Protein AF-0000000084414625 (afdb_homodimer)

InterPro domains:
  IPR001917 Aminotransferase, class-II, pyridoxal-phosphate binding site [PS00599] (319-328)
  IPR004839 Aminotransferase, class I/classII, large domain [PF00155] (113-470)
  IPR015421 Pyridoxal phosphate-dependent transferase, major domain [G3DSA:3.40.640.10] (128-378)
  IPR015422 Pyridoxal phosphate-dependent transferase, small domain [G3DSA:3.90.1150.10] (110-471)
  IPR015424 Pyridoxal phosphate-dependent transferase [SSF53383] (109-476)
  IPR050087 8-amino-7-oxononanoate synthase class-II [PTHR13693] (30-474)

Sequence (1246 aa):
MSSEDYIAPPFFTIISALFILSVATLFGRIRDVFYFLLNPGKLKKQNEGYAPIRDPTEDFYMRRMYGRIVDCWNRPICSAPDAWVDVMERTRAEDTTGVEVASIVPTGGSRRCLNLSSYNYLGFAASDPYCTPRVQDTIQQLGVSSCSSRVHGGTTSAHTELEELVARFLGVEAALTYGMGFATNSSTIPALVGKGCLILSDALNHSSIVAGTRQSGAKVKVFRHNDAPHLDALLRQSIAEGQPRSHRPWKKIMVIVEGVYSMEGEACCLKEIVEVAKKYKAYIYLDEAHSIGALGRTGRGCCEHWGVDPNDIDIMMGTFTKSFGSCGGYVAGKRETVEYLRRHSPAHLYACSMAPGCVKQVTSALEVMMGLDGSDRGAKKVAQLHDNANYVRSRLLEMGMDVLGSWDSPVMPIMTYNAAKMVALSRICLERSLAMVIVGFPATPVLLTRARICISAAHTREDLDWALSVLDEVADLCLLRYRTQALYTNVEADLKDHVARHFGPALAAEATIAGLAAGSFDMTRARAALRAPAGAKKQGSTGGAKDNGEQVQHEQQPAAKRTRTVAVGEVAAKTPASVSVKLNGVTASVTPVANGYHKASANGTVGAHAKAFVKARAVVAAKMSSEDYIAPPFFTIISALFILSVATLFGRIRDVFYFLLNPGKLKKQNEGYAPIRDPTEDFYMRRMYGRIVDCWNRPICSAPDAWVDVMERTRAEDTTGVEVASIVPTGGSRRCLNLSSYNYLGFAASDPYCTPRVQDTIQQLGVSSCSSRVHGGTTSAHTELEELVARFLGVEAALTYGMGFATNSSTIPALVGKGCLILSDALNHSSIVAGTRQSGAKVKVFRHNDAPHLDALLRQSIAEGQPRSHRPWKKIMVIVEGVYSMEGEACCLKEIVEVAKKYKAYIYLDEAHSIGALGRTGRGCCEHWGVDPNDIDIMMGTFTKSFGSCGGYVAGKRETVEYLRRHSPAHLYACSMAPGCVKQVTSALEVMMGLDGSDRGAKKVAQLHDNANYVRSRLLEMGMDVLGSWDSPVMPIMTYNAAKMVALSRICLERSLAMVIVGFPATPVLLTRARICISAAHTREDLDWALSVLDEVADLCLLRYRTQALYTNVEADLKDHVARHFGPALAAEATIAGLAAGSFDMTRARAALRAPAGAKKQGSTGGAKDNGEQVQHEQQPAAKRTRTVAVGEVAAKTPASVSVKLNGVTASVTPVANGYHKASANGTVGAHAKAFVKARAVVAAK

pLDDT: mean 79.98, std 27.45, range [13.84, 98.81]

Foldseek 3Di:
DFLVVQDDPDPVLLVVQVVVVVVLLVVLVVLVVVCCVVPVPPPDPPPPPDDDPDDVVVVSCVARPCLVLVVLDDFDWDAFQFQKTKTFDWDFDPPPPSRHSGDIDTPPHTFIFGHQAALQALRLQHDDPQQQVQLVVQCVVCNQFQPFFQVPRGDDPLQVLLQVLLCVLLVADTKHWFQAQLLQQLQLLLLVAADLAEEEEEPLDDVSNVNNVVVNHHHYDYFYHLDLVRVLVVLVVDQCQGDPPVSDHGPAYEYEDEQARQQFQAGHPVVSNLVSCVVNVHAYHYEFAQFQQQAAQLRSGNCRNNVHRSQSHAWYKYFCVRNLNARIIMIGHHPVSNVSCCVGGCSRVPNTHHTSSRSSSNVSSSCQSVCVVVDCSNSLSNVLSLLLQLQLQLLCVVLQWQWGHARSRQKIKTWQQHPVLQSLLSVQSVVVRHHWHWDAPPSDDNRGTTIITGTHSSDDPVSSVVSSVSVSVSCVVSVRRNNSPSSQVVNQVSQLVSCCVPQNNVLSVVGHSVCSNVVVDDVVVSVVVVVDDPDDPPPPPPDPDDDDDDDDDDDDDDDDPDDDDDDDDDDDDDDDDDDDDDDDDDDCVPDDPPPDPPDPPPPVPPPPRVPVVPPPPDPDDPD/DFLVVQDDPDPVLLVVQVVVVVVLLVVLVVLVVVCCVVPVPPPPPPPPPDDDPDDVVVVSCVARPCLVLVVLDDFDWDAFQFQKTKTFDWDFDPPPVSRHSGDIGTPGHTFIFGHQAALQALRLQHDDPQQQVQLVVQCVVCNQFQPFFQVPRGDDPLQVLLQVLLCVLLVADTKHWFQAQLLQQLQQLLLVAADLAEEEEEPLDDVSNVNNVVVNHHHYDYFYHLDLVRVLVVLVVDQCQGDPPVSDHGPAYEYEDEQARQQFQAGHPVVSNLVSCVVNVHAYHYEFAQFQLQAAQLRSGNCRNNVHRSQSHAWYKYFCVRNLSARTIMIGHHPVSNVSCCVGGCSRVPNTHHTSSRSSSNVSSSCQSVCVVVDCSNSLSNVLSQLLQLQLQLLCVVLQWQWGHARSRQKIKTWLQHPVLQSLLSVQSVVVRHHWHWDAPPSDDNRGTTIITGTHSSDDPVSSVVSSVSVSVSCVVSVRRNNSPSSQVVNQVSQLVSCCVPQNNVLSVVGGSVCSNVVVDDVVVSVVVVVDDPDDPPPPPPDDDDDDDDDDDDDDDDDDDDDDDDDDDYDDDDDDDDDDDDPDDDDDCPDDPPPDDPPPPPPVPPPPRVPVVPPVPDPDDPD

Structure (mmCIF, N/CA/C/O backbone):
data_AF-0000000084414625-model_v1
#
loop_
_entity.id
_entity.type
_entity.pdbx_description
1 polymer 'serine C-palmitoyltransferase'
#
loop_
_atom_site.group_PDB
_atom_site.id
_atom_site.type_symbol
_atom_site.label_atom_id
_atom_site.label_alt_id
_atom_site.label_comp_id
_atom_site.label_asym_id
_atom_site.label_entity_id
_atom_site.label_seq_id
_atom_site.pdbx_PDB_ins_code
_atom_site.Cartn_x
_atom_site.Cartn_y
_atom_site.Cartn_z
_atom_site.occupancy
_atom_site.B_iso_or_equiv
_atom_site.auth_seq_id
_atom_site.auth_comp_id
_atom_site.auth_asym_id
_atom_site.auth_atom_id
_atom_site.pdbx_PDB_model_num
ATOM 1 N N . MET A 1 1 ? 5.297 -21.406 -25.109 1 51.03 1 MET A N 1
ATOM 2 C CA . MET A 1 1 ? 3.859 -21.594 -25.266 1 51.03 1 MET A CA 1
ATOM 3 C C . MET A 1 1 ? 3.18 -21.828 -23.922 1 51.03 1 MET A C 1
ATOM 5 O O . MET A 1 1 ? 3.742 -22.484 -23.047 1 51.03 1 MET A O 1
ATOM 9 N N . SER A 1 2 ? 2.127 -21.031 -23.719 1 71 2 SER A N 1
ATOM 10 C CA . SER A 1 2 ? 1.344 -21.109 -22.48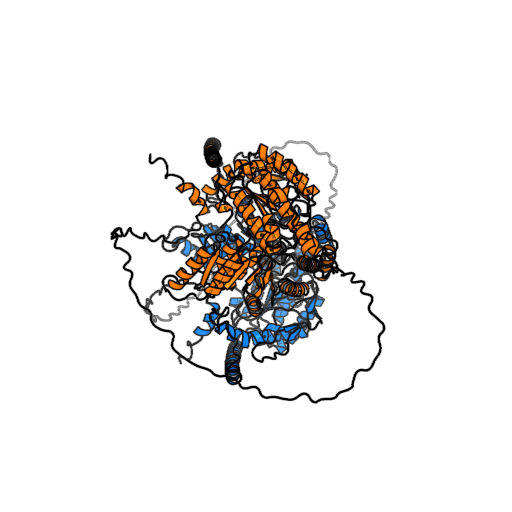4 1 71 2 SER A CA 1
ATOM 11 C C . SER A 1 2 ? 0.509 -22.391 -22.453 1 71 2 SER A C 1
ATOM 13 O O . SER A 1 2 ? 0.111 -22.906 -23.5 1 71 2 SER A O 1
ATOM 15 N N . SER A 1 3 ? 0.451 -23.016 -21.375 1 70.81 3 SER A N 1
ATOM 16 C CA . SER A 1 3 ? -0.418 -24.172 -21.188 1 70.81 3 SER A CA 1
ATOM 17 C C . SER A 1 3 ? -1.838 -23.875 -21.656 1 70.81 3 SER A C 1
ATOM 19 O O . SER A 1 3 ? -2.566 -24.781 -22.062 1 70.81 3 SER A O 1
ATOM 21 N N . GLU A 1 4 ? -2.109 -22.688 -21.641 1 71.19 4 GLU A N 1
ATOM 22 C CA . GLU A 1 4 ? -3.465 -22.312 -22.047 1 71.19 4 GLU A CA 1
ATOM 23 C C . GLU A 1 4 ? -3.676 -22.516 -23.531 1 71.19 4 GLU A C 1
ATOM 25 O O . GLU A 1 4 ? -4.812 -22.609 -24 1 71.19 4 GLU A O 1
ATOM 30 N N . ASP A 1 5 ? -2.547 -22.562 -24.188 1 69.31 5 ASP A N 1
ATOM 31 C CA . ASP A 1 5 ? -2.643 -22.781 -25.625 1 69.31 5 ASP A CA 1
ATOM 32 C C . ASP A 1 5 ? -3.129 -24.188 -25.938 1 69.31 5 ASP A C 1
ATOM 34 O O . ASP A 1 5 ? -3.58 -24.469 -27.062 1 69.31 5 ASP A O 1
ATOM 38 N N . TYR A 1 6 ? -3.098 -24.969 -24.953 1 71.88 6 TYR A N 1
ATOM 39 C CA . TYR A 1 6 ? -3.412 -26.375 -25.188 1 71.88 6 TYR A CA 1
ATOM 40 C C . TYR A 1 6 ? -4.785 -26.734 -24.625 1 71.88 6 TYR A C 1
ATOM 42 O O . TYR A 1 6 ? -5.164 -27.906 -24.594 1 71.88 6 TYR A O 1
ATOM 50 N N . ILE A 1 7 ? -5.371 -25.656 -24.172 1 75 7 ILE A N 1
ATOM 51 C CA . ILE A 1 7 ? -6.699 -25.953 -23.641 1 75 7 ILE A CA 1
ATOM 52 C C . ILE A 1 7 ? -7.766 -25.359 -24.562 1 75 7 ILE A C 1
ATOM 54 O O . ILE A 1 7 ? -7.582 -24.281 -25.125 1 75 7 ILE A O 1
ATOM 58 N N . ALA A 1 8 ? -8.703 -26.141 -24.953 1 71.94 8 ALA A N 1
ATOM 59 C CA . ALA A 1 8 ? -9.938 -25.719 -25.609 1 71.94 8 ALA A CA 1
ATOM 60 C C . ALA A 1 8 ? -11.164 -26.281 -24.891 1 71.94 8 ALA A C 1
ATOM 62 O O . ALA A 1 8 ? -11.266 -27.5 -24.688 1 71.94 8 ALA A O 1
ATOM 63 N N . PRO A 1 9 ? -11.883 -25.375 -24.391 1 74.12 9 PRO A N 1
ATOM 64 C CA . PRO A 1 9 ? -13.078 -25.922 -23.766 1 74.12 9 PRO A CA 1
ATOM 65 C C . PRO A 1 9 ? -13.836 -26.891 -24.688 1 74.12 9 PRO A C 1
ATOM 67 O O . PRO A 1 9 ? -13.961 -26.625 -25.891 1 74.12 9 PRO A O 1
ATOM 70 N N . PRO A 1 10 ? -14.148 -27.984 -24.109 1 71.62 10 PRO A N 1
ATOM 71 C CA . PRO A 1 10 ? -14.961 -28.875 -24.938 1 71.62 10 PRO A CA 1
ATOM 72 C C . PRO A 1 10 ? -16.219 -28.203 -25.469 1 71.62 10 PRO A C 1
ATOM 74 O O . PRO A 1 10 ? -16.797 -27.344 -24.797 1 71.62 10 PRO A O 1
ATOM 77 N N . PHE A 1 11 ? -16.547 -28.594 -26.656 1 72.88 11 PHE A N 1
ATOM 78 C CA . PHE A 1 11 ? -17.656 -27.984 -27.375 1 72.88 11 PHE A CA 1
ATOM 79 C C . PHE A 1 11 ? -18.906 -27.969 -26.516 1 72.88 11 PHE A C 1
ATOM 81 O O . PHE A 1 11 ? -19.594 -26.938 -26.438 1 72.88 11 PHE A O 1
ATOM 88 N N . PHE A 1 12 ? -19.188 -29.047 -25.891 1 75.12 12 PHE A N 1
ATOM 89 C CA . PHE A 1 12 ? -20.391 -29.141 -25.078 1 75.12 12 PHE A CA 1
ATOM 90 C C . PHE A 1 12 ? -20.328 -28.188 -23.891 1 75.12 12 PHE A C 1
ATOM 92 O O . PHE A 1 12 ? -21.344 -27.641 -23.469 1 75.12 12 PHE A O 1
ATOM 99 N N . THR A 1 13 ? -19.203 -28.016 -23.422 1 75.75 13 THR A N 1
ATOM 100 C CA . THR A 1 13 ? -19.016 -27.109 -22.297 1 75.75 13 THR A CA 1
ATOM 101 C C . THR A 1 13 ? -19.219 -25.656 -22.719 1 75.75 13 THR A C 1
ATOM 103 O O . THR A 1 13 ? -19.781 -24.859 -21.969 1 75.75 13 THR A O 1
ATOM 106 N N . ILE A 1 14 ? -18.812 -25.391 -23.891 1 78.12 14 ILE A N 1
ATOM 107 C CA . ILE A 1 14 ? -19 -24.047 -24.422 1 78.12 14 ILE A CA 1
ATOM 108 C C . ILE A 1 14 ? -20.484 -23.75 -24.578 1 78.12 14 ILE A C 1
ATOM 110 O O . ILE A 1 14 ? -20.969 -22.703 -24.156 1 78.12 14 ILE A O 1
ATOM 114 N N . ILE A 1 15 ? -21.156 -24.719 -25.141 1 78.19 15 ILE A N 1
ATOM 115 C CA . ILE A 1 15 ? -22.578 -24.547 -25.375 1 78.19 15 ILE A CA 1
ATOM 116 C C . ILE A 1 15 ? -23.312 -24.422 -24.047 1 78.19 15 ILE A C 1
ATOM 118 O O . ILE A 1 15 ? -24.203 -23.578 -23.906 1 78.19 15 ILE A O 1
ATOM 122 N N . SER A 1 16 ? -22.953 -25.219 -23.234 1 81.75 16 SER A N 1
ATOM 123 C CA . SER A 1 16 ? -23.578 -25.172 -21.922 1 81.75 16 SER A CA 1
ATOM 124 C C . SER A 1 16 ? -23.312 -23.844 -21.219 1 81.75 16 SER A C 1
ATOM 126 O O . SER A 1 16 ? -24.188 -23.281 -20.562 1 81.75 16 SER A O 1
ATOM 128 N N . ALA A 1 17 ? -22.125 -23.422 -21.328 1 80.75 17 ALA A N 1
ATOM 129 C CA . ALA A 1 17 ? -21.75 -22.156 -20.703 1 80.75 17 ALA A CA 1
ATOM 130 C C . ALA A 1 17 ? -22.562 -21 -21.281 1 80.75 17 ALA A C 1
ATOM 132 O O . ALA A 1 17 ? -23.062 -20.141 -20.547 1 80.75 17 ALA A O 1
ATOM 133 N N . LEU A 1 18 ? -22.641 -20.984 -22.531 1 77.69 18 LEU A N 1
ATOM 134 C CA . LEU A 1 18 ? -23.391 -19.922 -23.219 1 77.69 18 LEU A CA 1
ATOM 135 C C . LEU A 1 18 ? -24.875 -20.031 -22.906 1 77.69 18 LEU A C 1
ATOM 137 O O . LEU A 1 18 ? -25.547 -19 -22.766 1 77.69 18 LEU A O 1
ATOM 141 N N . PHE A 1 19 ? -25.25 -21.203 -22.859 1 80.12 19 PHE A N 1
ATOM 142 C CA . PHE A 1 19 ? -26.656 -21.438 -22.531 1 80.12 19 PHE A CA 1
ATOM 143 C C . PHE A 1 19 ? -26.969 -20.891 -21.141 1 80.12 19 PHE A C 1
ATOM 145 O O . PHE A 1 19 ? -27.953 -20.172 -20.953 1 80.12 19 PHE A O 1
ATOM 152 N N . ILE A 1 20 ? -26.25 -21.219 -20.25 1 78.38 20 ILE A N 1
ATOM 153 C CA . ILE A 1 20 ? -26.469 -20.812 -18.859 1 78.38 20 ILE A CA 1
ATOM 154 C C . ILE A 1 20 ? -26.422 -19.281 -18.75 1 78.38 20 ILE A C 1
ATOM 156 O O . ILE A 1 20 ? -27.219 -18.672 -18.047 1 78.38 20 ILE A O 1
ATOM 160 N N . LEU A 1 21 ? -25.453 -18.766 -19.406 1 78.44 21 LEU A N 1
ATOM 161 C CA . LEU A 1 21 ? -25.344 -17.312 -19.391 1 78.44 21 LEU A CA 1
ATOM 162 C C . LEU A 1 21 ? -26.562 -16.656 -20.016 1 78.44 21 LEU A C 1
ATOM 164 O O . LEU A 1 21 ? -27.047 -15.633 -19.531 1 78.44 21 LEU A O 1
ATOM 168 N N . SER A 1 22 ? -27 -17.25 -21.047 1 79.69 22 SER A N 1
ATOM 169 C CA . SER A 1 22 ? -28.188 -16.734 -21.734 1 79.69 22 SER A CA 1
ATOM 170 C C . SER A 1 22 ? -29.422 -16.875 -20.844 1 79.69 22 SER A C 1
ATOM 172 O O . SER A 1 22 ? -30.25 -15.953 -20.781 1 79.69 22 SER A O 1
ATOM 174 N N . VAL A 1 23 ? -29.5 -17.938 -20.266 1 80.25 23 VAL A N 1
ATOM 175 C CA . VAL A 1 23 ? -30.641 -18.188 -19.391 1 80.25 23 VAL A CA 1
ATOM 176 C C . VAL A 1 23 ? -30.594 -17.25 -18.188 1 80.25 23 VAL A C 1
ATOM 178 O O . VAL A 1 23 ? -31.625 -16.688 -17.797 1 80.25 23 VAL A O 1
ATOM 181 N N . ALA A 1 24 ? -29.469 -17.141 -17.656 1 79.31 24 ALA A N 1
ATOM 182 C CA . ALA A 1 24 ? -29.312 -16.234 -16.516 1 79.31 24 ALA A CA 1
ATOM 183 C C . ALA A 1 24 ? -29.672 -14.805 -16.891 1 79.31 24 ALA A C 1
ATOM 185 O O . ALA A 1 24 ? -30.312 -14.094 -16.125 1 79.31 24 ALA A O 1
ATOM 186 N N . THR A 1 25 ? -29.25 -14.422 -18.047 1 76.81 25 THR A N 1
ATOM 187 C CA . THR A 1 25 ? -29.547 -13.07 -18.516 1 76.81 25 THR A CA 1
ATOM 188 C C . THR A 1 25 ? -31.047 -12.898 -18.781 1 76.81 25 THR A C 1
ATOM 190 O O . THR A 1 25 ? -31.625 -11.883 -18.406 1 76.81 25 THR A O 1
ATOM 193 N N . LEU A 1 26 ? -31.531 -13.875 -19.375 1 77.56 26 LEU A N 1
ATOM 194 C CA . LEU A 1 26 ? -32.969 -13.828 -19.703 1 77.56 26 LEU A CA 1
ATOM 195 C C . LEU A 1 26 ? -33.812 -13.797 -18.438 1 77.56 26 LEU A C 1
ATOM 197 O O . LEU A 1 26 ? -34.719 -12.977 -18.328 1 77.56 26 LEU A O 1
ATOM 201 N N . PHE A 1 27 ? -33.531 -14.633 -17.594 1 76.62 27 PHE A N 1
ATOM 202 C CA . PHE A 1 27 ? -34.281 -14.68 -16.359 1 76.62 27 PHE A CA 1
ATOM 203 C C . PHE A 1 27 ? -34.062 -13.422 -15.531 1 76.62 27 PHE A C 1
ATOM 205 O O . PHE A 1 27 ? -34.969 -12.961 -14.836 1 76.62 27 PHE A O 1
ATOM 212 N N . GLY A 1 28 ? -32.906 -12.93 -15.578 1 75.56 28 GLY A N 1
ATOM 213 C CA . GLY A 1 28 ? -32.625 -11.656 -14.922 1 75.56 28 GLY A CA 1
ATOM 214 C C . GLY A 1 28 ? -33.5 -10.523 -15.469 1 75.56 28 GLY A C 1
ATOM 215 O O . GLY A 1 28 ? -34.031 -9.719 -14.703 1 75.56 28 GLY A O 1
ATOM 216 N N . ARG A 1 29 ? -33.594 -10.523 -16.688 1 74.69 29 ARG A N 1
ATOM 217 C CA . ARG A 1 29 ? -34.406 -9.492 -17.344 1 74.69 29 ARG A CA 1
ATOM 218 C C . ARG A 1 29 ? -35.875 -9.672 -17.016 1 74.69 29 ARG A C 1
ATOM 220 O O . ARG A 1 29 ? -36.594 -8.695 -16.812 1 74.69 29 ARG A O 1
ATOM 227 N N . ILE A 1 30 ? -36.281 -10.82 -17 1 74.69 30 ILE A N 1
ATOM 228 C CA . ILE A 1 30 ? -37.656 -11.125 -16.656 1 74.69 30 ILE A CA 1
ATOM 229 C C . ILE A 1 30 ? -37.969 -10.68 -15.234 1 74.69 30 ILE A C 1
ATOM 231 O O . ILE A 1 30 ? -39 -10.078 -14.969 1 74.69 30 ILE A O 1
ATOM 235 N N . ARG A 1 31 ? -37.094 -10.938 -14.391 1 76.25 31 ARG A N 1
ATOM 236 C CA . ARG A 1 31 ? -37.25 -10.539 -13 1 76.25 31 ARG A CA 1
ATOM 237 C C . ARG A 1 31 ? -37.312 -9.016 -12.867 1 76.25 31 ARG A C 1
ATOM 239 O O . ARG A 1 31 ? -38.062 -8.484 -12.055 1 76.25 31 ARG A O 1
ATOM 246 N N . ASP A 1 32 ? -36.5 -8.422 -13.609 1 76 32 ASP A N 1
ATOM 247 C CA . ASP A 1 32 ? -36.531 -6.961 -13.586 1 76 32 ASP A CA 1
ATOM 248 C C . ASP A 1 32 ? -37.875 -6.41 -14.062 1 76 32 ASP A C 1
ATOM 250 O O . ASP A 1 32 ? -38.375 -5.438 -13.5 1 76 32 ASP A O 1
ATOM 254 N N . VAL A 1 33 ? -38.344 -6.965 -15.047 1 70 33 VAL A N 1
ATOM 255 C CA . VAL A 1 33 ? -39.625 -6.547 -15.578 1 70 33 VAL A CA 1
ATOM 256 C C . VAL A 1 33 ? -40.719 -6.773 -14.531 1 70 33 VAL A C 1
ATOM 258 O O . VAL A 1 33 ? -41.531 -5.891 -14.289 1 70 33 VAL A O 1
ATOM 261 N N . PHE A 1 34 ? -40.656 -7.891 -13.984 1 68.88 34 PHE A N 1
ATOM 262 C CA . PHE A 1 34 ? -41.625 -8.203 -12.961 1 68.88 34 PHE A CA 1
ATOM 263 C C . PHE A 1 34 ? -41.5 -7.262 -11.766 1 68.88 34 PHE A C 1
ATOM 265 O O . PHE A 1 34 ? -42.5 -6.844 -11.18 1 68.88 34 PHE A O 1
ATOM 272 N N . TYR A 1 35 ? -40.281 -7.055 -11.422 1 67.69 35 TYR A N 1
ATOM 273 C CA . TYR A 1 35 ? -40.062 -6.133 -10.32 1 67.69 35 TYR A CA 1
ATOM 274 C C . TYR A 1 35 ? -40.594 -4.742 -10.648 1 67.69 35 TYR A C 1
ATOM 276 O O . TYR A 1 35 ? -41.188 -4.086 -9.805 1 67.69 35 TYR A O 1
ATOM 284 N N . PHE A 1 36 ? -40.281 -4.324 -11.773 1 66.56 36 PHE A N 1
ATOM 285 C CA . PHE A 1 36 ? -40.75 -3.018 -12.211 1 66.56 36 PHE A CA 1
ATOM 286 C C . PHE A 1 36 ? -42.281 -2.975 -12.219 1 66.56 36 PHE A C 1
ATOM 288 O O . PHE A 1 36 ? -42.875 -1.967 -11.844 1 66.56 36 PHE A O 1
ATOM 295 N N . LEU A 1 37 ? -42.781 -3.984 -12.617 1 65.25 37 LEU A N 1
ATOM 296 C CA . LEU A 1 37 ? -44.219 -4.055 -12.711 1 65.25 37 LEU A CA 1
ATOM 297 C C . LEU A 1 37 ? -44.875 -4.102 -11.32 1 65.25 37 LEU A C 1
ATOM 299 O O . LEU A 1 37 ? -45.938 -3.529 -11.102 1 65.25 37 LEU A O 1
ATOM 303 N N . LEU A 1 38 ? -44.188 -4.734 -10.469 1 66.44 38 LEU A N 1
ATOM 304 C CA . LEU A 1 38 ? -44.75 -4.922 -9.133 1 66.44 38 LEU A CA 1
ATOM 305 C C . LEU A 1 38 ? -44.406 -3.744 -8.227 1 66.44 38 LEU A C 1
ATOM 307 O O . LEU A 1 38 ? -45.094 -3.498 -7.234 1 66.44 38 LEU A O 1
ATOM 311 N N . ASN A 1 39 ? -43.188 -3.229 -8.508 1 61.91 39 ASN A N 1
ATOM 312 C CA . ASN A 1 39 ? -42.781 -2.096 -7.688 1 61.91 39 ASN A CA 1
ATOM 313 C C . ASN A 1 39 ? -42.5 -0.861 -8.539 1 61.91 39 ASN A C 1
ATOM 315 O O . ASN A 1 39 ? -41.375 -0.387 -8.586 1 61.91 39 ASN A O 1
ATOM 319 N N . PRO A 1 40 ? -43.375 -0.423 -9.188 1 54.25 40 PRO A N 1
ATOM 320 C CA . PRO A 1 40 ? -43.094 0.692 -10.102 1 54.25 40 PRO A CA 1
ATOM 321 C C . PRO A 1 40 ? -42.406 1.862 -9.414 1 54.25 40 PRO A C 1
ATOM 323 O O . PRO A 1 40 ? -41.594 2.566 -10.047 1 54.25 40 PRO A O 1
ATOM 326 N N . GLY A 1 41 ? -42.625 2.156 -8.219 1 51.31 41 GLY A N 1
ATOM 327 C CA . GLY A 1 41 ? -42.125 3.352 -7.562 1 51.31 41 GLY A CA 1
ATOM 328 C C . GLY A 1 41 ? -40.812 3.125 -6.828 1 51.31 41 GLY A C 1
ATOM 329 O O . GLY A 1 41 ? -40.156 4.082 -6.395 1 51.31 41 GLY A O 1
ATOM 330 N N . LYS A 1 42 ? -40.531 2.021 -6.555 1 50.34 42 LYS A N 1
ATOM 331 C CA . LYS A 1 42 ? -39.438 1.777 -5.645 1 50.34 42 LYS A CA 1
ATOM 332 C C . LYS A 1 42 ? -38.094 1.797 -6.387 1 50.34 42 LYS A C 1
ATOM 334 O O . LYS A 1 42 ? -37.062 1.416 -5.832 1 50.34 42 LYS A O 1
ATOM 339 N N . LEU A 1 43 ? -38.031 1.963 -7.457 1 46.94 43 LEU A N 1
ATOM 340 C CA . LEU A 1 43 ? -36.688 2.02 -8.062 1 46.94 43 LEU A CA 1
ATOM 341 C C . LEU A 1 43 ? -35.844 3.086 -7.391 1 46.94 43 LEU A C 1
ATOM 343 O O . LEU A 1 43 ? -36.281 4.215 -7.18 1 46.94 43 LEU A O 1
ATOM 347 N N . LYS A 1 44 ? -34.906 2.67 -6.633 1 51.5 44 LYS A N 1
ATOM 348 C CA . LYS A 1 44 ? -33.969 3.42 -5.812 1 51.5 44 LYS A CA 1
ATOM 349 C C . LYS A 1 44 ? -33.719 4.812 -6.387 1 51.5 44 LYS A C 1
ATOM 351 O O . LYS A 1 44 ? -33.406 4.953 -7.57 1 51.5 44 LYS A O 1
ATOM 356 N N . LYS A 1 45 ? -34.219 5.691 -5.629 1 45.47 45 LYS A N 1
ATOM 357 C CA . LYS A 1 45 ? -34.062 7.133 -5.812 1 45.47 45 LYS A CA 1
ATOM 358 C C . LYS A 1 45 ? -32.625 7.52 -6.043 1 45.47 45 LYS A C 1
ATOM 360 O O . LYS A 1 45 ? -31.781 7.371 -5.148 1 45.47 45 LYS A O 1
ATOM 365 N N . GLN A 1 46 ? -32.062 7.273 -7.203 1 47.38 46 GLN A N 1
ATOM 366 C CA . GLN A 1 46 ? -30.859 8.023 -7.508 1 47.38 46 GLN A CA 1
ATOM 367 C C . GLN A 1 46 ? -30.953 9.453 -6.969 1 47.38 46 GLN A C 1
ATOM 369 O O . GLN A 1 46 ? -32.031 10.047 -6.938 1 47.38 46 GLN A O 1
ATOM 374 N N . ASN A 1 47 ? -30.141 9.758 -6.004 1 47.88 47 ASN A N 1
ATOM 375 C CA . ASN A 1 47 ? -30.125 11.172 -5.637 1 47.88 47 ASN A CA 1
ATOM 376 C C . ASN A 1 47 ? -30.438 12.062 -6.836 1 47.88 47 ASN A C 1
ATOM 378 O O . ASN A 1 47 ? -29.734 12.031 -7.844 1 47.88 47 ASN A O 1
ATOM 382 N N . GLU A 1 48 ? -31.594 12.539 -6.895 1 56.81 48 GLU A N 1
ATOM 383 C CA . GLU A 1 48 ? -32 13.406 -7.992 1 56.81 48 GLU A CA 1
ATOM 384 C C . GLU A 1 48 ? -30.953 14.477 -8.281 1 56.81 48 GLU A C 1
ATOM 386 O O . GLU A 1 48 ? -30.484 15.156 -7.367 1 56.81 48 GLU A O 1
ATOM 391 N N . GLY A 1 49 ? -30.344 14.477 -9.43 1 57.62 49 GLY A N 1
ATOM 392 C CA . GLY A 1 49 ? -29.438 15.5 -9.922 1 57.62 49 GLY A CA 1
ATOM 393 C C . GLY A 1 49 ? -27.969 15.07 -9.883 1 57.62 49 GLY A C 1
ATOM 394 O O . GLY A 1 49 ? -27.109 15.742 -10.453 1 57.62 49 GLY A O 1
ATOM 395 N N . TYR A 1 50 ? -27.75 13.945 -9.141 1 65 50 TYR A N 1
ATOM 396 C CA . TYR A 1 50 ? -26.359 13.492 -9.117 1 65 50 TYR A CA 1
ATOM 397 C C . TYR A 1 50 ? -26.125 12.406 -10.164 1 65 50 TYR A C 1
ATOM 399 O O . TYR A 1 50 ? -27.031 11.633 -10.477 1 65 50 TYR A O 1
ATOM 407 N N . ALA A 1 51 ? -25 12.5 -10.766 1 68.31 51 ALA A N 1
ATOM 408 C CA . ALA A 1 51 ? -24.609 11.375 -11.617 1 68.31 51 ALA A CA 1
ATOM 409 C C . ALA A 1 51 ? -24.469 10.094 -10.812 1 68.31 51 ALA A C 1
ATOM 411 O O . ALA A 1 51 ? -23.984 10.117 -9.68 1 68.31 51 ALA A O 1
ATOM 412 N N . PRO A 1 52 ? -25.047 9.008 -11.352 1 63.22 52 PRO A N 1
ATOM 413 C CA . PRO A 1 52 ? -24.938 7.754 -10.602 1 63.22 52 PRO A CA 1
ATOM 414 C C . PRO A 1 52 ? -23.484 7.309 -10.398 1 63.22 52 PRO A C 1
ATOM 416 O O . PRO A 1 52 ? -22.656 7.457 -11.305 1 63.22 52 PRO A O 1
ATOM 419 N N . ILE A 1 53 ? -23.281 6.934 -9.305 1 57.03 53 ILE A N 1
ATOM 420 C CA . ILE A 1 53 ? -21.953 6.406 -9 1 57.03 53 ILE A CA 1
ATOM 421 C C . ILE A 1 53 ? -21.719 5.137 -9.812 1 57.03 53 ILE A C 1
ATOM 423 O O . ILE A 1 53 ? -20.594 4.891 -10.266 1 57.03 53 ILE A O 1
ATOM 427 N N . ARG A 1 54 ? -22.891 4.391 -10.148 1 64.56 54 ARG A N 1
ATOM 428 C CA . ARG A 1 54 ? -22.781 3.107 -10.836 1 64.56 54 ARG A CA 1
ATOM 429 C C . ARG A 1 54 ? -23.312 3.199 -12.266 1 64.56 54 ARG A C 1
ATOM 431 O O . ARG A 1 54 ? -24.297 3.883 -12.516 1 64.56 54 ARG A O 1
ATOM 438 N N . ASP A 1 55 ? -22.594 2.48 -13.148 1 63.75 55 ASP A N 1
ATOM 439 C CA . ASP A 1 55 ? -23.141 2.301 -14.492 1 63.75 55 ASP A CA 1
ATOM 440 C C . ASP A 1 55 ? -24.359 1.383 -14.469 1 63.75 55 ASP A C 1
ATOM 442 O O . ASP A 1 55 ? -24.328 0.327 -13.828 1 63.75 55 ASP A O 1
ATOM 446 N N . PRO A 1 56 ? -25.406 1.777 -15.062 1 59.19 56 PRO A N 1
ATOM 447 C CA . PRO A 1 56 ? -26.641 0.989 -15.031 1 59.19 56 PRO A CA 1
ATOM 448 C C . PRO A 1 56 ? -26.438 -0.445 -15.516 1 59.19 56 PRO A C 1
ATOM 450 O O . PRO A 1 56 ? -27.062 -1.373 -14.984 1 59.19 56 PRO A O 1
ATOM 453 N N . THR A 1 57 ? -25.656 -0.667 -16.562 1 62.5 57 THR A N 1
ATOM 454 C CA . THR A 1 57 ? -25.422 -2.02 -17.047 1 62.5 57 THR A CA 1
ATOM 455 C C . THR A 1 57 ? -24.703 -2.854 -15.992 1 62.5 57 THR A C 1
ATOM 457 O O . THR A 1 57 ? -24.984 -4.043 -15.828 1 62.5 57 THR A O 1
ATOM 460 N N . GLU A 1 58 ? -23.969 -2.232 -15.414 1 65 58 GLU A N 1
ATOM 461 C CA . GLU A 1 58 ? -23.25 -2.902 -14.336 1 65 58 GLU A CA 1
ATOM 462 C C . GLU A 1 58 ? -24.188 -3.256 -13.188 1 65 58 GLU A C 1
ATOM 464 O O . GLU A 1 58 ? -24 -4.277 -12.516 1 65 58 GLU A O 1
ATOM 469 N N . ASP A 1 59 ? -25.156 -2.479 -13.227 1 68.06 59 ASP A N 1
ATOM 470 C CA . ASP A 1 59 ? -26.125 -2.703 -12.164 1 68.06 59 ASP A CA 1
ATOM 471 C C . ASP A 1 59 ? -26.891 -4 -12.391 1 68.06 59 ASP A C 1
ATOM 473 O O . ASP A 1 59 ? -27.156 -4.754 -11.445 1 68.06 59 ASP A O 1
ATOM 477 N N . PHE A 1 60 ? -27.266 -4.328 -13.625 1 70.81 60 PHE A N 1
ATOM 478 C CA . PHE A 1 60 ? -27.969 -5.566 -13.938 1 70.81 60 PHE A CA 1
ATOM 479 C C . PHE A 1 60 ? -27.109 -6.777 -13.586 1 70.81 60 PHE A C 1
ATOM 481 O O . PHE A 1 60 ? -27.578 -7.719 -12.945 1 70.81 60 PHE A O 1
ATOM 488 N N . TYR A 1 61 ? -25.875 -6.789 -14.008 1 72.44 61 TYR A N 1
ATOM 489 C CA . TYR A 1 61 ? -24.953 -7.895 -13.758 1 72.44 61 TYR A CA 1
ATOM 490 C C . TYR A 1 61 ? -24.781 -8.117 -12.258 1 72.44 61 TYR A C 1
ATOM 492 O O . TYR A 1 61 ? -24.766 -9.258 -11.797 1 72.44 61 TYR A O 1
ATOM 500 N N . MET A 1 62 ? -24.75 -7.082 -11.617 1 71.75 62 MET A N 1
ATOM 501 C CA . MET A 1 62 ? -24.516 -7.168 -10.18 1 71.75 62 MET A CA 1
ATOM 502 C C . MET A 1 62 ? -25.734 -7.738 -9.461 1 71.75 62 MET A C 1
ATOM 504 O O . MET A 1 62 ? -25.594 -8.562 -8.555 1 71.75 62 MET A O 1
ATOM 508 N N . ARG A 1 63 ? -26.828 -7.328 -9.922 1 73.5 63 ARG A N 1
ATOM 509 C CA . ARG A 1 63 ? -28.047 -7.699 -9.211 1 73.5 63 ARG A CA 1
ATOM 510 C C . ARG A 1 63 ? -28.5 -9.109 -9.594 1 73.5 63 ARG A C 1
ATOM 512 O O . ARG A 1 63 ? -28.953 -9.867 -8.734 1 73.5 63 ARG A O 1
ATOM 519 N N . ARG A 1 64 ? -28.203 -9.398 -10.82 1 75.12 64 ARG A N 1
ATOM 520 C CA . ARG A 1 64 ? -28.891 -10.594 -11.297 1 75.12 64 ARG A CA 1
ATOM 521 C C . ARG A 1 64 ? -27.891 -11.727 -11.57 1 75.12 64 ARG A C 1
ATOM 523 O O . ARG A 1 64 ? -28.297 -12.883 -11.695 1 75.12 64 ARG A O 1
ATOM 530 N N . MET A 1 65 ? -26.703 -11.438 -11.586 1 79.38 65 MET A N 1
ATOM 531 C CA . MET A 1 65 ? -25.719 -12.484 -11.852 1 79.38 65 MET A CA 1
ATOM 532 C C . MET A 1 65 ? -24.75 -12.617 -10.688 1 79.38 65 MET A C 1
ATOM 534 O O . MET A 1 65 ? -24.859 -13.539 -9.875 1 79.38 65 MET A O 1
ATOM 538 N N . TYR A 1 66 ? -24.031 -11.633 -10.453 1 77.12 66 TYR A N 1
ATOM 539 C CA . TYR A 1 66 ? -23 -11.672 -9.422 1 77.12 66 TYR A CA 1
ATOM 540 C C . TYR A 1 66 ? -23.625 -11.797 -8.039 1 77.12 66 TYR A C 1
ATOM 542 O O . TYR A 1 66 ? -23.094 -12.492 -7.172 1 77.12 66 TYR A O 1
ATOM 550 N N . GLY A 1 67 ? -24.641 -11.125 -7.852 1 76.81 67 GLY A N 1
ATOM 551 C CA . GLY A 1 67 ? -25.297 -11.125 -6.551 1 76.81 67 GLY A CA 1
ATOM 552 C C . GLY A 1 67 ? -25.734 -12.508 -6.117 1 76.81 67 GLY A C 1
ATOM 553 O O . GLY A 1 67 ? -25.781 -12.805 -4.918 1 76.81 67 GLY A O 1
ATOM 554 N N . ARG A 1 68 ? -25.938 -13.367 -7.039 1 79.44 68 ARG A N 1
ATOM 555 C CA . ARG A 1 68 ? -26.422 -14.711 -6.738 1 79.44 68 ARG A CA 1
ATOM 556 C C . ARG A 1 68 ? -25.281 -15.625 -6.32 1 79.44 68 ARG A C 1
ATOM 558 O O . ARG A 1 68 ? -25.484 -16.625 -5.633 1 79.44 68 ARG A O 1
ATOM 565 N N . ILE A 1 69 ? -24.156 -15.258 -6.746 1 85.62 69 ILE A N 1
ATOM 566 C CA . ILE A 1 69 ? -23.047 -16.172 -6.484 1 85.62 69 ILE A CA 1
ATOM 567 C C . ILE A 1 69 ? -21.984 -15.484 -5.633 1 85.62 69 ILE A C 1
ATOM 569 O O . ILE A 1 69 ? -20.891 -16.016 -5.438 1 85.62 69 ILE A O 1
ATOM 573 N N . VAL A 1 70 ? -22.266 -14.352 -5.039 1 83.38 70 VAL A N 1
ATOM 574 C CA . VAL A 1 70 ? -21.297 -13.516 -4.328 1 83.38 70 VAL A CA 1
ATOM 575 C C . VAL A 1 70 ? -20.828 -14.234 -3.066 1 83.38 70 VAL A C 1
ATOM 577 O O . VAL A 1 70 ? -19.75 -13.945 -2.551 1 83.38 70 VAL A O 1
ATOM 580 N N . ASP A 1 71 ? -21.562 -15.195 -2.611 1 87.5 71 ASP A N 1
ATOM 581 C CA . ASP A 1 71 ? -21.219 -15.93 -1.402 1 87.5 71 ASP A CA 1
ATOM 582 C C . ASP A 1 71 ? -19.953 -16.766 -1.621 1 87.5 71 ASP A C 1
ATOM 584 O O . ASP A 1 71 ? -19.344 -17.234 -0.66 1 87.5 71 ASP A O 1
ATOM 588 N N . CYS A 1 72 ? -19.578 -16.969 -2.859 1 90.44 72 CYS A N 1
ATOM 589 C CA . CYS A 1 72 ? -18.406 -17.781 -3.174 1 90.44 72 CYS A CA 1
ATOM 590 C C . CYS A 1 72 ? -17.125 -16.984 -3.004 1 90.44 72 CYS A C 1
ATOM 592 O O . CYS A 1 72 ? -16.016 -17.547 -3.064 1 90.44 72 CYS A O 1
ATOM 594 N N . TRP A 1 73 ? -17.266 -15.719 -2.715 1 87.88 73 TRP A N 1
ATOM 595 C CA . TRP A 1 73 ? -16.109 -14.852 -2.531 1 87.88 73 TRP A CA 1
ATOM 596 C C . TRP A 1 73 ? -16.125 -14.195 -1.155 1 87.88 73 TRP A C 1
ATOM 598 O O . TRP A 1 73 ? -17.141 -14.234 -0.458 1 87.88 73 TRP A O 1
ATOM 608 N N . ASN A 1 74 ? -15.031 -13.625 -0.766 1 86.56 74 ASN A N 1
ATOM 609 C CA . ASN A 1 74 ? -14.906 -12.797 0.431 1 86.56 74 ASN A CA 1
ATOM 610 C C . ASN A 1 74 ? -15.266 -13.578 1.691 1 86.56 74 ASN A C 1
ATOM 612 O O . ASN A 1 74 ? -15.953 -13.062 2.572 1 86.56 74 ASN A O 1
ATOM 616 N N . ARG A 1 75 ? -14.945 -14.781 1.741 1 91.44 75 ARG A N 1
ATOM 617 C CA . ARG A 1 75 ? -15.18 -15.555 2.953 1 91.44 75 ARG A CA 1
ATOM 618 C C . ARG A 1 75 ? -14.148 -15.227 4.027 1 91.44 75 ARG A C 1
ATOM 620 O O . ARG A 1 75 ? -12.953 -15.484 3.852 1 91.44 75 ARG A O 1
ATOM 627 N N . PRO A 1 76 ? -14.617 -14.742 5.129 1 93 76 PRO A N 1
ATOM 628 C CA . PRO A 1 76 ? -13.648 -14.445 6.188 1 93 76 PRO A CA 1
ATOM 629 C C . PRO A 1 76 ? -13.164 -15.703 6.91 1 93 76 PRO A C 1
ATOM 631 O O . PRO A 1 76 ? -13.883 -16.703 6.969 1 93 76 PRO A O 1
ATOM 634 N N . ILE A 1 77 ? -12 -15.617 7.41 1 95.25 77 ILE A N 1
ATOM 635 C CA . ILE A 1 77 ? -11.453 -16.688 8.234 1 95.25 77 ILE A CA 1
ATOM 636 C C . ILE A 1 77 ? -11.211 -16.172 9.656 1 95.25 77 ILE A C 1
ATOM 638 O O . ILE A 1 77 ? -11.117 -14.961 9.875 1 95.25 77 ILE A O 1
ATOM 642 N N . CYS A 1 78 ? -11.102 -17.031 10.641 1 94.81 78 CYS A N 1
ATOM 643 C CA . CYS A 1 78 ? -10.867 -16.625 12.016 1 94.81 78 CYS A CA 1
ATOM 644 C C . CYS A 1 78 ? -9.75 -17.438 12.656 1 94.81 78 CYS A C 1
ATOM 646 O O . CYS A 1 78 ? -9.789 -17.734 13.852 1 94.81 78 CYS A O 1
ATOM 648 N N . SER A 1 79 ? -8.852 -17.844 11.867 1 95.25 79 SER A N 1
ATOM 649 C CA . SER A 1 79 ? -7.609 -18.5 12.273 1 95.25 79 SER A CA 1
ATOM 650 C C . SER A 1 79 ? -6.445 -18.062 11.391 1 95.25 79 SER A C 1
ATOM 652 O O . SER A 1 79 ? -6.645 -17.344 10.398 1 95.25 79 SER A O 1
ATOM 654 N N . ALA A 1 80 ? -5.219 -18.438 11.805 1 95.75 80 ALA A N 1
ATOM 655 C CA . ALA A 1 80 ? -4.074 -18.234 10.922 1 95.75 80 ALA A CA 1
ATOM 656 C C . ALA A 1 80 ? -4.203 -19.078 9.656 1 95.75 80 ALA A C 1
ATOM 658 O O . ALA A 1 80 ? -4.867 -20.125 9.664 1 95.75 80 ALA A O 1
ATOM 659 N N . PRO A 1 81 ? -3.631 -18.578 8.531 1 95.75 81 PRO A N 1
ATOM 660 C CA . PRO A 1 81 ? -3.746 -19.312 7.262 1 95.75 81 PRO A CA 1
ATOM 661 C C . PRO A 1 81 ? -2.758 -20.469 7.152 1 95.75 81 PRO A C 1
ATOM 663 O O . PRO A 1 81 ? -1.947 -20.516 6.223 1 95.75 81 PRO A O 1
ATOM 666 N N . ASP A 1 82 ? -2.879 -21.438 8.023 1 95.44 82 ASP A N 1
ATOM 667 C CA . ASP A 1 82 ? -2.016 -22.609 8.047 1 95.44 82 ASP A CA 1
ATOM 668 C C . ASP A 1 82 ? -2.574 -23.719 7.164 1 95.44 82 ASP A C 1
ATOM 670 O O . ASP A 1 82 ? -3.385 -23.469 6.273 1 95.44 82 ASP A O 1
ATOM 674 N N . ALA A 1 83 ? -2.047 -24.969 7.32 1 97.5 83 ALA A N 1
ATOM 675 C CA . ALA A 1 83 ? -2.531 -26.094 6.543 1 97.5 83 ALA A CA 1
ATOM 676 C C . ALA A 1 83 ? -4.047 -26.234 6.652 1 97.5 83 ALA A C 1
ATOM 678 O O . ALA A 1 83 ? -4.711 -26.656 5.699 1 97.5 83 ALA A O 1
ATOM 679 N N . TRP A 1 84 ? -4.48 -25.891 7.762 1 97.62 84 TRP A N 1
ATOM 680 C CA . TRP A 1 84 ? -5.918 -25.844 8.008 1 97.62 84 TRP A CA 1
ATOM 681 C C . TRP A 1 84 ? -6.348 -24.438 8.461 1 97.62 84 TRP A C 1
ATOM 683 O O . TRP A 1 84 ? -5.574 -23.734 9.109 1 97.62 84 TRP A O 1
ATOM 693 N N . VAL A 1 85 ? -7.547 -24.078 8.078 1 96.62 85 VAL A N 1
ATOM 694 C CA . VAL A 1 85 ? -8.055 -22.75 8.406 1 96.62 85 VAL A CA 1
ATOM 695 C C . VAL A 1 85 ? -9.5 -22.844 8.875 1 96.62 85 VAL A C 1
ATOM 697 O O . VAL A 1 85 ? -10.227 -23.766 8.484 1 96.62 85 VAL A O 1
ATOM 700 N N . ASP A 1 86 ? -9.883 -21.922 9.711 1 97.12 86 ASP A N 1
ATOM 701 C CA . ASP A 1 86 ? -11.273 -21.812 10.148 1 97.12 86 ASP A CA 1
ATOM 702 C C . ASP A 1 86 ? -12.023 -20.766 9.328 1 97.12 86 ASP A C 1
ATOM 704 O O . ASP A 1 86 ? -11.836 -19.562 9.531 1 97.12 86 ASP A O 1
ATOM 708 N N . VAL A 1 87 ? -12.93 -21.234 8.469 1 96.69 87 VAL A N 1
ATOM 709 C CA . VAL A 1 87 ? -13.719 -20.328 7.629 1 96.69 87 VAL A CA 1
ATOM 710 C C . VAL A 1 87 ? -15 -19.938 8.359 1 96.69 87 VAL A C 1
ATOM 712 O O . VAL A 1 87 ? -15.75 -20.812 8.82 1 96.69 87 VAL A O 1
ATOM 715 N N . MET A 1 88 ? -15.242 -18.688 8.43 1 95 88 MET A N 1
ATOM 716 C CA . MET A 1 88 ? -16.438 -18.219 9.125 1 95 88 MET A CA 1
ATOM 717 C C . MET A 1 88 ? -17.688 -18.562 8.336 1 95 88 MET A C 1
ATOM 719 O O . MET A 1 88 ? -17.734 -18.391 7.113 1 95 88 MET A O 1
ATOM 723 N N . GLU A 1 89 ? -18.703 -18.984 9.055 1 94.12 89 GLU A N 1
ATOM 724 C CA . GLU A 1 89 ? -19.984 -19.297 8.422 1 94.12 89 GLU A CA 1
ATOM 725 C C . GLU A 1 89 ? -20.812 -18.031 8.227 1 94.12 89 GLU A C 1
ATOM 727 O O . GLU A 1 89 ? -20.797 -17.125 9.062 1 94.12 89 GLU A O 1
ATOM 732 N N . ARG A 1 90 ? -21.453 -18.062 7.094 1 91.38 90 ARG A N 1
ATOM 733 C CA . ARG A 1 90 ? -22.297 -16.938 6.734 1 91.38 90 ARG A CA 1
ATOM 734 C C . ARG A 1 90 ? -23.609 -17.406 6.129 1 91.38 90 ARG A C 1
ATOM 736 O O . ARG A 1 90 ? -23.703 -18.531 5.645 1 91.38 90 ARG A O 1
ATOM 743 N N . THR A 1 91 ? -24.609 -16.531 6.242 1 87.75 91 THR A N 1
ATOM 744 C CA . THR A 1 91 ? -25.906 -16.781 5.629 1 87.75 91 THR A CA 1
ATOM 745 C C . THR A 1 91 ? -26.484 -15.516 5.016 1 87.75 91 THR A C 1
ATOM 747 O O . THR A 1 91 ? -26.094 -14.406 5.387 1 87.75 91 THR A O 1
ATOM 750 N N . ARG A 1 92 ? -27.188 -15.711 3.953 1 83.31 92 ARG A N 1
ATOM 751 C CA . ARG A 1 92 ? -27.859 -14.562 3.344 1 83.31 92 ARG A CA 1
ATOM 752 C C . ARG A 1 92 ? -28.984 -14.055 4.23 1 83.31 92 ARG A C 1
ATOM 754 O O . ARG A 1 92 ? -29.797 -14.844 4.727 1 83.31 92 ARG A O 1
ATOM 761 N N . ALA A 1 93 ? -28.859 -12.789 4.359 1 77.06 93 ALA A N 1
ATOM 762 C CA . ALA A 1 93 ? -29.938 -12.172 5.121 1 77.06 93 ALA A CA 1
ATOM 763 C C . ALA A 1 93 ? -31.25 -12.188 4.336 1 77.06 93 ALA A C 1
ATOM 765 O O . ALA A 1 93 ? -31.234 -12.328 3.109 1 77.06 93 ALA A O 1
ATOM 766 N N . GLU A 1 94 ? -32.281 -12.273 4.992 1 63.84 94 GLU A N 1
ATOM 767 C CA . GLU A 1 94 ? -33.562 -12.242 4.324 1 63.84 94 GLU A CA 1
ATOM 768 C C . GLU A 1 94 ? -33.75 -10.938 3.553 1 63.84 94 GLU A C 1
ATOM 770 O O . GLU A 1 94 ? -33.5 -9.859 4.078 1 63.84 94 GLU A O 1
ATOM 775 N N . ASP A 1 95 ? -33.562 -11.086 2.268 1 57.72 95 ASP A N 1
ATOM 776 C CA . ASP A 1 95 ? -33.844 -9.898 1.458 1 57.72 95 ASP A CA 1
ATOM 777 C C . ASP A 1 95 ? -35.281 -9.445 1.599 1 57.72 95 ASP A C 1
ATOM 779 O O . ASP A 1 95 ? -36.188 -10.117 1.117 1 57.72 95 ASP A O 1
ATOM 783 N N . THR A 1 96 ? -35.531 -8.5 2.406 1 50.03 96 THR A N 1
ATOM 784 C CA . THR A 1 96 ? -36.906 -8.086 2.617 1 50.03 96 THR A CA 1
ATOM 785 C C . THR A 1 96 ? -37.406 -7.223 1.458 1 50.03 96 THR A C 1
ATOM 787 O O . THR A 1 96 ? -38.594 -6.996 1.308 1 50.03 96 THR A O 1
ATOM 790 N N . THR A 1 97 ? -36.469 -6.742 0.793 1 50.59 97 THR A N 1
ATOM 791 C CA . THR A 1 97 ? -36.938 -5.742 -0.155 1 50.59 97 THR A CA 1
ATOM 792 C C . THR A 1 97 ? -37.094 -6.344 -1.551 1 50.59 97 THR A C 1
ATOM 794 O O . THR A 1 97 ? -37.75 -5.773 -2.416 1 50.59 97 THR A O 1
ATOM 797 N N . GLY A 1 98 ? -36.781 -7.645 -1.746 1 50.06 98 GLY A N 1
ATOM 798 C CA . GLY A 1 98 ? -36.875 -8.32 -3.027 1 50.06 98 GLY A CA 1
ATOM 799 C C . GLY A 1 98 ? -35.969 -7.727 -4.09 1 50.06 98 GLY A C 1
ATOM 800 O O . GLY A 1 98 ? -35.906 -8.242 -5.211 1 50.06 98 GLY A O 1
ATOM 801 N N . VAL A 1 99 ? -35.469 -6.504 -4.016 1 49.22 99 VAL A N 1
ATOM 802 C CA . VAL A 1 99 ? -34.75 -5.785 -5.07 1 49.22 99 VAL A CA 1
ATOM 803 C C . VAL A 1 99 ? -33.25 -6.102 -4.992 1 49.22 99 VAL A C 1
ATOM 805 O O . VAL A 1 99 ? -32.562 -6.188 -6.02 1 49.22 99 VAL A O 1
ATOM 808 N N . GLU A 1 100 ? -32.812 -6.168 -3.785 1 55.25 100 GLU A N 1
ATOM 809 C CA . GLU A 1 100 ? -31.344 -6.227 -3.648 1 55.25 100 GLU A CA 1
ATOM 810 C C . GLU A 1 100 ? -30.906 -7.578 -3.102 1 55.25 100 GLU A C 1
ATOM 812 O O . GLU A 1 100 ? -31.688 -8.281 -2.459 1 55.25 100 GLU A O 1
ATOM 817 N N . VAL A 1 101 ? -29.891 -8.125 -3.883 1 59.44 101 VAL A N 1
ATOM 818 C CA . VAL A 1 101 ? -29.312 -9.336 -3.326 1 59.44 101 VAL A CA 1
ATOM 819 C C . VAL A 1 101 ? -29.016 -9.141 -1.842 1 59.44 101 VAL A C 1
ATOM 821 O O . VAL A 1 101 ? -28.359 -8.164 -1.459 1 59.44 101 VAL A O 1
ATOM 824 N N . ALA A 1 102 ? -29.75 -9.961 -1.094 1 62.44 102 ALA A N 1
ATOM 825 C CA . ALA A 1 102 ? -29.625 -9.93 0.362 1 62.44 102 ALA A CA 1
ATOM 826 C C . ALA A 1 102 ? -28.156 -9.906 0.789 1 62.44 102 ALA A C 1
ATOM 828 O O . ALA A 1 102 ? -27.312 -10.516 0.137 1 62.44 102 ALA A O 1
ATOM 829 N N . SER A 1 103 ? -27.969 -9.148 1.759 1 75.19 103 SER A N 1
ATOM 830 C CA . SER A 1 103 ? -26.625 -9.047 2.348 1 75.19 103 SER A CA 1
ATOM 831 C C . SER A 1 103 ? -26.219 -10.359 3.006 1 75.19 103 SER A C 1
ATOM 833 O O . SER A 1 103 ? -27.062 -11.109 3.484 1 75.19 103 SER A O 1
ATOM 835 N N . ILE A 1 104 ? -25 -10.75 2.885 1 84.06 104 ILE A N 1
ATOM 836 C CA . ILE A 1 104 ? -24.438 -11.922 3.539 1 84.06 104 ILE A CA 1
ATOM 837 C C . ILE A 1 104 ? -23.938 -11.547 4.934 1 84.06 104 ILE A C 1
ATOM 839 O O . ILE A 1 104 ? -23.203 -10.578 5.094 1 84.06 104 ILE A O 1
ATOM 843 N N . VAL A 1 105 ? -24.438 -12.258 5.949 1 84.94 105 VAL A N 1
ATOM 844 C CA . VAL A 1 105 ? -24.109 -11.914 7.328 1 84.94 105 VAL A CA 1
ATOM 845 C C . VAL A 1 105 ? -23.484 -13.125 8.031 1 84.94 105 VAL A C 1
ATOM 847 O O . VAL A 1 105 ? -23.859 -14.266 7.766 1 84.94 105 VAL A O 1
ATOM 850 N N . PRO A 1 106 ? -22.609 -12.859 8.961 1 87.31 106 PRO A N 1
ATOM 851 C CA . PRO A 1 106 ? -22.016 -13.961 9.727 1 87.31 106 PRO A CA 1
ATOM 852 C C . PRO A 1 106 ? -23.016 -14.633 10.664 1 87.31 106 PRO A C 1
ATOM 854 O O . PRO A 1 106 ? -23.875 -13.953 11.25 1 87.31 106 PRO A O 1
ATOM 857 N N . THR A 1 107 ? -22.891 -15.867 10.867 1 89.75 107 THR A N 1
ATOM 858 C CA . THR A 1 107 ? -23.781 -16.609 11.75 1 89.75 107 THR A CA 1
ATOM 859 C C . THR A 1 107 ? -23.141 -16.828 13.117 1 89.75 107 THR A C 1
ATOM 861 O O . THR A 1 107 ? -23.812 -17.25 14.062 1 89.75 107 THR A O 1
ATOM 864 N N . GLY A 1 108 ? -21.875 -16.531 13.172 1 89.06 108 GLY A N 1
ATOM 865 C CA . GLY A 1 108 ? -21.172 -16.75 14.422 1 89.06 108 GLY A CA 1
ATOM 866 C C . GLY A 1 108 ? -20.391 -18.047 14.445 1 89.06 108 GLY A C 1
ATOM 867 O O . GLY A 1 108 ? -19.484 -18.219 15.266 1 89.06 108 GLY A O 1
ATOM 868 N N . GLY A 1 109 ? -20.656 -18.969 13.578 1 92.94 109 GLY A N 1
ATOM 869 C CA . GLY A 1 109 ? -19.938 -20.25 13.508 1 92.94 109 GLY A CA 1
ATOM 870 C C . GLY A 1 109 ? -18.766 -20.219 12.547 1 92.94 109 GLY A C 1
ATOM 871 O O . GLY A 1 109 ? -18.547 -19.219 11.859 1 92.94 109 GLY A O 1
ATOM 872 N N . SER A 1 110 ? -17.969 -21.328 12.672 1 95.75 110 SER A N 1
ATOM 873 C CA . SER A 1 110 ? -16.844 -21.516 11.742 1 95.75 110 SER A CA 1
ATOM 874 C C . SER A 1 110 ? -16.703 -22.969 11.32 1 95.75 110 SER A C 1
ATOM 876 O O . SER A 1 110 ? -17.219 -23.875 11.992 1 95.75 110 SER A O 1
ATOM 878 N N . ARG A 1 111 ? -16.141 -23.156 10.242 1 96.44 111 ARG A N 1
ATOM 879 C CA . ARG A 1 111 ? -15.859 -24.5 9.711 1 96.44 111 ARG A CA 1
ATOM 880 C C . ARG A 1 111 ? -14.367 -24.703 9.508 1 96.44 111 ARG A C 1
ATOM 882 O O . ARG A 1 111 ? -13.703 -23.891 8.852 1 96.44 111 ARG A O 1
ATOM 889 N N . ARG A 1 112 ? -13.906 -25.781 10.102 1 97.81 112 ARG A N 1
ATOM 890 C CA . ARG A 1 112 ? -12.508 -26.141 9.891 1 97.81 112 ARG A CA 1
ATOM 891 C C . ARG A 1 112 ? -12.305 -26.75 8.508 1 97.81 112 ARG A C 1
ATOM 893 O O . ARG A 1 112 ? -12.938 -27.75 8.172 1 97.81 112 ARG A O 1
ATOM 900 N N . CYS A 1 113 ? -11.438 -26.125 7.707 1 98.25 113 CYS A N 1
ATOM 901 C CA . CYS A 1 113 ? -11.219 -26.562 6.332 1 98.25 113 CYS A CA 1
ATOM 902 C C . CYS A 1 113 ? -9.734 -26.766 6.055 1 98.25 113 CYS A C 1
ATOM 904 O O . CYS A 1 113 ? -8.898 -26.062 6.621 1 98.25 113 CYS A O 1
ATOM 906 N N . LEU A 1 114 ? -9.422 -27.781 5.203 1 98.56 114 LEU A N 1
ATOM 907 C CA . LEU A 1 114 ? -8.078 -27.812 4.648 1 98.56 114 LEU A CA 1
ATOM 908 C C . LEU A 1 114 ? -7.836 -26.609 3.727 1 98.56 114 LEU A C 1
ATOM 910 O O . LEU A 1 114 ? -8.641 -26.344 2.832 1 98.56 114 LEU A O 1
ATOM 914 N N . ASN A 1 115 ? -6.738 -25.922 3.959 1 97.69 115 ASN A N 1
ATOM 915 C CA . ASN A 1 115 ? -6.496 -24.641 3.312 1 97.69 115 ASN A CA 1
ATOM 916 C C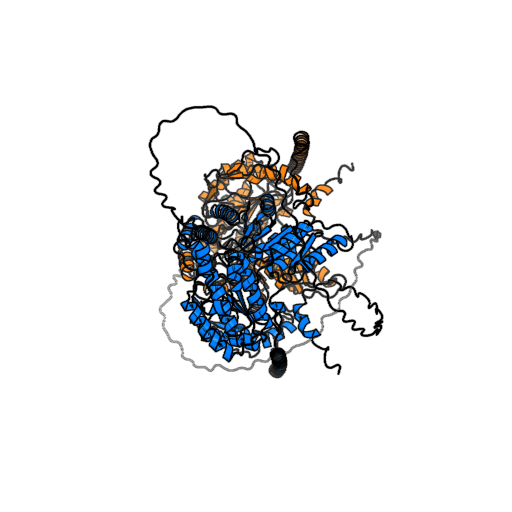 . ASN A 1 115 ? -5.781 -24.812 1.974 1 97.69 115 ASN A C 1
ATOM 918 O O . ASN A 1 115 ? -4.578 -25.078 1.938 1 97.69 115 ASN A O 1
ATOM 922 N N . LEU A 1 116 ? -6.461 -24.625 0.895 1 97.62 116 LEU A N 1
ATOM 923 C CA . LEU A 1 116 ? -5.883 -24.594 -0.444 1 97.62 116 LEU A CA 1
ATOM 924 C C . LEU A 1 116 ? -6.074 -23.234 -1.088 1 97.62 116 LEU A C 1
ATOM 926 O O . LEU A 1 116 ? -6.004 -23.094 -2.312 1 97.62 116 LEU A O 1
ATOM 930 N N . SER A 1 117 ? -6.348 -22.25 -0.28 1 95.25 117 SER A N 1
ATOM 931 C CA . SER A 1 117 ? -6.746 -20.953 -0.804 1 95.25 117 SER A CA 1
ATOM 932 C C . SER A 1 117 ? -5.656 -19.906 -0.584 1 95.25 117 SER A C 1
ATOM 934 O O . SER A 1 117 ? -5.629 -18.875 -1.259 1 95.25 117 SER A O 1
ATOM 936 N N . SER A 1 118 ? -4.711 -20.109 0.308 1 94.31 118 SER A N 1
ATOM 937 C CA . SER A 1 118 ? -3.76 -19.094 0.732 1 94.31 118 SER A CA 1
ATOM 938 C C . SER A 1 118 ? -2.436 -19.219 -0.012 1 94.31 118 SER A C 1
ATOM 940 O O . SER A 1 118 ? -2.049 -20.328 -0.41 1 94.31 118 SER A O 1
ATOM 942 N N . TYR A 1 119 ? -1.733 -18.031 -0.107 1 96.88 119 TYR A N 1
ATOM 943 C CA . TYR A 1 119 ? -0.411 -18 -0.721 1 96.88 119 TYR A CA 1
ATOM 944 C C . TYR A 1 119 ? 0.678 -18.266 0.312 1 96.88 119 TYR A C 1
ATOM 946 O O . TYR A 1 119 ? 1.835 -17.891 0.114 1 96.88 119 TYR A O 1
ATOM 954 N N . ASN A 1 120 ? 0.312 -18.844 1.439 1 97.31 120 ASN A N 1
ATOM 955 C CA . ASN A 1 120 ? 1.287 -19.172 2.475 1 97.31 120 ASN A CA 1
ATOM 956 C C . ASN A 1 120 ? 2.15 -20.359 2.076 1 97.31 120 ASN A C 1
ATOM 958 O O . ASN A 1 120 ? 2.15 -21.391 2.756 1 97.31 120 ASN A O 1
ATOM 962 N N . TYR A 1 121 ? 2.996 -20.203 1.124 1 98.38 121 TYR A N 1
ATOM 963 C CA . TYR A 1 121 ? 3.695 -21.281 0.443 1 98.38 121 TYR A CA 1
ATOM 964 C C . TYR A 1 121 ? 4.609 -22.031 1.405 1 98.38 121 TYR A C 1
ATOM 966 O O . TYR A 1 121 ? 4.695 -23.266 1.361 1 98.38 121 TYR A O 1
ATOM 974 N N . LEU A 1 122 ? 5.285 -21.312 2.275 1 98.38 122 LEU A N 1
ATOM 975 C CA . LEU A 1 122 ? 6.297 -21.953 3.096 1 98.38 122 LEU A CA 1
ATOM 976 C C . LEU A 1 122 ? 5.793 -22.172 4.52 1 98.38 122 LEU A C 1
ATOM 978 O O . LEU A 1 122 ? 6.527 -22.656 5.379 1 98.38 122 LEU A O 1
ATOM 982 N N . GLY A 1 123 ? 4.605 -21.703 4.793 1 97.38 123 GLY A N 1
ATOM 983 C CA . GLY A 1 123 ? 3.975 -21.969 6.078 1 97.38 123 GLY A CA 1
ATOM 984 C C . GLY A 1 123 ? 4.422 -21 7.164 1 97.38 123 GLY A C 1
ATOM 985 O O . GLY A 1 123 ? 4.203 -21.266 8.352 1 97.38 123 GLY A O 1
ATOM 986 N N . PHE A 1 124 ? 4.957 -19.891 6.824 1 97.56 124 PHE A N 1
ATOM 987 C CA . PHE A 1 124 ? 5.527 -18.984 7.812 1 97.56 124 PHE A CA 1
ATOM 988 C C . PHE A 1 124 ? 4.449 -18.078 8.406 1 97.56 124 PHE A C 1
ATOM 990 O O . PHE A 1 124 ? 4.672 -17.422 9.414 1 97.56 124 PHE A O 1
ATOM 997 N N . ALA A 1 125 ? 3.297 -18.031 7.844 1 94.62 125 ALA A N 1
ATOM 998 C CA . ALA A 1 125 ? 2.291 -17.062 8.266 1 94.62 125 ALA A CA 1
ATOM 999 C C . ALA A 1 125 ? 1.64 -17.484 9.578 1 94.62 125 ALA A C 1
ATOM 1001 O O . ALA A 1 125 ? 1.033 -16.656 10.266 1 94.62 125 ALA A O 1
ATOM 1002 N N . ALA A 1 126 ? 1.696 -18.734 9.891 1 92.31 126 ALA A N 1
ATOM 1003 C CA . ALA A 1 126 ? 1.229 -19.219 11.188 1 92.31 126 ALA A CA 1
ATOM 1004 C C . ALA A 1 126 ? 2.334 -19.141 12.234 1 92.31 126 ALA A C 1
ATOM 1006 O O . ALA A 1 126 ? 3.482 -18.828 11.914 1 92.31 126 ALA A O 1
ATOM 1007 N N . SER A 1 127 ? 1.924 -19.391 13.477 1 92.75 127 SER A N 1
ATOM 1008 C CA . SER A 1 127 ? 2.893 -19.297 14.562 1 92.75 127 SER A CA 1
ATOM 1009 C C . SER A 1 127 ? 4.109 -20.172 14.289 1 92.75 127 SER A C 1
ATOM 1011 O O . SER A 1 127 ? 3.973 -21.344 13.945 1 92.75 127 SER A O 1
ATOM 1013 N N . ASP A 1 128 ? 5.23 -19.578 14.297 1 95.25 128 ASP A N 1
ATOM 1014 C CA . ASP A 1 128 ? 6.516 -20.234 14.094 1 95.25 128 ASP A CA 1
ATOM 1015 C C . ASP A 1 128 ? 7.434 -20.031 15.297 1 95.25 128 ASP A C 1
ATOM 1017 O O . ASP A 1 128 ? 7.605 -18.922 15.781 1 95.25 128 ASP A O 1
ATOM 1021 N N . PRO A 1 129 ? 8.008 -21.125 15.812 1 95.31 129 PRO A N 1
ATOM 1022 C CA . PRO A 1 129 ? 8.773 -21.031 17.062 1 95.31 129 PRO A CA 1
ATOM 1023 C C . PRO A 1 129 ? 9.969 -20.094 16.953 1 95.31 129 PRO A C 1
ATOM 1025 O O . PRO A 1 129 ? 10.414 -19.531 17.953 1 95.31 129 PRO A O 1
ATOM 1028 N N . TYR A 1 130 ? 10.516 -19.875 15.797 1 97.62 130 TYR A N 1
ATOM 1029 C CA . TYR A 1 130 ? 11.656 -18.984 15.602 1 97.62 130 TYR A CA 1
ATOM 1030 C C . TYR A 1 130 ? 11.188 -17.578 15.266 1 97.62 130 TYR A C 1
ATOM 1032 O O . TYR A 1 130 ? 11.734 -16.594 15.773 1 97.62 130 TYR A O 1
ATOM 1040 N N . CYS A 1 131 ? 10.188 -17.391 14.438 1 97.88 131 CYS A N 1
ATOM 1041 C CA . CYS A 1 131 ? 9.797 -16.109 13.883 1 97.88 131 CYS A CA 1
ATOM 1042 C C . CYS A 1 131 ? 8.891 -15.344 14.844 1 97.88 131 CYS A C 1
ATOM 1044 O O . CYS A 1 131 ? 9.117 -14.164 15.109 1 97.88 131 CYS A O 1
ATOM 1046 N N . THR A 1 132 ? 7.879 -15.984 15.422 1 96.75 132 THR A N 1
ATOM 1047 C CA . THR A 1 132 ? 6.789 -15.312 16.125 1 96.75 132 THR A CA 1
ATOM 1048 C C . THR A 1 132 ? 7.309 -14.609 17.375 1 96.75 132 THR A C 1
ATOM 1050 O O . THR A 1 132 ? 6.969 -13.453 17.625 1 96.75 132 THR A O 1
ATOM 1053 N N . PRO A 1 133 ? 8.148 -15.266 18.234 1 96.94 133 PRO A N 1
ATOM 1054 C CA . PRO A 1 133 ? 8.664 -14.555 19.406 1 96.94 133 PRO A CA 1
ATOM 1055 C C . PRO A 1 133 ? 9.492 -13.328 19.031 1 96.94 133 PRO A C 1
ATOM 1057 O O . PRO A 1 133 ? 9.453 -12.32 19.75 1 96.94 133 PRO A O 1
ATOM 1060 N N . ARG A 1 134 ? 10.188 -13.375 17.984 1 97.88 134 ARG A N 1
ATOM 1061 C CA . ARG A 1 134 ? 11.008 -12.25 17.547 1 97.88 134 ARG A CA 1
ATOM 1062 C C . ARG A 1 134 ? 10.148 -11.102 17.047 1 97.88 134 ARG A C 1
ATOM 1064 O O . ARG A 1 134 ? 10.492 -9.93 17.234 1 97.88 134 ARG A O 1
ATOM 1071 N N . VAL A 1 135 ? 9.055 -11.445 16.375 1 97.94 135 VAL A N 1
ATOM 1072 C CA . VAL A 1 135 ? 8.086 -10.438 15.961 1 97.94 135 VAL A CA 1
ATOM 1073 C C . VAL A 1 135 ? 7.523 -9.719 17.188 1 97.94 135 VAL A C 1
ATOM 1075 O O . VAL A 1 135 ? 7.461 -8.484 17.219 1 97.94 135 VAL A O 1
ATOM 1078 N N . GLN A 1 136 ? 7.117 -10.469 18.172 1 95.5 136 GLN A N 1
ATOM 1079 C CA . GLN A 1 136 ? 6.531 -9.906 19.375 1 95.5 136 GLN A CA 1
ATOM 1080 C C . GLN A 1 136 ? 7.527 -9.008 20.109 1 95.5 136 GLN A C 1
ATOM 1082 O O . GLN A 1 136 ? 7.176 -7.922 20.562 1 95.5 136 GLN A O 1
ATOM 1087 N N . ASP A 1 137 ? 8.781 -9.461 20.203 1 96.38 137 ASP A N 1
ATOM 1088 C CA . ASP A 1 137 ? 9.828 -8.672 20.844 1 96.38 137 ASP A CA 1
ATOM 1089 C C . ASP A 1 137 ? 10.055 -7.355 20.094 1 96.38 137 ASP A C 1
ATOM 1091 O O . ASP A 1 137 ? 10.258 -6.312 20.719 1 96.38 137 ASP A O 1
ATOM 1095 N N . THR A 1 138 ? 10.031 -7.422 18.828 1 96.81 138 THR A N 1
ATOM 1096 C CA . THR A 1 138 ? 10.258 -6.234 18.016 1 96.81 138 THR A CA 1
ATOM 1097 C C . THR A 1 138 ? 9.133 -5.227 18.203 1 96.81 138 THR A C 1
ATOM 1099 O O . THR A 1 138 ? 9.375 -4.02 18.266 1 96.81 138 THR A O 1
ATOM 1102 N N . ILE A 1 139 ? 7.906 -5.711 18.25 1 95.81 139 ILE A N 1
ATOM 1103 C CA . ILE A 1 139 ? 6.766 -4.828 18.469 1 95.81 139 ILE A CA 1
ATOM 1104 C C . ILE A 1 139 ? 6.906 -4.129 19.828 1 95.81 139 ILE A C 1
ATOM 1106 O O . ILE A 1 139 ? 6.594 -2.945 19.953 1 95.81 139 ILE A O 1
ATOM 1110 N N . GLN A 1 140 ? 7.41 -4.844 20.766 1 93.69 140 GLN A N 1
ATOM 1111 C CA . GLN A 1 140 ? 7.621 -4.266 22.094 1 93.69 140 GLN A CA 1
ATOM 1112 C C . GLN A 1 140 ? 8.703 -3.193 22.062 1 93.69 140 GLN A C 1
ATOM 1114 O O . GLN A 1 140 ? 8.594 -2.172 22.734 1 93.69 140 GLN A O 1
ATOM 1119 N N . GLN A 1 141 ? 9.695 -3.404 21.281 1 94.56 141 GLN A N 1
ATOM 1120 C CA . GLN A 1 141 ? 10.867 -2.525 21.25 1 94.56 141 GLN A CA 1
ATOM 1121 C C . GLN A 1 141 ? 10.633 -1.327 20.344 1 94.56 141 GLN A C 1
ATOM 1123 O O . GLN A 1 141 ? 11 -0.2 20.688 1 94.56 141 GLN A O 1
ATOM 1128 N N . LEU A 1 142 ? 10.047 -1.552 19.172 1 96 142 LEU A N 1
ATOM 1129 C CA . LEU A 1 142 ? 10.008 -0.525 18.141 1 96 142 LEU A CA 1
ATOM 1130 C C . LEU A 1 142 ? 8.586 -0.016 17.938 1 96 142 LEU A C 1
ATOM 1132 O O . LEU A 1 142 ? 8.375 0.961 17.219 1 96 142 LEU A O 1
ATOM 1136 N N . GLY A 1 143 ? 7.602 -0.634 18.578 1 94.31 143 GLY A N 1
ATOM 1137 C CA . GLY A 1 143 ? 6.211 -0.262 18.359 1 94.31 143 GLY A CA 1
ATOM 1138 C C . GLY A 1 143 ? 5.582 -0.98 17.172 1 94.31 143 GLY A C 1
ATOM 1139 O O . GLY A 1 143 ? 6.262 -1.704 16.453 1 94.31 143 GLY A O 1
ATOM 1140 N N . VAL A 1 144 ? 4.289 -0.804 17.047 1 95.38 144 VAL A N 1
ATOM 1141 C CA . VAL A 1 144 ? 3.539 -1.437 15.961 1 95.38 144 VAL A CA 1
ATOM 1142 C C . VAL A 1 144 ? 3.832 -0.724 14.641 1 95.38 144 VAL A C 1
ATOM 1144 O O . VAL A 1 144 ? 3.842 -1.349 13.578 1 95.38 144 VAL A O 1
ATOM 1147 N N . SER A 1 145 ? 4.039 0.574 14.727 1 95.19 145 SER A N 1
ATOM 1148 C CA . SER A 1 145 ? 4.281 1.431 13.57 1 95.19 145 SER A CA 1
ATOM 1149 C C . SER A 1 145 ? 5.258 2.553 13.906 1 95.19 145 SER A C 1
ATOM 1151 O O . SER A 1 145 ? 5.352 2.973 15.062 1 95.19 145 SER A O 1
ATOM 1153 N N . SER A 1 146 ? 5.938 3.045 12.891 1 92.69 146 SER A N 1
ATOM 1154 C CA . SER A 1 146 ? 6.824 4.188 13.086 1 92.69 146 SER A CA 1
ATOM 1155 C C . SER A 1 146 ? 6.078 5.504 12.898 1 92.69 146 SER A C 1
ATOM 1157 O O . SER A 1 146 ? 6.586 6.566 13.266 1 92.69 146 SER A O 1
ATOM 1159 N N . CYS A 1 147 ? 4.957 5.465 12.305 1 92.69 147 CYS A N 1
ATOM 1160 C CA . CYS A 1 147 ? 4.09 6.613 12.078 1 92.69 147 CYS A CA 1
ATOM 1161 C C . CYS A 1 147 ? 4.816 7.691 11.281 1 92.69 147 CYS A C 1
ATOM 1163 O O . CYS A 1 147 ? 4.738 8.875 11.617 1 92.69 147 CYS A O 1
ATOM 1165 N N . SER A 1 148 ? 5.523 7.348 10.344 1 93.88 148 SER A N 1
ATOM 1166 C CA . SER A 1 148 ? 6.258 8.242 9.453 1 93.88 148 SER A CA 1
ATOM 1167 C C . SER A 1 148 ? 6.711 7.527 8.188 1 93.88 148 SER A C 1
ATOM 1169 O O . SER A 1 148 ? 6.727 6.293 8.141 1 93.88 148 SER A O 1
ATOM 1171 N N . SER A 1 149 ? 6.938 8.297 7.211 1 92.81 149 SER A N 1
ATOM 1172 C CA . SER A 1 149 ? 7.531 7.727 6.004 1 92.81 149 SER A CA 1
ATOM 1173 C C . SER A 1 149 ? 8.992 7.359 6.227 1 92.81 149 SER A C 1
ATOM 1175 O O . SER A 1 149 ? 9.625 7.84 7.172 1 92.81 149 SER A O 1
ATOM 1177 N N . ARG A 1 150 ? 9.516 6.586 5.336 1 92.69 150 ARG A N 1
ATOM 1178 C CA . ARG A 1 150 ? 10.891 6.105 5.43 1 92.69 150 ARG A CA 1
ATOM 1179 C C . ARG A 1 150 ? 11.883 7.27 5.422 1 92.69 150 ARG A C 1
ATOM 1181 O O . ARG A 1 150 ? 12.914 7.219 6.098 1 92.69 150 ARG A O 1
ATOM 1188 N N . VAL A 1 151 ? 11.703 8.328 4.719 1 88.62 151 VAL A N 1
ATOM 1189 C CA . VAL A 1 151 ? 12.656 9.406 4.484 1 88.62 151 VAL A CA 1
ATOM 1190 C C . VAL A 1 151 ? 12.703 10.328 5.699 1 88.62 151 VAL A C 1
ATOM 1192 O O . VAL A 1 151 ? 13.727 10.969 5.961 1 88.62 151 VAL A O 1
ATOM 1195 N N . HIS A 1 152 ? 11.742 10.367 6.43 1 87.75 152 HIS A N 1
ATOM 1196 C CA . HIS A 1 152 ? 11.711 11.234 7.602 1 87.75 152 HIS A CA 1
ATOM 1197 C C . HIS A 1 152 ? 12.078 10.469 8.867 1 87.75 152 HIS A C 1
ATOM 1199 O O . HIS A 1 152 ? 13.234 10.07 9.039 1 87.75 152 HIS A O 1
ATOM 1205 N N . GLY A 1 153 ? 11.219 10 9.594 1 86.38 153 GLY A N 1
ATOM 1206 C CA . GLY A 1 153 ? 11.484 9.297 10.836 1 86.38 153 GLY A CA 1
ATOM 1207 C C . GLY A 1 153 ? 10.898 7.895 10.859 1 86.38 153 GLY A C 1
ATOM 1208 O O . GLY A 1 153 ? 10.688 7.32 11.93 1 86.38 153 GLY A O 1
ATOM 1209 N N . GLY A 1 154 ? 10.805 7.367 9.672 1 92.31 154 GLY A N 1
ATOM 1210 C CA . GLY A 1 154 ? 10.086 6.102 9.633 1 92.31 154 GLY A CA 1
ATOM 1211 C C . GLY A 1 154 ? 11 4.906 9.438 1 92.31 154 GLY A C 1
ATOM 1212 O O . GLY A 1 154 ? 10.57 3.76 9.57 1 92.31 154 GLY A O 1
ATOM 1213 N N . THR A 1 155 ? 12.266 5.145 9.117 1 94.06 155 THR A N 1
ATOM 1214 C CA . THR A 1 155 ? 13.211 4.047 8.969 1 94.06 155 THR A CA 1
ATOM 1215 C C . THR A 1 155 ? 13.719 3.576 10.328 1 94.06 155 THR A C 1
ATOM 1217 O O . THR A 1 155 ? 14.211 4.379 11.125 1 94.06 155 THR A O 1
ATOM 1220 N N . THR A 1 156 ? 13.57 2.334 10.641 1 94.88 156 THR A N 1
ATOM 1221 C CA . THR A 1 156 ? 14.094 1.739 11.867 1 94.88 156 THR A CA 1
ATOM 1222 C C . THR A 1 156 ? 15.273 0.823 11.555 1 94.88 156 THR A C 1
ATOM 1224 O O . THR A 1 156 ? 15.539 0.512 10.391 1 94.88 156 THR A O 1
ATOM 1227 N N . SER A 1 157 ? 15.938 0.396 12.562 1 93.12 157 SER A N 1
ATOM 1228 C CA . SER A 1 157 ? 17.031 -0.56 12.422 1 93.12 157 SER A CA 1
ATOM 1229 C C . SER A 1 157 ? 16.547 -1.863 11.797 1 93.12 157 SER A C 1
ATOM 1231 O O . SER A 1 157 ? 17.281 -2.502 11.039 1 93.12 157 SER A O 1
ATOM 1233 N N . ALA A 1 158 ? 15.328 -2.215 12.078 1 96.5 158 ALA A N 1
ATOM 1234 C CA . ALA A 1 158 ? 14.773 -3.438 11.5 1 96.5 158 ALA A CA 1
ATOM 1235 C C . ALA A 1 158 ? 14.703 -3.342 9.977 1 96.5 158 ALA A C 1
ATOM 1237 O O . ALA A 1 158 ? 14.961 -4.324 9.273 1 96.5 158 ALA A O 1
ATOM 1238 N N . HIS A 1 159 ? 14.344 -2.162 9.461 1 97.06 159 HIS A N 1
ATOM 1239 C CA . HIS A 1 159 ? 14.25 -1.96 8.023 1 97.06 159 HIS A CA 1
ATOM 1240 C C . HIS A 1 159 ? 15.609 -2.111 7.352 1 97.06 159 HIS A C 1
ATOM 1242 O O . HIS A 1 159 ? 15.719 -2.768 6.312 1 97.06 159 HIS A O 1
ATOM 1248 N N . THR A 1 160 ? 16.594 -1.535 7.918 1 93.94 160 THR A N 1
ATOM 1249 C CA . THR A 1 160 ? 17.938 -1.59 7.352 1 93.94 160 THR A CA 1
ATOM 1250 C C . THR A 1 160 ? 18.469 -3.021 7.348 1 93.94 160 THR A C 1
ATOM 1252 O O . THR A 1 160 ? 19.078 -3.465 6.367 1 93.94 160 THR A O 1
ATOM 1255 N N . GLU A 1 161 ? 18.219 -3.693 8.422 1 96.12 161 GLU A N 1
ATOM 1256 C CA . GLU A 1 161 ? 18.625 -5.09 8.516 1 96.12 161 GLU A CA 1
ATOM 1257 C C . GLU A 1 161 ? 17.953 -5.938 7.438 1 96.12 161 GLU A C 1
ATOM 1259 O O . GLU A 1 161 ? 18.609 -6.766 6.797 1 96.12 161 GLU A O 1
ATOM 1264 N N . LEU A 1 162 ? 16.719 -5.727 7.25 1 98.44 162 LEU A N 1
ATOM 1265 C CA . LEU A 1 162 ? 15.977 -6.5 6.266 1 98.44 162 LEU A CA 1
ATOM 1266 C C . LEU A 1 162 ? 16.5 -6.238 4.855 1 98.44 162 LEU A C 1
ATOM 1268 O O . LEU A 1 162 ? 16.656 -7.172 4.066 1 98.44 162 LEU A O 1
ATOM 1272 N N . GLU A 1 163 ? 16.688 -4.969 4.52 1 98 163 GLU A N 1
ATOM 1273 C CA . GLU A 1 163 ? 17.141 -4.621 3.178 1 98 163 GLU A CA 1
ATOM 1274 C C . GLU A 1 163 ? 18.5 -5.262 2.871 1 98 163 GLU A C 1
ATOM 1276 O O . GLU A 1 163 ? 18.719 -5.758 1.764 1 98 163 GLU A O 1
ATOM 1281 N N . GLU A 1 164 ? 19.359 -5.332 3.846 1 97.38 164 GLU A N 1
ATOM 1282 C CA . GLU A 1 164 ? 20.641 -5.992 3.676 1 97.38 164 GLU A CA 1
ATOM 1283 C C . GLU A 1 164 ? 20.469 -7.492 3.471 1 97.38 164 GLU A C 1
ATOM 1285 O O . GLU A 1 164 ? 21.141 -8.086 2.613 1 97.38 164 GLU A O 1
ATOM 1290 N N . LEU A 1 165 ? 19.641 -8.07 4.223 1 98.5 165 LEU A N 1
ATOM 1291 C CA . LEU A 1 165 ? 19.438 -9.516 4.164 1 98.5 165 LEU A CA 1
ATOM 1292 C C . LEU A 1 165 ? 18.781 -9.914 2.844 1 98.5 165 LEU A C 1
ATOM 1294 O O . LEU A 1 165 ? 19.109 -10.961 2.275 1 98.5 165 LEU A O 1
ATOM 1298 N N . VAL A 1 166 ? 17.828 -9.117 2.348 1 98.75 166 VAL A N 1
ATOM 1299 C CA . VAL A 1 166 ? 17.172 -9.383 1.07 1 98.75 166 VAL A CA 1
ATOM 1300 C C . VAL A 1 166 ? 18.203 -9.359 -0.054 1 98.75 166 VAL A C 1
ATOM 1302 O O . VAL A 1 166 ? 18.219 -10.234 -0.919 1 98.75 166 VAL A O 1
ATOM 1305 N N . ALA A 1 167 ? 19.047 -8.352 -0.043 1 98.62 167 ALA A N 1
ATOM 1306 C CA . ALA A 1 167 ? 20.094 -8.25 -1.064 1 98.62 167 ALA A CA 1
ATOM 1307 C C . ALA A 1 167 ? 21.016 -9.469 -1.03 1 98.62 167 ALA A C 1
ATOM 1309 O O . ALA A 1 167 ? 21.359 -10.023 -2.076 1 98.62 167 ALA A O 1
ATOM 1310 N N . ARG A 1 168 ? 21.344 -9.867 0.159 1 98.38 168 ARG A N 1
ATOM 1311 C CA . ARG A 1 168 ? 22.188 -11.047 0.334 1 98.38 168 ARG A CA 1
ATOM 1312 C C . ARG A 1 168 ? 21.484 -12.305 -0.167 1 98.38 168 ARG A C 1
ATOM 1314 O O . ARG A 1 168 ? 22.109 -13.141 -0.826 1 98.38 168 ARG A O 1
ATOM 1321 N N . PHE A 1 169 ? 20.328 -12.531 0.144 1 98.56 169 PHE A N 1
ATOM 1322 C CA . PHE A 1 169 ? 19.562 -13.703 -0.247 1 98.56 169 PHE A CA 1
ATOM 1323 C C . PHE A 1 169 ? 19.469 -13.805 -1.764 1 98.56 169 PHE A C 1
ATOM 1325 O O . PHE A 1 169 ? 19.562 -14.898 -2.324 1 98.56 169 PHE A O 1
ATOM 1332 N N . LEU A 1 170 ? 19.281 -12.602 -2.445 1 98.44 170 LEU A N 1
ATOM 1333 C CA . LEU A 1 170 ? 19.078 -12.555 -3.891 1 98.44 170 LEU A CA 1
ATOM 1334 C C . LEU A 1 170 ? 20.422 -12.578 -4.621 1 98.44 170 LEU A C 1
ATOM 1336 O O . LEU A 1 170 ? 20.469 -12.836 -5.824 1 98.44 170 LEU A O 1
ATOM 1340 N N . GLY A 1 171 ? 21.469 -12.273 -3.908 1 97.69 171 GLY A N 1
ATOM 1341 C CA . GLY A 1 171 ? 22.781 -12.195 -4.535 1 97.69 171 GLY A CA 1
ATOM 1342 C C . GLY A 1 171 ? 22.969 -10.945 -5.363 1 97.69 171 GLY A C 1
ATOM 1343 O O . GLY A 1 171 ? 23.562 -10.992 -6.445 1 97.69 171 GLY A O 1
ATOM 1344 N N . VAL A 1 172 ? 22.422 -9.836 -4.91 1 98.06 172 VAL A N 1
ATOM 1345 C CA . VAL A 1 172 ? 22.562 -8.57 -5.617 1 98.06 172 VAL A CA 1
ATOM 1346 C C . VAL A 1 172 ? 23.109 -7.504 -4.672 1 98.06 172 VAL A C 1
ATOM 1348 O O . VAL A 1 172 ? 23.391 -7.789 -3.504 1 98.06 172 VAL A O 1
ATOM 1351 N N . GLU A 1 173 ? 23.266 -6.227 -5.121 1 97.12 173 GLU A N 1
ATOM 1352 C CA . GLU A 1 173 ? 24.031 -5.219 -4.391 1 97.12 173 GLU A CA 1
ATOM 1353 C C . GLU A 1 173 ? 23.188 -4.566 -3.305 1 97.12 173 GLU A C 1
ATOM 1355 O O . GLU A 1 173 ? 23.688 -4.266 -2.217 1 97.12 173 GLU A O 1
ATOM 1360 N N . ALA A 1 174 ? 21.938 -4.285 -3.557 1 97.38 174 ALA A N 1
ATOM 1361 C CA . ALA A 1 174 ? 21.109 -3.512 -2.631 1 97.38 174 ALA A CA 1
ATOM 1362 C C . ALA A 1 174 ? 19.625 -3.838 -2.809 1 97.38 174 ALA A C 1
ATOM 1364 O O . ALA A 1 174 ? 19.234 -4.402 -3.828 1 97.38 174 ALA A O 1
ATOM 1365 N N . ALA A 1 175 ? 18.859 -3.521 -1.827 1 98.56 175 ALA A N 1
ATOM 1366 C CA . ALA A 1 175 ? 17.422 -3.695 -1.855 1 98.56 175 ALA A CA 1
ATOM 1367 C C . ALA A 1 175 ? 16.719 -2.561 -1.116 1 98.56 175 ALA A C 1
ATOM 1369 O O . ALA A 1 175 ? 17.297 -1.923 -0.241 1 98.56 175 ALA A O 1
ATOM 1370 N N . LEU A 1 176 ? 15.492 -2.271 -1.494 1 97.69 176 LEU A N 1
ATOM 1371 C CA . LEU A 1 176 ? 14.586 -1.305 -0.891 1 97.69 176 LEU A CA 1
ATOM 1372 C C . LEU A 1 176 ? 13.234 -1.944 -0.592 1 97.69 176 LEU A C 1
ATOM 1374 O O . LEU A 1 176 ? 12.711 -2.705 -1.408 1 97.69 176 LEU A O 1
ATOM 1378 N N . THR A 1 177 ? 12.727 -1.675 0.597 1 97.69 177 THR A N 1
ATOM 1379 C CA . THR A 1 177 ? 11.477 -2.33 0.979 1 97.69 177 THR A CA 1
ATOM 1380 C C . THR A 1 177 ? 10.336 -1.318 1.049 1 97.69 177 THR A C 1
ATOM 1382 O O . THR A 1 177 ? 10.562 -0.142 1.34 1 97.69 177 THR A O 1
ATOM 1385 N N . TYR A 1 178 ? 9.117 -1.763 0.69 1 96.56 178 TYR A N 1
ATOM 1386 C CA . TYR A 1 178 ? 7.879 -0.996 0.755 1 96.56 178 TYR A CA 1
ATOM 1387 C C . TYR A 1 178 ? 6.852 -1.695 1.636 1 96.56 178 TYR A C 1
ATOM 1389 O O . TYR A 1 178 ? 6.953 -2.898 1.882 1 96.56 178 TYR A O 1
ATOM 1397 N N . GLY A 1 179 ? 5.844 -0.991 2.068 1 95.19 179 GLY A N 1
ATOM 1398 C CA . GLY A 1 179 ? 4.891 -1.519 3.031 1 95.19 179 GLY A CA 1
ATOM 1399 C C . GLY A 1 179 ? 3.771 -2.318 2.389 1 95.19 179 GLY A C 1
ATOM 1400 O O . GLY A 1 179 ? 2.957 -2.926 3.084 1 95.19 179 GLY A O 1
ATOM 1401 N N . MET A 1 180 ? 3.707 -2.303 1.091 1 93.44 180 MET A N 1
ATOM 1402 C CA . MET A 1 180 ? 2.637 -3.008 0.39 1 93.44 180 MET A CA 1
ATOM 1403 C C . MET A 1 180 ? 3.15 -3.631 -0.903 1 93.44 180 MET A C 1
ATOM 1405 O O . MET A 1 180 ? 3.814 -2.963 -1.698 1 93.44 180 MET A O 1
ATOM 1409 N N . GLY A 1 181 ? 2.734 -4.906 -1.117 1 91.94 181 GLY A N 1
ATOM 1410 C CA . GLY A 1 181 ? 3.166 -5.605 -2.316 1 91.94 181 GLY A CA 1
ATOM 1411 C C . GLY A 1 181 ? 2.625 -4.992 -3.594 1 91.94 181 GLY A C 1
ATOM 1412 O O . GLY A 1 181 ? 3.393 -4.637 -4.492 1 91.94 181 GLY A O 1
ATOM 1413 N N . PHE A 1 182 ? 1.384 -4.754 -3.672 1 88.75 182 PHE A N 1
ATOM 1414 C CA . PHE A 1 182 ? 0.749 -4.152 -4.84 1 88.75 182 PHE A CA 1
ATOM 1415 C C . PHE A 1 182 ? 1.398 -2.816 -5.18 1 88.75 182 PHE A C 1
ATOM 1417 O O . PHE A 1 182 ? 1.695 -2.543 -6.348 1 88.75 182 PHE A O 1
ATOM 1424 N N . ALA A 1 183 ? 1.65 -2.064 -4.188 1 92.75 183 ALA A N 1
ATOM 1425 C CA . ALA A 1 183 ? 2.189 -0.718 -4.363 1 92.75 183 ALA A CA 1
ATOM 1426 C C . ALA A 1 183 ? 3.648 -0.764 -4.809 1 92.75 183 ALA A C 1
ATOM 1428 O O . ALA A 1 183 ? 4.176 0.219 -5.332 1 92.75 183 ALA A O 1
ATOM 1429 N N . THR A 1 184 ? 4.289 -1.877 -4.578 1 96.5 184 THR A N 1
ATOM 1430 C CA . THR A 1 184 ? 5.676 -1.998 -5.016 1 96.5 184 THR A CA 1
ATOM 1431 C C . THR A 1 184 ? 5.781 -1.833 -6.531 1 96.5 184 THR A C 1
ATOM 1433 O O . THR A 1 184 ? 6.574 -1.024 -7.02 1 96.5 184 THR A O 1
ATOM 1436 N N . ASN A 1 185 ? 4.949 -2.504 -7.297 1 97.19 185 ASN A N 1
ATOM 1437 C CA . ASN A 1 185 ? 4.934 -2.355 -8.75 1 97.19 185 ASN A CA 1
ATOM 1438 C C . ASN A 1 185 ? 4.395 -0.991 -9.164 1 97.19 185 ASN A C 1
ATOM 1440 O O . ASN A 1 185 ? 5.012 -0.296 -9.977 1 97.19 185 ASN A O 1
ATOM 1444 N N . SER A 1 186 ? 3.271 -0.62 -8.578 1 94.19 186 SER A N 1
ATOM 1445 C CA . SER A 1 186 ? 2.541 0.546 -9.062 1 94.19 186 SER A CA 1
ATOM 1446 C C . SER A 1 186 ? 3.297 1.837 -8.766 1 94.19 186 SER A C 1
ATOM 1448 O O . SER A 1 186 ? 3.076 2.857 -9.422 1 94.19 186 SER A O 1
ATOM 1450 N N . SER A 1 187 ? 4.219 1.805 -7.789 1 94.44 187 SER A N 1
ATOM 1451 C CA . SER A 1 187 ? 4.98 3.01 -7.465 1 94.44 187 SER A CA 1
ATOM 1452 C C . SER A 1 187 ? 6.359 2.982 -8.109 1 94.44 187 SER A C 1
ATOM 1454 O O . SER A 1 187 ? 6.93 4.031 -8.414 1 94.44 187 SER A O 1
ATOM 1456 N N . THR A 1 188 ? 6.914 1.823 -8.344 1 97.25 188 THR A N 1
ATOM 1457 C CA . THR A 1 188 ? 8.273 1.696 -8.859 1 97.25 188 THR A CA 1
ATOM 1458 C C . THR A 1 188 ? 8.312 1.954 -10.359 1 97.25 188 THR A C 1
ATOM 1460 O O . THR A 1 188 ? 9.203 2.652 -10.852 1 97.25 188 THR A O 1
ATOM 1463 N N . ILE A 1 189 ? 7.402 1.444 -11.102 1 97.31 189 ILE A N 1
ATOM 1464 C CA . ILE A 1 189 ? 7.434 1.497 -12.562 1 97.31 189 ILE A CA 1
ATOM 1465 C C . ILE A 1 189 ? 7.367 2.949 -13.023 1 97.31 189 ILE A C 1
ATOM 1467 O O . ILE A 1 189 ? 8.203 3.391 -13.82 1 97.31 189 ILE A O 1
ATOM 1471 N N . PRO A 1 190 ? 6.473 3.791 -12.445 1 94.38 190 PRO A N 1
ATOM 1472 C CA . PRO A 1 190 ? 6.422 5.184 -12.898 1 94.38 190 PRO A CA 1
ATOM 1473 C C . PRO A 1 190 ? 7.652 5.984 -12.477 1 94.38 190 PRO A C 1
ATOM 1475 O O . PRO A 1 190 ? 7.918 7.055 -13.039 1 94.38 190 PRO A O 1
ATOM 1478 N N . ALA A 1 191 ? 8.32 5.52 -11.484 1 94.25 191 ALA A N 1
ATOM 1479 C CA . ALA A 1 191 ? 9.555 6.188 -11.078 1 94.25 191 ALA A CA 1
ATOM 1480 C C . ALA A 1 191 ? 10.688 5.887 -12.047 1 94.25 191 ALA A C 1
ATOM 1482 O O . ALA A 1 191 ? 11.664 6.641 -12.125 1 94.25 191 ALA A O 1
ATOM 1483 N N . LEU A 1 192 ? 10.57 4.84 -12.844 1 96 192 LEU A N 1
ATOM 1484 C CA . LEU A 1 192 ? 11.672 4.375 -13.688 1 96 192 LEU A CA 1
ATOM 1485 C C . LEU A 1 192 ? 11.461 4.809 -15.133 1 96 192 LEU A C 1
ATOM 1487 O O . LEU A 1 192 ? 12.43 5.023 -15.867 1 96 192 LEU A O 1
ATOM 1491 N N . VAL A 1 193 ? 10.211 4.836 -15.555 1 95.19 193 VAL A N 1
ATOM 1492 C CA . VAL A 1 193 ? 9.914 5.125 -16.953 1 95.19 193 VAL A CA 1
ATOM 1493 C C . VAL A 1 193 ? 8.836 6.199 -17.047 1 95.19 193 VAL A C 1
ATOM 1495 O O . VAL A 1 193 ? 8.078 6.406 -16.094 1 95.19 193 VAL A O 1
ATOM 1498 N N . GLY A 1 194 ? 8.773 6.848 -18.188 1 93.69 194 GLY A N 1
ATOM 1499 C CA . GLY A 1 194 ? 7.82 7.906 -18.453 1 93.69 194 GLY A CA 1
ATOM 1500 C C . GLY A 1 194 ? 7.59 8.148 -19.938 1 93.69 194 GLY A C 1
ATOM 1501 O O . GLY A 1 194 ? 7.852 7.273 -20.75 1 93.69 194 GLY A O 1
ATOM 1502 N N . LYS A 1 195 ? 7.082 9.328 -20.234 1 92.19 195 LYS A N 1
ATOM 1503 C CA . LYS A 1 195 ? 6.844 9.703 -21.641 1 92.19 195 LYS A CA 1
ATOM 1504 C C . LYS A 1 195 ? 8.109 9.539 -22.469 1 92.19 195 LYS A C 1
ATOM 1506 O O . LYS A 1 195 ? 9.195 9.961 -22.047 1 92.19 195 LYS A O 1
ATOM 1511 N N . GLY A 1 196 ? 7.93 8.93 -23.594 1 95.56 196 GLY A N 1
ATOM 1512 C CA . GLY A 1 196 ? 9.055 8.711 -24.484 1 95.56 196 GLY A CA 1
ATOM 1513 C C . GLY A 1 196 ? 9.727 7.363 -24.281 1 95.56 196 GLY A C 1
ATOM 1514 O O . GLY A 1 196 ? 10.57 6.961 -25.078 1 95.56 196 GLY A O 1
ATOM 1515 N N . CYS A 1 197 ? 9.305 6.676 -23.25 1 96.88 197 CYS A N 1
ATOM 1516 C CA . CYS A 1 197 ? 9.82 5.332 -22.984 1 96.88 197 CYS A CA 1
ATOM 1517 C C . CYS A 1 197 ? 8.859 4.273 -23.531 1 96.88 197 CYS A C 1
ATOM 1519 O O . CYS A 1 197 ? 7.723 4.582 -23.875 1 96.88 197 CYS A O 1
ATOM 1521 N N . LEU A 1 198 ? 9.438 3.025 -23.703 1 97.88 198 LEU A N 1
ATOM 1522 C CA . LEU A 1 198 ? 8.656 1.893 -24.188 1 97.88 198 LEU A CA 1
ATOM 1523 C C . LEU A 1 198 ? 8.68 0.748 -23.188 1 97.88 198 LEU A C 1
ATOM 1525 O O . LEU A 1 198 ? 9.742 0.358 -22.703 1 97.88 198 LEU A O 1
ATOM 1529 N N . ILE A 1 199 ? 7.512 0.29 -22.844 1 98.38 199 ILE A N 1
ATOM 1530 C CA . ILE A 1 199 ? 7.375 -0.905 -22.016 1 98.38 199 ILE A CA 1
ATOM 1531 C C . ILE A 1 199 ? 6.859 -2.064 -22.875 1 98.38 199 ILE A C 1
ATOM 1533 O O . ILE A 1 199 ? 5.852 -1.932 -23.562 1 98.38 199 ILE A O 1
ATOM 1537 N N . LEU A 1 200 ? 7.566 -3.131 -22.938 1 98.56 200 LEU A N 1
ATOM 1538 C CA . LEU A 1 200 ? 7.059 -4.391 -23.469 1 98.56 200 LEU A CA 1
ATOM 1539 C C . LEU A 1 200 ? 6.598 -5.309 -22.344 1 98.56 200 LEU A C 1
ATOM 1541 O O . LEU A 1 200 ? 7.418 -5.828 -21.594 1 98.56 200 LEU A O 1
ATOM 1545 N N . SER A 1 201 ? 5.328 -5.523 -22.266 1 98.38 201 SER A N 1
ATOM 1546 C CA . SER A 1 201 ? 4.711 -6.246 -21.156 1 98.38 201 SER A CA 1
ATOM 1547 C C . SER A 1 201 ? 4.18 -7.605 -21.609 1 98.38 201 SER A C 1
ATOM 1549 O O . SER A 1 201 ? 3.525 -7.707 -22.641 1 98.38 201 SER A O 1
ATOM 1551 N N . ASP A 1 202 ? 4.465 -8.641 -20.812 1 97.69 202 ASP A N 1
ATOM 1552 C CA . ASP A 1 202 ? 3.801 -9.922 -21.047 1 97.69 202 ASP A CA 1
ATOM 1553 C C . ASP A 1 202 ? 2.285 -9.781 -20.938 1 97.69 202 ASP A C 1
ATOM 1555 O O . ASP A 1 202 ? 1.782 -9.023 -20.109 1 97.69 202 ASP A O 1
ATOM 1559 N N . ALA A 1 203 ? 1.593 -10.57 -21.672 1 94.44 203 ALA A N 1
ATOM 1560 C CA . ALA A 1 203 ? 0.142 -10.445 -21.797 1 94.44 203 ALA A CA 1
ATOM 1561 C C . ALA A 1 203 ? -0.548 -10.781 -20.469 1 94.44 203 ALA A C 1
ATOM 1563 O O . ALA A 1 203 ? -1.67 -10.336 -20.219 1 94.44 203 ALA A O 1
ATOM 1564 N N . LEU A 1 204 ? 0.112 -11.508 -19.625 1 93.69 204 LEU A N 1
ATOM 1565 C CA . LEU A 1 204 ? -0.566 -11.984 -18.422 1 93.69 204 LEU A CA 1
ATOM 1566 C C . LEU A 1 204 ? 0.001 -11.305 -17.172 1 93.69 204 LEU A C 1
ATOM 1568 O O . LEU A 1 204 ? -0.203 -11.781 -16.047 1 93.69 204 LEU A O 1
ATOM 1572 N N . ASN A 1 205 ? 0.677 -10.203 -17.344 1 96.06 205 ASN A N 1
ATOM 1573 C CA . ASN A 1 205 ? 1.228 -9.469 -16.203 1 96.06 205 ASN A CA 1
ATOM 1574 C C . ASN A 1 205 ? 0.131 -9.016 -15.25 1 96.06 205 ASN A C 1
ATOM 1576 O O . ASN A 1 205 ? -0.956 -8.625 -15.688 1 96.06 205 ASN A O 1
ATOM 1580 N N . HIS A 1 206 ? 0.425 -9.07 -14.016 1 94.62 206 HIS A N 1
ATOM 1581 C CA . HIS A 1 206 ? -0.478 -8.781 -12.906 1 94.62 206 HIS A CA 1
ATOM 1582 C C . HIS A 1 206 ? -1.012 -7.352 -13 1 94.62 206 HIS A C 1
ATOM 1584 O O . HIS A 1 206 ? -0.342 -6.465 -13.531 1 94.62 206 HIS A O 1
ATOM 1590 N N . SER A 1 207 ? -2.135 -7.09 -12.43 1 91.38 207 SER A N 1
ATOM 1591 C CA . SER A 1 207 ? -2.838 -5.812 -12.438 1 91.38 207 SER A CA 1
ATOM 1592 C C . SER A 1 207 ? -1.989 -4.707 -11.82 1 91.38 207 SER A C 1
ATOM 1594 O O . SER A 1 207 ? -2.076 -3.549 -12.227 1 91.38 207 SER A O 1
ATOM 1596 N N . SER A 1 208 ? -1.208 -5.02 -10.812 1 94.38 208 SER A N 1
ATOM 1597 C CA . SER A 1 208 ? -0.355 -4.008 -10.195 1 94.38 208 SER A CA 1
ATOM 1598 C C . SER A 1 208 ? 0.666 -3.463 -11.188 1 94.38 208 SER A C 1
ATOM 1600 O O . SER A 1 208 ? 1.045 -2.293 -11.117 1 94.38 208 SER A O 1
ATOM 1602 N N . ILE A 1 209 ? 1.156 -4.293 -12.078 1 96.88 209 ILE A N 1
ATOM 1603 C CA . ILE A 1 209 ? 2.07 -3.871 -13.133 1 96.88 209 ILE A CA 1
ATOM 1604 C C . ILE A 1 209 ? 1.328 -2.99 -14.133 1 96.88 209 ILE A C 1
ATOM 1606 O O . ILE A 1 209 ? 1.842 -1.952 -14.555 1 96.88 209 ILE A O 1
ATOM 1610 N N . VAL A 1 210 ? 0.146 -3.385 -14.461 1 93.25 210 VAL A N 1
ATOM 1611 C CA . VAL A 1 210 ? -0.679 -2.619 -15.391 1 93.25 210 VAL A CA 1
ATOM 1612 C C . VAL A 1 210 ? -0.948 -1.229 -14.82 1 93.25 210 VAL A C 1
ATOM 1614 O O . VAL A 1 210 ? -0.833 -0.227 -15.523 1 93.25 210 VAL A O 1
ATOM 1617 N N . ALA A 1 211 ? -1.258 -1.222 -13.539 1 90.44 211 ALA A N 1
ATOM 1618 C CA . ALA A 1 211 ? -1.518 0.053 -12.875 1 90.44 211 ALA A CA 1
ATOM 1619 C C . ALA A 1 211 ? -0.288 0.955 -12.922 1 90.44 211 ALA A C 1
ATOM 1621 O O . ALA A 1 211 ? -0.396 2.148 -13.211 1 90.44 211 ALA A O 1
ATOM 1622 N N . GLY A 1 212 ? 0.857 0.429 -12.555 1 93.56 212 GLY A N 1
ATOM 1623 C CA . GLY A 1 212 ? 2.086 1.204 -12.617 1 93.56 212 GLY A CA 1
ATOM 1624 C C . GLY A 1 212 ? 2.418 1.691 -14.016 1 93.56 212 GLY A C 1
ATOM 1625 O O . GLY A 1 212 ? 2.879 2.822 -14.188 1 93.56 212 GLY A O 1
ATOM 1626 N N . THR A 1 213 ? 2.189 0.853 -14.984 1 93.56 213 THR A N 1
ATOM 1627 C CA . THR A 1 213 ? 2.451 1.191 -16.375 1 93.56 213 THR A CA 1
ATOM 1628 C C . THR A 1 213 ? 1.557 2.34 -16.828 1 93.56 213 THR A C 1
ATOM 1630 O O . THR A 1 213 ? 2.027 3.285 -17.469 1 93.56 213 THR A O 1
ATOM 1633 N N . ARG A 1 214 ? 0.335 2.305 -16.453 1 88.19 214 ARG A N 1
ATOM 1634 C CA . ARG A 1 214 ? -0.608 3.357 -16.812 1 88.19 214 ARG A CA 1
ATOM 1635 C C . ARG A 1 214 ? -0.22 4.684 -16.172 1 88.19 214 ARG A C 1
ATOM 1637 O O . ARG A 1 214 ? -0.331 5.742 -16.797 1 88.19 214 ARG A O 1
ATOM 1644 N N . GLN A 1 215 ? 0.188 4.578 -15.031 1 88.5 215 GLN A N 1
ATOM 1645 C CA . GLN A 1 215 ? 0.567 5.773 -14.289 1 88.5 215 GLN A CA 1
ATOM 1646 C C . GLN A 1 215 ? 1.824 6.41 -14.875 1 88.5 215 GLN A C 1
ATOM 1648 O O . GLN A 1 215 ? 2.008 7.625 -14.789 1 88.5 215 GLN A O 1
ATOM 1653 N N . SER A 1 216 ? 2.67 5.676 -15.477 1 91.94 216 SER A N 1
ATOM 1654 C CA . SER A 1 216 ? 3.973 6.145 -15.945 1 91.94 216 SER A CA 1
ATOM 1655 C C . SER A 1 216 ? 3.832 7.043 -17.172 1 91.94 216 SER A C 1
ATOM 1657 O O . SER A 1 216 ? 4.676 7.91 -17.406 1 91.94 216 SER A O 1
ATOM 1659 N N . GLY A 1 217 ? 2.836 6.789 -18 1 89.19 217 GLY A N 1
ATOM 1660 C CA . GLY A 1 217 ? 2.684 7.512 -19.266 1 89.19 217 GLY A CA 1
ATOM 1661 C C . GLY A 1 217 ? 3.529 6.945 -20.391 1 89.19 217 GLY A C 1
ATOM 1662 O O . GLY A 1 217 ? 3.469 7.422 -21.516 1 89.19 217 GLY A O 1
ATOM 1663 N N . ALA A 1 218 ? 4.277 5.941 -20.125 1 94.81 218 ALA A N 1
ATOM 1664 C CA . ALA A 1 218 ? 5.074 5.293 -21.156 1 94.81 218 ALA A CA 1
ATOM 1665 C C . ALA A 1 218 ? 4.18 4.574 -22.172 1 94.81 218 ALA A C 1
ATOM 1667 O O . ALA A 1 218 ? 3.033 4.238 -21.859 1 94.81 218 ALA A O 1
ATOM 1668 N N . LYS A 1 219 ? 4.75 4.414 -23.375 1 95.75 219 LYS A N 1
ATOM 1669 C CA . LYS A 1 219 ? 4.051 3.58 -24.344 1 95.75 219 LYS A CA 1
ATOM 1670 C C . LYS A 1 219 ? 4.18 2.102 -24 1 95.75 219 LYS A C 1
ATOM 1672 O O . LYS A 1 219 ? 5.246 1.646 -23.578 1 95.75 219 LYS A O 1
ATOM 1677 N N . VAL A 1 220 ? 3.074 1.408 -24.172 1 97.19 220 VAL A N 1
ATOM 1678 C CA . VAL A 1 220 ? 3.076 -0.003 -23.812 1 97.19 220 VAL A CA 1
ATOM 1679 C C . VAL A 1 220 ? 2.738 -0.858 -25.031 1 97.19 220 VAL A C 1
ATOM 1681 O O . VAL A 1 220 ? 1.839 -0.522 -25.797 1 97.19 220 VAL A O 1
ATOM 1684 N N . LYS A 1 221 ? 3.486 -1.849 -25.266 1 97.12 221 LYS A N 1
ATOM 1685 C CA . LYS A 1 221 ? 3.18 -2.926 -26.203 1 97.12 221 LYS A CA 1
ATOM 1686 C C . LYS A 1 221 ? 3.148 -4.277 -25.5 1 97.12 221 LYS A C 1
ATOM 1688 O O . LYS A 1 221 ? 3.986 -4.551 -24.641 1 97.12 221 LYS A O 1
ATOM 1693 N N . VAL A 1 222 ? 2.197 -5.078 -25.859 1 97.25 222 VAL A N 1
ATOM 1694 C CA . VAL A 1 222 ? 1.998 -6.363 -25.188 1 97.25 222 VAL A CA 1
ATOM 1695 C C . VAL A 1 222 ? 2.441 -7.496 -26.109 1 97.25 222 VAL A C 1
ATOM 1697 O O . VAL A 1 222 ? 2.047 -7.547 -27.281 1 97.25 222 VAL A O 1
ATOM 1700 N N . PHE A 1 223 ? 3.27 -8.32 -25.656 1 96.69 223 PHE A N 1
ATOM 1701 C CA . PHE A 1 223 ? 3.625 -9.508 -26.422 1 96.69 223 PHE A CA 1
ATOM 1702 C C . PHE A 1 223 ? 2.924 -10.734 -25.859 1 96.69 223 PHE A C 1
ATOM 1704 O O . PHE A 1 223 ? 2.461 -10.734 -24.719 1 96.69 223 PHE A O 1
ATOM 1711 N N . ARG A 1 224 ? 2.863 -11.773 -26.672 1 95.19 224 ARG A N 1
ATOM 1712 C CA . ARG A 1 224 ? 2.162 -12.992 -26.297 1 95.19 224 ARG A CA 1
ATOM 1713 C C . ARG A 1 224 ? 2.826 -13.656 -25.094 1 95.19 224 ARG A C 1
ATOM 1715 O O . ARG A 1 224 ? 4.051 -13.633 -24.969 1 95.19 224 ARG A O 1
ATOM 1722 N N . HIS A 1 225 ? 2.002 -14.258 -24.25 1 94.62 225 HIS A N 1
ATOM 1723 C CA . HIS A 1 225 ? 2.455 -14.828 -22.984 1 94.62 225 HIS A CA 1
ATOM 1724 C C . HIS A 1 225 ? 3.545 -15.875 -23.219 1 94.62 225 HIS A C 1
ATOM 1726 O O . HIS A 1 225 ? 3.357 -16.812 -23.984 1 94.62 225 HIS A O 1
ATOM 1732 N N . ASN A 1 226 ? 4.68 -15.68 -22.5 1 95.62 226 ASN A N 1
ATOM 1733 C CA . ASN A 1 226 ? 5.801 -16.609 -22.484 1 95.62 226 ASN A CA 1
ATOM 1734 C C . ASN A 1 226 ? 6.277 -16.938 -23.891 1 95.62 226 ASN A C 1
ATOM 1736 O O . ASN A 1 226 ? 6.586 -18.094 -24.188 1 95.62 226 ASN A O 1
ATOM 1740 N N . ASP A 1 227 ? 6.285 -15.906 -24.766 1 96.44 227 ASP A N 1
ATOM 1741 C CA . ASP A 1 227 ? 6.672 -16.062 -26.156 1 96.44 227 ASP A CA 1
ATOM 1742 C C . ASP A 1 227 ? 7.883 -15.195 -26.5 1 96.44 227 ASP A C 1
ATOM 1744 O O . ASP A 1 227 ? 7.738 -14.094 -27.031 1 96.44 227 ASP A O 1
ATOM 1748 N N . ALA A 1 228 ? 9.008 -15.75 -26.344 1 97.62 228 ALA A N 1
ATOM 1749 C CA . ALA A 1 228 ? 10.25 -15.016 -26.547 1 97.62 228 ALA A CA 1
ATOM 1750 C C . ALA A 1 228 ? 10.414 -14.617 -28.016 1 97.62 228 ALA A C 1
ATOM 1752 O O . ALA A 1 228 ? 10.852 -13.5 -28.312 1 97.62 228 ALA A O 1
ATOM 1753 N N . PRO A 1 229 ? 10.062 -15.484 -28.969 1 97.44 229 PRO A N 1
ATOM 1754 C CA . PRO A 1 229 ? 10.156 -15.07 -30.359 1 97.44 229 PRO A CA 1
ATOM 1755 C C . PRO A 1 229 ? 9.281 -13.859 -30.688 1 97.44 229 PRO A C 1
ATOM 1757 O O . PRO A 1 229 ? 9.688 -12.977 -31.438 1 97.44 229 PRO A O 1
ATOM 1760 N N . HIS A 1 230 ? 8.102 -13.891 -30.156 1 97.75 230 HIS A N 1
ATOM 1761 C CA . HIS A 1 230 ? 7.246 -12.727 -30.375 1 97.75 230 HIS A CA 1
ATOM 1762 C C . HIS A 1 230 ? 7.848 -11.469 -29.75 1 97.75 230 HIS A C 1
ATOM 1764 O O . HIS A 1 230 ? 7.762 -10.383 -30.344 1 97.75 230 HIS A O 1
ATOM 1770 N N . LEU A 1 231 ? 8.359 -11.586 -28.547 1 98.38 231 LEU A N 1
ATOM 1771 C CA . LEU A 1 231 ? 9.055 -10.469 -27.922 1 98.38 231 LEU A CA 1
ATOM 1772 C C . LEU A 1 231 ? 10.172 -9.938 -28.812 1 98.38 231 LEU A C 1
ATOM 1774 O O . LEU A 1 231 ? 10.32 -8.727 -28.984 1 98.38 231 LEU A O 1
ATOM 1778 N N . ASP A 1 232 ? 10.922 -10.828 -29.375 1 98.5 232 ASP A N 1
ATOM 1779 C CA . ASP A 1 232 ? 12.016 -10.469 -30.266 1 98.5 232 ASP A CA 1
ATOM 1780 C C . ASP A 1 232 ? 11.5 -9.672 -31.469 1 98.5 232 ASP A C 1
ATOM 1782 O O . ASP A 1 232 ? 12.047 -8.617 -31.797 1 98.5 232 ASP A O 1
ATOM 1786 N N . ALA A 1 233 ? 10.484 -10.164 -32.094 1 98.19 233 ALA A N 1
ATOM 1787 C CA . ALA A 1 233 ? 9.898 -9.516 -33.25 1 98.19 233 ALA A CA 1
ATOM 1788 C C . ALA A 1 233 ? 9.367 -8.125 -32.906 1 98.19 233 ALA A C 1
ATOM 1790 O O . ALA A 1 233 ? 9.555 -7.172 -33.656 1 98.19 233 ALA A O 1
ATOM 1791 N N . LEU A 1 234 ? 8.711 -8.086 -31.781 1 97.75 234 LEU A N 1
ATOM 1792 C CA . LEU A 1 234 ? 8.086 -6.832 -31.359 1 97.75 234 LEU A CA 1
ATOM 1793 C C . LEU A 1 234 ? 9.141 -5.785 -31.016 1 97.75 234 LEU A C 1
ATOM 1795 O O . LEU A 1 234 ? 8.961 -4.602 -31.312 1 97.75 234 LEU A O 1
ATOM 1799 N N . LEU A 1 235 ? 10.18 -6.168 -30.359 1 97.94 235 LEU A N 1
ATOM 1800 C CA . LEU A 1 235 ? 11.281 -5.27 -30.047 1 97.94 235 LEU A CA 1
ATOM 1801 C C . LEU A 1 235 ? 11.93 -4.73 -31.312 1 97.94 235 LEU A C 1
ATOM 1803 O O . LEU A 1 235 ? 12.18 -3.529 -31.422 1 97.94 235 LEU A O 1
ATOM 1807 N N . ARG A 1 236 ? 12.195 -5.602 -32.219 1 97.5 236 ARG A N 1
ATOM 1808 C CA . ARG A 1 236 ? 12.805 -5.215 -33.5 1 97.5 236 ARG A CA 1
ATOM 1809 C C . ARG A 1 236 ? 11.938 -4.184 -34.219 1 97.5 236 ARG A C 1
ATOM 1811 O O . ARG A 1 236 ? 12.445 -3.156 -34.688 1 97.5 236 ARG A O 1
ATOM 1818 N N . GLN A 1 237 ? 10.719 -4.48 -34.281 1 97.25 237 GLN A N 1
ATOM 1819 C CA . GLN A 1 237 ? 9.781 -3.586 -34.969 1 97.25 237 GLN A CA 1
ATOM 1820 C C . GLN A 1 237 ? 9.688 -2.242 -34.25 1 97.25 237 GLN A C 1
ATOM 1822 O O . GLN A 1 237 ? 9.703 -1.189 -34.875 1 97.25 237 GLN A O 1
ATOM 1827 N N . SER A 1 238 ? 9.586 -2.252 -32.906 1 97.12 238 SER A N 1
ATOM 1828 C CA . SER A 1 238 ? 9.398 -1.043 -32.125 1 97.12 238 SER A CA 1
ATOM 1829 C C . SER A 1 238 ? 10.625 -0.141 -32.188 1 97.12 238 SER A C 1
ATOM 1831 O O . SER A 1 238 ? 10.5 1.086 -32.156 1 97.12 238 SER A O 1
ATOM 1833 N N . ILE A 1 239 ? 11.766 -0.723 -32.188 1 96.38 239 ILE A N 1
ATOM 1834 C CA . ILE A 1 239 ? 13.008 0.05 -32.281 1 96.38 239 ILE A CA 1
ATOM 1835 C C . ILE A 1 239 ? 13.117 0.689 -33.656 1 96.38 239 ILE A C 1
ATOM 1837 O O . ILE A 1 239 ? 13.5 1.854 -33.781 1 96.38 239 ILE A O 1
ATOM 1841 N N . ALA A 1 240 ? 12.758 -0.046 -34.688 1 95.62 240 ALA A N 1
ATOM 1842 C CA . ALA A 1 240 ? 12.812 0.464 -36.062 1 95.62 240 ALA A CA 1
ATOM 1843 C C . ALA A 1 240 ? 11.844 1.627 -36.25 1 95.62 240 ALA A C 1
ATOM 1845 O O . ALA A 1 240 ? 12.164 2.605 -36.906 1 95.62 240 ALA A O 1
ATOM 1846 N N . GLU A 1 241 ? 10.703 1.531 -35.688 1 95.56 241 GLU A N 1
ATOM 1847 C CA . GLU A 1 241 ? 9.664 2.541 -35.844 1 95.56 241 GLU A CA 1
ATOM 1848 C C . GLU A 1 241 ? 9.953 3.771 -35 1 95.56 241 GLU A C 1
ATOM 1850 O O . GLU A 1 241 ? 9.656 4.898 -35.406 1 95.56 241 GLU A O 1
ATOM 1855 N N . GLY A 1 242 ? 10.445 3.498 -33.781 1 95.06 242 GLY A N 1
ATOM 1856 C CA . GLY A 1 242 ? 10.688 4.574 -32.844 1 95.06 242 GLY A CA 1
ATOM 1857 C C . GLY A 1 242 ? 9.43 5.043 -32.125 1 95.06 242 GLY A C 1
ATOM 1858 O O . GLY A 1 242 ? 8.422 4.332 -32.094 1 95.06 242 GLY A O 1
ATOM 1859 N N . GLN A 1 243 ? 9.539 6.23 -31.484 1 94.94 243 GLN A N 1
ATOM 1860 C CA . GLN A 1 243 ? 8.406 6.809 -30.781 1 94.94 243 GLN A CA 1
ATOM 1861 C C . GLN A 1 243 ? 7.27 7.16 -31.734 1 94.94 243 GLN A C 1
ATOM 1863 O O . GLN A 1 243 ? 7.516 7.52 -32.875 1 94.94 243 GLN A O 1
ATOM 1868 N N . PRO A 1 244 ? 6.113 7.137 -31.219 1 91 244 PRO A N 1
ATOM 1869 C CA . PRO A 1 244 ? 4.98 7.469 -32.094 1 91 244 PRO A CA 1
ATOM 1870 C C . PRO A 1 244 ? 5.02 8.914 -32.594 1 91 244 PRO A C 1
ATOM 1872 O O . PRO A 1 244 ? 5.387 9.812 -31.828 1 91 244 PRO A O 1
ATOM 1875 N N . ARG A 1 245 ? 4.691 9.188 -33.75 1 88.25 245 ARG A N 1
ATOM 1876 C CA . ARG A 1 245 ? 4.562 10.492 -34.406 1 88.25 245 ARG A CA 1
ATOM 1877 C C . ARG A 1 245 ? 5.93 11.094 -34.688 1 88.25 245 ARG A C 1
ATOM 1879 O O . ARG A 1 245 ? 6.254 11.367 -35.844 1 88.25 245 ARG A O 1
ATOM 1886 N N . SER A 1 246 ? 6.875 11.172 -33.688 1 90.81 246 SER A N 1
ATOM 1887 C CA . SER A 1 246 ? 8.164 11.828 -33.875 1 90.81 246 SER A CA 1
ATOM 1888 C C . SER A 1 246 ? 9.18 10.875 -34.5 1 90.81 246 SER A C 1
ATOM 1890 O O . SER A 1 246 ? 10.164 11.312 -35.094 1 90.81 246 SER A O 1
ATOM 1892 N N . HIS A 1 247 ? 9.039 9.57 -34.25 1 93.19 247 HIS A N 1
ATOM 1893 C CA . HIS A 1 247 ? 9.906 8.5 -34.719 1 93.19 247 HIS A CA 1
ATOM 1894 C C . HIS A 1 247 ? 11.312 8.641 -34.156 1 93.19 247 HIS A C 1
ATOM 1896 O O . HIS A 1 247 ? 12.266 8.055 -34.688 1 93.19 247 HIS A O 1
ATOM 1902 N N . ARG A 1 248 ? 11.359 9.43 -33.156 1 93.75 248 ARG A N 1
ATOM 1903 C CA . ARG A 1 248 ? 12.617 9.523 -32.406 1 93.75 248 ARG A CA 1
ATOM 1904 C C . ARG A 1 248 ? 12.922 8.227 -31.672 1 93.75 248 ARG A C 1
ATOM 1906 O O . ARG A 1 248 ? 12.008 7.449 -31.375 1 93.75 248 ARG A O 1
ATOM 1913 N N . PRO A 1 249 ? 14.164 8.008 -31.422 1 94.44 249 PRO A N 1
ATOM 1914 C CA . PRO A 1 249 ? 14.492 6.82 -30.625 1 94.44 249 PRO A CA 1
ATOM 1915 C C . PRO A 1 249 ? 13.883 6.852 -29.234 1 94.44 249 PRO A C 1
ATOM 1917 O O . PRO A 1 249 ? 13.727 7.93 -28.641 1 94.44 249 PRO A O 1
ATOM 1920 N N . TRP A 1 250 ? 13.594 5.656 -28.75 1 95.88 250 TRP A N 1
ATOM 1921 C CA . TRP A 1 250 ? 13.086 5.551 -27.391 1 95.88 250 TRP A CA 1
ATOM 1922 C C . TRP A 1 250 ? 14.125 6.012 -26.375 1 95.88 250 TRP A C 1
ATOM 1924 O O . TRP A 1 250 ? 15.32 5.727 -26.531 1 95.88 250 TRP A O 1
ATOM 1934 N N . LYS A 1 251 ? 13.648 6.672 -25.328 1 93.44 251 LYS A N 1
ATOM 1935 C CA . LYS A 1 251 ? 14.547 7.066 -24.234 1 93.44 251 LYS A CA 1
ATOM 1936 C C . LYS A 1 251 ? 15.023 5.848 -23.453 1 93.44 251 LYS A C 1
ATOM 1938 O O . LYS A 1 251 ? 16.188 5.766 -23.062 1 93.44 251 LYS A O 1
ATOM 1943 N N . LYS A 1 252 ? 14.062 4.961 -23.125 1 95.38 252 LYS A N 1
ATOM 1944 C CA . LYS A 1 252 ? 14.289 3.695 -22.438 1 95.38 252 LYS A CA 1
ATOM 1945 C C . LYS A 1 252 ? 13.312 2.625 -22.906 1 95.38 252 LYS A C 1
ATOM 1947 O O . LYS A 1 252 ? 12.172 2.93 -23.25 1 95.38 252 LYS A O 1
ATOM 1952 N N . ILE A 1 253 ? 13.859 1.413 -22.984 1 97.69 253 ILE A N 1
ATOM 1953 C CA . ILE A 1 253 ? 13 0.261 -23.25 1 97.69 253 ILE A CA 1
ATOM 1954 C C . ILE A 1 253 ? 13.086 -0.727 -22.094 1 97.69 253 ILE A C 1
ATOM 1956 O O . ILE A 1 253 ? 14.18 -1.123 -21.672 1 97.69 253 ILE A O 1
ATOM 1960 N N . MET A 1 254 ? 11.914 -1.108 -21.547 1 98.25 254 MET A N 1
ATOM 1961 C CA . MET A 1 254 ? 11.867 -2.027 -20.406 1 98.25 254 MET A CA 1
ATOM 1962 C C . MET A 1 254 ? 10.945 -3.203 -20.703 1 98.25 254 MET A C 1
ATOM 1964 O O . MET A 1 254 ? 9.789 -3.008 -21.094 1 98.25 254 MET A O 1
ATOM 1968 N N . VAL A 1 255 ? 11.461 -4.398 -20.531 1 98.69 255 VAL A N 1
ATOM 1969 C CA . VAL A 1 255 ? 10.672 -5.621 -20.609 1 98.69 255 VAL A CA 1
ATOM 1970 C C . VAL A 1 255 ? 10.227 -6.043 -19.203 1 98.69 255 VAL A C 1
ATOM 1972 O O . VAL A 1 255 ? 11.055 -6.191 -18.312 1 98.69 255 VAL A O 1
ATOM 1975 N N . ILE A 1 256 ? 8.883 -6.234 -19 1 98.75 256 ILE A N 1
ATOM 1976 C CA . ILE A 1 256 ? 8.367 -6.582 -17.688 1 98.75 256 ILE A CA 1
ATOM 1977 C C . ILE A 1 256 ? 7.719 -7.965 -17.734 1 98.75 256 ILE A C 1
ATOM 1979 O O . ILE A 1 256 ? 6.828 -8.211 -18.547 1 98.75 256 ILE A O 1
ATOM 1983 N N . VAL A 1 257 ? 8.156 -8.852 -16.891 1 98.62 257 VAL A N 1
ATOM 1984 C CA . VAL A 1 257 ? 7.637 -10.211 -16.812 1 98.62 257 VAL A CA 1
ATOM 1985 C C . VAL A 1 257 ? 7.465 -10.617 -15.352 1 98.62 257 VAL A C 1
ATOM 1987 O O . VAL A 1 257 ? 7.965 -9.938 -14.453 1 98.62 257 VAL A O 1
ATOM 1990 N N . GLU A 1 258 ? 6.695 -11.695 -15.102 1 98.31 258 GLU A N 1
ATOM 1991 C CA . GLU A 1 258 ? 6.539 -12.289 -13.781 1 98.31 258 GLU A CA 1
ATOM 1992 C C . GLU A 1 258 ? 7.258 -13.633 -13.695 1 98.31 258 GLU A C 1
ATOM 1994 O O . GLU A 1 258 ? 7.359 -14.352 -14.688 1 98.31 258 GLU A O 1
ATOM 1999 N N . GLY A 1 259 ? 7.758 -13.93 -12.508 1 98.31 259 GLY A N 1
ATOM 2000 C CA . GLY A 1 259 ? 8.367 -15.242 -12.32 1 98.31 259 GLY A CA 1
ATOM 2001 C C . GLY A 1 259 ? 7.375 -16.391 -12.445 1 98.31 259 GLY A C 1
ATOM 2002 O O . GLY A 1 259 ? 7.609 -17.328 -13.203 1 98.31 259 GLY A O 1
ATOM 2003 N N . VAL A 1 260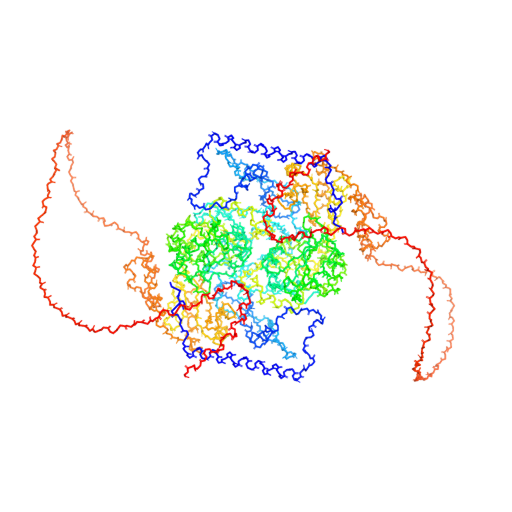 ? 6.332 -16.328 -11.688 1 98 260 VAL A N 1
ATOM 2004 C CA . VAL A 1 260 ? 5.184 -17.219 -11.789 1 98 260 VAL A CA 1
ATOM 2005 C C . VAL A 1 260 ? 3.904 -16.406 -11.938 1 98 260 VAL A C 1
ATOM 2007 O O . VAL A 1 260 ? 3.641 -15.5 -11.141 1 98 260 VAL A O 1
ATOM 2010 N N . TYR A 1 261 ? 3.172 -16.688 -12.977 1 96.06 261 TYR A N 1
ATOM 2011 C CA . TYR A 1 261 ? 1.914 -15.984 -13.211 1 96.06 261 TYR A CA 1
ATOM 2012 C C . TYR A 1 261 ? 0.803 -16.547 -12.336 1 96.06 261 TYR A C 1
ATOM 2014 O O . TYR A 1 261 ? 0.518 -17.75 -12.383 1 96.06 261 TYR A O 1
ATOM 2022 N N . SER A 1 262 ? 0.125 -15.758 -11.547 1 92 262 SER A N 1
ATOM 2023 C CA . SER A 1 262 ? -0.708 -16.141 -10.414 1 92 262 SER A CA 1
ATOM 2024 C C . SER A 1 262 ? -1.965 -16.875 -10.883 1 92 262 SER A C 1
ATOM 2026 O O . SER A 1 262 ? -2.561 -17.641 -10.117 1 92 262 SER A O 1
ATOM 2028 N N . MET A 1 263 ? -2.432 -16.594 -12.086 1 91.06 263 MET A N 1
ATOM 2029 C CA . MET A 1 263 ? -3.691 -17.188 -12.531 1 91.06 263 MET A CA 1
ATOM 2030 C C . MET A 1 263 ? -3.441 -18.453 -13.352 1 91.06 263 MET A C 1
ATOM 2032 O O . MET A 1 263 ? -4.344 -19.266 -13.531 1 91.06 263 MET A O 1
ATOM 2036 N N . GLU A 1 264 ? -2.229 -18.609 -13.805 1 92.38 264 GLU A N 1
ATOM 2037 C CA . GLU A 1 264 ? -1.896 -19.75 -14.648 1 92.38 264 GLU A CA 1
ATOM 2038 C C . GLU A 1 264 ? -0.953 -20.719 -13.938 1 92.38 264 GLU A C 1
ATOM 2040 O O . GLU A 1 264 ? -0.888 -21.906 -14.281 1 92.38 264 GLU A O 1
ATOM 2045 N N . GLY A 1 265 ? -0.23 -20.203 -12.953 1 96.06 265 GLY A N 1
ATOM 2046 C CA . GLY A 1 265 ? 0.732 -21.031 -12.25 1 96.06 265 GLY A CA 1
ATOM 2047 C C . GLY A 1 265 ? 1.965 -21.359 -13.07 1 96.06 265 GLY A C 1
ATOM 2048 O O . GLY A 1 265 ? 2.764 -22.219 -12.695 1 96.06 265 GLY A O 1
ATOM 2049 N N . GLU A 1 266 ? 2.182 -20.641 -14.117 1 95.75 266 GLU A N 1
ATOM 2050 C CA . GLU A 1 266 ? 3.264 -20.922 -15.055 1 95.75 266 GLU A CA 1
ATOM 2051 C C . GLU A 1 266 ? 4.477 -20.047 -14.773 1 95.75 266 GLU A C 1
ATOM 2053 O O . GLU A 1 266 ? 4.336 -18.844 -14.539 1 95.75 266 GLU A O 1
ATOM 2058 N N . ALA A 1 267 ? 5.598 -20.703 -14.805 1 96.81 267 ALA A N 1
ATOM 2059 C CA . ALA A 1 267 ? 6.848 -19.953 -14.68 1 96.81 267 ALA A CA 1
ATOM 2060 C C . ALA A 1 267 ? 7.227 -19.297 -16.016 1 96.81 267 ALA A C 1
ATOM 2062 O O . ALA A 1 267 ? 7.039 -19.891 -17.078 1 96.81 267 ALA A O 1
ATOM 2063 N N . CYS A 1 268 ? 7.773 -18.156 -15.914 1 95.94 268 CYS A N 1
ATOM 2064 C CA . CYS A 1 268 ? 8.234 -17.438 -17.094 1 95.94 268 CYS A CA 1
ATOM 2065 C C . CYS A 1 268 ? 9.461 -18.109 -17.703 1 95.94 268 CYS A C 1
ATOM 2067 O O . CYS A 1 268 ? 10.32 -18.625 -16.969 1 95.94 268 CYS A O 1
ATOM 2069 N N . CYS A 1 269 ? 9.508 -18.156 -19.062 1 95.69 269 CYS A N 1
ATOM 2070 C CA . CYS A 1 269 ? 10.727 -18.609 -19.734 1 95.69 269 CYS A CA 1
ATOM 2071 C C . CYS A 1 269 ? 11.82 -17.547 -19.641 1 95.69 269 CYS A C 1
ATOM 2073 O O . CYS A 1 269 ? 12.234 -16.984 -20.656 1 95.69 269 CYS A O 1
ATOM 2075 N N . LEU A 1 270 ? 12.32 -17.406 -18.453 1 98.06 270 LEU A N 1
ATOM 2076 C CA . LEU A 1 270 ? 13.156 -16.266 -18.094 1 98.06 270 LEU A CA 1
ATOM 2077 C C . LEU A 1 270 ? 14.461 -16.266 -18.891 1 98.06 270 LEU A C 1
ATOM 2079 O O . LEU A 1 270 ? 14.938 -15.203 -19.312 1 98.06 270 LEU A O 1
ATOM 2083 N N . LYS A 1 271 ? 15.07 -17.422 -19.109 1 97.06 271 LYS A N 1
ATOM 2084 C CA . LYS A 1 271 ? 16.344 -17.5 -19.812 1 97.06 271 LYS A CA 1
ATOM 2085 C C . LYS A 1 271 ? 16.234 -16.922 -21.219 1 97.06 271 LYS A C 1
ATOM 2087 O O . LYS A 1 271 ? 17.062 -16.109 -21.641 1 97.06 271 LYS A O 1
ATOM 2092 N N . GLU A 1 272 ? 15.211 -17.359 -21.953 1 97.56 272 GLU A N 1
ATOM 2093 C CA . GLU A 1 272 ? 14.992 -16.891 -23.312 1 97.56 272 GLU A CA 1
ATOM 2094 C C . GLU A 1 272 ? 14.656 -15.406 -23.344 1 97.56 272 GLU A C 1
ATOM 2096 O O . GLU A 1 272 ? 15.117 -14.68 -24.234 1 97.56 272 GLU A O 1
ATOM 2101 N N . ILE A 1 273 ? 13.852 -14.945 -22.375 1 98.31 273 ILE A N 1
ATOM 2102 C CA . ILE A 1 273 ? 13.453 -13.539 -22.312 1 98.31 273 ILE A CA 1
ATOM 2103 C C . ILE A 1 273 ? 14.672 -12.664 -22.062 1 98.31 273 ILE A C 1
ATOM 2105 O O . ILE A 1 273 ? 14.828 -11.609 -22.688 1 98.31 273 ILE A O 1
ATOM 2109 N N . VAL A 1 274 ? 15.516 -13.055 -21.125 1 98.25 274 VAL A N 1
ATOM 2110 C CA . VAL A 1 274 ? 16.719 -12.297 -20.781 1 98.25 274 VAL A CA 1
ATOM 2111 C C . VAL A 1 274 ? 17.641 -12.227 -22 1 98.25 274 VAL A C 1
ATOM 2113 O O . VAL A 1 274 ? 18.234 -11.18 -22.266 1 98.25 274 VAL A O 1
ATOM 2116 N N . GLU A 1 275 ? 17.766 -13.312 -22.766 1 97.94 275 GLU A N 1
ATOM 2117 C CA . GLU A 1 275 ? 18.594 -13.344 -23.953 1 97.94 275 GLU A CA 1
ATOM 2118 C C . GLU A 1 275 ? 18.109 -12.328 -25 1 97.94 275 GLU A C 1
ATOM 2120 O O . GLU A 1 275 ? 18.906 -11.594 -25.578 1 97.94 275 GLU A O 1
ATOM 2125 N N . VAL A 1 276 ? 16.844 -12.336 -25.172 1 98.25 276 VAL A N 1
ATOM 2126 C CA . VAL A 1 276 ? 16.266 -11.406 -26.141 1 98.25 276 VAL A CA 1
ATOM 2127 C C . VAL A 1 276 ? 16.484 -9.969 -25.688 1 98.25 276 VAL A C 1
ATOM 2129 O O . VAL A 1 276 ? 16.859 -9.102 -26.484 1 98.25 276 VAL A O 1
ATOM 2132 N N . ALA A 1 277 ? 16.188 -9.625 -24.406 1 97.69 277 ALA A N 1
ATOM 2133 C CA . ALA A 1 277 ? 16.328 -8.273 -23.875 1 97.69 277 ALA A CA 1
ATOM 2134 C C . ALA A 1 277 ? 17.766 -7.781 -24.016 1 97.69 277 ALA A C 1
ATOM 2136 O O . ALA A 1 277 ? 18 -6.621 -24.359 1 97.69 277 ALA A O 1
ATOM 2137 N N . LYS A 1 278 ? 18.75 -8.617 -23.75 1 96.38 278 LYS A N 1
ATOM 2138 C CA . LYS A 1 278 ? 20.156 -8.266 -23.859 1 96.38 278 LYS A CA 1
ATOM 2139 C C . LYS A 1 278 ? 20.547 -7.949 -25.297 1 96.38 278 LYS A C 1
ATOM 2141 O O . LYS A 1 278 ? 21.328 -7.027 -25.562 1 96.38 278 LYS A O 1
ATOM 2146 N N . LYS A 1 279 ? 20.031 -8.828 -26.172 1 96.31 279 LYS A N 1
ATOM 2147 C CA . LYS A 1 279 ? 20.297 -8.641 -27.594 1 96.31 279 LYS A CA 1
ATOM 2148 C C . LYS A 1 279 ? 19.984 -7.211 -28.031 1 96.31 279 LYS A C 1
ATOM 2150 O O . LYS A 1 279 ? 20.703 -6.633 -28.844 1 96.31 279 LYS A O 1
ATOM 2155 N N . TYR A 1 280 ? 18.984 -6.59 -27.484 1 96.25 280 TYR A N 1
ATOM 2156 C CA . TYR A 1 280 ? 18.531 -5.27 -27.906 1 96.25 280 TYR A CA 1
ATOM 2157 C C . TYR A 1 280 ? 18.875 -4.211 -26.875 1 96.25 280 TYR A C 1
ATOM 2159 O O . TYR A 1 280 ? 18.422 -3.064 -26.969 1 96.25 280 TYR A O 1
ATOM 2167 N N . LYS A 1 281 ? 19.547 -4.582 -25.781 1 94.62 281 LYS A N 1
ATOM 2168 C CA . LYS A 1 281 ? 19.953 -3.691 -24.703 1 94.62 281 LYS A CA 1
ATOM 2169 C C . LYS A 1 281 ? 18.75 -3.062 -24.016 1 94.62 281 LYS A C 1
ATOM 2171 O O . LYS A 1 281 ? 18.75 -1.859 -23.75 1 94.62 281 LYS A O 1
ATOM 2176 N N . ALA A 1 282 ? 17.703 -3.822 -23.906 1 97.06 282 ALA A N 1
ATOM 2177 C CA . ALA A 1 282 ? 16.531 -3.424 -23.141 1 97.06 282 ALA A CA 1
ATOM 2178 C C . ALA A 1 282 ? 16.672 -3.814 -21.672 1 97.06 282 ALA A C 1
ATOM 2180 O O . ALA A 1 282 ? 17.312 -4.824 -21.359 1 97.06 282 ALA A O 1
ATOM 2181 N N . TYR A 1 283 ? 16.125 -3.025 -20.766 1 97.56 283 TYR A N 1
ATOM 2182 C CA . TYR A 1 283 ? 16.125 -3.355 -19.344 1 97.56 283 TYR A CA 1
ATOM 2183 C C . TYR A 1 283 ? 15.102 -4.453 -19.047 1 97.56 283 TYR A C 1
ATOM 2185 O O . TYR A 1 283 ? 14.102 -4.59 -19.75 1 97.56 283 TYR A O 1
ATOM 2193 N N . ILE A 1 284 ? 15.398 -5.184 -17.984 1 98.12 284 ILE A N 1
ATOM 2194 C CA . ILE A 1 284 ? 14.5 -6.254 -17.578 1 98.12 284 ILE A CA 1
ATOM 2195 C C . ILE A 1 284 ? 13.969 -5.977 -16.172 1 98.12 284 ILE A C 1
ATOM 2197 O O . ILE A 1 284 ? 14.742 -5.73 -15.242 1 98.12 284 ILE A O 1
ATOM 2201 N N . TYR A 1 285 ? 12.656 -5.965 -16.031 1 98.69 285 TYR A N 1
ATOM 2202 C CA . TYR A 1 285 ? 11.914 -5.887 -14.781 1 98.69 285 TYR A CA 1
ATOM 2203 C C . TYR A 1 285 ? 11.234 -7.215 -14.461 1 98.69 285 TYR A C 1
ATOM 2205 O O . TYR A 1 285 ? 10.32 -7.641 -15.172 1 98.69 285 TYR A O 1
ATOM 2213 N N . LEU A 1 286 ? 11.672 -7.883 -13.414 1 98.81 286 LEU A N 1
ATOM 2214 C CA . LEU A 1 286 ? 11.156 -9.195 -13.047 1 98.81 286 LEU A CA 1
ATOM 2215 C C . LEU A 1 286 ? 10.359 -9.125 -11.75 1 98.81 286 LEU A C 1
ATOM 2217 O O . LEU A 1 286 ? 10.914 -8.797 -10.695 1 98.81 286 LEU A O 1
ATOM 2221 N N . ASP A 1 287 ? 9.078 -9.438 -11.82 1 98.69 287 ASP A N 1
ATOM 2222 C CA . ASP A 1 287 ? 8.211 -9.555 -10.648 1 98.69 287 ASP A CA 1
ATOM 2223 C C . ASP A 1 287 ? 8.219 -10.984 -10.109 1 98.69 287 ASP A C 1
ATOM 2225 O O . ASP A 1 287 ? 7.617 -11.883 -10.703 1 98.69 287 ASP A O 1
ATOM 2229 N N . GLU A 1 288 ? 8.766 -11.148 -8.961 1 98.25 288 GLU A N 1
ATOM 2230 C CA . GLU A 1 288 ? 8.883 -12.484 -8.375 1 98.25 288 GLU A CA 1
ATOM 2231 C C . GLU A 1 288 ? 7.93 -12.656 -7.195 1 98.25 288 GLU A C 1
ATOM 2233 O O . GLU A 1 288 ? 8.258 -13.344 -6.227 1 98.25 288 GLU A O 1
ATOM 2238 N N . ALA A 1 289 ? 6.789 -12.07 -7.223 1 98.12 289 ALA A N 1
ATOM 2239 C CA . ALA A 1 289 ? 5.852 -12.117 -6.102 1 98.12 289 ALA A CA 1
ATOM 2240 C C . ALA A 1 289 ? 5.504 -13.555 -5.738 1 98.12 289 ALA A C 1
ATOM 2242 O O . ALA A 1 289 ? 5.441 -13.906 -4.559 1 98.12 289 ALA A O 1
ATOM 2243 N N . HIS A 1 290 ? 5.285 -14.406 -6.758 1 98.12 290 HIS A N 1
ATOM 2244 C CA . HIS A 1 290 ? 4.863 -15.781 -6.512 1 98.12 290 HIS A CA 1
ATOM 2245 C C . HIS A 1 290 ? 6.055 -16.734 -6.543 1 98.12 290 HIS A C 1
ATOM 2247 O O . HIS A 1 290 ? 5.984 -17.844 -5.996 1 98.12 290 HIS A O 1
ATOM 2253 N N . SER A 1 291 ? 7.141 -16.328 -7.16 1 98.44 291 SER A N 1
ATOM 2254 C CA . SER A 1 291 ? 8.234 -17.266 -7.398 1 98.44 291 SER A CA 1
ATOM 2255 C C . SER A 1 291 ? 9.266 -17.203 -6.281 1 98.44 291 SER A C 1
ATOM 2257 O O . SER A 1 291 ? 9.914 -18.219 -5.977 1 98.44 291 SER A O 1
ATOM 2259 N N . ILE A 1 292 ? 9.453 -16.031 -5.641 1 98.56 292 ILE A N 1
ATOM 2260 C CA . ILE A 1 292 ? 10.445 -15.922 -4.578 1 98.56 292 ILE A CA 1
ATOM 2261 C C . ILE A 1 292 ? 10.031 -16.781 -3.389 1 98.56 292 ILE A C 1
ATOM 2263 O O . ILE A 1 292 ? 8.852 -16.844 -3.037 1 98.56 292 ILE A O 1
ATOM 2267 N N . GLY A 1 293 ? 10.945 -17.562 -2.861 1 98.06 293 GLY A N 1
ATOM 2268 C CA . GLY A 1 293 ? 10.664 -18.516 -1.799 1 98.06 293 GLY A CA 1
ATOM 2269 C C . GLY A 1 293 ? 10.117 -19.828 -2.307 1 98.06 293 GLY A C 1
ATOM 2270 O O . GLY A 1 293 ? 10.227 -20.859 -1.634 1 98.06 293 GLY A O 1
ATOM 2271 N N . ALA A 1 294 ? 9.539 -19.844 -3.537 1 97.88 294 ALA A N 1
ATOM 2272 C CA . ALA A 1 294 ? 8.789 -21 -3.994 1 97.88 294 ALA A CA 1
ATOM 2273 C C . ALA A 1 294 ? 9.562 -21.766 -5.062 1 97.88 294 ALA A C 1
ATOM 2275 O O . ALA A 1 294 ? 9.422 -22.984 -5.188 1 97.88 294 ALA A O 1
ATOM 2276 N N . LEU A 1 295 ? 10.281 -21.109 -5.914 1 97.75 295 LEU A N 1
ATOM 2277 C CA . LEU A 1 295 ? 11.016 -21.75 -6.992 1 97.75 295 LEU A CA 1
ATOM 2278 C C . LEU A 1 295 ? 12.516 -21.75 -6.703 1 97.75 295 LEU A C 1
ATOM 2280 O O . LEU A 1 295 ? 13.008 -20.891 -5.965 1 97.75 295 LEU A O 1
ATOM 2284 N N . GLY A 1 296 ? 13.203 -22.672 -7.332 1 96.12 296 GLY A N 1
ATOM 2285 C CA . GLY A 1 296 ? 14.633 -22.797 -7.125 1 96.12 296 GLY A CA 1
ATOM 2286 C C . GLY A 1 296 ? 14.992 -23.781 -6.023 1 96.12 296 GLY A C 1
ATOM 2287 O O . GLY A 1 296 ? 14.227 -23.969 -5.074 1 96.12 296 GLY A O 1
ATOM 2288 N N . ARG A 1 297 ? 16.141 -24.297 -6.082 1 93.31 297 ARG A N 1
ATOM 2289 C CA . ARG A 1 297 ? 16.562 -25.328 -5.129 1 93.31 297 ARG A CA 1
ATOM 2290 C C . ARG A 1 297 ? 16.562 -24.781 -3.703 1 93.31 297 ARG A C 1
ATOM 2292 O O . ARG A 1 297 ? 16.219 -25.5 -2.764 1 93.31 297 ARG A O 1
ATOM 2299 N N . THR A 1 298 ? 16.891 -23.547 -3.57 1 95.94 298 THR A N 1
ATOM 2300 C CA . THR A 1 298 ? 16.953 -22.953 -2.24 1 95.94 298 THR A CA 1
ATOM 2301 C C . THR A 1 298 ? 15.906 -21.844 -2.086 1 95.94 298 THR A C 1
ATOM 2303 O O . THR A 1 298 ? 16.016 -21.016 -1.189 1 95.94 298 THR A O 1
ATOM 2306 N N . GLY A 1 299 ? 14.953 -21.812 -2.979 1 97.62 299 GLY A N 1
ATOM 2307 C CA . GLY A 1 299 ? 13.836 -20.906 -2.854 1 97.62 299 GLY A CA 1
ATOM 2308 C C . GLY A 1 299 ? 14.164 -19.5 -3.312 1 97.62 299 GLY A C 1
ATOM 2309 O O . GLY A 1 299 ? 13.484 -18.531 -2.928 1 97.62 299 GLY A O 1
ATOM 2310 N N . ARG A 1 300 ? 15.172 -19.297 -4.109 1 97.69 300 ARG A N 1
ATOM 2311 C CA . ARG A 1 300 ? 15.633 -17.953 -4.461 1 97.69 300 ARG A CA 1
ATOM 2312 C C . ARG A 1 300 ? 14.93 -17.453 -5.715 1 97.69 300 ARG A C 1
ATOM 2314 O O . ARG A 1 300 ? 15.312 -16.422 -6.273 1 97.69 300 ARG A O 1
ATOM 2321 N N . GLY A 1 301 ? 13.945 -18.156 -6.238 1 97.56 301 GLY A N 1
ATOM 2322 C CA . GLY A 1 301 ? 13.07 -17.609 -7.266 1 97.56 301 GLY A CA 1
ATOM 2323 C C . GLY A 1 301 ? 13.398 -18.125 -8.656 1 97.56 301 GLY A C 1
ATOM 2324 O O . GLY A 1 301 ? 13.992 -19.203 -8.805 1 97.56 301 GLY A O 1
ATOM 2325 N N . CYS A 1 302 ? 12.922 -17.422 -9.609 1 97.06 302 CYS A N 1
ATOM 2326 C CA . CYS A 1 302 ? 12.953 -17.828 -11.008 1 97.06 302 CYS A CA 1
ATOM 2327 C C . CYS A 1 302 ? 14.383 -17.797 -11.547 1 97.06 302 CYS A C 1
ATOM 2329 O O . CYS A 1 302 ? 14.742 -18.609 -12.406 1 97.06 302 CYS A O 1
ATOM 2331 N N . CYS A 1 303 ? 15.195 -16.859 -11.07 1 97.5 303 CYS A N 1
ATOM 2332 C CA . CYS A 1 303 ? 16.578 -16.812 -11.5 1 97.5 303 CYS A CA 1
ATOM 2333 C C . CYS A 1 303 ? 17.297 -18.125 -11.18 1 97.5 303 CYS A C 1
ATOM 2335 O O . CYS A 1 303 ? 17.922 -18.719 -12.055 1 97.5 303 CYS A O 1
ATOM 2337 N N . GLU A 1 304 ? 17.141 -18.578 -9.984 1 96.75 304 GLU A N 1
ATOM 2338 C CA . GLU A 1 304 ? 17.75 -19.844 -9.594 1 96.75 304 GLU A CA 1
ATOM 2339 C C . GLU A 1 304 ? 17.109 -21.016 -10.344 1 96.75 304 GLU A C 1
ATOM 2341 O O . GLU A 1 304 ? 17.812 -21.938 -10.766 1 96.75 304 GLU A O 1
ATOM 2346 N N . HIS A 1 305 ? 15.836 -20.969 -10.516 1 96.81 305 HIS A N 1
ATOM 2347 C CA . HIS A 1 305 ? 15.078 -22.031 -11.164 1 96.81 305 HIS A CA 1
ATOM 2348 C C . HIS A 1 305 ? 15.57 -22.266 -12.586 1 96.81 305 HIS A C 1
ATOM 2350 O O . HIS A 1 305 ? 15.641 -23.406 -13.039 1 96.81 305 HIS A O 1
ATOM 2356 N N . TRP A 1 306 ? 15.914 -21.156 -13.289 1 96.69 306 TRP A N 1
ATOM 2357 C CA . TRP A 1 306 ? 16.266 -21.266 -14.695 1 96.69 306 TRP A CA 1
ATOM 2358 C C . TRP A 1 306 ? 17.781 -21.156 -14.883 1 96.69 306 TRP A C 1
ATOM 2360 O O . TRP A 1 306 ? 18.281 -21.203 -16.016 1 96.69 306 TRP A O 1
ATOM 2370 N N . GLY A 1 307 ? 18.5 -20.953 -13.805 1 95.81 307 GLY A N 1
ATOM 2371 C CA . GLY A 1 307 ? 19.953 -20.781 -13.883 1 95.81 307 GLY A CA 1
ATOM 2372 C C . GLY A 1 307 ? 20.359 -19.453 -14.5 1 95.81 307 GLY A C 1
ATOM 2373 O O . GLY A 1 307 ? 21.328 -19.391 -15.25 1 95.81 307 GLY A O 1
ATOM 2374 N N . VAL A 1 308 ? 19.562 -18.484 -14.297 1 97.75 308 VAL A N 1
ATOM 2375 C CA . VAL A 1 308 ? 19.859 -17.125 -14.766 1 97.75 308 VAL A CA 1
ATOM 2376 C C . VAL A 1 308 ? 20.562 -16.344 -13.664 1 97.75 308 VAL A C 1
ATOM 2378 O O . VAL A 1 308 ? 20.172 -16.406 -12.5 1 97.75 308 VAL A O 1
ATOM 2381 N N . ASP A 1 309 ? 21.656 -15.633 -14.023 1 97.75 309 ASP A N 1
ATOM 2382 C CA . ASP A 1 309 ? 22.344 -14.781 -13.062 1 97.75 309 ASP A CA 1
ATOM 2383 C C . ASP A 1 309 ? 21.469 -13.617 -12.625 1 97.75 309 ASP A C 1
ATOM 2385 O O . ASP A 1 309 ? 21.016 -12.82 -13.453 1 97.75 309 ASP A O 1
ATOM 2389 N N . PRO A 1 310 ? 21.25 -13.508 -11.281 1 97.75 310 PRO A N 1
ATOM 2390 C CA . PRO A 1 310 ? 20.406 -12.398 -10.812 1 97.75 310 PRO A CA 1
ATOM 2391 C C . PRO A 1 310 ? 20.938 -11.031 -11.25 1 97.75 310 PRO A C 1
ATOM 2393 O O . PRO A 1 310 ? 20.156 -10.078 -11.375 1 97.75 310 PRO A O 1
ATOM 2396 N N . ASN A 1 311 ? 22.172 -10.898 -11.516 1 96.81 311 ASN A N 1
ATOM 2397 C CA . ASN A 1 311 ? 22.75 -9.625 -11.93 1 96.81 311 ASN A CA 1
ATOM 2398 C C . ASN A 1 311 ? 22.422 -9.312 -13.391 1 96.81 311 ASN A C 1
ATOM 2400 O O . ASN A 1 311 ? 22.688 -8.203 -13.859 1 96.81 311 ASN A O 1
ATOM 2404 N N . ASP A 1 312 ? 21.844 -10.273 -14.07 1 96.88 312 ASP A N 1
ATOM 2405 C CA . ASP A 1 312 ? 21.359 -10.031 -15.422 1 96.88 312 ASP A CA 1
ATOM 2406 C C . ASP A 1 312 ? 19.984 -9.383 -15.398 1 96.88 312 ASP A C 1
ATOM 2408 O O . ASP A 1 312 ? 19.484 -8.945 -16.438 1 96.88 312 ASP A O 1
ATOM 2412 N N . ILE A 1 313 ? 19.391 -9.289 -14.266 1 98.19 313 ILE A N 1
ATOM 2413 C CA . ILE A 1 313 ? 18.094 -8.633 -14.078 1 98.19 313 ILE A CA 1
ATOM 2414 C C . ILE A 1 313 ? 18.312 -7.215 -13.547 1 98.19 313 ILE A C 1
ATOM 2416 O O . ILE A 1 313 ? 18.969 -7.02 -12.531 1 98.19 313 ILE A O 1
ATOM 2420 N N . ASP A 1 314 ? 17.75 -6.246 -14.172 1 97.31 314 ASP A N 1
ATOM 2421 C CA . ASP A 1 314 ? 17.984 -4.855 -13.789 1 97.31 314 ASP A CA 1
ATOM 2422 C C . ASP A 1 314 ? 17.188 -4.488 -12.539 1 97.31 314 ASP A C 1
ATOM 2424 O O . ASP A 1 314 ? 17.672 -3.764 -11.672 1 97.31 314 ASP A O 1
ATOM 2428 N N . ILE A 1 315 ? 15.914 -4.93 -12.555 1 98.19 315 ILE A N 1
ATOM 2429 C CA . ILE A 1 315 ? 15.047 -4.684 -11.406 1 98.19 315 ILE A CA 1
ATOM 2430 C C . ILE A 1 315 ? 14.406 -5.992 -10.945 1 98.19 315 ILE A C 1
ATOM 2432 O O . ILE A 1 315 ? 13.609 -6.586 -11.672 1 98.19 315 ILE A O 1
ATOM 2436 N N . MET A 1 316 ? 14.789 -6.387 -9.789 1 98.56 316 MET A N 1
ATOM 2437 C CA . MET A 1 316 ? 14.148 -7.531 -9.156 1 98.56 316 MET A CA 1
ATOM 2438 C C . MET A 1 316 ? 13.094 -7.078 -8.156 1 98.56 316 MET A C 1
ATOM 2440 O O . MET A 1 316 ? 13.422 -6.473 -7.133 1 98.56 316 MET A O 1
ATOM 2444 N N . MET A 1 317 ? 11.875 -7.34 -8.516 1 98.69 317 MET A N 1
ATOM 2445 C CA . MET A 1 317 ? 10.766 -7.027 -7.621 1 98.69 317 MET A CA 1
ATOM 2446 C C . MET A 1 317 ? 10.227 -8.289 -6.961 1 98.69 317 MET A C 1
ATOM 2448 O O . MET A 1 317 ? 10.133 -9.344 -7.602 1 98.69 317 MET A O 1
ATOM 2452 N N . GLY A 1 318 ? 9.875 -8.234 -5.719 1 98.38 318 GLY A N 1
ATOM 2453 C CA . GLY A 1 318 ? 9.203 -9.328 -5.027 1 98.38 318 GLY A CA 1
ATOM 2454 C C . GLY A 1 318 ? 8.305 -8.852 -3.896 1 98.38 318 GLY A C 1
ATOM 2455 O O . GLY A 1 318 ? 8.211 -7.656 -3.631 1 98.38 318 GLY A O 1
ATOM 2456 N N . THR A 1 319 ? 7.531 -9.797 -3.35 1 97.75 319 THR A N 1
ATOM 2457 C CA . THR A 1 319 ? 6.66 -9.469 -2.225 1 97.75 319 THR A CA 1
ATOM 2458 C C . THR A 1 319 ? 6.965 -10.359 -1.027 1 97.75 319 THR A C 1
ATOM 2460 O O . THR A 1 319 ? 7.551 -11.438 -1.181 1 97.75 319 THR A O 1
ATOM 2463 N N . PHE A 1 320 ? 6.582 -9.906 0.138 1 98.44 320 PHE A N 1
ATOM 2464 C CA . PHE A 1 320 ? 6.742 -10.656 1.378 1 98.44 320 PHE A CA 1
ATOM 2465 C C . PHE A 1 320 ? 5.422 -11.281 1.809 1 98.44 320 PHE A C 1
ATOM 2467 O O . PHE A 1 320 ? 5.359 -11.984 2.818 1 98.44 320 PHE A O 1
ATOM 2474 N N . THR A 1 321 ? 4.414 -11.172 1.006 1 97.25 321 THR A N 1
ATOM 2475 C CA . THR A 1 321 ? 3.035 -11.438 1.395 1 97.25 321 THR A CA 1
ATOM 2476 C C . THR A 1 321 ? 2.684 -12.906 1.157 1 97.25 321 THR A C 1
ATOM 2478 O O . THR A 1 321 ? 1.601 -13.359 1.536 1 97.25 321 THR A O 1
ATOM 2481 N N . LYS A 1 322 ? 3.545 -13.625 0.468 1 97.38 322 LYS A N 1
ATOM 2482 C CA . LYS A 1 322 ? 3.234 -15 0.07 1 97.38 322 LYS A CA 1
ATOM 2483 C C . LYS A 1 322 ? 4.168 -15.992 0.752 1 97.38 322 LYS A C 1
ATOM 2485 O O . LYS A 1 322 ? 3.941 -16.375 1.898 1 97.38 322 LYS A O 1
ATOM 2490 N N . SER A 1 323 ? 5.332 -16.234 0.289 1 98.12 323 SER A N 1
ATOM 2491 C CA . SER A 1 323 ? 6.273 -17.219 0.801 1 98.12 323 SER A CA 1
ATOM 2492 C C . SER A 1 323 ? 6.742 -16.859 2.207 1 98.12 323 SER A C 1
ATOM 2494 O O . SER A 1 323 ? 7.055 -17.75 3.01 1 98.12 323 SER A O 1
ATOM 2496 N N . PHE A 1 324 ? 6.73 -15.586 2.576 1 98.25 324 PHE A N 1
ATOM 2497 C CA . PHE A 1 324 ? 7.414 -15.172 3.797 1 98.25 324 PHE A CA 1
ATOM 2498 C C . PHE A 1 324 ? 6.414 -14.875 4.906 1 98.25 324 PHE A C 1
ATOM 2500 O O . PHE A 1 324 ? 6.801 -14.547 6.031 1 98.25 324 PHE A O 1
ATOM 2507 N N . GLY A 1 325 ? 5.184 -14.961 4.605 1 97.62 325 GLY A N 1
ATOM 2508 C CA . GLY A 1 325 ? 4.145 -14.867 5.617 1 97.62 325 GLY A CA 1
ATOM 2509 C C . GLY A 1 325 ? 4.043 -13.484 6.242 1 97.62 325 GLY A C 1
ATOM 2510 O O . GLY A 1 325 ? 3.832 -13.359 7.449 1 97.62 325 GLY A O 1
ATOM 2511 N N . SER A 1 326 ? 4.223 -12.508 5.492 1 97.75 326 SER A N 1
ATOM 2512 C CA . SER A 1 326 ? 4.223 -11.141 6.012 1 97.75 326 SER A CA 1
ATOM 2513 C C . SER A 1 326 ? 3.535 -10.18 5.051 1 97.75 326 SER A C 1
ATOM 2515 O O . SER A 1 326 ? 2.629 -10.578 4.312 1 97.75 326 SER A O 1
ATOM 2517 N N . CYS A 1 327 ? 3.869 -8.891 5.164 1 95.75 327 CYS A N 1
ATOM 2518 C CA . CYS A 1 327 ? 3.338 -7.84 4.305 1 95.75 327 CYS A CA 1
ATOM 2519 C C . CYS A 1 327 ? 4.465 -7.055 3.645 1 95.75 327 CYS A C 1
ATOM 2521 O O . CYS A 1 327 ? 5.617 -7.129 4.078 1 95.75 327 CYS A O 1
ATOM 2523 N N . GLY A 1 328 ? 4.102 -6.371 2.525 1 97.12 328 GLY A N 1
ATOM 2524 C CA . GLY A 1 328 ? 5.086 -5.516 1.874 1 97.12 328 GLY A CA 1
ATOM 2525 C C . GLY A 1 328 ? 5.773 -6.188 0.701 1 97.12 328 GLY A C 1
ATOM 2526 O O . GLY A 1 328 ? 5.348 -7.25 0.248 1 97.12 328 GLY A O 1
ATOM 2527 N N . GLY A 1 329 ? 6.727 -5.484 0.162 1 98.06 329 GLY A N 1
ATOM 2528 C CA . GLY A 1 329 ? 7.52 -5.949 -0.962 1 98.06 329 GLY A CA 1
ATOM 2529 C C . GLY A 1 329 ? 8.883 -5.289 -1.046 1 98.06 329 GLY A C 1
ATOM 2530 O O . GLY A 1 329 ? 9.273 -4.547 -0.144 1 98.06 329 GLY A O 1
ATOM 2531 N N . TYR A 1 330 ? 9.656 -5.707 -2.031 1 98.62 330 TYR A N 1
ATOM 2532 C CA . TYR A 1 330 ? 11 -5.156 -2.203 1 98.62 330 TYR A CA 1
ATOM 2533 C C . TYR A 1 330 ? 11.297 -4.898 -3.674 1 98.62 330 TYR A C 1
ATOM 2535 O O . TYR A 1 330 ? 10.641 -5.457 -4.555 1 98.62 330 TYR A O 1
ATOM 2543 N N . VAL A 1 331 ? 12.195 -4.027 -3.91 1 98.62 331 VAL A N 1
ATOM 2544 C CA . VAL A 1 331 ? 12.914 -3.873 -5.168 1 98.62 331 VAL A CA 1
ATOM 2545 C C . VAL A 1 331 ? 14.414 -4.012 -4.922 1 98.62 331 VAL A C 1
ATOM 2547 O O . VAL A 1 331 ? 14.953 -3.457 -3.961 1 98.62 331 VAL A O 1
ATOM 2550 N N . ALA A 1 332 ? 15.07 -4.77 -5.75 1 98.69 332 ALA A N 1
ATOM 2551 C CA . ALA A 1 332 ? 16.484 -5.066 -5.535 1 98.69 332 ALA A CA 1
ATOM 2552 C C . ALA A 1 332 ? 17.25 -5.082 -6.859 1 98.69 332 ALA A C 1
ATOM 2554 O O . ALA A 1 332 ? 16.656 -5.234 -7.926 1 98.69 332 ALA A O 1
ATOM 2555 N N . GLY A 1 333 ? 18.547 -4.922 -6.809 1 97.94 333 GLY A N 1
ATOM 2556 C CA . GLY A 1 333 ? 19.438 -4.887 -7.961 1 97.94 333 GLY A CA 1
ATOM 2557 C C . GLY A 1 333 ? 20.734 -4.133 -7.691 1 97.94 333 GLY A C 1
ATOM 2558 O O . GLY A 1 333 ? 21.328 -4.281 -6.625 1 97.94 333 GLY A O 1
ATOM 2559 N N . LYS A 1 334 ? 21.125 -3.443 -8.688 1 95.88 334 LYS A N 1
ATOM 2560 C CA . LYS A 1 334 ? 22.328 -2.617 -8.539 1 95.88 334 LYS A CA 1
ATOM 2561 C C . LYS A 1 334 ? 22.094 -1.498 -7.527 1 95.88 334 LYS A C 1
ATOM 2563 O O . LYS A 1 334 ? 21 -0.933 -7.457 1 95.88 334 LYS A O 1
ATOM 2568 N N . ARG A 1 335 ? 23.141 -1.146 -6.812 1 93.19 335 ARG A N 1
ATOM 2569 C CA . ARG A 1 335 ? 23.062 -0.118 -5.781 1 93.19 335 ARG A CA 1
ATOM 2570 C C . ARG A 1 335 ? 22.625 1.219 -6.367 1 93.19 335 ARG A C 1
ATOM 2572 O O . ARG A 1 335 ? 21.812 1.923 -5.77 1 93.19 335 ARG A O 1
ATOM 2579 N N . GLU A 1 336 ? 23.125 1.541 -7.484 1 88.31 336 GLU A N 1
ATOM 2580 C CA . GLU A 1 336 ? 22.797 2.809 -8.133 1 88.31 336 GLU A CA 1
ATOM 2581 C C . GLU A 1 336 ? 21.297 2.912 -8.414 1 88.31 336 GLU A C 1
ATOM 2583 O O . GLU A 1 336 ? 20.703 3.973 -8.219 1 88.31 336 GLU A O 1
ATOM 2588 N N . THR A 1 337 ? 20.703 1.839 -8.875 1 92.94 337 THR A N 1
ATOM 2589 C CA . THR A 1 337 ? 19.281 1.811 -9.195 1 92.94 337 THR A CA 1
ATOM 2590 C C . THR A 1 337 ? 18.438 1.916 -7.922 1 92.94 337 THR A C 1
ATOM 2592 O O . THR A 1 337 ? 17.453 2.645 -7.883 1 92.94 337 THR A O 1
ATOM 2595 N N . VAL A 1 338 ? 18.844 1.245 -6.891 1 94.88 338 VAL A N 1
ATOM 2596 C CA . VAL A 1 338 ? 18.125 1.246 -5.625 1 94.88 338 VAL A CA 1
ATOM 2597 C C . VAL A 1 338 ? 18.188 2.635 -4.992 1 94.88 338 VAL A C 1
ATOM 2599 O O . VAL A 1 338 ? 17.203 3.129 -4.461 1 94.88 338 VAL A O 1
ATOM 2602 N N . GLU A 1 339 ? 19.312 3.305 -5.062 1 88.75 339 GLU A N 1
ATOM 2603 C CA . GLU A 1 339 ? 19.453 4.656 -4.531 1 88.75 339 GLU A CA 1
ATOM 2604 C C . GLU A 1 339 ? 18.609 5.652 -5.312 1 88.75 339 GLU A C 1
ATOM 2606 O O . GLU A 1 339 ? 18.062 6.594 -4.738 1 88.75 339 GLU A O 1
ATOM 2611 N N . TYR A 1 340 ? 18.562 5.418 -6.609 1 89.81 340 TYR A N 1
ATOM 2612 C CA . TYR A 1 340 ? 17.688 6.25 -7.422 1 89.81 340 TYR A CA 1
ATOM 2613 C C . TYR A 1 340 ? 16.25 6.137 -6.961 1 89.81 340 TYR A C 1
ATOM 2615 O O . TYR A 1 340 ? 15.547 7.145 -6.828 1 89.81 340 TYR A O 1
ATOM 2623 N N . LEU A 1 341 ? 15.789 4.91 -6.727 1 93.75 341 LEU A N 1
ATOM 2624 C CA . LEU A 1 341 ? 14.414 4.672 -6.309 1 93.75 341 LEU A CA 1
ATOM 2625 C C . LEU A 1 341 ? 14.156 5.246 -4.918 1 93.75 341 LEU A C 1
ATOM 2627 O O . LEU A 1 341 ? 13.055 5.711 -4.625 1 93.75 341 LEU A O 1
ATOM 2631 N N . ARG A 1 342 ? 15.133 5.234 -4.062 1 90.81 342 ARG A N 1
ATOM 2632 C CA . ARG A 1 342 ? 15.023 5.816 -2.729 1 90.81 342 ARG A CA 1
ATOM 2633 C C . ARG A 1 342 ? 14.703 7.301 -2.805 1 90.81 342 ARG A C 1
ATOM 2635 O O . ARG A 1 342 ? 14.055 7.852 -1.909 1 90.81 342 ARG A O 1
ATOM 2642 N N . ARG A 1 343 ? 15.055 7.914 -3.855 1 86.81 343 ARG A N 1
ATOM 2643 C CA . ARG A 1 343 ? 14.906 9.359 -3.975 1 86.81 343 ARG A CA 1
ATOM 2644 C C . ARG A 1 343 ? 13.656 9.711 -4.777 1 86.81 343 ARG A C 1
ATOM 2646 O O . ARG A 1 343 ? 13.188 10.852 -4.734 1 86.81 343 ARG A O 1
ATOM 2653 N N . HIS A 1 344 ? 13.109 8.656 -5.457 1 89.75 344 HIS A N 1
ATOM 2654 C CA . HIS A 1 344 ? 12.094 9.055 -6.426 1 89.75 344 HIS A CA 1
ATOM 2655 C C . HIS A 1 344 ? 10.797 8.289 -6.215 1 89.75 344 HIS A C 1
ATOM 2657 O O . HIS A 1 344 ? 9.727 8.734 -6.637 1 89.75 344 HIS A O 1
ATOM 2663 N N . SER A 1 345 ? 10.883 7.176 -5.648 1 93 345 SER A N 1
ATOM 2664 C CA . SER A 1 345 ? 9.688 6.352 -5.512 1 93 345 SER A CA 1
ATOM 2665 C C . SER A 1 345 ? 8.734 6.926 -4.469 1 93 345 SER A C 1
ATOM 2667 O O . SER A 1 345 ? 9.117 7.133 -3.316 1 93 345 SER A O 1
ATOM 2669 N N . PRO A 1 346 ? 7.5 7.141 -4.812 1 91.88 346 PRO A N 1
ATOM 2670 C CA . PRO A 1 346 ? 6.543 7.691 -3.85 1 91.88 346 PRO A CA 1
ATOM 2671 C C . PRO A 1 346 ? 6.289 6.758 -2.67 1 91.88 346 PRO A C 1
ATOM 2673 O O . PRO A 1 346 ? 5.977 7.215 -1.569 1 91.88 346 PRO A O 1
ATOM 2676 N N . ALA A 1 347 ? 6.434 5.461 -2.932 1 93.56 347 ALA A N 1
ATOM 2677 C CA . ALA A 1 347 ? 6.203 4.492 -1.862 1 93.56 347 ALA A CA 1
ATOM 2678 C C . ALA A 1 347 ? 7.258 4.625 -0.767 1 93.56 347 ALA A C 1
ATOM 2680 O O . ALA A 1 347 ? 7.023 4.242 0.382 1 93.56 347 ALA A O 1
ATOM 2681 N N . HIS A 1 348 ? 8.398 5.145 -1.099 1 93.5 348 HIS A N 1
ATOM 2682 C CA . HIS A 1 348 ? 9.445 5.391 -0.117 1 93.5 348 HIS A CA 1
ATOM 2683 C C . HIS A 1 348 ? 9.336 6.793 0.47 1 93.5 348 HIS A C 1
ATOM 2685 O O . HIS A 1 348 ? 9.516 6.984 1.675 1 93.5 348 HIS A O 1
ATOM 2691 N N . LEU A 1 349 ? 8.977 7.75 -0.302 1 90.75 349 LEU A N 1
ATOM 2692 C CA . LEU A 1 349 ? 9.031 9.164 0.056 1 90.75 349 LEU A CA 1
ATOM 2693 C C . LEU A 1 349 ? 7.824 9.555 0.904 1 90.75 349 LEU A C 1
ATOM 2695 O O . LEU A 1 349 ? 7.945 10.359 1.83 1 90.75 349 LEU A O 1
ATOM 2699 N N . TYR A 1 350 ? 6.668 8.914 0.582 1 89.69 350 TYR A N 1
ATOM 2700 C CA . TYR A 1 350 ? 5.457 9.5 1.142 1 89.69 350 TYR A CA 1
ATOM 2701 C C . TYR A 1 350 ? 4.668 8.469 1.938 1 89.69 350 TYR A C 1
ATOM 2703 O O . TYR A 1 350 ? 3.881 8.82 2.818 1 89.69 350 TYR A O 1
ATOM 2711 N N . ALA A 1 351 ? 4.867 7.215 1.618 1 91.81 351 ALA A N 1
ATOM 2712 C CA . ALA A 1 351 ? 4.094 6.18 2.303 1 91.81 351 ALA A CA 1
ATOM 2713 C C . ALA A 1 351 ? 4.703 5.855 3.666 1 91.81 351 ALA A C 1
ATOM 2715 O O . ALA A 1 351 ? 5.922 5.922 3.842 1 91.81 351 ALA A O 1
ATOM 2716 N N . CYS A 1 352 ? 3.783 5.508 4.535 1 91.88 352 CYS A N 1
ATOM 2717 C CA . CYS A 1 352 ? 4.242 5.031 5.836 1 91.88 352 CYS A CA 1
ATOM 2718 C C . CYS A 1 352 ? 5.121 3.797 5.688 1 91.88 352 CYS A C 1
ATOM 2720 O O . CYS A 1 352 ? 4.859 2.943 4.836 1 91.88 352 CYS A O 1
ATOM 2722 N N . SER A 1 353 ? 6.117 3.744 6.582 1 94.56 353 SER A N 1
ATOM 2723 C CA . SER A 1 353 ? 7.051 2.623 6.559 1 94.56 353 SER A CA 1
ATOM 2724 C C . SER A 1 353 ? 6.344 1.311 6.883 1 94.56 353 SER A C 1
ATOM 2726 O O . SER A 1 353 ? 5.316 1.304 7.566 1 94.56 353 SER A O 1
ATOM 2728 N N . MET A 1 354 ? 6.902 0.213 6.348 1 96.62 354 MET A N 1
ATOM 2729 C CA . MET A 1 354 ? 6.438 -1.129 6.691 1 96.62 354 MET A CA 1
ATOM 2730 C C . MET A 1 354 ? 6.441 -1.336 8.203 1 96.62 354 MET A C 1
ATOM 2732 O O . MET A 1 354 ? 7.371 -0.906 8.891 1 96.62 354 MET A O 1
ATOM 2736 N N . ALA A 1 355 ? 5.398 -1.959 8.773 1 97.06 355 ALA A N 1
ATOM 2737 C CA . ALA A 1 355 ? 5.301 -2.189 10.219 1 97.06 355 ALA A CA 1
ATOM 2738 C C . ALA A 1 355 ? 6.488 -2.998 10.727 1 97.06 355 ALA A C 1
ATOM 2740 O O . ALA A 1 355 ? 6.816 -4.051 10.164 1 97.06 355 ALA A O 1
ATOM 2741 N N . PRO A 1 356 ? 7.102 -2.566 11.852 1 97 356 PRO A N 1
ATOM 2742 C CA . PRO A 1 356 ? 8.32 -3.219 12.336 1 97 356 PRO A CA 1
ATOM 2743 C C . PRO A 1 356 ? 8.125 -4.707 12.609 1 97 356 PRO A C 1
ATOM 2745 O O . PRO A 1 356 ? 9.016 -5.512 12.328 1 97 356 PRO A O 1
ATOM 2748 N N . GLY A 1 357 ? 7.016 -5.09 13.219 1 97.06 357 GLY A N 1
ATOM 2749 C CA . GLY A 1 357 ? 6.742 -6.504 13.43 1 97.06 357 GLY A CA 1
ATOM 2750 C C . GLY A 1 357 ? 6.734 -7.309 12.148 1 97.06 357 GLY A C 1
ATOM 2751 O O . GLY A 1 357 ? 7.281 -8.414 12.094 1 97.06 357 GLY A O 1
ATOM 2752 N N . CYS A 1 358 ? 6.105 -6.789 11.094 1 98 358 CYS A N 1
ATOM 2753 C CA . CYS A 1 358 ? 6.07 -7.445 9.789 1 98 358 CYS A CA 1
ATOM 2754 C C . CYS A 1 358 ? 7.469 -7.551 9.195 1 98 358 CYS A C 1
ATOM 2756 O O . CYS A 1 358 ? 7.805 -8.555 8.562 1 98 358 CYS A O 1
ATOM 2758 N N . VAL A 1 359 ? 8.266 -6.449 9.398 1 98.5 359 VAL A N 1
ATOM 2759 C CA . VAL A 1 359 ? 9.648 -6.441 8.93 1 98.5 359 VAL A CA 1
ATOM 2760 C C . VAL A 1 359 ? 10.422 -7.594 9.57 1 98.5 359 VAL A C 1
ATOM 2762 O O . VAL A 1 359 ? 11.133 -8.328 8.883 1 98.5 359 VAL A O 1
ATOM 2765 N N . LYS A 1 360 ? 10.227 -7.746 10.828 1 98.38 360 LYS A N 1
ATOM 2766 C CA . LYS A 1 360 ? 10.977 -8.773 11.547 1 98.38 360 LYS A CA 1
ATOM 2767 C C . LYS A 1 360 ? 10.516 -10.172 11.156 1 98.38 360 LYS A C 1
ATOM 2769 O O . LYS A 1 360 ? 11.32 -11.109 11.109 1 98.38 360 LYS A O 1
ATOM 2774 N N . GLN A 1 361 ? 9.242 -10.352 10.859 1 98.56 361 GLN A N 1
ATOM 2775 C CA . GLN A 1 361 ? 8.75 -11.625 10.344 1 98.56 361 GLN A CA 1
ATOM 2776 C C . GLN A 1 361 ? 9.523 -12.055 9.102 1 98.56 361 GLN A C 1
ATOM 2778 O O . GLN A 1 361 ? 9.945 -13.211 8.992 1 98.56 361 GLN A O 1
ATOM 2783 N N . VAL A 1 362 ? 9.75 -11.148 8.18 1 98.75 362 VAL A N 1
ATOM 2784 C CA . VAL A 1 362 ? 10.445 -11.453 6.934 1 98.75 362 VAL A CA 1
ATOM 2785 C C . VAL A 1 362 ? 11.906 -11.773 7.227 1 98.75 362 VAL A C 1
ATOM 2787 O O . VAL A 1 362 ? 12.461 -12.742 6.691 1 98.75 362 VAL A O 1
ATOM 2790 N N . THR A 1 363 ? 12.5 -10.914 8.094 1 98.75 363 THR A N 1
ATOM 2791 C CA . THR A 1 363 ? 13.898 -11.133 8.453 1 98.75 363 THR A CA 1
ATOM 2792 C C . THR A 1 363 ? 14.102 -12.523 9.047 1 98.75 363 THR A C 1
ATOM 2794 O O . THR A 1 363 ? 15.023 -13.242 8.664 1 98.75 363 THR A O 1
ATOM 2797 N N . SER A 1 364 ? 13.234 -12.883 9.938 1 98.75 364 SER A N 1
ATOM 2798 C CA . SER A 1 364 ? 13.328 -14.18 10.594 1 98.75 364 SER A CA 1
ATOM 2799 C C . SER A 1 364 ? 13.094 -15.32 9.609 1 98.75 364 SER A C 1
ATOM 2801 O O . SER A 1 364 ? 13.797 -16.328 9.648 1 98.75 364 SER A O 1
ATOM 2803 N N . ALA A 1 365 ? 12.094 -15.18 8.758 1 98.69 365 ALA A N 1
ATOM 2804 C CA . ALA A 1 365 ? 11.828 -16.203 7.746 1 98.69 365 ALA A CA 1
ATOM 2805 C C . ALA A 1 365 ? 13.031 -16.391 6.828 1 98.69 365 ALA A C 1
ATOM 2807 O O . ALA A 1 365 ? 13.398 -17.531 6.504 1 98.69 365 ALA A O 1
ATOM 2808 N N . LEU A 1 366 ? 13.633 -15.289 6.422 1 98.75 366 LEU A N 1
ATOM 2809 C CA . LEU A 1 366 ? 14.805 -15.352 5.566 1 98.75 366 LEU A CA 1
ATOM 2810 C C . LEU A 1 366 ? 15.969 -16.031 6.289 1 98.75 366 LEU A C 1
ATOM 2812 O O . LEU A 1 366 ? 16.719 -16.797 5.68 1 98.75 366 LEU A O 1
ATOM 2816 N N . GLU A 1 367 ? 16.141 -15.734 7.578 1 98.69 367 GLU A N 1
ATOM 2817 C CA . GLU A 1 367 ? 17.188 -16.375 8.367 1 98.69 367 GLU A CA 1
ATOM 2818 C C . GLU A 1 367 ? 17 -17.891 8.398 1 98.69 367 GLU A C 1
ATOM 2820 O O . GLU A 1 367 ? 17.969 -18.641 8.25 1 98.69 367 GLU A O 1
ATOM 2825 N N . VAL A 1 368 ? 15.766 -18.312 8.555 1 98.38 368 VAL A N 1
ATOM 2826 C CA . VAL A 1 368 ? 15.461 -19.75 8.562 1 98.38 368 VAL A CA 1
ATOM 2827 C C . VAL A 1 368 ? 15.75 -20.344 7.188 1 98.38 368 VAL A C 1
ATOM 2829 O O . VAL A 1 368 ? 16.359 -21.406 7.082 1 98.38 368 VAL A O 1
ATOM 2832 N N . MET A 1 369 ? 15.375 -19.688 6.148 1 98.19 369 MET A N 1
ATOM 2833 C CA . MET A 1 369 ? 15.562 -20.172 4.781 1 98.19 369 MET A CA 1
ATOM 2834 C C . MET A 1 369 ? 17.047 -20.312 4.457 1 98.19 369 MET A C 1
ATOM 2836 O O . MET A 1 369 ? 17.453 -21.234 3.742 1 98.19 369 MET A O 1
ATOM 2840 N N . MET A 1 370 ? 17.828 -19.391 5.027 1 97.94 370 MET A N 1
ATOM 2841 C CA . MET A 1 370 ? 19.25 -19.359 4.715 1 97.94 370 MET A CA 1
ATOM 2842 C C . MET A 1 370 ? 20.047 -20.25 5.684 1 97.94 370 MET A C 1
ATOM 2844 O O . MET A 1 370 ? 21.266 -20.391 5.547 1 97.94 370 MET A O 1
ATOM 2848 N N . GLY A 1 371 ? 19.391 -20.797 6.695 1 97.75 371 GLY A N 1
ATOM 2849 C CA . GLY A 1 371 ? 20.047 -21.656 7.676 1 97.75 371 GLY A CA 1
ATOM 2850 C C . GLY A 1 371 ? 20.797 -20.875 8.742 1 97.75 371 GLY A C 1
ATOM 2851 O O . GLY A 1 371 ? 21.594 -21.438 9.484 1 97.75 371 GLY A O 1
ATOM 2852 N N . LEU A 1 372 ? 20.531 -19.578 8.828 1 97.75 372 LEU A N 1
ATOM 2853 C CA . LEU A 1 372 ? 21.234 -18.734 9.789 1 97.75 372 LEU A CA 1
ATOM 2854 C C . LEU A 1 372 ? 20.75 -18.984 11.203 1 97.75 372 LEU A C 1
ATOM 2856 O O . LEU A 1 372 ? 21.391 -18.594 12.172 1 97.75 372 LEU A O 1
ATOM 2860 N N . ASP A 1 373 ? 19.609 -19.609 11.305 1 96.94 373 ASP A N 1
ATOM 2861 C CA . ASP A 1 373 ? 19.078 -19.969 12.617 1 96.94 373 ASP A CA 1
ATOM 2862 C C . ASP A 1 373 ? 19.719 -21.25 13.141 1 96.94 373 ASP A C 1
ATOM 2864 O O . ASP A 1 373 ? 19.375 -21.734 14.219 1 96.94 373 ASP A O 1
ATOM 2868 N N . GLY A 1 374 ? 20.594 -21.891 12.352 1 96.94 374 GLY A N 1
ATOM 2869 C CA . GLY A 1 374 ? 21.312 -23.078 12.758 1 96.94 374 GLY A CA 1
ATOM 2870 C C . GLY A 1 374 ? 20.594 -24.375 12.406 1 96.94 374 GLY A C 1
ATOM 2871 O O . GLY A 1 374 ? 21.031 -25.453 12.789 1 96.94 374 GLY A O 1
ATOM 2872 N N . SER A 1 375 ? 19.531 -24.266 11.641 1 97.12 375 SER A N 1
ATOM 2873 C CA . SER A 1 375 ? 18.766 -25.453 11.281 1 97.12 375 SER A CA 1
ATOM 2874 C C . SER A 1 375 ? 18.703 -25.625 9.766 1 97.12 375 SER A C 1
ATOM 2876 O O . SER A 1 375 ? 19.266 -24.828 9.023 1 97.12 375 SER A O 1
ATOM 2878 N N . ASP A 1 376 ? 18.062 -26.781 9.336 1 96.62 376 ASP A N 1
ATOM 2879 C CA . ASP A 1 376 ? 17.844 -27.016 7.914 1 96.62 376 ASP A CA 1
ATOM 2880 C C . ASP A 1 376 ? 16.359 -26.922 7.559 1 96.62 376 ASP A C 1
ATOM 2882 O O . ASP A 1 376 ? 15.922 -27.453 6.539 1 96.62 376 ASP A O 1
ATOM 2886 N N . ARG A 1 377 ? 15.625 -26.234 8.445 1 97 377 ARG A N 1
ATOM 2887 C CA . ARG A 1 377 ? 14.18 -26.125 8.266 1 97 377 ARG A CA 1
ATOM 2888 C C . ARG A 1 377 ? 13.844 -25.422 6.957 1 97 377 ARG A C 1
ATOM 2890 O O . ARG A 1 377 ? 12.875 -25.766 6.281 1 97 377 ARG A O 1
ATOM 2897 N N . GLY A 1 378 ? 14.617 -24.391 6.676 1 97 378 GLY A N 1
ATOM 2898 C CA . GLY A 1 378 ? 14.375 -23.656 5.441 1 97 378 GLY A CA 1
ATOM 2899 C C . GLY A 1 378 ? 14.477 -24.531 4.203 1 97 378 GLY A C 1
ATOM 2900 O O . GLY A 1 378 ? 13.594 -24.5 3.346 1 97 378 GLY A O 1
ATOM 2901 N N . ALA A 1 379 ? 15.508 -25.297 4.098 1 96.25 379 ALA A N 1
ATOM 2902 C CA . ALA A 1 379 ? 15.711 -26.203 2.973 1 96.25 379 ALA A CA 1
ATOM 2903 C C . ALA A 1 379 ? 14.609 -27.266 2.914 1 96.25 379 ALA A C 1
ATOM 2905 O O . ALA A 1 379 ? 14.133 -27.609 1.832 1 96.25 379 ALA A O 1
ATOM 2906 N N . LYS A 1 380 ? 14.242 -27.75 4.039 1 96.75 380 LYS A N 1
ATOM 2907 C CA . LYS A 1 380 ? 13.188 -28.766 4.109 1 96.75 380 LYS A CA 1
ATOM 2908 C C . LYS A 1 380 ? 11.852 -28.188 3.652 1 96.75 380 LYS A C 1
ATOM 2910 O O . LYS A 1 380 ? 11.07 -28.891 2.996 1 96.75 380 LYS A O 1
ATOM 2915 N N . LYS A 1 381 ? 11.555 -26.953 4.059 1 97.69 381 LYS A N 1
ATOM 2916 C CA . LYS A 1 381 ? 10.305 -26.328 3.65 1 97.69 381 LYS A CA 1
ATOM 2917 C C . LYS A 1 381 ? 10.227 -26.188 2.133 1 97.69 381 LYS A C 1
ATOM 2919 O O . LYS A 1 381 ? 9.188 -26.438 1.532 1 97.69 381 LYS A O 1
ATOM 2924 N N . VAL A 1 382 ? 11.305 -25.766 1.497 1 97.81 382 VAL A N 1
ATOM 2925 C CA . VAL A 1 382 ? 11.328 -25.594 0.047 1 97.81 382 VAL A CA 1
ATOM 2926 C C . VAL A 1 382 ? 11.156 -26.953 -0.632 1 97.81 382 VAL A C 1
ATOM 2928 O O . VAL A 1 382 ? 10.375 -27.094 -1.575 1 97.81 382 VAL A O 1
ATOM 2931 N N . ALA A 1 383 ? 11.844 -27.953 -0.166 1 96.31 383 ALA A N 1
ATOM 2932 C CA . ALA A 1 383 ? 11.75 -29.297 -0.729 1 96.31 383 ALA A CA 1
ATOM 2933 C C . ALA A 1 383 ? 10.336 -29.859 -0.589 1 96.31 383 ALA A C 1
ATOM 2935 O O . ALA A 1 383 ? 9.812 -30.469 -1.521 1 96.31 383 ALA A O 1
ATOM 2936 N N . GLN A 1 384 ? 9.805 -29.688 0.562 1 97.06 384 GLN A N 1
ATOM 2937 C CA . GLN A 1 384 ? 8.453 -30.172 0.804 1 97.06 384 GLN A CA 1
ATOM 2938 C C . GLN A 1 384 ? 7.445 -29.469 -0.091 1 97.06 384 GLN A C 1
ATOM 2940 O O . GLN A 1 384 ? 6.492 -30.078 -0.57 1 97.06 384 GLN A O 1
ATOM 2945 N N . LEU A 1 385 ? 7.602 -28.188 -0.247 1 98.19 385 LEU A N 1
ATOM 2946 C CA . LEU A 1 385 ? 6.715 -27.438 -1.13 1 98.19 385 LEU A CA 1
ATOM 2947 C C . LEU A 1 385 ? 6.738 -28.016 -2.541 1 98.19 385 LEU A C 1
ATOM 2949 O O . LEU A 1 385 ? 5.684 -28.203 -3.152 1 98.19 385 LEU A O 1
ATOM 2953 N N . HIS A 1 386 ? 7.934 -28.297 -3.07 1 97.44 386 HIS A N 1
ATOM 2954 C CA . HIS A 1 386 ? 8.07 -28.875 -4.406 1 97.44 386 HIS A CA 1
ATOM 2955 C C . HIS A 1 386 ? 7.43 -30.25 -4.484 1 97.44 386 HIS A C 1
ATOM 2957 O O . HIS A 1 386 ? 6.695 -30.547 -5.43 1 97.44 386 HIS A O 1
ATOM 2963 N N . ASP A 1 387 ? 7.727 -30.984 -3.496 1 96.81 387 ASP A N 1
ATOM 2964 C CA . ASP A 1 387 ? 7.188 -32.344 -3.463 1 96.81 387 ASP A CA 1
ATOM 2965 C C . ASP A 1 387 ? 5.66 -32.312 -3.424 1 96.81 387 ASP A C 1
ATOM 2967 O O . ASP A 1 387 ? 5.004 -33.062 -4.172 1 96.81 387 ASP A O 1
ATOM 2971 N N . ASN A 1 388 ? 5.148 -31.5 -2.516 1 97.94 388 ASN A N 1
ATOM 2972 C CA . ASN A 1 388 ? 3.699 -31.375 -2.393 1 97.94 388 ASN A CA 1
ATOM 2973 C C . ASN A 1 388 ? 3.066 -30.906 -3.699 1 97.94 388 ASN A C 1
ATOM 2975 O O . ASN A 1 388 ? 2.062 -31.469 -4.145 1 97.94 388 ASN A O 1
ATOM 2979 N N . ALA A 1 389 ? 3.627 -29.859 -4.285 1 98 389 ALA A N 1
ATOM 2980 C CA . ALA A 1 389 ? 3.082 -29.281 -5.512 1 98 389 ALA A CA 1
ATOM 2981 C C . ALA A 1 389 ? 3.096 -30.297 -6.652 1 98 389 ALA A C 1
ATOM 2983 O O . ALA A 1 389 ? 2.096 -30.453 -7.355 1 98 389 ALA A O 1
ATOM 2984 N N . ASN A 1 390 ? 4.168 -30.969 -6.836 1 97.44 390 ASN A N 1
ATOM 2985 C CA . ASN A 1 390 ? 4.32 -31.922 -7.934 1 97.44 390 ASN A CA 1
ATOM 2986 C C . ASN A 1 390 ? 3.445 -33.156 -7.727 1 97.44 390 ASN A C 1
ATOM 2988 O O . ASN A 1 390 ? 2.871 -33.688 -8.68 1 97.44 390 ASN A O 1
ATOM 2992 N N . TYR A 1 391 ? 3.363 -33.562 -6.527 1 97.38 391 TYR A N 1
ATOM 2993 C CA . TYR A 1 391 ? 2.518 -34.719 -6.195 1 97.38 391 TYR A CA 1
ATOM 2994 C C . TYR A 1 391 ? 1.055 -34.406 -6.504 1 97.38 391 TYR A C 1
ATOM 2996 O O . TYR A 1 391 ? 0.391 -35.188 -7.203 1 97.38 391 TYR A O 1
ATOM 3004 N N . VAL A 1 392 ? 0.575 -33.312 -5.984 1 98.31 392 VAL A N 1
ATOM 3005 C CA . VAL A 1 392 ? -0.83 -32.938 -6.156 1 98.31 392 VAL A CA 1
ATOM 3006 C C . VAL A 1 392 ? -1.129 -32.719 -7.637 1 98.31 392 VAL A C 1
ATOM 3008 O O . VAL A 1 392 ? -2.154 -33.188 -8.141 1 98.31 392 VAL A O 1
ATOM 3011 N N . ARG A 1 393 ? -0.28 -32 -8.32 1 97.88 393 ARG A N 1
ATOM 3012 C CA . ARG A 1 393 ? -0.47 -31.766 -9.75 1 97.88 393 ARG A CA 1
ATOM 3013 C C . ARG A 1 393 ? -0.586 -33.062 -10.516 1 97.88 393 ARG A C 1
ATOM 3015 O O . ARG A 1 393 ? -1.486 -33.25 -11.344 1 97.88 393 ARG A O 1
ATOM 3022 N N . SER A 1 394 ? 0.33 -34.031 -10.273 1 97.81 394 SER A N 1
ATOM 3023 C CA . SER A 1 394 ? 0.334 -35.312 -10.977 1 97.81 394 SER A CA 1
ATOM 3024 C C . SER A 1 394 ? -0.939 -36.094 -10.695 1 97.81 394 SER A C 1
ATOM 3026 O O . SER A 1 394 ? -1.524 -36.688 -11.609 1 97.81 394 SER A O 1
ATOM 3028 N N . ARG A 1 395 ? -1.345 -36.094 -9.477 1 98.12 395 ARG A N 1
ATOM 3029 C CA . ARG A 1 395 ? -2.539 -36.844 -9.094 1 98.12 395 ARG A CA 1
ATOM 3030 C C . ARG A 1 395 ? -3.785 -36.25 -9.75 1 98.12 395 ARG A C 1
ATOM 3032 O O . ARG A 1 395 ? -4.656 -37 -10.211 1 98.12 395 ARG A O 1
ATOM 3039 N N . LEU A 1 396 ? -3.887 -34.906 -9.766 1 98.31 396 LEU A N 1
ATOM 3040 C CA . LEU A 1 396 ? -5.039 -34.25 -10.383 1 98.31 396 LEU A CA 1
ATOM 3041 C C . LEU A 1 396 ? -5.086 -34.562 -11.883 1 98.31 396 LEU A C 1
ATOM 3043 O O . LEU A 1 396 ? -6.16 -34.781 -12.438 1 98.31 396 LEU A O 1
ATOM 3047 N N . LEU A 1 397 ? -3.967 -34.5 -12.531 1 97.19 397 LEU A N 1
ATOM 3048 C CA . LEU A 1 397 ? -3.887 -34.812 -13.953 1 97.19 397 LEU A CA 1
ATOM 3049 C C . LEU A 1 397 ? -4.297 -36.281 -14.211 1 97.19 397 LEU A C 1
ATOM 3051 O O . LEU A 1 397 ? -5.023 -36.562 -15.172 1 97.19 397 LEU A O 1
ATOM 3055 N N . GLU A 1 398 ? -3.863 -37.156 -13.398 1 96.94 398 GLU A N 1
ATOM 3056 C CA . GLU A 1 398 ? -4.207 -38.562 -13.539 1 96.94 398 GLU A CA 1
ATOM 3057 C C . GLU A 1 398 ? -5.699 -38.781 -13.328 1 96.94 398 GLU A C 1
ATOM 3059 O O . GLU A 1 398 ? -6.277 -39.719 -13.898 1 96.94 398 GLU A O 1
ATOM 3064 N N . MET A 1 399 ? -6.277 -37.938 -12.547 1 96.56 399 MET A N 1
ATOM 3065 C CA . MET A 1 399 ? -7.719 -38 -12.312 1 96.56 399 MET A CA 1
ATOM 3066 C C . MET A 1 399 ? -8.5 -37.562 -13.547 1 96.56 399 MET A C 1
ATOM 3068 O O . MET A 1 399 ? -9.703 -37.812 -13.641 1 96.56 399 MET A O 1
ATOM 3072 N N . GLY A 1 400 ? -7.773 -36.969 -14.469 1 95.81 400 GLY A N 1
ATOM 3073 C CA . GLY A 1 400 ? -8.406 -36.562 -15.711 1 95.81 400 GLY A CA 1
ATOM 3074 C C . GLY A 1 400 ? -8.805 -35.094 -15.727 1 95.81 400 GLY A C 1
ATOM 3075 O O . GLY A 1 400 ? -9.469 -34.625 -16.656 1 95.81 400 GLY A O 1
ATOM 3076 N N . MET A 1 401 ? -8.43 -34.344 -14.781 1 96.38 401 MET A N 1
ATOM 3077 C CA . MET A 1 401 ? -8.742 -32.906 -14.742 1 96.38 401 MET A CA 1
ATOM 3078 C C . MET A 1 401 ? -7.738 -32.125 -15.555 1 96.38 401 MET A C 1
ATOM 3080 O O . MET A 1 401 ? -6.605 -32.562 -15.75 1 96.38 401 MET A O 1
ATOM 3084 N N . ASP A 1 402 ? -8.18 -30.969 -16.109 1 95.31 402 ASP A N 1
ATOM 3085 C CA . ASP A 1 402 ? -7.285 -30.016 -16.766 1 95.31 402 ASP A CA 1
ATOM 3086 C C . ASP A 1 402 ? -6.66 -29.078 -15.734 1 95.31 402 ASP A C 1
ATOM 3088 O O . ASP A 1 402 ? -7.332 -28.172 -15.227 1 95.31 402 ASP A O 1
ATOM 3092 N N . VAL A 1 403 ? -5.422 -29.344 -15.477 1 96.25 403 VAL A N 1
ATOM 3093 C CA . VAL A 1 403 ? -4.691 -28.562 -14.477 1 96.25 403 VAL A CA 1
ATOM 3094 C C . VAL A 1 403 ? -3.531 -27.828 -15.148 1 96.25 403 VAL A C 1
ATOM 3096 O O . VAL A 1 403 ? -2.734 -28.438 -15.867 1 96.25 403 VAL A O 1
ATOM 3099 N N . LEU A 1 404 ? -3.461 -26.5 -14.852 1 94.38 404 LEU A N 1
ATOM 3100 C CA . LEU A 1 404 ? -2.383 -25.688 -15.422 1 94.38 404 LEU A CA 1
ATOM 3101 C C . LEU A 1 404 ? -1.245 -25.531 -14.414 1 94.38 404 LEU A C 1
ATOM 3103 O O . LEU A 1 404 ? -1.365 -25.938 -13.258 1 94.38 404 LEU A O 1
ATOM 3107 N N . GLY A 1 405 ? -0.154 -24.953 -14.984 1 94.44 405 GLY A N 1
ATOM 3108 C CA . GLY A 1 405 ? 0.96 -24.594 -14.117 1 94.44 405 GLY A CA 1
ATOM 3109 C C . GLY A 1 405 ? 2.236 -25.344 -14.445 1 94.44 405 GLY A C 1
ATOM 3110 O O . GLY A 1 405 ? 2.189 -26.438 -15.016 1 94.44 405 GLY A O 1
ATOM 3111 N N . SER A 1 406 ? 3.344 -24.812 -14.039 1 96.06 406 SER A N 1
ATOM 3112 C CA . SER A 1 406 ? 4.66 -25.422 -14.211 1 96.06 406 SER A CA 1
ATOM 3113 C C . SER A 1 406 ? 5.008 -26.328 -13.039 1 96.06 406 SER A C 1
ATOM 3115 O O . SER A 1 406 ? 4.43 -26.203 -11.953 1 96.06 406 SER A O 1
ATOM 3117 N N . TRP A 1 407 ? 5.879 -27.297 -13.352 1 96 407 TRP A N 1
ATOM 3118 C CA . TRP A 1 407 ? 6.387 -28.141 -12.273 1 96 407 TRP A CA 1
ATOM 3119 C C . TRP A 1 407 ? 7.129 -27.297 -11.234 1 96 407 TRP A C 1
ATOM 3121 O O . TRP A 1 407 ? 7.844 -26.359 -11.578 1 96 407 TRP A O 1
ATOM 3131 N N . ASP A 1 408 ? 6.926 -27.594 -9.945 1 96.81 408 ASP A N 1
ATOM 3132 C CA . ASP A 1 408 ? 7.441 -26.922 -8.75 1 96.81 408 ASP A CA 1
ATOM 3133 C C . ASP A 1 408 ? 6.582 -25.719 -8.383 1 96.81 408 ASP A C 1
ATOM 3135 O O . ASP A 1 408 ? 6.699 -25.172 -7.281 1 96.81 408 ASP A O 1
ATOM 3139 N N . SER A 1 409 ? 5.758 -25.172 -9.273 1 97.69 409 SER A N 1
ATOM 3140 C CA . SER A 1 409 ? 4.895 -24.047 -8.945 1 97.69 409 SER A CA 1
ATOM 3141 C C . SER A 1 409 ? 3.816 -24.438 -7.945 1 97.69 409 SER A C 1
ATOM 3143 O O . SER A 1 409 ? 3.123 -25.438 -8.133 1 97.69 409 SER A O 1
ATOM 3145 N N . PRO A 1 410 ? 3.652 -23.688 -6.898 1 98.06 410 PRO A N 1
ATOM 3146 C CA . PRO A 1 410 ? 2.621 -24.031 -5.91 1 98.06 410 PRO A CA 1
ATOM 3147 C C . PRO A 1 410 ? 1.229 -23.562 -6.336 1 98.06 410 PRO A C 1
ATOM 3149 O O . PRO A 1 410 ? 0.244 -23.844 -5.648 1 98.06 410 PRO A O 1
ATOM 3152 N N . VAL A 1 411 ? 1.084 -22.844 -7.387 1 97.56 411 VAL A N 1
ATOM 3153 C CA . VAL A 1 411 ? -0.191 -22.359 -7.906 1 97.56 411 VAL A CA 1
ATOM 3154 C C . VAL A 1 411 ? -0.722 -23.328 -8.961 1 97.56 411 VAL A C 1
ATOM 3156 O O . VAL A 1 411 ? -0.034 -23.625 -9.938 1 97.56 411 VAL A O 1
ATOM 3159 N N . MET A 1 412 ? -1.971 -23.766 -8.742 1 96.62 412 MET A N 1
ATOM 3160 C CA . MET A 1 412 ? -2.5 -24.828 -9.609 1 96.62 412 MET A CA 1
ATOM 3161 C C . MET A 1 412 ? -3.959 -24.562 -9.961 1 96.62 412 MET A C 1
ATOM 3163 O O . MET A 1 412 ? -4.863 -25.062 -9.297 1 96.62 412 MET A O 1
ATOM 3167 N N . PRO A 1 413 ? -4.188 -23.953 -11.094 1 96.38 413 PRO A N 1
ATOM 3168 C CA . PRO A 1 413 ? -5.57 -23.766 -11.539 1 96.38 413 PRO A CA 1
ATOM 3169 C C . PRO A 1 413 ? -6.211 -25.047 -12.055 1 96.38 413 PRO A C 1
ATOM 3171 O O . PRO A 1 413 ? -5.625 -25.75 -12.891 1 96.38 413 PRO A O 1
ATOM 3174 N N . ILE A 1 414 ? -7.344 -25.406 -11.57 1 96.81 414 ILE A N 1
ATOM 3175 C CA . ILE A 1 414 ? -8.203 -26.453 -12.094 1 96.81 414 ILE A CA 1
ATOM 3176 C C . ILE A 1 414 ? -9.273 -25.859 -13 1 96.81 414 ILE A C 1
ATOM 3178 O O . ILE A 1 414 ? -10.156 -25.125 -12.531 1 96.81 414 ILE A O 1
ATOM 3182 N N . MET A 1 415 ? -9.258 -26.219 -14.234 1 94.69 415 MET A N 1
ATOM 3183 C CA . MET A 1 415 ? -10.148 -25.594 -15.211 1 94.69 415 MET A CA 1
ATOM 3184 C C . MET A 1 415 ? -11.57 -26.125 -15.07 1 94.69 415 MET A C 1
ATOM 3186 O O . MET A 1 415 ? -11.766 -27.344 -14.945 1 94.69 415 MET A O 1
ATOM 3190 N N . THR A 1 416 ? -12.547 -25.219 -15.086 1 93.75 416 THR A N 1
ATOM 3191 C CA . THR A 1 416 ? -13.945 -25.609 -15.008 1 93.75 416 THR A CA 1
ATOM 3192 C C . THR A 1 416 ? -14.68 -25.281 -16.297 1 93.75 416 THR A C 1
ATOM 3194 O O . THR A 1 416 ? -15.719 -25.891 -16.609 1 93.75 416 THR A O 1
ATOM 3197 N N . TYR A 1 417 ? -14.32 -24.297 -17.062 1 89.44 417 TYR A N 1
ATOM 3198 C CA . TYR A 1 417 ? -14.789 -23.875 -18.391 1 89.44 417 TYR A CA 1
ATOM 3199 C C . TYR A 1 417 ? -16.25 -23.422 -18.328 1 89.44 417 TYR A C 1
ATOM 3201 O O . TYR A 1 417 ? -16.875 -23.188 -19.359 1 89.44 417 TYR A O 1
ATOM 3209 N N . ASN A 1 418 ? -16.812 -23.406 -17.203 1 88.44 418 ASN A N 1
ATOM 3210 C CA . ASN A 1 418 ? -18.219 -23.078 -17 1 88.44 418 ASN A CA 1
ATOM 3211 C C . ASN A 1 418 ? -18.453 -22.438 -15.641 1 88.44 418 ASN A C 1
ATOM 3213 O O . ASN A 1 418 ? -18.094 -23 -14.609 1 88.44 418 ASN A O 1
ATOM 3217 N N . ALA A 1 419 ? -19.188 -21.328 -15.688 1 87.56 419 ALA A N 1
ATOM 3218 C CA . ALA A 1 419 ? -19.406 -20.578 -14.453 1 87.56 419 ALA A CA 1
ATOM 3219 C C . ALA A 1 419 ? -20.234 -21.375 -13.453 1 87.56 419 ALA A C 1
ATOM 3221 O O . ALA A 1 419 ? -20.016 -21.281 -12.242 1 87.56 419 ALA A O 1
ATOM 3222 N N . ALA A 1 420 ? -21.172 -22.109 -13.891 1 89.12 420 ALA A N 1
ATOM 3223 C CA . ALA A 1 420 ? -22 -22.906 -13 1 89.12 420 ALA A CA 1
ATOM 3224 C C . ALA A 1 420 ? -21.188 -23.984 -12.297 1 89.12 420 ALA A C 1
ATOM 3226 O O . ALA A 1 420 ? -21.391 -24.266 -11.117 1 89.12 420 ALA A O 1
ATOM 3227 N N . LYS A 1 421 ? -20.312 -24.641 -13.062 1 92.19 421 LYS A N 1
ATOM 3228 C CA . LYS A 1 421 ? -19.438 -25.656 -12.477 1 92.19 421 LYS A CA 1
ATOM 3229 C C . LYS A 1 421 ? -18.5 -25.047 -11.438 1 92.19 421 LYS A C 1
ATOM 3231 O O . LYS A 1 421 ? -18.234 -25.656 -10.398 1 92.19 421 LYS A O 1
ATOM 3236 N N . MET A 1 422 ? -18.016 -23.891 -11.82 1 92.81 422 MET A N 1
ATOM 3237 C CA . MET A 1 422 ? -17.109 -23.188 -10.914 1 92.81 422 MET A CA 1
ATOM 3238 C C . MET A 1 422 ? -17.781 -22.906 -9.578 1 92.81 422 MET A C 1
ATOM 3240 O O . MET A 1 422 ? -17.188 -23.125 -8.523 1 92.81 422 MET A O 1
ATOM 3244 N N . VAL A 1 423 ? -19.016 -22.453 -9.602 1 92.69 423 VAL A N 1
ATOM 3245 C CA . VAL A 1 423 ? -19.766 -22.141 -8.398 1 92.69 423 VAL A CA 1
ATOM 3246 C C . VAL A 1 423 ? -20.078 -23.406 -7.621 1 92.69 423 VAL A C 1
ATOM 3248 O O . VAL A 1 423 ? -19.969 -23.438 -6.395 1 92.69 423 VAL A O 1
ATOM 3251 N N . ALA A 1 424 ? -20.484 -24.391 -8.305 1 94.75 424 ALA A N 1
ATOM 3252 C CA . ALA A 1 424 ? -20.781 -25.672 -7.68 1 94.75 424 ALA A CA 1
ATOM 3253 C C . ALA A 1 424 ? -19.531 -26.234 -6.984 1 94.75 424 ALA A C 1
ATOM 3255 O O . ALA A 1 424 ? -19.625 -26.75 -5.867 1 94.75 424 ALA A O 1
ATOM 3256 N N . LEU A 1 425 ? -18.484 -26.156 -7.691 1 96.06 425 LEU A N 1
ATOM 3257 C CA . LEU A 1 425 ? -17.219 -26.625 -7.133 1 96.06 425 LEU A CA 1
ATOM 3258 C C . LEU A 1 425 ? -16.906 -25.906 -5.824 1 96.06 425 LEU A C 1
ATOM 3260 O O . LEU A 1 425 ? -16.516 -26.547 -4.84 1 96.06 425 LEU A O 1
ATOM 3264 N N . SER A 1 426 ? -17.031 -24.625 -5.812 1 95.31 426 SER A N 1
ATOM 3265 C CA . SER A 1 426 ? -16.766 -23.812 -4.637 1 95.31 426 SER A CA 1
ATOM 3266 C C . SER A 1 426 ? -17.641 -24.219 -3.459 1 95.31 426 SER A C 1
ATOM 3268 O O . SER A 1 426 ? -17.141 -24.438 -2.352 1 95.31 426 SER A O 1
ATOM 3270 N N . ARG A 1 427 ? -18.906 -24.391 -3.664 1 95.38 427 ARG A N 1
ATOM 3271 C CA . ARG A 1 427 ? -19.859 -24.672 -2.604 1 95.38 427 ARG A CA 1
ATOM 3272 C C . ARG A 1 427 ? -19.703 -26.094 -2.086 1 95.38 427 ARG A C 1
ATOM 3274 O O . ARG A 1 427 ? -19.688 -26.312 -0.874 1 95.38 427 ARG A O 1
ATOM 3281 N N . ILE A 1 428 ? -19.547 -27.047 -2.959 1 97.12 428 ILE A N 1
ATOM 3282 C CA . ILE A 1 428 ? -19.453 -28.453 -2.574 1 97.12 428 ILE A CA 1
ATOM 3283 C C . ILE A 1 428 ? -18.156 -28.688 -1.814 1 97.12 428 ILE A C 1
ATOM 3285 O O . ILE A 1 428 ? -18.125 -29.406 -0.812 1 97.12 428 ILE A O 1
ATOM 3289 N N . CYS A 1 429 ? -17.094 -28.094 -2.324 1 97.5 429 CYS A N 1
ATOM 3290 C CA . CYS A 1 429 ? -15.82 -28.281 -1.643 1 97.5 429 CYS A CA 1
ATOM 3291 C C . CYS A 1 429 ? -15.859 -27.672 -0.246 1 97.5 429 CYS A C 1
ATOM 3293 O O . CYS A 1 429 ? -15.32 -28.25 0.702 1 97.5 429 CYS A O 1
ATOM 3295 N N . LEU A 1 430 ? -16.453 -26.5 -0.092 1 96.31 430 LEU A N 1
ATOM 3296 C CA . LEU A 1 430 ? -16.562 -25.906 1.233 1 96.31 430 LEU A CA 1
ATOM 3297 C C . LEU A 1 430 ? -17.375 -26.812 2.162 1 96.31 430 LEU A C 1
ATOM 3299 O O . LEU A 1 430 ? -17.016 -26.984 3.328 1 96.31 430 LEU A O 1
ATOM 3303 N N . GLU A 1 431 ? -18.438 -27.328 1.646 1 96.38 431 GLU A N 1
ATOM 3304 C CA . GLU A 1 431 ? -19.281 -28.25 2.42 1 96.38 431 GLU A CA 1
ATOM 3305 C C . GLU A 1 431 ? -18.484 -29.469 2.877 1 96.38 431 GLU A C 1
ATOM 3307 O O . GLU A 1 431 ? -18.766 -30.031 3.932 1 96.38 431 GLU A O 1
ATOM 3312 N N . ARG A 1 432 ? -17.531 -29.766 2.107 1 97.38 432 ARG A N 1
ATOM 3313 C CA . ARG A 1 432 ? -16.688 -30.922 2.414 1 97.38 432 ARG A CA 1
ATOM 3314 C C . ARG A 1 432 ? -15.398 -30.5 3.104 1 97.38 432 ARG A C 1
ATOM 3316 O O . ARG A 1 432 ? -14.422 -31.266 3.119 1 97.38 432 ARG A O 1
ATOM 3323 N N . SER A 1 433 ? -15.266 -29.266 3.498 1 97.81 433 SER A N 1
ATOM 3324 C CA . SER A 1 433 ? -14.211 -28.719 4.348 1 97.81 433 SER A CA 1
ATOM 3325 C C . SER A 1 433 ? -12.922 -28.516 3.562 1 97.81 433 SER A C 1
ATOM 3327 O O . SER A 1 433 ? -11.828 -28.797 4.066 1 97.81 433 SER A O 1
ATOM 3329 N N . LEU A 1 434 ? -13.078 -28.234 2.354 1 97.81 434 LEU A N 1
ATOM 3330 C CA . LEU A 1 434 ? -11.969 -27.766 1.523 1 97.81 434 LEU A CA 1
ATOM 3331 C C . LEU A 1 434 ? -12.141 -26.297 1.181 1 97.81 434 LEU A C 1
ATOM 3333 O O . LEU A 1 434 ? -13.164 -25.891 0.625 1 97.81 434 LEU A O 1
ATOM 3337 N N . ALA A 1 435 ? -11.156 -25.5 1.592 1 96.5 435 ALA A N 1
ATOM 3338 C CA . ALA A 1 435 ? -11.188 -24.078 1.254 1 96.5 435 ALA A CA 1
ATOM 3339 C C . ALA A 1 435 ? -10.367 -23.797 0.001 1 96.5 435 ALA A C 1
ATOM 3341 O O . ALA A 1 435 ? -9.164 -24.047 -0.031 1 96.5 435 ALA A O 1
ATOM 3342 N N . MET A 1 436 ? -11.008 -23.344 -1.014 1 94.88 436 MET A N 1
ATOM 3343 C CA . MET A 1 436 ? -10.328 -22.984 -2.26 1 94.88 436 MET A CA 1
ATOM 3344 C C . MET A 1 436 ? -10.875 -21.688 -2.828 1 94.88 436 MET A C 1
ATOM 3346 O O . MET A 1 436 ? -11.875 -21.156 -2.328 1 94.88 436 MET A O 1
ATOM 3350 N N . VAL A 1 437 ? -10.188 -21.203 -3.873 1 94.38 437 VAL A N 1
ATOM 3351 C CA . VAL A 1 437 ? -10.586 -19.953 -4.508 1 94.38 437 VAL A CA 1
ATOM 3352 C C . VAL A 1 437 ? -11.062 -20.219 -5.934 1 94.38 437 VAL A C 1
ATOM 3354 O O . VAL A 1 437 ? -10.5 -21.062 -6.633 1 94.38 437 VAL A O 1
ATOM 3357 N N . ILE A 1 438 ? -12.125 -19.516 -6.289 1 93.56 438 ILE A N 1
ATOM 3358 C CA . ILE A 1 438 ? -12.578 -19.594 -7.672 1 93.56 438 ILE A CA 1
ATOM 3359 C C . ILE A 1 438 ? -12.32 -18.266 -8.383 1 93.56 438 ILE A C 1
ATOM 3361 O O . ILE A 1 438 ? -12.312 -17.203 -7.75 1 93.56 438 ILE A O 1
ATOM 3365 N N . VAL A 1 439 ? -12.086 -18.375 -9.602 1 90.06 439 VAL A N 1
ATOM 3366 C CA . VAL A 1 439 ? -11.781 -17.203 -10.414 1 90.06 439 VAL A CA 1
ATOM 3367 C C . VAL A 1 439 ? -12.617 -17.219 -11.695 1 90.06 439 VAL A C 1
ATOM 3369 O O . VAL A 1 439 ? -12.57 -18.188 -12.453 1 90.06 439 VAL A O 1
ATOM 3372 N N . GLY A 1 440 ? -13.375 -16.219 -11.883 1 84.31 440 GLY A N 1
ATOM 3373 C CA . GLY A 1 440 ? -14.195 -16.047 -13.07 1 84.31 440 GLY A CA 1
ATOM 3374 C C . GLY A 1 440 ? -14.086 -14.664 -13.688 1 84.31 440 GLY A C 1
ATOM 3375 O O . GLY A 1 440 ? -13.164 -13.906 -13.367 1 84.31 440 GLY A O 1
ATOM 3376 N N . PHE A 1 441 ? -15.031 -14.492 -14.594 1 75.56 441 PHE A N 1
ATOM 3377 C CA . PHE A 1 441 ? -15.086 -13.18 -15.219 1 75.56 441 PHE A CA 1
ATOM 3378 C C . PHE A 1 441 ? -15.289 -12.086 -14.18 1 75.56 441 PHE A C 1
ATOM 3380 O O . PHE A 1 441 ? -16.094 -12.234 -13.258 1 75.56 441 PHE A O 1
ATOM 3387 N N . PRO A 1 442 ? -14.422 -10.961 -14.281 1 68.5 442 PRO A N 1
ATOM 3388 C CA . PRO A 1 442 ? -13.609 -10.484 -15.406 1 68.5 442 PRO A CA 1
ATOM 3389 C C . PRO A 1 442 ? -12.125 -10.836 -15.25 1 68.5 442 PRO A C 1
ATOM 3391 O O . PRO A 1 442 ? -11.32 -10.523 -16.125 1 68.5 442 PRO A O 1
ATOM 3394 N N . ALA A 1 443 ? -11.781 -11.477 -14.242 1 71.38 443 ALA A N 1
ATOM 3395 C CA . ALA A 1 443 ? -10.375 -11.828 -14.07 1 71.38 443 ALA A CA 1
ATOM 3396 C C . ALA A 1 443 ? -9.906 -12.797 -15.156 1 71.38 443 ALA A C 1
ATOM 3398 O O . ALA A 1 443 ? -8.742 -12.789 -15.539 1 71.38 443 ALA A O 1
ATOM 3399 N N . THR A 1 444 ? -10.812 -13.617 -15.586 1 73.88 444 THR A N 1
ATOM 3400 C CA . THR A 1 444 ? -10.57 -14.516 -16.703 1 73.88 444 THR A CA 1
ATOM 3401 C C . THR A 1 444 ? -11.703 -14.438 -17.719 1 73.88 444 THR A C 1
ATOM 3403 O O . THR A 1 444 ? -12.805 -13.992 -17.391 1 73.88 444 THR A O 1
ATOM 3406 N N . PRO A 1 445 ? -11.328 -14.891 -18.859 1 76.88 445 PRO A N 1
ATOM 3407 C CA . PRO A 1 445 ? -12.422 -14.938 -19.828 1 76.88 445 PRO A CA 1
ATOM 3408 C C . PRO A 1 445 ? -13.562 -15.859 -19.391 1 76.88 445 PRO A C 1
ATOM 3410 O O . PRO A 1 445 ? -13.328 -16.828 -18.656 1 76.88 445 PRO A O 1
ATOM 3413 N N . VAL A 1 446 ? -14.719 -15.656 -19.891 1 78.75 446 VAL A N 1
ATOM 3414 C CA . VAL A 1 446 ? -15.961 -16.297 -19.484 1 78.75 446 VAL A CA 1
ATOM 3415 C C . VAL A 1 446 ? -15.859 -17.812 -19.688 1 78.75 446 VAL A C 1
ATOM 3417 O O . VAL A 1 446 ? -16.422 -18.594 -18.906 1 78.75 446 VAL A O 1
ATOM 3420 N N . LEU A 1 447 ? -15.094 -18.172 -20.672 1 84 447 LEU A N 1
ATOM 3421 C CA . LEU A 1 447 ? -15.047 -19.594 -21 1 84 447 LEU A CA 1
ATOM 3422 C C . LEU A 1 447 ? -13.828 -20.25 -20.375 1 84 447 LEU A C 1
ATOM 3424 O O . LEU A 1 447 ? -13.602 -21.453 -20.562 1 84 447 LEU A O 1
ATOM 3428 N N . LEU A 1 448 ? -13.086 -19.531 -19.625 1 88.44 448 LEU A N 1
ATOM 3429 C CA . LEU A 1 448 ? -11.891 -20.094 -19.016 1 88.44 448 LEU A CA 1
ATOM 3430 C C . LEU A 1 448 ? -11.938 -19.938 -17.484 1 88.44 448 LEU A C 1
ATOM 3432 O O . LEU A 1 448 ? -10.961 -19.531 -16.875 1 88.44 448 LEU A O 1
ATOM 3436 N N . THR A 1 449 ? -13.156 -20.203 -16.984 1 91.38 449 THR A N 1
ATOM 3437 C CA . THR A 1 449 ? -13.312 -20.172 -15.539 1 91.38 449 THR A CA 1
ATOM 3438 C C . THR A 1 449 ? -12.484 -21.281 -14.883 1 91.38 449 THR A C 1
ATOM 3440 O O . THR A 1 449 ? -12.188 -22.297 -15.508 1 91.38 449 THR A O 1
ATOM 3443 N N . ARG A 1 450 ? -12.086 -21.062 -13.633 1 94.12 450 ARG A N 1
ATOM 3444 C CA . ARG A 1 450 ? -11.195 -22.016 -12.984 1 94.12 450 ARG A CA 1
ATOM 3445 C C . ARG A 1 450 ? -11.273 -21.891 -11.469 1 94.12 450 ARG A C 1
ATOM 3447 O O . ARG A 1 450 ? -11.789 -20.906 -10.945 1 94.12 450 ARG A O 1
ATOM 3454 N N . ALA A 1 451 ? -10.875 -22.938 -10.844 1 95.62 451 ALA A N 1
ATOM 3455 C CA . ALA A 1 451 ? -10.547 -22.906 -9.422 1 95.62 451 ALA A CA 1
ATOM 3456 C C . ALA A 1 451 ? -9.039 -22.938 -9.203 1 95.62 451 ALA A C 1
ATOM 3458 O O . ALA A 1 451 ? -8.336 -23.781 -9.758 1 95.62 451 ALA A O 1
ATOM 3459 N N . ARG A 1 452 ? -8.547 -21.969 -8.531 1 95.12 452 ARG A N 1
ATOM 3460 C CA . ARG A 1 452 ? -7.113 -21.891 -8.281 1 95.12 452 ARG A CA 1
ATOM 3461 C C . ARG A 1 452 ? -6.773 -22.422 -6.891 1 95.12 452 ARG A C 1
ATOM 3463 O O . ARG A 1 452 ? -7.137 -21.812 -5.883 1 95.12 452 ARG A O 1
ATOM 3470 N N . ILE A 1 453 ? -6.086 -23.5 -6.848 1 96.62 453 ILE A N 1
ATOM 3471 C CA . ILE A 1 453 ? -5.633 -24 -5.555 1 96.62 453 ILE A CA 1
ATOM 3472 C C . ILE A 1 453 ? -4.148 -23.688 -5.371 1 96.62 453 ILE A C 1
ATOM 3474 O O . ILE A 1 453 ? -3.4 -23.609 -6.348 1 96.62 453 ILE A O 1
ATOM 3478 N N . CYS A 1 454 ? -3.791 -23.484 -4.176 1 97.25 454 CYS A N 1
ATOM 3479 C CA . CYS A 1 454 ? -2.41 -23.203 -3.801 1 97.25 454 CYS A CA 1
ATOM 3480 C C . CYS A 1 454 ? -1.907 -24.203 -2.773 1 97.25 454 CYS A C 1
ATOM 3482 O O . CYS A 1 454 ? -2.602 -24.5 -1.8 1 97.25 454 CYS A O 1
ATOM 3484 N N . ILE A 1 455 ? -0.756 -24.688 -3.035 1 97.94 455 ILE A N 1
ATOM 3485 C CA . ILE A 1 455 ? -0.139 -25.703 -2.189 1 97.94 455 ILE A CA 1
ATOM 3486 C C . ILE A 1 455 ? 0.855 -25.047 -1.235 1 97.94 455 ILE A C 1
ATOM 3488 O O . ILE A 1 455 ? 1.457 -24.016 -1.565 1 97.94 455 ILE A O 1
ATOM 3492 N N . SER A 1 456 ? 0.978 -25.625 -0.051 1 98.12 456 SER A N 1
ATOM 3493 C CA . SER A 1 456 ? 1.882 -25.094 0.968 1 98.12 456 SER A CA 1
ATOM 3494 C C . SER A 1 456 ? 2.82 -26.188 1.487 1 98.12 456 SER A C 1
ATOM 3496 O O . SER A 1 456 ? 2.484 -27.359 1.452 1 98.12 456 SER A O 1
ATOM 3498 N N . ALA A 1 457 ? 3.979 -25.75 1.953 1 98.31 457 ALA A N 1
ATOM 3499 C CA . ALA A 1 457 ? 4.891 -26.641 2.654 1 98.31 457 ALA A CA 1
ATOM 3500 C C . ALA A 1 457 ? 4.285 -27.125 3.969 1 98.31 457 ALA A C 1
ATOM 3502 O O . ALA A 1 457 ? 4.727 -28.125 4.531 1 98.31 457 ALA A O 1
ATOM 3503 N N . ALA A 1 458 ? 3.285 -26.453 4.461 1 97.62 458 ALA A N 1
ATOM 3504 C CA . ALA A 1 458 ? 2.658 -26.797 5.738 1 97.62 458 ALA A CA 1
ATOM 3505 C C . ALA A 1 458 ? 1.762 -28.016 5.605 1 97.62 458 ALA A C 1
ATOM 3507 O O . ALA A 1 458 ? 1.385 -28.625 6.609 1 97.62 458 ALA A O 1
ATOM 3508 N N . HIS A 1 459 ? 1.387 -28.391 4.379 1 98.31 459 HIS A N 1
ATOM 3509 C CA . HIS A 1 459 ? 0.537 -29.562 4.168 1 98.31 459 HIS A CA 1
ATOM 3510 C C . HIS A 1 459 ? 1.312 -30.859 4.395 1 98.31 459 HIS A C 1
ATOM 3512 O O . HIS A 1 459 ? 2.447 -30.984 3.936 1 98.31 459 HIS A O 1
ATOM 3518 N N . THR A 1 460 ? 0.72 -31.75 5.086 1 97.88 460 THR A N 1
ATOM 3519 C CA . THR A 1 460 ? 1.263 -33.094 5.168 1 97.88 460 THR A CA 1
ATOM 3520 C C . THR A 1 460 ? 0.765 -33.938 4.008 1 97.88 460 THR A C 1
ATOM 3522 O O . THR A 1 460 ? -0.199 -33.594 3.33 1 97.88 460 THR A O 1
ATOM 3525 N N . ARG A 1 461 ? 1.482 -35.062 3.764 1 96.81 461 ARG A N 1
ATOM 3526 C CA . ARG A 1 461 ? 1.038 -35.969 2.719 1 96.81 461 ARG A CA 1
ATOM 3527 C C . ARG A 1 461 ? -0.366 -36.5 3.008 1 96.81 461 ARG A C 1
ATOM 3529 O O . ARG A 1 461 ? -1.177 -36.625 2.092 1 96.81 461 ARG A O 1
ATOM 3536 N N . GLU A 1 462 ? -0.65 -36.688 4.254 1 98.12 462 GLU A N 1
ATOM 3537 C CA . GLU A 1 462 ? -1.975 -37.156 4.664 1 98.12 462 GLU A CA 1
ATOM 3538 C C . GLU A 1 462 ? -3.041 -36.125 4.352 1 98.12 462 GLU A C 1
ATOM 3540 O O . GLU A 1 462 ? -4.137 -36.438 3.895 1 98.12 462 GLU A O 1
ATOM 3545 N N . ASP A 1 463 ? -2.717 -34.875 4.648 1 98.25 463 ASP A N 1
ATOM 3546 C CA . ASP A 1 463 ? -3.615 -33.781 4.293 1 98.25 463 ASP A CA 1
ATOM 3547 C C . ASP A 1 463 ? -3.957 -33.812 2.807 1 98.25 463 ASP A C 1
ATOM 3549 O O . ASP A 1 463 ? -5.125 -33.688 2.43 1 98.25 463 ASP A O 1
ATOM 3553 N N . LEU A 1 464 ? -2.953 -33.969 2.018 1 98.44 464 LEU A N 1
ATOM 3554 C CA . LEU A 1 464 ? -3.107 -33.875 0.571 1 98.44 464 LEU A CA 1
ATOM 3555 C C . LEU A 1 464 ? -3.832 -35.094 0.016 1 98.44 464 LEU A C 1
ATOM 3557 O O . LEU A 1 464 ? -4.629 -34.969 -0.919 1 98.44 464 LEU A O 1
ATOM 3561 N N . ASP A 1 465 ? -3.516 -36.25 0.58 1 98.19 465 ASP A N 1
ATOM 3562 C CA . ASP A 1 465 ? -4.25 -37.438 0.177 1 98.19 465 ASP A CA 1
ATOM 3563 C C . ASP A 1 465 ? -5.746 -37.281 0.449 1 98.19 465 ASP A C 1
ATOM 3565 O O . ASP A 1 465 ? -6.574 -37.688 -0.369 1 98.19 465 ASP A O 1
ATOM 3569 N N . TRP A 1 466 ? -6.008 -36.75 1.569 1 98.38 466 TRP A N 1
ATOM 3570 C CA . TRP A 1 466 ? -7.402 -36.5 1.925 1 98.38 466 TRP A CA 1
ATOM 3571 C C . TRP A 1 466 ? -8.055 -35.531 0.96 1 98.38 466 TRP A C 1
ATOM 3573 O O . TRP A 1 466 ? -9.164 -35.75 0.475 1 98.38 466 TRP A O 1
ATOM 3583 N N . ALA A 1 467 ? -7.418 -34.438 0.706 1 98.44 467 ALA A N 1
ATOM 3584 C CA . ALA A 1 467 ? -7.934 -33.438 -0.224 1 98.44 467 ALA A CA 1
ATOM 3585 C C . ALA A 1 467 ? -8.172 -34.062 -1.604 1 98.44 467 ALA A C 1
ATOM 3587 O O . ALA A 1 467 ? -9.18 -33.75 -2.25 1 98.44 467 ALA A O 1
ATOM 3588 N N . LEU A 1 468 ? -7.246 -34.844 -2.053 1 98.38 468 LEU A N 1
ATOM 3589 C CA . LEU A 1 468 ? -7.336 -35.469 -3.369 1 98.38 468 LEU A CA 1
ATOM 3590 C C . LEU A 1 468 ? -8.508 -36.438 -3.428 1 98.38 468 LEU A C 1
ATOM 3592 O O . LEU A 1 468 ? -9.156 -36.562 -4.469 1 98.38 468 LEU A O 1
ATOM 3596 N N . SER A 1 469 ? -8.742 -37.094 -2.357 1 98.19 469 SER A N 1
ATOM 3597 C CA . SER A 1 469 ? -9.891 -37.969 -2.312 1 98.19 469 SER A CA 1
ATOM 3598 C C . SER A 1 469 ? -11.195 -37.219 -2.447 1 98.19 469 SER A C 1
ATOM 3600 O O . SER A 1 469 ? -12.109 -37.625 -3.156 1 98.19 469 SER A O 1
ATOM 3602 N N . VAL A 1 470 ? -11.266 -36.125 -1.753 1 97.94 470 VAL A N 1
ATOM 3603 C CA . VAL A 1 470 ? -12.445 -35.25 -1.841 1 97.94 470 VAL A CA 1
ATOM 3604 C C . VAL A 1 470 ? -12.586 -34.719 -3.262 1 97.94 470 VAL A C 1
ATOM 3606 O O . VAL A 1 470 ? -13.68 -34.75 -3.838 1 97.94 470 VAL A O 1
ATOM 3609 N N . LEU A 1 471 ? -11.539 -34.281 -3.848 1 98 471 LEU A N 1
ATOM 3610 C CA . LEU A 1 471 ? -11.562 -33.688 -5.184 1 98 471 LEU A CA 1
ATOM 3611 C C . LEU A 1 471 ? -11.922 -34.75 -6.23 1 98 471 LEU A C 1
ATOM 3613 O O . LEU A 1 471 ? -12.57 -34.438 -7.23 1 98 471 LEU A O 1
ATOM 3617 N N . ASP A 1 472 ? -11.484 -35.938 -5.988 1 97.75 472 ASP A N 1
ATOM 3618 C CA . ASP A 1 472 ? -11.828 -37.031 -6.895 1 97.75 472 ASP A CA 1
ATOM 3619 C C . ASP A 1 472 ? -13.336 -37.219 -6.965 1 97.75 472 ASP A C 1
ATOM 3621 O O . ASP A 1 472 ? -13.898 -37.375 -8.055 1 97.75 472 ASP A O 1
ATOM 3625 N N . GLU A 1 473 ? -13.969 -37.188 -5.855 1 97.38 473 GLU A N 1
ATOM 3626 C CA . GLU A 1 473 ? -15.422 -37.344 -5.793 1 97.38 473 GLU A CA 1
ATOM 3627 C C . GLU A 1 473 ? -16.109 -36.125 -6.434 1 97.38 473 GLU A C 1
ATOM 3629 O O . GLU A 1 473 ? -17.062 -36.281 -7.191 1 97.38 473 GLU A O 1
ATOM 3634 N N . VAL A 1 474 ? -15.617 -35 -6.113 1 97.06 474 VAL A N 1
ATOM 3635 C CA . VAL A 1 474 ? -16.234 -33.781 -6.594 1 97.06 474 VAL A CA 1
ATOM 3636 C C . VAL A 1 474 ? -16.047 -33.656 -8.109 1 97.06 474 VAL A C 1
ATOM 3638 O O . VAL A 1 474 ? -16.906 -33.125 -8.805 1 97.06 474 VAL A O 1
ATOM 3641 N N . ALA A 1 475 ? -14.945 -34.156 -8.617 1 96.69 475 ALA A N 1
ATOM 3642 C CA . ALA A 1 475 ? -14.695 -34.125 -10.062 1 96.69 475 ALA A CA 1
ATOM 3643 C C . ALA A 1 475 ? -15.797 -34.875 -10.812 1 96.69 475 ALA A C 1
ATOM 3645 O O . ALA A 1 475 ? -16.188 -34.469 -11.914 1 96.69 475 ALA A O 1
ATOM 3646 N N . ASP A 1 476 ? -16.281 -35.906 -10.266 1 95.56 476 ASP A N 1
ATOM 3647 C CA . ASP A 1 476 ? -17.391 -36.656 -10.859 1 95.56 476 ASP A CA 1
ATOM 3648 C C . ASP A 1 476 ? -18.703 -35.875 -10.766 1 95.56 476 ASP A C 1
ATOM 3650 O O . ASP A 1 476 ? -19.453 -35.781 -11.734 1 95.56 476 ASP A O 1
ATOM 3654 N N . LEU A 1 477 ? -18.938 -35.312 -9.617 1 94.69 477 LEU A N 1
ATOM 3655 C CA . LEU A 1 477 ? -20.172 -34.594 -9.367 1 94.69 477 LEU A CA 1
ATOM 3656 C C . LEU A 1 477 ? -20.297 -33.375 -10.281 1 94.69 477 LEU A C 1
ATOM 3658 O O . LEU A 1 477 ? -21.375 -33.031 -10.742 1 94.69 477 LEU A O 1
ATOM 3662 N N . CYS A 1 478 ? -19.141 -32.75 -10.523 1 94.12 478 CYS A N 1
ATOM 3663 C CA . CYS A 1 478 ? -19.141 -31.516 -11.281 1 94.12 478 CYS A CA 1
ATOM 3664 C C . CYS A 1 478 ? -18.688 -31.75 -12.719 1 94.12 478 CYS A C 1
ATOM 3666 O O . CYS A 1 478 ? -18.547 -30.812 -13.492 1 94.12 478 CYS A O 1
ATOM 3668 N N . LEU A 1 479 ? -18.438 -33 -13.125 1 92.38 479 LEU A N 1
ATOM 3669 C CA . LEU A 1 479 ? -18.047 -33.344 -14.484 1 92.38 479 LEU A CA 1
ATOM 3670 C C . LEU A 1 479 ? -16.781 -32.594 -14.914 1 92.38 479 LEU A C 1
ATOM 3672 O O . LEU A 1 479 ? -16.781 -31.938 -15.953 1 92.38 479 LEU A O 1
ATOM 3676 N N . LEU A 1 480 ? -15.773 -32.75 -14.125 1 94.56 480 LEU A N 1
ATOM 3677 C CA . LEU A 1 480 ? -14.547 -31.984 -14.367 1 94.56 480 LEU A CA 1
ATOM 3678 C C . LEU A 1 480 ? -13.492 -32.875 -15.039 1 94.56 480 LEU A C 1
ATOM 3680 O O . LEU A 1 480 ? -12.375 -32.406 -15.297 1 94.56 480 LEU A O 1
ATOM 3684 N N . ARG A 1 481 ? -13.859 -34.094 -15.352 1 95.19 481 ARG A N 1
ATOM 3685 C CA . ARG A 1 481 ? -12.898 -35 -15.992 1 95.19 481 ARG A CA 1
ATOM 3686 C C . ARG A 1 481 ? -12.914 -34.812 -17.5 1 95.19 481 ARG A C 1
ATOM 3688 O O . ARG A 1 481 ? -13.555 -35.594 -18.219 1 95.19 481 ARG A O 1
ATOM 3695 N N . TYR A 1 482 ? -12.125 -33.938 -17.938 1 90.88 482 TYR A N 1
ATOM 3696 C CA . TYR A 1 482 ? -12.102 -33.594 -19.359 1 90.88 482 TYR A CA 1
ATOM 3697 C C . TYR A 1 482 ? -11.125 -34.5 -20.109 1 90.88 482 TYR A C 1
ATOM 3699 O O . TYR A 1 482 ? -11.359 -34.844 -21.281 1 90.88 482 TYR A O 1
ATOM 3707 N N . ARG A 1 483 ? -10.07 -34.812 -19.547 1 89.62 483 ARG A N 1
ATOM 3708 C CA . ARG A 1 483 ? -9.055 -35.719 -20.109 1 89.62 483 ARG A CA 1
ATOM 3709 C C . ARG A 1 483 ? -8.516 -35.156 -21.438 1 89.62 483 ARG A C 1
ATOM 3711 O O . ARG A 1 483 ? -8.492 -35.875 -22.438 1 89.62 483 ARG A O 1
ATOM 3718 N N . THR A 1 484 ? -8.133 -33.906 -21.328 1 90.94 484 THR A N 1
ATOM 3719 C CA . THR A 1 484 ? -7.562 -33.281 -22.5 1 90.94 484 THR A CA 1
ATOM 3720 C C . THR A 1 484 ? -6.176 -33.844 -22.797 1 90.94 484 THR A C 1
ATOM 3722 O O . THR A 1 484 ? -5.203 -33.5 -22.125 1 90.94 484 THR A O 1
ATOM 3725 N N . GLN A 1 485 ? -6.062 -34.531 -23.844 1 91.81 485 GLN A N 1
ATOM 3726 C CA . GLN A 1 485 ? -4.844 -35.281 -24.156 1 91.81 485 GLN A CA 1
ATOM 3727 C C . GLN A 1 485 ? -3.705 -34.312 -24.531 1 91.81 485 GLN A C 1
ATOM 3729 O O . GLN A 1 485 ? -2.553 -34.562 -24.156 1 91.81 485 GLN A O 1
ATOM 3734 N N . ALA A 1 486 ? -4.016 -33.312 -25.266 1 90.75 486 ALA A N 1
ATOM 3735 C CA . ALA A 1 486 ? -2.99 -32.375 -25.688 1 90.75 486 ALA A CA 1
ATOM 3736 C C . ALA A 1 486 ? -2.336 -31.719 -24.469 1 90.75 486 ALA A C 1
ATOM 3738 O O . ALA A 1 486 ? -1.118 -31.516 -24.453 1 90.75 486 ALA A O 1
ATOM 3739 N N . LEU A 1 487 ? -3.166 -31.375 -23.516 1 92.88 487 LEU A N 1
ATOM 3740 C CA . LEU A 1 487 ? -2.645 -30.766 -22.297 1 92.88 487 LEU A CA 1
ATOM 3741 C C . LEU A 1 487 ? -1.778 -31.75 -21.516 1 92.88 487 LEU A C 1
ATOM 3743 O O . LEU A 1 487 ? -0.676 -31.406 -21.078 1 92.88 487 LEU A O 1
ATOM 3747 N N . TYR A 1 488 ? -2.266 -32.906 -21.359 1 94.25 488 TYR A N 1
ATOM 3748 C CA . TYR A 1 488 ? -1.555 -33.969 -20.625 1 94.25 488 TYR A CA 1
ATOM 3749 C C . TYR A 1 488 ? -0.184 -34.219 -21.234 1 94.25 488 TYR A C 1
ATOM 3751 O O . TYR A 1 488 ? 0.82 -34.281 -20.531 1 94.25 488 TYR A O 1
ATOM 3759 N N . THR A 1 489 ? -0.158 -34.312 -22.531 1 93.88 489 THR A N 1
ATOM 3760 C CA . THR A 1 489 ? 1.084 -34.594 -23.25 1 93.88 489 THR A CA 1
ATOM 3761 C C . THR A 1 489 ? 2.066 -33.438 -23.078 1 93.88 489 THR A C 1
ATOM 3763 O O . THR A 1 489 ? 3.266 -33.656 -22.891 1 93.88 489 THR A O 1
ATOM 3766 N N . ASN A 1 490 ? 1.546 -32.312 -23.172 1 92.81 490 ASN A N 1
ATOM 3767 C CA . ASN A 1 490 ? 2.402 -31.141 -23.031 1 92.81 490 ASN A CA 1
ATOM 3768 C C . ASN A 1 490 ? 2.979 -31.031 -21.625 1 92.81 490 ASN A C 1
ATOM 3770 O O . ASN A 1 490 ? 4.152 -30.703 -21.453 1 92.81 490 ASN A O 1
ATOM 3774 N N . VAL A 1 491 ? 2.133 -31.266 -20.641 1 94.56 491 VAL A N 1
ATOM 3775 C CA . VAL A 1 491 ? 2.561 -31.156 -19.25 1 94.56 491 VAL A CA 1
ATOM 3776 C C . VAL A 1 491 ? 3.59 -32.25 -18.938 1 94.56 491 VAL A C 1
ATOM 3778 O O . VAL A 1 491 ? 4.523 -32 -18.156 1 94.56 491 VAL A O 1
ATOM 3781 N N . GLU A 1 492 ? 3.412 -33.406 -19.531 1 95.38 492 GLU A N 1
ATOM 3782 C CA . GLU A 1 492 ? 4.383 -34.469 -19.344 1 95.38 492 GLU A CA 1
ATOM 3783 C C . GLU A 1 492 ? 5.711 -34.156 -20.016 1 95.38 492 GLU A C 1
ATOM 3785 O O . GLU A 1 492 ? 6.777 -34.469 -19.484 1 95.38 492 GLU A O 1
ATOM 3790 N N . ALA A 1 493 ? 5.598 -33.562 -21.219 1 94.19 493 ALA A N 1
ATOM 3791 C CA . ALA A 1 493 ? 6.82 -33.125 -21.891 1 94.19 493 ALA A CA 1
ATOM 3792 C C . ALA A 1 493 ? 7.57 -32.094 -21.047 1 94.19 493 ALA A C 1
ATOM 3794 O O . ALA A 1 493 ? 8.797 -32.125 -20.969 1 94.19 493 ALA A O 1
ATOM 3795 N N . ASP A 1 494 ? 6.832 -31.219 -20.438 1 94.19 494 ASP A N 1
ATOM 3796 C CA . ASP A 1 494 ? 7.422 -30.219 -19.562 1 94.19 494 ASP A CA 1
ATOM 3797 C C . ASP A 1 494 ? 8.078 -30.875 -18.344 1 94.19 494 ASP A C 1
ATOM 3799 O O . ASP A 1 494 ? 9.078 -30.375 -17.828 1 94.19 494 ASP A O 1
ATOM 3803 N N . LEU A 1 495 ? 7.449 -31.938 -17.844 1 95.81 495 LEU A N 1
ATOM 3804 C CA . LEU A 1 495 ? 8.023 -32.688 -16.719 1 95.81 495 LEU A CA 1
ATOM 3805 C C . LEU A 1 495 ? 9.398 -33.25 -17.078 1 95.81 495 LEU A C 1
ATOM 3807 O O . LEU A 1 495 ? 10.344 -33.125 -16.297 1 95.81 495 LEU A O 1
ATOM 3811 N N . LYS A 1 496 ? 9.484 -33.812 -18.234 1 95 496 LYS A N 1
ATOM 3812 C CA . LYS A 1 496 ? 10.75 -34.375 -18.688 1 95 496 LYS A CA 1
ATOM 3813 C C . LYS A 1 496 ? 11.812 -33.312 -18.828 1 95 496 LYS A C 1
ATOM 3815 O O . LYS A 1 496 ? 12.969 -33.5 -18.438 1 95 496 LYS A O 1
ATOM 3820 N N . ASP A 1 497 ? 11.398 -32.188 -19.375 1 93.81 497 ASP A N 1
ATOM 3821 C CA . ASP A 1 497 ? 12.328 -31.078 -19.484 1 93.81 497 ASP A CA 1
ATOM 3822 C C . ASP A 1 497 ? 12.781 -30.594 -18.109 1 93.81 497 ASP A C 1
ATOM 3824 O O . ASP A 1 497 ? 13.961 -30.281 -17.922 1 93.81 497 ASP A O 1
ATOM 3828 N N . HIS A 1 498 ? 11.852 -30.469 -17.234 1 94.56 498 HIS A N 1
ATOM 3829 C CA . HIS A 1 498 ? 12.141 -30.047 -15.867 1 94.56 498 HIS A CA 1
ATOM 3830 C C . HIS A 1 498 ? 13.125 -30.984 -15.18 1 94.56 498 HIS A C 1
ATOM 3832 O O . HIS A 1 498 ? 14.094 -30.531 -14.57 1 94.56 498 HIS A O 1
ATOM 3838 N N . VAL A 1 499 ? 12.898 -32.281 -15.289 1 94.38 499 VAL A N 1
ATOM 3839 C CA . VAL A 1 499 ? 13.75 -33.281 -14.68 1 94.38 499 VAL A CA 1
ATOM 3840 C C . VAL A 1 499 ? 15.125 -33.281 -15.336 1 94.38 499 VAL A C 1
ATOM 3842 O O . VAL A 1 499 ? 16.141 -33.406 -14.664 1 94.38 499 VAL A O 1
ATOM 3845 N N . ALA A 1 500 ? 15.18 -33.125 -16.625 1 93.88 500 ALA A N 1
ATOM 3846 C CA . ALA A 1 500 ? 16.453 -33.062 -17.344 1 93.88 500 ALA A CA 1
ATOM 3847 C C . ALA A 1 500 ? 17.297 -31.891 -16.844 1 93.88 500 ALA A C 1
ATOM 3849 O O . ALA A 1 500 ? 18.516 -32.031 -16.672 1 93.88 500 ALA A O 1
ATOM 3850 N N . ARG A 1 501 ? 16.656 -30.828 -16.578 1 90.69 501 ARG A N 1
ATOM 3851 C CA . ARG A 1 501 ? 17.375 -29.609 -16.203 1 90.69 501 ARG A CA 1
ATOM 3852 C C . ARG A 1 501 ? 17.859 -29.672 -14.758 1 90.69 501 ARG A C 1
ATOM 3854 O O . ARG A 1 501 ? 18.953 -29.219 -14.445 1 90.69 501 ARG A O 1
ATOM 3861 N N . HIS A 1 502 ? 17.078 -30.172 -13.922 1 90.88 502 HIS A N 1
ATOM 3862 C CA . HIS A 1 502 ? 17.359 -30.062 -12.5 1 90.88 502 HIS A CA 1
ATOM 3863 C C . HIS A 1 502 ? 17.984 -31.344 -11.953 1 90.88 502 HIS A C 1
ATOM 3865 O O . HIS A 1 502 ? 18.672 -31.312 -10.938 1 90.88 502 HIS A O 1
ATOM 3871 N N . PHE A 1 503 ? 17.75 -32.469 -12.656 1 88.62 503 PHE A N 1
ATOM 3872 C CA . PHE A 1 503 ? 18.172 -33.75 -12.094 1 88.62 503 PHE A CA 1
ATOM 3873 C C . PHE A 1 503 ? 18.984 -34.531 -13.109 1 88.62 503 PHE A C 1
ATOM 3875 O O . PHE A 1 503 ? 19.531 -35.594 -12.789 1 88.62 503 PHE A O 1
ATOM 3882 N N . GLY A 1 504 ? 19.062 -34.156 -14.328 1 86.94 504 GLY A N 1
ATOM 3883 C CA . GLY A 1 504 ? 19.891 -34.812 -15.328 1 86.94 504 GLY A CA 1
ATOM 3884 C C . GLY A 1 504 ? 19.078 -35.531 -16.391 1 86.94 504 GLY A C 1
ATOM 3885 O O . GLY A 1 504 ? 17.953 -35.969 -16.125 1 86.94 504 GLY A O 1
ATOM 3886 N N . PRO A 1 505 ? 19.609 -35.719 -17.562 1 88.56 505 PRO A N 1
ATOM 3887 C CA . PRO A 1 505 ? 18.891 -36.281 -18.703 1 88.56 505 PRO A CA 1
ATOM 3888 C C . PRO A 1 505 ? 18.547 -37.75 -18.516 1 88.56 505 PRO A C 1
ATOM 3890 O O . PRO A 1 505 ? 17.531 -38.25 -19.016 1 88.56 505 PRO A O 1
ATOM 3893 N N . ALA A 1 506 ? 19.344 -38.531 -17.797 1 87 506 ALA A N 1
ATOM 3894 C CA . ALA A 1 506 ? 19.094 -39.938 -17.594 1 87 506 ALA A CA 1
ATOM 3895 C C . ALA A 1 506 ? 17.781 -40.188 -16.828 1 87 506 ALA A C 1
ATOM 3897 O O . ALA A 1 506 ? 17.016 -41.062 -17.172 1 87 506 ALA A O 1
ATOM 3898 N N . LEU A 1 507 ? 17.531 -39.375 -15.93 1 89.88 507 LEU A N 1
ATOM 3899 C CA . LEU A 1 507 ? 16.328 -39.5 -15.125 1 89.88 507 LEU A CA 1
ATOM 3900 C C . LEU A 1 507 ? 15.117 -38.969 -15.875 1 89.88 507 LEU A C 1
ATOM 3902 O O . LEU A 1 507 ? 13.984 -39.375 -15.602 1 89.88 507 LEU A O 1
ATOM 3906 N N . ALA A 1 508 ? 15.328 -38.125 -16.797 1 91.75 508 ALA A N 1
ATOM 3907 C CA . ALA A 1 508 ? 14.258 -37.469 -17.547 1 91.75 508 ALA A CA 1
ATOM 3908 C C . ALA A 1 508 ? 13.461 -38.469 -18.344 1 91.75 508 ALA A C 1
ATOM 3910 O O . ALA A 1 508 ? 12.25 -38.344 -18.516 1 91.75 508 ALA A O 1
ATOM 3911 N N . ALA A 1 509 ? 14.086 -39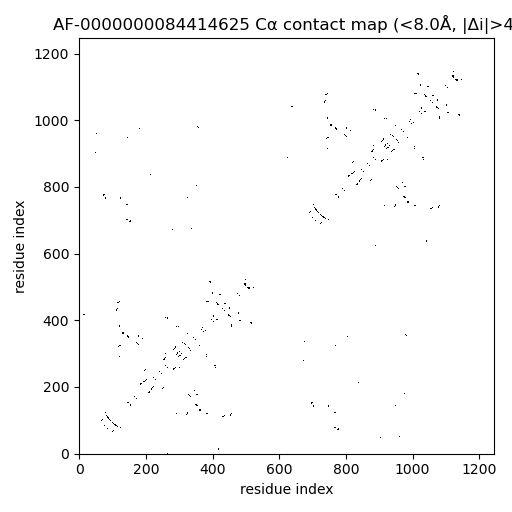.469 -18.859 1 88.81 509 ALA A N 1
ATOM 3912 C CA . ALA A 1 509 ? 13.43 -40.469 -19.688 1 88.81 509 ALA A CA 1
ATOM 3913 C C . ALA A 1 509 ? 12.43 -41.281 -18.875 1 88.81 509 ALA A C 1
ATOM 3915 O O . ALA A 1 509 ? 11.414 -41.75 -19.406 1 88.81 509 ALA A O 1
ATOM 3916 N N . GLU A 1 510 ? 12.648 -41.375 -17.641 1 90.12 510 GLU A N 1
ATOM 3917 C CA . GLU A 1 510 ? 11.805 -42.188 -16.781 1 90.12 510 GLU A CA 1
ATOM 3918 C C . GLU A 1 510 ? 10.664 -41.375 -16.172 1 90.12 510 GLU A C 1
ATOM 3920 O O . GLU A 1 510 ? 9.695 -41.938 -15.656 1 90.12 510 GLU A O 1
ATOM 3925 N N . ALA A 1 511 ? 10.805 -40.125 -16.312 1 93.62 511 ALA A N 1
ATOM 3926 C CA . ALA A 1 511 ? 9.852 -39.25 -15.641 1 93.62 511 ALA A CA 1
ATOM 3927 C C . ALA A 1 511 ? 8.508 -39.219 -16.359 1 93.62 511 ALA A C 1
ATOM 3929 O O . ALA A 1 511 ? 8.438 -38.875 -17.547 1 93.62 511 ALA A O 1
ATOM 3930 N N . THR A 1 512 ? 7.461 -39.625 -15.711 1 95.62 512 THR A N 1
ATOM 3931 C CA . THR A 1 512 ? 6.094 -39.594 -16.219 1 95.62 512 THR A CA 1
ATOM 3932 C C . THR A 1 512 ? 5.141 -39.062 -15.156 1 95.62 512 THR A C 1
ATOM 3934 O O . THR A 1 512 ? 5.43 -39.125 -13.961 1 95.62 512 THR A O 1
ATOM 3937 N N . ILE A 1 513 ? 4.066 -38.469 -15.625 1 97 513 ILE A N 1
ATOM 3938 C CA . ILE A 1 513 ? 3.053 -37.969 -14.695 1 97 513 ILE A CA 1
ATOM 3939 C C . ILE A 1 513 ? 2.514 -39.156 -13.867 1 97 513 ILE A C 1
ATOM 3941 O O . ILE A 1 513 ? 2.381 -39.031 -12.648 1 97 513 ILE A O 1
ATOM 3945 N N . ALA A 1 514 ? 2.232 -40.219 -14.523 1 96.44 514 ALA A N 1
ATOM 3946 C CA . ALA A 1 514 ? 1.722 -41.406 -13.852 1 96.44 514 ALA A CA 1
ATOM 3947 C C . ALA A 1 514 ? 2.709 -41.938 -12.805 1 96.44 514 ALA A C 1
ATOM 3949 O O . ALA A 1 514 ? 2.309 -42.344 -11.719 1 96.44 514 ALA A O 1
ATOM 3950 N N . GLY A 1 515 ? 3.947 -41.969 -13.18 1 95.12 515 GLY A N 1
ATOM 3951 C CA . GLY A 1 515 ? 4.977 -42.406 -12.25 1 95.12 515 GLY A CA 1
ATOM 3952 C C . GLY A 1 515 ? 5.078 -41.5 -11.023 1 95.12 515 GLY A C 1
ATOM 3953 O O . GLY A 1 515 ? 5.281 -42 -9.906 1 95.12 515 GLY A O 1
ATOM 3954 N N . LEU A 1 516 ? 5.023 -40.25 -11.258 1 94.94 516 LEU A N 1
ATOM 3955 C CA . LEU A 1 516 ? 5.062 -39.312 -10.148 1 94.94 516 LEU A CA 1
ATOM 3956 C C . LEU A 1 516 ? 3.844 -39.469 -9.242 1 94.94 516 LEU A C 1
ATOM 3958 O O . LEU A 1 516 ? 3.969 -39.438 -8.016 1 94.94 516 LEU A O 1
ATOM 3962 N N . ALA A 1 517 ? 2.66 -39.625 -9.789 1 95.94 517 ALA A N 1
ATOM 3963 C CA . ALA A 1 517 ? 1.407 -39.781 -9.047 1 95.94 517 ALA A CA 1
ATOM 3964 C C . ALA A 1 517 ? 1.408 -41.031 -8.211 1 95.94 517 ALA A C 1
ATOM 3966 O O . ALA A 1 517 ? 0.886 -41.062 -7.094 1 95.94 517 ALA A O 1
ATOM 3967 N N . ALA A 1 518 ? 2.004 -42.062 -8.734 1 93.81 518 ALA A N 1
ATOM 3968 C CA . ALA A 1 518 ? 1.994 -43.344 -8.086 1 93.81 518 ALA A CA 1
ATOM 3969 C C . ALA A 1 518 ? 3.146 -43.5 -7.09 1 93.81 518 ALA A C 1
ATOM 3971 O O . ALA A 1 518 ? 3.141 -44.375 -6.238 1 93.81 518 ALA A O 1
ATOM 3972 N N . GLY A 1 519 ? 4.062 -42.656 -7.227 1 90.75 519 GLY A N 1
ATOM 3973 C CA . GLY A 1 519 ? 5.211 -42.719 -6.34 1 90.75 519 GLY A CA 1
ATOM 3974 C C . GLY A 1 519 ? 6.355 -43.531 -6.902 1 90.75 519 GLY A C 1
ATOM 3975 O O . GLY A 1 519 ? 7.414 -43.656 -6.281 1 90.75 519 GLY A O 1
ATOM 3976 N N . SER A 1 520 ? 6.199 -44.094 -8.086 1 89.38 520 SER A N 1
ATOM 3977 C CA . SER A 1 520 ? 7.258 -44.875 -8.703 1 89.38 520 SER A CA 1
ATOM 3978 C C . SER A 1 520 ? 8.398 -44 -9.195 1 89.38 520 SER A C 1
ATOM 3980 O O . SER A 1 520 ? 9.531 -44.469 -9.328 1 89.38 520 SER A O 1
ATOM 3982 N N . PHE A 1 521 ? 8.062 -42.781 -9.516 1 89.5 521 PHE A N 1
ATOM 3983 C CA . PHE A 1 521 ? 9.062 -41.75 -9.789 1 89.5 521 PHE A CA 1
ATOM 3984 C C . PHE A 1 521 ? 9.062 -40.719 -8.688 1 89.5 521 PHE A C 1
ATOM 3986 O O . PHE A 1 521 ? 8.023 -40.125 -8.367 1 89.5 521 PHE A O 1
ATOM 3993 N N . ASP A 1 522 ? 10.258 -40.594 -8.086 1 86.38 522 ASP A N 1
ATOM 3994 C CA . ASP A 1 522 ? 10.359 -39.656 -6.965 1 86.38 522 ASP A CA 1
ATOM 3995 C C . ASP A 1 522 ? 11.5 -38.656 -7.184 1 86.38 522 ASP A C 1
ATOM 3997 O O . ASP A 1 522 ? 12.672 -39.031 -7.148 1 86.38 522 ASP A O 1
ATOM 4001 N N . MET A 1 523 ? 11.102 -37.5 -7.297 1 83.25 523 MET A N 1
ATOM 4002 C CA . MET A 1 523 ? 12.094 -36.438 -7.555 1 83.25 523 MET A CA 1
ATOM 4003 C C . MET A 1 523 ? 12.945 -36.188 -6.316 1 83.25 523 MET A C 1
ATOM 4005 O O . MET A 1 523 ? 14.094 -35.75 -6.426 1 83.25 523 MET A O 1
ATOM 4009 N N . THR A 1 524 ? 12.375 -36.375 -5.133 1 77.5 524 THR A N 1
ATOM 4010 C CA . THR A 1 524 ? 13.117 -36.188 -3.893 1 77.5 524 THR A CA 1
ATOM 4011 C C . THR A 1 524 ? 14.273 -37.188 -3.795 1 77.5 524 THR A C 1
ATOM 4013 O O . THR A 1 524 ? 15.383 -36.812 -3.389 1 77.5 524 THR A O 1
ATOM 4016 N N . ARG A 1 525 ? 13.961 -38.344 -4.117 1 73.06 525 ARG A N 1
ATOM 4017 C CA . ARG A 1 525 ? 15 -39.375 -4.125 1 73.06 525 ARG A CA 1
ATOM 4018 C C . ARG A 1 525 ? 16.062 -39.062 -5.168 1 73.06 525 ARG A C 1
ATOM 4020 O O . ARG A 1 525 ? 17.25 -39.281 -4.934 1 73.06 525 ARG A O 1
ATOM 4027 N N . ALA A 1 526 ? 15.578 -38.594 -6.242 1 74.88 526 ALA A N 1
ATOM 4028 C CA . ALA A 1 526 ? 16.516 -38.219 -7.297 1 74.88 526 ALA A CA 1
ATOM 4029 C C . ALA A 1 526 ? 17.453 -37.094 -6.82 1 74.88 526 ALA A C 1
ATOM 4031 O O . ALA A 1 526 ? 18.641 -37.125 -7.117 1 74.88 526 ALA A O 1
ATOM 4032 N N . ARG A 1 527 ? 16.922 -36.25 -6.066 1 74.31 527 ARG A N 1
ATOM 4033 C CA . ARG A 1 527 ? 17.703 -35.125 -5.539 1 74.31 527 ARG A CA 1
ATOM 4034 C C . ARG A 1 527 ? 18.734 -35.625 -4.523 1 74.31 527 ARG A C 1
ATOM 4036 O O . ARG A 1 527 ? 19.875 -35.125 -4.5 1 74.31 527 ARG A O 1
ATOM 4043 N N . ALA A 1 528 ? 18.297 -36.469 -3.633 1 70.94 528 ALA A N 1
ATOM 4044 C CA . ALA A 1 528 ? 19.188 -37.031 -2.621 1 70.94 528 ALA A CA 1
ATOM 4045 C C . ALA A 1 528 ? 20.344 -37.781 -3.27 1 70.94 528 ALA A C 1
ATOM 4047 O O . ALA A 1 528 ? 21.484 -37.75 -2.77 1 70.94 528 ALA A O 1
ATOM 4048 N N . ALA A 1 529 ? 20.094 -38.438 -4.324 1 65.5 529 ALA A N 1
ATOM 4049 C CA . ALA A 1 529 ? 21.109 -39.188 -5.047 1 65.5 529 ALA A CA 1
ATOM 4050 C C . ALA A 1 529 ? 22.172 -38.281 -5.645 1 65.5 529 ALA A C 1
ATOM 4052 O O . ALA A 1 529 ? 23.328 -38.688 -5.789 1 65.5 529 ALA A O 1
ATOM 4053 N N . LEU A 1 530 ? 21.672 -37.125 -5.918 1 66.44 530 LEU A N 1
ATOM 4054 C CA . LEU A 1 530 ? 22.609 -36.156 -6.488 1 66.44 530 LEU A CA 1
ATOM 4055 C C . LEU A 1 530 ? 23.516 -35.594 -5.41 1 66.44 530 LEU A C 1
ATOM 4057 O O . LEU A 1 530 ? 24.656 -35.188 -5.695 1 66.44 530 LEU A O 1
ATOM 4061 N N . ARG A 1 531 ? 23 -35.5 -4.195 1 58.34 531 ARG A N 1
ATOM 4062 C CA . ARG A 1 531 ? 23.812 -34.969 -3.1 1 58.34 531 ARG A CA 1
ATOM 4063 C C . ARG A 1 531 ? 24.75 -36.031 -2.543 1 58.34 531 ARG A C 1
ATOM 4065 O O . ARG A 1 531 ? 25.703 -35.719 -1.831 1 58.34 531 ARG A O 1
ATOM 4072 N N . ALA A 1 532 ? 24.516 -37.438 -2.594 1 47.53 532 ALA A N 1
ATOM 4073 C CA . ALA A 1 532 ? 25.406 -38.438 -2.031 1 47.53 532 ALA A CA 1
ATOM 4074 C C . ALA A 1 532 ? 26.781 -38.406 -2.693 1 47.53 532 ALA A C 1
ATOM 4076 O O . ALA A 1 532 ? 26.875 -38.375 -3.922 1 47.53 532 ALA A O 1
ATOM 4077 N N . PRO A 1 533 ? 27.875 -38.188 -1.91 1 41.97 533 PRO A N 1
ATOM 4078 C CA . PRO A 1 533 ? 29.234 -38.156 -2.439 1 41.97 533 PRO A CA 1
ATOM 4079 C C . PRO A 1 533 ? 29.578 -39.438 -3.215 1 41.97 533 PRO A C 1
ATOM 4081 O O . PRO A 1 533 ? 29 -40.5 -2.965 1 41.97 533 PRO A O 1
ATOM 4084 N N . ALA A 1 534 ? 30.297 -39.531 -4.355 1 39.28 534 ALA A N 1
ATOM 4085 C CA . ALA A 1 534 ? 30.984 -40.625 -5.023 1 39.28 534 ALA A CA 1
ATOM 4086 C C . ALA A 1 534 ? 31.891 -41.375 -4.055 1 39.28 534 ALA A C 1
ATOM 4088 O O . ALA A 1 534 ? 32.875 -40.812 -3.553 1 39.28 534 ALA A O 1
ATOM 4089 N N . GLY A 1 535 ? 31.641 -42.188 -3.143 1 31 535 GLY A N 1
ATOM 4090 C CA . GLY A 1 535 ? 32.531 -43 -2.316 1 31 535 GLY A CA 1
ATOM 4091 C C . GLY A 1 535 ? 33.656 -43.625 -3.096 1 31 535 GLY A C 1
ATOM 4092 O O . GLY A 1 535 ? 33.531 -43.906 -4.285 1 31 535 GLY A O 1
ATOM 4093 N N . ALA A 1 536 ? 35.031 -43.625 -2.473 1 31.84 536 ALA A N 1
ATOM 4094 C CA . ALA A 1 536 ? 36.406 -44.125 -2.666 1 31.84 536 ALA A CA 1
ATOM 4095 C C . ALA A 1 536 ? 36.406 -45.656 -2.848 1 31.84 536 ALA A C 1
ATOM 4097 O O . ALA A 1 536 ? 35.969 -46.406 -1.964 1 31.84 536 ALA A O 1
ATOM 4098 N N . LYS A 1 537 ? 36.438 -46.281 -3.943 1 25.23 537 LYS A N 1
ATOM 4099 C CA . LYS A 1 537 ? 37 -47.625 -4.125 1 25.23 537 LYS A CA 1
ATOM 4100 C C . LYS A 1 537 ? 38.469 -47.625 -3.668 1 25.23 537 LYS A C 1
ATOM 4102 O O . LYS A 1 537 ? 39.312 -47 -4.277 1 25.23 537 LYS A O 1
ATOM 4107 N N . LYS A 1 538 ? 38.812 -47.656 -2.314 1 27.75 538 LYS A N 1
ATOM 4108 C CA . LYS A 1 538 ? 40.094 -48.062 -1.734 1 27.75 538 LYS A CA 1
ATOM 4109 C C . LYS A 1 538 ? 40.625 -49.344 -2.416 1 27.75 538 LYS A C 1
ATOM 4111 O O . LYS A 1 538 ? 40 -50.406 -2.344 1 27.75 538 LYS A O 1
ATOM 4116 N N . GLN A 1 539 ? 41.562 -49.125 -3.555 1 19.34 539 GLN A N 1
ATOM 4117 C CA . GLN A 1 539 ? 42.406 -50.219 -4.055 1 19.34 539 GLN A CA 1
ATOM 4118 C C . GLN A 1 539 ? 43.406 -50.656 -2.992 1 19.34 539 GLN A C 1
ATOM 4120 O O . GLN A 1 539 ? 44.156 -49.844 -2.465 1 19.34 539 GLN A O 1
ATOM 4125 N N . GLY A 1 540 ? 43.312 -51.625 -2.279 1 21.14 540 GLY A N 1
ATOM 4126 C CA . GLY A 1 540 ? 44.125 -52.375 -1.329 1 21.14 540 GLY A CA 1
ATOM 4127 C C . GLY A 1 540 ? 45.438 -52.875 -1.916 1 21.14 540 GLY A C 1
ATOM 4128 O O . GLY A 1 540 ? 45.594 -54.062 -2.172 1 21.14 540 GLY A O 1
ATOM 4129 N N . SER A 1 541 ? 46.25 -51.969 -2.762 1 19.2 541 SER A N 1
ATOM 4130 C CA . SER A 1 541 ? 47.531 -52.594 -3.156 1 19.2 541 SER A CA 1
ATOM 4131 C C . SER A 1 541 ? 48.469 -52.688 -1.969 1 19.2 541 SER A C 1
ATOM 4133 O O . SER A 1 541 ? 48.688 -51.719 -1.227 1 19.2 541 SER A O 1
ATOM 4135 N N . THR A 1 542 ? 48.719 -53.781 -1.474 1 20.06 542 THR A N 1
ATOM 4136 C CA . THR A 1 542 ? 49.594 -54.469 -0.509 1 20.06 542 THR A CA 1
ATOM 4137 C C . THR A 1 542 ? 51.062 -54.312 -0.912 1 20.06 542 THR A C 1
ATOM 4139 O O . THR A 1 542 ? 51.938 -54.938 -0.298 1 20.06 542 THR A O 1
ATOM 4142 N N . GLY A 1 543 ? 51.438 -53.406 -1.904 1 17.41 543 GLY A N 1
ATOM 4143 C CA . GLY A 1 543 ? 52.812 -53.781 -2.25 1 17.41 543 GLY A CA 1
ATOM 4144 C C . GLY A 1 543 ? 53.812 -53.469 -1.157 1 17.41 543 GLY A C 1
ATOM 4145 O O . GLY A 1 543 ? 53.656 -52.469 -0.453 1 17.41 543 GLY A O 1
ATOM 4146 N N . GLY A 1 544 ? 54.562 -54.375 -0.632 1 18.52 544 GLY A N 1
ATOM 4147 C CA . GLY A 1 544 ? 55.594 -54.75 0.323 1 18.52 544 GLY A CA 1
ATOM 4148 C C . GLY A 1 544 ? 56.938 -54.062 0.028 1 18.52 544 GLY A C 1
ATOM 4149 O O . GLY A 1 544 ? 57.938 -54.375 0.653 1 18.52 544 GLY A O 1
ATOM 4150 N N . ALA A 1 545 ? 56.906 -53.219 -1.039 1 17.09 545 ALA A N 1
ATOM 4151 C CA . ALA A 1 545 ? 58.312 -53.125 -1.419 1 17.09 545 ALA A CA 1
ATOM 4152 C C . ALA A 1 545 ? 59.156 -52.469 -0.323 1 17.09 545 ALA A C 1
ATOM 4154 O O . ALA A 1 545 ? 58.625 -51.656 0.443 1 17.09 545 ALA A O 1
ATOM 4155 N N . LYS A 1 546 ? 60.375 -52.812 -0.256 1 19.09 546 LYS A N 1
ATOM 4156 C CA . LYS A 1 546 ? 61.75 -53.031 0.216 1 19.09 546 LYS A CA 1
ATOM 4157 C C . LYS A 1 546 ? 62.5 -51.688 0.313 1 19.09 546 LYS A C 1
ATOM 4159 O O . LYS A 1 546 ? 62.188 -50.75 -0.395 1 19.09 546 LYS A O 1
ATOM 4164 N N . ASP A 1 547 ? 63.406 -51.5 1.224 1 18.86 547 ASP A N 1
ATOM 4165 C CA . ASP A 1 547 ? 64.188 -50.531 1.998 1 18.86 547 ASP A CA 1
ATOM 4166 C C . ASP A 1 547 ? 65.125 -49.75 1.101 1 18.86 547 ASP A C 1
ATOM 4168 O O . ASP A 1 547 ? 65.812 -48.812 1.554 1 18.86 547 ASP A O 1
ATOM 4172 N N . ASN A 1 548 ? 65.312 -50.188 -0.172 1 16.47 548 ASN A N 1
ATOM 4173 C CA . ASN A 1 548 ? 66.75 -50.031 -0.438 1 16.47 548 ASN A CA 1
ATOM 4174 C C . ASN A 1 548 ? 67.125 -48.562 -0.632 1 16.47 548 ASN A C 1
ATOM 4176 O O . ASN A 1 548 ? 66.25 -47.719 -0.938 1 16.47 548 ASN A O 1
ATOM 4180 N N . GLY A 1 549 ? 68.438 -48.219 -0.601 1 18.77 549 GLY A N 1
ATOM 4181 C CA . GLY A 1 549 ? 69.5 -47.25 -0.352 1 18.77 549 GLY A CA 1
ATOM 4182 C C . GLY A 1 549 ? 69.625 -46.25 -1.472 1 18.77 549 GLY A C 1
ATOM 4183 O O . GLY A 1 549 ? 70.5 -45.344 -1.383 1 18.77 549 GLY A O 1
ATOM 4184 N N . GLU A 1 550 ? 69 -46.562 -2.713 1 15.58 550 GLU A N 1
ATOM 4185 C CA . GLU A 1 550 ? 69.938 -46.094 -3.754 1 15.58 550 GLU A CA 1
ATOM 4186 C C . GL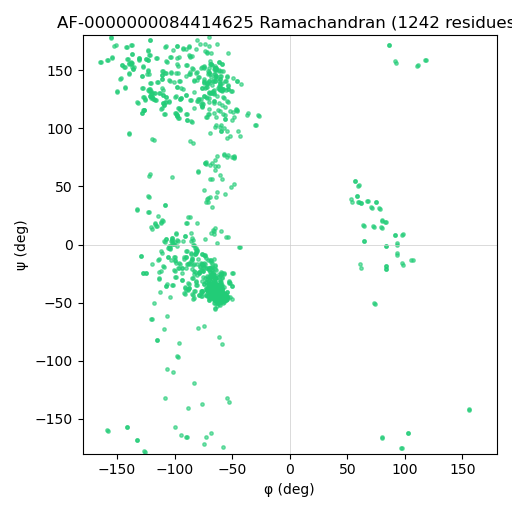U A 1 550 ? 70 -44.562 -3.803 1 15.58 550 GLU A C 1
ATOM 4188 O O . GLU A 1 550 ? 69.062 -43.875 -3.348 1 15.58 550 GLU A O 1
ATOM 4193 N N . GLN A 1 551 ? 70.875 -44.094 -4.738 1 17.16 551 GLN A N 1
ATOM 4194 C CA . GLN A 1 551 ? 71.875 -43.219 -5.289 1 17.16 551 GLN A CA 1
ATOM 4195 C C . GLN A 1 551 ? 71.312 -42.062 -6.047 1 17.16 551 GLN A C 1
ATOM 4197 O O . GLN A 1 551 ? 70.188 -42.125 -6.551 1 17.16 551 GLN A O 1
ATOM 4202 N N . VAL A 1 552 ? 71.938 -40.844 -6.023 1 17.91 552 VAL A N 1
ATOM 4203 C CA . VAL A 1 552 ? 71.875 -39.406 -6.223 1 17.91 552 VAL A CA 1
ATOM 4204 C C . VAL A 1 552 ? 71.562 -39.094 -7.68 1 17.91 552 VAL A C 1
ATOM 4206 O O . VAL A 1 552 ? 70.812 -38.156 -7.965 1 17.91 552 VAL A O 1
ATOM 4209 N N . GLN A 1 553 ? 71.875 -39.906 -8.812 1 16.58 553 GLN A N 1
ATOM 4210 C CA . GLN A 1 553 ? 72.562 -39.125 -9.844 1 16.58 553 GLN A CA 1
ATOM 4211 C C . GLN A 1 553 ? 71.5 -38.406 -10.727 1 16.58 553 GLN A C 1
ATOM 4213 O O . GLN A 1 553 ? 70.375 -38.812 -10.828 1 16.58 553 GLN A O 1
ATOM 4218 N N . HIS A 1 554 ? 71.875 -37.312 -11.531 1 17.08 554 HIS A N 1
ATOM 4219 C CA . HIS A 1 554 ? 71.625 -36.031 -12.219 1 17.08 554 HIS A CA 1
ATOM 4220 C C . HIS A 1 554 ? 71 -36.281 -13.594 1 17.08 554 HIS A C 1
ATOM 4222 O O . HIS A 1 554 ? 70.812 -35.344 -14.352 1 17.08 554 HIS A O 1
ATOM 4228 N N . GLU A 1 555 ? 70.5 -37.531 -14.102 1 14.79 555 GLU A N 1
ATOM 4229 C CA . GLU A 1 555 ? 70.688 -37.625 -15.547 1 14.79 555 GLU A CA 1
ATOM 4230 C C . GLU A 1 555 ? 69.75 -36.625 -16.266 1 14.79 555 GLU A C 1
ATOM 4232 O O . GLU A 1 555 ? 68.688 -36.281 -15.758 1 14.79 555 GLU A O 1
ATOM 4237 N N . GLN A 1 556 ? 70.125 -36.219 -17.609 1 15.88 556 GLN A N 1
ATOM 4238 C CA . GLN A 1 556 ? 70.062 -35.406 -18.828 1 15.88 556 GLN A CA 1
ATOM 4239 C C . GLN A 1 556 ? 68.938 -35.812 -19.734 1 15.88 556 GLN A C 1
ATOM 4241 O O . GLN A 1 556 ? 68.5 -35.031 -20.578 1 15.88 556 GLN A O 1
ATOM 4246 N N . GLN A 1 557 ? 68.188 -37.062 -19.703 1 14.26 557 GLN A N 1
ATOM 4247 C CA . GLN A 1 557 ? 68.188 -37.594 -21.078 1 14.26 557 GLN A CA 1
ATOM 4248 C C . GLN A 1 557 ? 67.188 -36.812 -21.953 1 14.26 557 GLN A C 1
ATOM 4250 O O . GLN A 1 557 ? 66.312 -36.094 -21.438 1 14.26 557 GLN A O 1
ATOM 4255 N N . PRO A 1 558 ? 66.312 -37.688 -22.906 1 15.05 558 PRO A N 1
ATOM 4256 C CA . PRO A 1 558 ? 66.25 -38 -24.344 1 15.05 558 PRO A CA 1
ATOM 4257 C C . PRO A 1 558 ? 65.062 -37.312 -25.047 1 15.05 558 PRO A C 1
ATOM 4259 O O . PRO A 1 558 ? 65.25 -36.5 -25.953 1 15.05 558 PRO A O 1
ATOM 4262 N N . ALA A 1 559 ? 63.906 -38.094 -25.469 1 14.26 559 ALA A N 1
ATOM 4263 C CA . ALA A 1 559 ? 63.594 -38.656 -26.797 1 14.26 559 ALA A CA 1
ATOM 4264 C C . ALA A 1 559 ? 62.438 -37.906 -27.422 1 14.26 559 ALA A C 1
ATOM 4266 O O . ALA A 1 559 ? 62.469 -37.562 -28.609 1 14.26 559 ALA A O 1
ATOM 4267 N N . ALA A 1 560 ? 61.062 -37.906 -27.125 1 14.49 560 ALA A N 1
ATOM 4268 C CA . ALA A 1 560 ? 60.094 -38.75 -27.844 1 14.49 560 ALA A CA 1
ATOM 4269 C C . ALA A 1 560 ? 59.312 -37.938 -28.875 1 14.49 560 ALA A C 1
ATOM 4271 O O . ALA A 1 560 ? 58.438 -37.125 -28.531 1 14.49 560 ALA A O 1
ATOM 4272 N N . LYS A 1 561 ? 59.688 -37.281 -29.812 1 16.08 561 LYS A N 1
ATOM 4273 C CA . LYS A 1 561 ? 58.719 -36.562 -30.656 1 16.08 561 LYS A CA 1
ATOM 4274 C C . LYS A 1 561 ? 57.906 -37.531 -31.5 1 16.08 561 LYS A C 1
ATOM 4276 O O . LYS A 1 561 ? 57.188 -37.094 -32.406 1 16.08 561 LYS A O 1
ATOM 4281 N N . ARG A 1 562 ? 57.344 -38.812 -31.172 1 13.85 562 ARG A N 1
ATOM 4282 C CA . ARG A 1 562 ? 56.906 -39.719 -32.219 1 13.85 562 ARG A CA 1
ATOM 4283 C C . ARG A 1 562 ? 55.719 -39.156 -33 1 13.85 562 ARG A C 1
ATOM 4285 O O . ARG A 1 562 ? 54.938 -38.375 -32.438 1 13.85 562 ARG A O 1
ATOM 4292 N N . THR A 1 563 ? 55.594 -39.562 -34.375 1 15.02 563 THR A N 1
ATOM 4293 C CA . THR A 1 563 ? 55.125 -39.438 -35.75 1 15.02 563 THR A CA 1
ATOM 4294 C C . THR A 1 563 ? 53.719 -40.031 -35.906 1 15.02 563 THR A C 1
ATOM 4296 O O . THR A 1 563 ? 53.062 -39.812 -36.938 1 15.02 563 THR A O 1
ATOM 4299 N N . ARG A 1 564 ? 52.938 -40.5 -34.875 1 14.05 564 ARG A N 1
ATOM 4300 C CA . ARG A 1 564 ? 52.125 -41.594 -35.375 1 14.05 564 ARG A CA 1
ATOM 4301 C C . ARG A 1 564 ? 51.219 -41.156 -36.5 1 14.05 564 ARG A C 1
ATOM 4303 O O . ARG A 1 564 ? 50.562 -40.094 -36.406 1 14.05 564 ARG A O 1
ATOM 4310 N N . THR A 1 565 ? 51.125 -41.938 -37.656 1 14.91 565 THR A N 1
ATOM 4311 C CA . THR A 1 565 ? 50.688 -42.188 -39.031 1 14.91 565 THR A CA 1
ATOM 4312 C C . THR A 1 565 ? 49.219 -42.656 -39.062 1 14.91 565 THR A C 1
ATOM 4314 O O . THR A 1 565 ? 48.656 -42.812 -40.125 1 14.91 565 THR A O 1
ATOM 4317 N N . VAL A 1 566 ? 48.406 -42.5 -38.125 1 14.84 566 VAL A N 1
ATOM 4318 C CA . VAL A 1 566 ? 47.406 -43.531 -38.312 1 14.84 566 VAL A CA 1
ATOM 4319 C C . VAL A 1 566 ? 46.781 -43.438 -39.688 1 14.84 566 VAL A C 1
ATOM 4321 O O . VAL A 1 566 ? 46.594 -42.312 -40.219 1 14.84 566 VAL A O 1
ATOM 4324 N N . ALA A 1 567 ? 46.531 -44.594 -40.281 1 14.54 567 ALA A N 1
ATOM 4325 C CA . ALA A 1 567 ? 46.188 -45.438 -41.406 1 14.54 567 ALA A CA 1
ATOM 4326 C C . ALA A 1 567 ? 44.844 -45.031 -42 1 14.54 567 ALA A C 1
ATOM 4328 O O . ALA A 1 567 ? 44.031 -44.375 -41.312 1 14.54 567 ALA A O 1
ATOM 4329 N N . VAL A 1 568 ? 44.406 -45.844 -42.969 1 14.97 568 VAL A N 1
ATOM 4330 C CA . VAL A 1 568 ? 44.031 -46 -44.375 1 14.97 568 VAL A CA 1
ATOM 4331 C C . VAL A 1 568 ? 42.5 -46.125 -44.5 1 14.97 568 VAL A C 1
ATOM 4333 O O . VAL A 1 568 ? 41.875 -45.469 -45.344 1 14.97 568 VAL A O 1
ATOM 4336 N N . GLY A 1 569 ? 41.781 -47.156 -43.906 1 14.06 569 GLY A N 1
ATOM 4337 C CA . GLY A 1 569 ? 41.156 -48.062 -44.844 1 14.06 569 GLY A CA 1
ATOM 4338 C C . GLY A 1 569 ? 39.875 -47.531 -45.406 1 14.06 569 GLY A C 1
ATOM 4339 O O . GLY A 1 569 ? 39.281 -46.594 -44.875 1 14.06 569 GLY A O 1
ATOM 4340 N N . GLU A 1 570 ? 39.094 -48.344 -46.531 1 14.99 570 GLU A N 1
ATOM 4341 C CA . GLU A 1 570 ? 38.469 -48.438 -47.844 1 14.99 570 GLU A CA 1
ATOM 4342 C C . GLU A 1 570 ? 36.938 -48.469 -47.719 1 14.99 570 GLU A C 1
ATOM 4344 O O . GLU A 1 570 ? 36.219 -47.938 -48.594 1 14.99 570 GLU A O 1
ATOM 4349 N N . VAL A 1 571 ? 36.25 -49 -46.781 1 14.91 571 VAL A N 1
ATOM 4350 C CA . VAL A 1 571 ? 35.344 -50 -47.375 1 14.91 571 VAL A CA 1
ATOM 4351 C C . VAL A 1 571 ? 34.281 -49.281 -48.219 1 14.91 571 VAL A C 1
ATOM 4353 O O . VAL A 1 571 ? 34.031 -48.094 -48.031 1 14.91 571 VAL A O 1
ATOM 4356 N N . ALA A 1 572 ? 33.094 -50.094 -48.531 1 15.07 572 ALA A N 1
ATOM 4357 C CA . ALA A 1 572 ? 32.281 -50.625 -49.656 1 15.07 572 ALA A CA 1
ATOM 4358 C C . ALA A 1 572 ? 31.125 -49.719 -49.969 1 15.07 572 ALA A C 1
ATOM 4360 O O . ALA A 1 572 ? 30.766 -48.875 -49.156 1 15.07 572 ALA A O 1
ATOM 4361 N N . ALA A 1 573 ? 30.047 -50.25 -50.781 1 14 573 ALA A N 1
ATOM 4362 C CA . ALA A 1 573 ? 29.391 -50.094 -52.094 1 14 573 ALA A CA 1
ATOM 4363 C C . ALA A 1 573 ? 28.062 -49.375 -51.969 1 14 573 ALA A C 1
ATOM 4365 O O . ALA A 1 573 ? 27.734 -48.531 -52.812 1 14 573 ALA A O 1
ATOM 4366 N N . LYS A 1 574 ? 27.094 -49.656 -51 1 15.81 574 LYS A N 1
ATOM 4367 C CA . LYS A 1 574 ? 25.828 -50.188 -51.531 1 15.81 574 LYS A CA 1
ATOM 4368 C C . LYS A 1 574 ? 25.031 -49.094 -52.25 1 15.81 574 LYS A C 1
ATOM 4370 O O . LYS A 1 574 ? 24.938 -47.969 -51.75 1 15.81 574 LYS A O 1
ATOM 4375 N N . THR A 1 575 ? 24.422 -49.312 -53.469 1 14.56 575 THR A N 1
ATOM 4376 C CA . THR A 1 575 ? 23.922 -48.656 -54.656 1 14.56 575 THR A CA 1
ATOM 4377 C C . THR A 1 575 ? 22.609 -47.938 -54.375 1 14.56 575 THR A C 1
ATOM 4379 O O . THR A 1 575 ? 22.422 -46.781 -54.781 1 14.56 575 THR A O 1
ATOM 4382 N N . PRO A 1 576 ? 21.375 -48.562 -54.125 1 15.14 576 PRO A N 1
ATOM 4383 C CA . PRO A 1 576 ? 20.5 -48.562 -55.312 1 15.14 576 PRO A CA 1
ATOM 4384 C C . PRO A 1 576 ? 19.734 -47.25 -55.469 1 15.14 576 PRO A C 1
ATOM 4386 O O . PRO A 1 576 ? 19.781 -46.375 -54.562 1 15.14 576 PRO A O 1
ATOM 4389 N N . ALA A 1 577 ? 18.172 -47.312 -55.438 1 16.3 577 ALA A N 1
ATOM 4390 C CA . ALA A 1 577 ? 17.141 -47.188 -56.438 1 16.3 577 ALA A CA 1
ATOM 4391 C C . ALA A 1 577 ? 16.484 -45.812 -56.406 1 16.3 577 ALA A C 1
ATOM 4393 O O . ALA A 1 577 ? 16.562 -45.125 -55.375 1 16.3 577 ALA A O 1
ATOM 4394 N N . SER A 1 578 ? 15.609 -45.406 -57.531 1 15.28 578 SER A N 1
ATOM 4395 C CA . SER A 1 578 ? 15.172 -44.344 -58.438 1 15.28 578 SER A CA 1
ATOM 4396 C C . SER A 1 578 ? 14.031 -43.531 -57.844 1 15.28 578 SER A C 1
ATOM 4398 O O . SER A 1 578 ? 13.992 -42.312 -58 1 15.28 578 SER A O 1
ATOM 4400 N N . VAL A 1 579 ? 12.93 -43.906 -57.062 1 17.23 579 VAL A N 1
ATOM 4401 C CA . VAL A 1 579 ? 11.688 -43.812 -57.812 1 17.23 579 VAL A CA 1
ATOM 4402 C C . VAL A 1 579 ? 11.219 -42.344 -57.844 1 17.23 579 VAL A C 1
ATOM 4404 O O . VAL A 1 579 ? 11.422 -41.594 -56.906 1 17.23 579 VAL A O 1
ATOM 4407 N N . SER A 1 580 ? 10.609 -41.812 -59.094 1 16.02 580 SER A N 1
ATOM 4408 C CA . SER A 1 580 ? 10.266 -40.625 -59.875 1 16.02 580 SER A CA 1
ATOM 4409 C C . SER A 1 580 ? 9.086 -39.875 -59.281 1 16.02 580 SER A C 1
ATOM 4411 O O . SER A 1 580 ? 8.859 -38.719 -59.594 1 16.02 580 SER A O 1
ATOM 4413 N N . VAL A 1 581 ? 8.203 -40.156 -58.312 1 16.3 581 VAL A N 1
ATOM 4414 C CA . VAL A 1 581 ? 6.891 -39.938 -58.906 1 16.3 581 VAL A CA 1
ATOM 4415 C C . VAL A 1 581 ? 6.652 -38.438 -59.031 1 16.3 581 VAL A C 1
ATOM 4417 O O . VAL A 1 581 ? 7.031 -37.656 -58.156 1 16.3 581 VAL A O 1
ATOM 4420 N N . LYS A 1 582 ? 5.949 -38 -60.219 1 15.62 582 LYS A N 1
ATOM 4421 C CA . LYS A 1 582 ? 5.633 -36.875 -61.094 1 15.62 582 LYS A CA 1
ATOM 4422 C C . LYS A 1 582 ? 4.711 -35.875 -60.406 1 15.62 582 LYS A C 1
ATOM 4424 O O . LYS A 1 582 ? 4.633 -34.719 -60.781 1 15.62 582 LYS A O 1
ATOM 4429 N N . LEU A 1 583 ? 3.877 -36.125 -59.281 1 16.14 583 LEU A N 1
ATOM 4430 C CA . LEU A 1 583 ? 2.602 -35.594 -59.781 1 16.14 583 LEU A CA 1
ATOM 4431 C C . LEU A 1 583 ? 2.656 -34.094 -59.938 1 16.14 583 LEU A C 1
ATOM 4433 O O . LEU A 1 583 ? 3.42 -33.406 -59.219 1 16.14 583 LEU A O 1
ATOM 4437 N N . ASN A 1 584 ? 1.634 -33.5 -60.719 1 16.33 584 ASN A N 1
ATOM 4438 C CA . ASN A 1 584 ? 1.217 -32.469 -61.625 1 16.33 584 ASN A CA 1
ATOM 4439 C C . ASN A 1 584 ? 1.081 -31.109 -60.906 1 16.33 584 ASN A C 1
ATOM 4441 O O . ASN A 1 584 ? 0.921 -31.078 -59.688 1 16.33 584 ASN A O 1
ATOM 4445 N N . GLY A 1 585 ? 0.846 -30.047 -61.656 1 16.22 585 GLY A N 1
ATOM 4446 C CA . GLY A 1 585 ? 1.138 -28.656 -61.969 1 16.22 585 GLY A CA 1
ATOM 4447 C C . GLY A 1 585 ? 0.264 -27.672 -61.219 1 16.22 585 GLY A C 1
ATOM 4448 O O . GLY A 1 585 ? 0.433 -26.469 -61.344 1 16.22 585 GLY A O 1
ATOM 4449 N N . VAL A 1 586 ? -1.02 -28.094 -60.625 1 18.42 586 VAL A N 1
ATOM 4450 C CA . VAL A 1 586 ? -2.008 -27.062 -60.906 1 18.42 586 VAL A CA 1
ATOM 4451 C C . VAL A 1 586 ? -1.665 -25.781 -60.188 1 18.42 586 VAL A C 1
ATOM 4453 O O . VAL A 1 586 ? -1.322 -25.812 -59 1 18.42 586 VAL A O 1
ATOM 4456 N N . THR A 1 587 ? -1.489 -24.656 -60.906 1 17.17 587 THR A N 1
ATOM 4457 C CA . THR A 1 587 ? -0.992 -23.297 -60.812 1 17.17 587 THR A CA 1
ATOM 4458 C C . THR A 1 587 ? -1.911 -22.438 -59.938 1 17.17 587 THR A C 1
ATOM 4460 O O . THR A 1 587 ? -3.051 -22.172 -60.312 1 17.17 587 THR A O 1
ATOM 4463 N N . ALA A 1 588 ? -2.033 -22.609 -58.625 1 16.61 588 ALA A N 1
ATOM 4464 C CA . ALA A 1 588 ? -2.994 -21.906 -57.781 1 16.61 588 ALA A CA 1
ATOM 4465 C C . ALA A 1 588 ? -2.738 -20.406 -57.781 1 16.61 588 ALA A C 1
ATOM 4467 O O . ALA A 1 588 ? -1.702 -19.938 -57.312 1 16.61 588 ALA A O 1
ATOM 4468 N N . SER A 1 589 ? -3.082 -19.656 -58.812 1 16.94 589 SER A N 1
ATOM 4469 C CA . SER A 1 589 ? -2.662 -18.25 -58.875 1 16.94 589 SER A CA 1
ATOM 4470 C C . SER A 1 589 ? -3.41 -17.406 -57.875 1 16.94 589 SER A C 1
ATOM 4472 O O . SER A 1 589 ? -3.223 -16.188 -57.812 1 16.94 589 SER A O 1
ATOM 4474 N N . VAL A 1 590 ? -3.727 -17.781 -56.656 1 17.78 590 VAL A N 1
ATOM 4475 C CA . VAL A 1 590 ? -4.746 -17 -55.969 1 17.78 590 VAL A CA 1
ATOM 4476 C C . VAL A 1 590 ? -4.223 -15.586 -55.719 1 17.78 590 VAL A C 1
ATOM 4478 O O . VAL A 1 590 ? -3.098 -15.406 -55.25 1 17.78 590 VAL A O 1
ATOM 4481 N N . THR A 1 591 ? -4.828 -14.547 -56.375 1 18.55 591 THR A N 1
ATOM 4482 C CA . THR A 1 591 ? -4.578 -13.109 -56.5 1 18.55 591 THR A CA 1
ATOM 4483 C C . THR A 1 591 ? -4.652 -12.438 -55.125 1 18.55 591 THR A C 1
ATOM 4485 O O . THR A 1 591 ? -5.547 -12.742 -54.344 1 18.55 591 THR A O 1
ATOM 4488 N N . PRO A 1 592 ? -3.648 -11.539 -54.75 1 18.17 592 PRO A N 1
ATOM 4489 C CA . PRO A 1 592 ? -3.227 -10.867 -53.531 1 18.17 592 PRO A CA 1
ATOM 4490 C C . PRO A 1 592 ? -4.223 -9.805 -53.062 1 18.17 592 PRO A C 1
ATOM 4492 O O . PRO A 1 592 ? -4.434 -8.805 -53.781 1 18.17 592 PRO A O 1
ATOM 4495 N N . VAL A 1 593 ? -5.512 -10.102 -52.812 1 18.08 593 VAL A N 1
ATOM 4496 C CA . VAL A 1 593 ? -6.352 -8.922 -52.594 1 18.08 593 VAL A CA 1
ATOM 4497 C C . VAL A 1 593 ? -5.809 -8.102 -51.438 1 18.08 593 VAL A C 1
ATOM 4499 O O . VAL A 1 593 ? -5.539 -8.641 -50.344 1 18.08 593 VAL A O 1
ATOM 4502 N N . ALA A 1 594 ? -5.266 -6.871 -51.562 1 18.3 594 ALA A N 1
ATOM 4503 C CA . ALA A 1 594 ? -4.582 -5.809 -50.844 1 18.3 594 ALA A CA 1
ATOM 4504 C C . ALA A 1 594 ? -5.477 -5.227 -49.75 1 18.3 594 ALA A C 1
ATOM 4506 O O . ALA A 1 594 ? -6.094 -4.176 -49.938 1 18.3 594 ALA A O 1
ATOM 4507 N N . ASN A 1 595 ? -6.242 -6.012 -49 1 18.06 595 ASN A N 1
ATOM 4508 C CA . ASN A 1 595 ? -7.234 -5.301 -48.188 1 18.06 595 ASN A CA 1
ATOM 4509 C C . ASN A 1 595 ? -6.578 -4.328 -47.219 1 18.06 595 ASN A C 1
ATOM 4511 O O . ASN A 1 595 ? -5.473 -4.578 -46.719 1 18.06 595 ASN A O 1
ATOM 4515 N N . GLY A 1 596 ? -7.059 -3.055 -47.062 1 18.19 596 GLY A N 1
ATOM 4516 C CA . GLY A 1 596 ? -6.785 -1.749 -46.5 1 18.19 596 GLY A CA 1
ATOM 4517 C C . GLY A 1 596 ? -6.656 -1.78 -45 1 18.19 596 GLY A C 1
ATOM 4518 O O . GLY A 1 596 ? -7.379 -2.514 -44.312 1 18.19 596 GLY A O 1
ATOM 4519 N N . TYR A 1 597 ? -5.449 -1.452 -44.438 1 18 597 TYR A N 1
ATOM 4520 C CA . TYR A 1 597 ? -4.848 -1.391 -43.094 1 18 597 TYR A CA 1
ATOM 4521 C C . TYR A 1 597 ? -5.621 -0.438 -42.188 1 18 597 TYR A C 1
ATOM 4523 O O . TYR A 1 597 ? -5.52 0.783 -42.344 1 18 597 TYR A O 1
ATOM 4531 N N . HIS A 1 598 ? -6.949 -0.637 -42 1 18.12 598 HIS A N 1
ATOM 4532 C CA . HIS A 1 598 ? -7.527 0.379 -41.125 1 18.12 598 HIS A CA 1
ATOM 4533 C C . HIS A 1 598 ? -6.805 0.428 -39.781 1 18.12 598 HIS A C 1
ATOM 4535 O O . HIS A 1 598 ? -6.457 -0.613 -39.219 1 18.12 598 HIS A O 1
ATOM 4541 N N . LYS A 1 599 ? -6.184 1.579 -39.438 1 18.73 599 LYS A N 1
ATOM 4542 C CA . LYS A 1 599 ? -5.391 2.035 -38.312 1 18.73 599 LYS A CA 1
ATOM 4543 C C . LYS A 1 599 ? -6.141 1.83 -37 1 18.73 599 LYS A C 1
ATOM 4545 O O . LYS A 1 599 ? -7.254 2.328 -36.844 1 18.73 599 LYS A O 1
ATOM 4550 N N . ALA A 1 600 ? -5.957 0.658 -36.312 1 19.16 600 ALA A N 1
ATOM 4551 C CA . ALA A 1 600 ? -6.496 0.371 -35 1 19.16 600 ALA A CA 1
ATOM 4552 C C . ALA A 1 600 ? -6.121 1.466 -34 1 19.16 600 ALA A C 1
ATOM 4554 O O . ALA A 1 600 ? -4.934 1.718 -33.781 1 19.16 600 ALA A O 1
ATOM 4555 N N . SER A 1 601 ? -6.816 2.596 -34.094 1 18.89 601 SER A N 1
ATOM 4556 C CA . SER A 1 601 ? -6.59 3.656 -33.125 1 18.89 601 SER A CA 1
ATOM 4557 C C . SER A 1 601 ? -6.629 3.111 -31.703 1 18.89 601 SER A C 1
ATOM 4559 O O . SER A 1 601 ? -7.469 2.271 -31.375 1 18.89 601 SER A O 1
ATOM 4561 N N . ALA A 1 602 ? -5.508 3.15 -31.031 1 19.47 602 ALA A N 1
ATOM 4562 C CA . ALA A 1 602 ? -5.031 2.717 -29.719 1 19.47 602 ALA A CA 1
ATOM 4563 C C . ALA A 1 602 ? -5.914 3.27 -28.609 1 19.47 602 ALA A C 1
ATOM 4565 O O . ALA A 1 602 ? -5.527 3.262 -27.438 1 19.47 602 ALA A O 1
ATOM 4566 N N . ASN A 1 603 ? -7.066 3.957 -29.031 1 21.34 603 ASN A N 1
ATOM 4567 C CA . ASN A 1 603 ? -7.652 4.574 -27.844 1 21.34 603 ASN A CA 1
ATOM 4568 C C . ASN A 1 603 ? -8.133 3.525 -26.844 1 21.34 603 ASN A C 1
ATOM 4570 O O . ASN A 1 603 ? -9.047 2.758 -27.141 1 21.34 603 ASN A O 1
ATOM 4574 N N . GLY A 1 604 ? -7.215 2.842 -26.281 1 21.44 604 GLY A N 1
ATOM 4575 C CA . GLY A 1 604 ? -7.402 1.753 -25.344 1 21.44 604 GLY A CA 1
ATOM 4576 C C . GLY A 1 604 ? -8.328 2.111 -24.203 1 21.44 604 GLY A C 1
ATOM 4577 O O . GLY A 1 604 ? -7.906 2.725 -23.219 1 21.44 604 GLY A O 1
ATOM 4578 N N . THR A 1 605 ? -9.5 2.676 -24.594 1 21.19 605 THR A N 1
ATOM 4579 C CA . THR A 1 605 ? -10.469 2.893 -23.531 1 21.19 605 THR A CA 1
ATOM 4580 C C . THR A 1 605 ? -10.695 1.609 -22.734 1 21.19 605 THR A C 1
ATOM 4582 O O . THR A 1 605 ? -10.727 0.517 -23.297 1 21.19 605 THR A O 1
ATOM 4585 N N . VAL A 1 606 ? -10.328 1.643 -21.5 1 22.5 606 VAL A N 1
ATOM 4586 C CA . VAL A 1 606 ? -10.484 0.744 -20.375 1 22.5 606 VAL A CA 1
ATOM 4587 C C . VAL A 1 606 ? -11.922 0.211 -20.328 1 22.5 606 VAL A C 1
ATOM 4589 O O . VAL A 1 606 ? -12.289 -0.518 -19.406 1 22.5 606 VAL A O 1
ATOM 4592 N N . GLY A 1 607 ? -12.766 0.697 -21.297 1 23.25 607 GLY A N 1
ATOM 4593 C CA . GLY A 1 607 ? -14.117 0.17 -21.281 1 23.25 607 GLY A CA 1
ATOM 4594 C C . GLY A 1 607 ? -14.195 -1.294 -21.672 1 23.25 607 GLY A C 1
ATOM 4595 O O . GLY A 1 607 ? -15.266 -1.793 -22.016 1 23.25 607 GLY A O 1
ATOM 4596 N N . ALA A 1 608 ? -13.039 -1.901 -21.766 1 24.38 608 ALA A N 1
ATOM 4597 C CA . ALA A 1 608 ? -13.078 -3.137 -22.547 1 24.38 608 ALA A CA 1
ATOM 4598 C C . ALA A 1 608 ? -13.906 -4.207 -21.844 1 24.38 608 ALA A C 1
ATOM 4600 O O . ALA A 1 608 ? -14.234 -5.234 -22.422 1 24.38 608 ALA A O 1
ATOM 4601 N N . HIS A 1 609 ? -13.953 -4.07 -20.562 1 22.52 609 HIS A N 1
ATOM 4602 C CA . HIS A 1 609 ? -14.531 -5.277 -20 1 22.52 609 HIS A CA 1
ATOM 4603 C C . HIS A 1 609 ? -16 -5.434 -20.391 1 22.52 609 HIS A C 1
ATOM 4605 O O . HIS A 1 609 ? -16.531 -6.543 -20.391 1 22.52 609 HIS A O 1
ATOM 4611 N N . ALA A 1 610 ? -16.703 -4.281 -20.5 1 22.64 610 ALA A N 1
ATOM 4612 C CA . ALA A 1 610 ? -18.125 -4.422 -20.781 1 22.64 610 ALA A CA 1
ATOM 4613 C C . ALA A 1 610 ? -18.375 -4.801 -22.25 1 22.64 610 ALA A C 1
ATOM 4615 O O . ALA A 1 610 ? -19.484 -5.164 -22.625 1 22.64 610 ALA A O 1
ATOM 4616 N N . LYS A 1 611 ? -17.406 -4.484 -23.094 1 26 611 LYS A N 1
ATOM 4617 C CA . LYS A 1 611 ? -17.797 -4.609 -24.484 1 26 611 LYS A CA 1
ATOM 4618 C C . LYS A 1 611 ? -17.844 -6.07 -24.922 1 26 611 LYS A C 1
ATOM 4620 O O . LYS A 1 611 ? -18.188 -6.375 -26.062 1 26 611 LYS A O 1
ATOM 4625 N N . ALA A 1 612 ? -17.219 -6.828 -24.141 1 22.97 612 ALA A N 1
ATOM 4626 C CA . ALA A 1 612 ? -17.094 -8.164 -24.703 1 22.97 612 ALA A CA 1
ATOM 4627 C C . ALA A 1 612 ? -18.453 -8.82 -24.875 1 22.97 612 ALA A C 1
ATOM 4629 O O . ALA A 1 612 ? -18.578 -9.852 -25.547 1 22.97 612 ALA A O 1
ATOM 4630 N N . PHE A 1 613 ? -19.422 -8.32 -24.109 1 23.77 613 PHE A N 1
ATOM 4631 C CA . PHE A 1 613 ? -20.672 -9.039 -24.312 1 23.77 613 PHE A CA 1
ATOM 4632 C C . PHE A 1 613 ? -21.266 -8.727 -25.688 1 23.77 613 PHE A C 1
ATOM 4634 O O . PHE A 1 613 ? -22.078 -9.484 -26.203 1 23.77 613 PHE A O 1
ATOM 4641 N N . VAL A 1 614 ? -20.953 -7.5 -26.234 1 23.75 614 VAL A N 1
ATOM 4642 C CA . VAL A 1 614 ? -21.781 -7.141 -27.391 1 23.75 614 VAL A CA 1
ATOM 4643 C C . VAL A 1 614 ? -21.312 -7.91 -28.625 1 23.75 614 VAL A C 1
ATOM 4645 O O . VAL A 1 614 ? -22.109 -8.203 -29.516 1 23.75 614 VAL A O 1
ATOM 4648 N N . LYS A 1 615 ? -20 -8 -28.781 1 24.55 615 LYS A N 1
ATOM 4649 C CA . LYS A 1 615 ? -19.656 -8.375 -30.141 1 24.55 615 LYS A CA 1
ATOM 4650 C C . LYS A 1 615 ? -19.953 -9.852 -30.406 1 24.55 615 LYS A C 1
ATOM 4652 O O . LYS A 1 615 ? -19.641 -10.375 -31.469 1 24.55 615 LYS A O 1
ATOM 4657 N N . ALA A 1 616 ? -20.266 -10.578 -29.406 1 22.73 616 ALA A N 1
ATOM 4658 C CA . ALA A 1 616 ? -20.516 -11.969 -29.781 1 22.73 616 ALA A CA 1
ATOM 4659 C C . ALA A 1 616 ? -21.75 -12.086 -30.672 1 22.73 616 ALA A C 1
ATOM 4661 O O . ALA A 1 616 ? -22.297 -13.18 -30.859 1 22.73 616 ALA A O 1
ATOM 4662 N N . ARG A 1 617 ? -22.297 -10.922 -31.203 1 21.94 617 ARG A N 1
ATOM 4663 C CA . ARG A 1 617 ? -23.453 -11.281 -32 1 21.94 617 ARG A CA 1
ATOM 4664 C C . ARG A 1 617 ? -23.062 -12.242 -33.125 1 21.94 617 ARG A C 1
ATOM 4666 O O . ARG A 1 617 ? -23.719 -13.281 -33.312 1 21.94 617 ARG A O 1
ATOM 4673 N N . ALA A 1 618 ? -22.594 -11.641 -34.312 1 22.47 618 ALA A N 1
ATOM 4674 C CA . ALA A 1 618 ? -23.094 -11.922 -35.656 1 22.47 618 ALA A CA 1
ATOM 4675 C C . ALA A 1 618 ? -22.391 -13.125 -36.281 1 22.47 618 ALA A C 1
ATOM 4677 O O . ALA A 1 618 ? -22.625 -13.461 -37.438 1 22.47 618 ALA A O 1
ATOM 4678 N N . VAL A 1 619 ? -21.281 -13.602 -35.75 1 20.64 619 VAL A N 1
ATOM 4679 C CA . VAL A 1 619 ? -20.734 -14.547 -36.688 1 20.64 619 VAL A CA 1
ATOM 4680 C C . VAL A 1 619 ? -21.578 -15.805 -36.75 1 20.64 619 VAL A C 1
ATOM 4682 O O . VAL A 1 619 ? -21.438 -16.688 -35.906 1 20.64 619 VAL A O 1
ATOM 4685 N N . VAL A 1 620 ? -22.984 -15.594 -36.625 1 18.45 620 VAL A N 1
ATOM 4686 C CA . VAL A 1 620 ? -23.781 -16.812 -36.75 1 18.45 620 VAL A CA 1
ATOM 4687 C C . VAL A 1 620 ? -23.422 -17.531 -38.031 1 18.45 620 VAL A C 1
ATOM 4689 O O . VAL A 1 620 ? -22.734 -16.984 -38.875 1 18.45 620 VAL A O 1
ATOM 4692 N N . ALA A 1 621 ? -24.547 -18 -38.781 1 18.48 621 ALA A N 1
ATOM 4693 C CA . ALA A 1 621 ? -25 -19.141 -39.562 1 18.48 621 ALA A CA 1
ATOM 4694 C C . ALA A 1 621 ? -24.562 -19.047 -41.031 1 18.48 621 ALA A C 1
ATOM 4696 O O . ALA A 1 621 ? -25.359 -18.703 -41.906 1 18.48 621 ALA A O 1
ATOM 4697 N N . ALA A 1 622 ? -23.516 -18.328 -41.469 1 19.22 622 ALA A N 1
ATOM 4698 C CA . ALA A 1 622 ? -23.562 -18.438 -42.938 1 19.22 622 ALA A CA 1
ATOM 4699 C C . ALA A 1 622 ? -23.328 -19.891 -43.375 1 19.22 622 ALA A C 1
ATOM 4701 O O . ALA A 1 622 ? -22.234 -20.422 -43.188 1 19.22 622 ALA A O 1
ATOM 4702 N N . LYS A 1 623 ? -24.484 -20.766 -43.094 1 17.27 623 LYS A N 1
ATOM 4703 C CA . LYS A 1 623 ? -24.734 -21.672 -44.219 1 17.27 623 LYS A CA 1
ATOM 4704 C C . LYS A 1 623 ? -25.328 -20.906 -45.406 1 17.27 623 LYS A C 1
ATOM 4706 O O . LYS A 1 623 ? -26.188 -20.031 -45.219 1 17.27 623 LYS A O 1
ATOM 4711 N N . MET B 1 1 ? -8.148 31.75 2.539 1 51.28 1 MET B N 1
ATOM 4712 C CA . MET B 1 1 ? -6.785 32.188 2.271 1 51.28 1 MET B CA 1
ATOM 4713 C C . MET B 1 1 ? -5.781 31.391 3.096 1 51.28 1 MET B C 1
ATOM 4715 O O . MET B 1 1 ? -6.059 31.031 4.242 1 51.28 1 MET B O 1
ATOM 4719 N N . SER B 1 2 ? -4.781 30.859 2.361 1 71.06 2 SER B N 1
ATOM 4720 C CA . SER B 1 2 ? -3.719 30.078 2.977 1 71.06 2 SER B CA 1
ATOM 4721 C C . SER B 1 2 ? -2.773 30.969 3.783 1 71.06 2 SER B C 1
ATOM 4723 O O . SER B 1 2 ? -2.611 32.156 3.48 1 71.06 2 SER B O 1
ATOM 4725 N N . SER B 1 3 ? -2.375 30.531 4.879 1 70.25 3 SER B N 1
ATOM 4726 C CA . SER B 1 3 ? -1.369 31.234 5.664 1 70.25 3 SER B CA 1
ATOM 4727 C C . SER B 1 3 ? -0.151 31.594 4.816 1 70.25 3 SER B C 1
ATOM 4729 O O . SER B 1 3 ? 0.552 32.562 5.102 1 70.25 3 SER B O 1
ATOM 4731 N N . GLU B 1 4 ? -0.016 30.859 3.846 1 71.19 4 GLU B N 1
ATOM 4732 C CA . GLU B 1 4 ? 1.146 31.094 2.996 1 71.19 4 GLU B CA 1
ATOM 4733 C C . GLU B 1 4 ? 0.999 32.406 2.209 1 71.19 4 GLU B C 1
ATOM 4735 O O . GLU B 1 4 ? 1.988 32.969 1.733 1 71.19 4 GLU B O 1
ATOM 4740 N N . ASP B 1 5 ? -0.23 32.781 2.146 1 68.81 5 ASP B N 1
ATOM 4741 C CA . ASP B 1 5 ? -0.47 34.031 1.434 1 68.81 5 ASP B CA 1
ATOM 4742 C C . ASP B 1 5 ? 0.084 35.219 2.211 1 68.81 5 ASP B C 1
ATOM 4744 O O . ASP B 1 5 ? 0.274 36.312 1.649 1 68.81 5 ASP B O 1
ATOM 4748 N N . TYR B 1 6 ? 0.392 34.938 3.404 1 71.44 6 TYR B N 1
ATOM 4749 C CA . TYR B 1 6 ? 0.795 36.062 4.262 1 71.44 6 TYR B CA 1
ATOM 4750 C C . TYR B 1 6 ? 2.295 36.031 4.531 1 71.44 6 TYR B C 1
ATOM 4752 O O . TYR B 1 6 ? 2.801 36.781 5.359 1 71.44 6 TYR B O 1
ATOM 4760 N N . ILE B 1 7 ? 2.857 35.062 3.834 1 75 7 ILE B N 1
ATOM 4761 C CA . ILE B 1 7 ? 4.297 35 4.055 1 75 7 ILE B CA 1
ATOM 4762 C C . ILE B 1 7 ? 5.035 35.438 2.799 1 75 7 ILE B C 1
ATOM 4764 O O . ILE B 1 7 ? 4.586 35.188 1.68 1 75 7 ILE B O 1
ATOM 4768 N N . ALA B 1 8 ? 5.93 36.344 2.924 1 71.88 8 ALA B N 1
ATOM 4769 C CA . ALA B 1 8 ? 6.91 36.75 1.909 1 71.88 8 ALA B CA 1
ATOM 4770 C C . ALA B 1 8 ? 8.328 36.688 2.471 1 71.88 8 ALA B C 1
ATOM 4772 O O . ALA B 1 8 ? 8.625 37.281 3.496 1 71.88 8 ALA B O 1
ATOM 4773 N N . PRO B 1 9 ? 9.031 35.812 1.87 1 73.88 9 PRO B N 1
ATOM 4774 C CA . PRO B 1 9 ? 10.406 35.812 2.377 1 73.88 9 PRO B CA 1
ATOM 4775 C C . PRO B 1 9 ? 11.023 37.219 2.383 1 73.88 9 PRO B C 1
ATOM 4777 O O . PRO B 1 9 ? 10.812 38 1.447 1 73.88 9 PRO B O 1
ATOM 4780 N N . PRO B 1 10 ? 11.602 37.5 3.496 1 70.94 10 PRO B N 1
ATOM 4781 C CA . PRO B 1 10 ? 12.281 38.781 3.498 1 70.94 10 PRO B CA 1
ATOM 4782 C C . PRO B 1 10 ? 13.289 38.938 2.355 1 70.94 10 PRO B C 1
ATOM 4784 O O . PRO B 1 10 ? 13.906 37.938 1.946 1 70.94 10 PRO B O 1
ATOM 4787 N N . PHE B 1 11 ? 13.352 40.125 1.88 1 72.69 11 PHE B N 1
ATOM 4788 C CA . PHE B 1 11 ? 14.18 40.438 0.716 1 72.69 11 PHE B CA 1
ATOM 4789 C C . PHE B 1 11 ? 15.594 39.906 0.906 1 72.69 11 PHE B C 1
ATOM 4791 O O . PHE B 1 11 ? 16.156 39.281 0.005 1 72.69 11 PHE B O 1
ATOM 4798 N N . PHE B 1 12 ? 16.141 40.156 2.033 1 74.44 12 PHE B N 1
ATOM 4799 C CA . PHE B 1 12 ? 17.516 39.75 2.289 1 74.44 12 PHE B CA 1
ATOM 4800 C C . PHE B 1 12 ? 17.641 38.219 2.285 1 74.44 12 PHE B C 1
ATOM 4802 O O . PHE B 1 12 ? 18.656 37.656 1.877 1 74.44 12 PHE B O 1
ATOM 4809 N N . THR B 1 13 ? 16.641 37.625 2.699 1 74.94 13 THR B N 1
ATOM 4810 C CA . THR B 1 13 ? 16.625 36.156 2.723 1 74.94 13 THR B CA 1
ATOM 4811 C C . THR B 1 13 ? 16.547 35.594 1.307 1 74.94 13 THR B C 1
ATOM 4813 O O . THR B 1 13 ? 17.172 34.562 1.004 1 74.94 13 THR B O 1
ATOM 4816 N N . ILE B 1 14 ? 15.836 36.25 0.504 1 77.44 14 ILE B N 1
ATOM 4817 C CA . ILE B 1 14 ? 15.727 35.844 -0.891 1 77.44 14 ILE B CA 1
ATOM 4818 C C . ILE B 1 14 ? 17.094 35.938 -1.568 1 77.44 14 ILE B C 1
ATOM 4820 O O . ILE B 1 14 ? 17.531 35 -2.242 1 77.44 14 ILE B O 1
ATOM 4824 N N . ILE B 1 15 ? 17.719 37.094 -1.329 1 77.25 15 ILE B N 1
ATOM 4825 C CA . ILE B 1 15 ? 19 37.344 -1.953 1 77.25 15 ILE B CA 1
ATOM 4826 C C . ILE B 1 15 ? 20.031 36.312 -1.449 1 77.25 15 ILE B C 1
ATOM 4828 O O . ILE B 1 15 ? 20.828 35.781 -2.229 1 77.25 15 ILE B O 1
ATOM 4832 N N . SER B 1 16 ? 19.953 36.156 -0.266 1 81.12 16 SER B N 1
ATOM 4833 C CA . SER B 1 16 ? 20.891 35.188 0.327 1 81.12 16 SER B CA 1
ATOM 4834 C C . SER B 1 16 ? 20.641 33.781 -0.208 1 81.12 16 SER B C 1
ATOM 4836 O O . SER B 1 16 ? 21.578 33.031 -0.468 1 81.12 16 SER B O 1
ATOM 4838 N N . ALA B 1 17 ? 19.438 33.438 -0.309 1 80.06 17 ALA B N 1
ATOM 4839 C CA . ALA B 1 17 ? 19.078 32.125 -0.816 1 80.06 17 ALA B CA 1
ATOM 4840 C C . ALA B 1 17 ? 19.562 31.922 -2.25 1 80.06 17 ALA B C 1
ATOM 4842 O O . ALA B 1 17 ? 20.125 30.891 -2.59 1 80.06 17 ALA B O 1
ATOM 4843 N N . LEU B 1 18 ? 19.344 32.906 -3.029 1 76.75 18 LEU B N 1
ATOM 4844 C CA . LEU B 1 18 ? 19.766 32.844 -4.426 1 76.75 18 LEU B CA 1
ATOM 4845 C C . LEU B 1 18 ? 21.281 32.844 -4.531 1 76.75 18 LEU B C 1
ATOM 4847 O O . LEU B 1 18 ? 21.859 32.156 -5.398 1 76.75 18 LEU B O 1
ATOM 4851 N N . PHE B 1 19 ? 21.797 33.594 -3.695 1 79.06 19 PHE B N 1
ATOM 4852 C CA . PHE B 1 19 ? 23.266 33.656 -3.662 1 79.06 19 PHE B CA 1
ATOM 4853 C C . PHE B 1 19 ? 23.844 32.281 -3.324 1 79.06 19 PHE B C 1
ATOM 4855 O O . PHE B 1 19 ? 24.75 31.797 -4.008 1 79.06 19 PHE B O 1
ATOM 4862 N N . ILE B 1 20 ? 23.391 31.703 -2.379 1 77.56 20 ILE B N 1
ATOM 4863 C CA . ILE B 1 20 ? 23.891 30.422 -1.924 1 77.56 20 ILE B CA 1
ATOM 4864 C C . ILE B 1 20 ? 23.688 29.375 -3.016 1 77.56 20 ILE B C 1
ATOM 4866 O O . ILE B 1 20 ? 24.562 28.547 -3.264 1 77.56 20 ILE B O 1
ATOM 4870 N N . LEU B 1 21 ? 22.547 29.406 -3.566 1 78.12 21 LEU B N 1
ATOM 4871 C CA . LEU B 1 21 ? 22.266 28.453 -4.641 1 78.12 21 LEU B CA 1
ATOM 4872 C C . LEU B 1 21 ? 23.219 28.672 -5.82 1 78.12 21 LEU B C 1
ATOM 4874 O O . LEU B 1 21 ? 23.672 27.719 -6.434 1 78.12 21 LEU B O 1
ATOM 4878 N N . SER B 1 22 ? 23.453 29.906 -6.074 1 78.81 22 SER B N 1
ATOM 4879 C CA . SER B 1 22 ? 24.375 30.25 -7.16 1 78.81 22 SER B CA 1
ATOM 4880 C C . SER B 1 22 ? 25.797 29.797 -6.84 1 78.81 22 SER B C 1
ATOM 4882 O O . SER B 1 22 ? 26.484 29.25 -7.703 1 78.81 22 SER B O 1
ATOM 4884 N N . VAL B 1 23 ? 26.156 30.031 -5.695 1 79.69 23 VAL B N 1
ATOM 4885 C CA . VAL B 1 23 ? 27.484 29.656 -5.258 1 79.69 23 VAL B CA 1
ATOM 4886 C C . VAL B 1 23 ? 27.625 28.125 -5.266 1 79.69 23 VAL B C 1
ATOM 4888 O O . VAL B 1 23 ? 28.641 27.594 -5.707 1 79.69 23 VAL B O 1
ATOM 4891 N N . ALA B 1 24 ? 26.656 27.531 -4.754 1 79 24 ALA B N 1
ATOM 4892 C CA . ALA B 1 24 ? 26.688 26.062 -4.738 1 79 24 ALA B CA 1
ATOM 4893 C C . ALA B 1 24 ? 26.75 25.5 -6.152 1 79 24 ALA B C 1
ATOM 4895 O O . ALA B 1 24 ? 27.484 24.531 -6.402 1 79 24 ALA B O 1
ATOM 4896 N N . THR B 1 25 ? 26.031 26.078 -7.027 1 76.25 25 THR B N 1
ATOM 4897 C CA . THR B 1 25 ? 26.031 25.641 -8.414 1 76.25 25 THR B CA 1
ATOM 4898 C C . THR B 1 25 ? 27.391 25.906 -9.062 1 76.25 25 THR B C 1
ATOM 4900 O O . THR B 1 25 ? 27.922 25.047 -9.773 1 76.25 25 THR B O 1
ATOM 4903 N N . LEU B 1 26 ? 27.844 27.047 -8.789 1 76.75 26 LEU B N 1
ATOM 4904 C CA . LEU B 1 26 ? 29.125 27.438 -9.359 1 76.75 26 LEU B CA 1
ATOM 4905 C C . LEU B 1 26 ? 30.234 26.531 -8.852 1 76.75 26 LEU B C 1
ATOM 4907 O O . LEU B 1 26 ? 31.047 26.047 -9.633 1 76.75 26 LEU B O 1
ATOM 4911 N N . PHE B 1 27 ? 30.281 26.375 -7.641 1 76.25 27 PHE B N 1
ATOM 4912 C CA . PHE B 1 27 ? 31.328 25.547 -7.062 1 76.25 27 PHE B CA 1
ATOM 4913 C C . PHE B 1 27 ? 31.156 24.094 -7.48 1 76.25 27 PHE B C 1
ATOM 4915 O O . PHE B 1 27 ? 32.156 23.375 -7.645 1 76.25 27 PHE B O 1
ATOM 4922 N N . GLY B 1 28 ? 29.969 23.688 -7.605 1 75.44 28 GLY B N 1
ATOM 4923 C CA . GLY B 1 28 ? 29.734 22.344 -8.133 1 75.44 28 GLY B CA 1
ATOM 4924 C C . GLY B 1 28 ? 30.281 22.156 -9.531 1 75.44 28 GLY B C 1
ATOM 4925 O O . GLY B 1 28 ? 30.891 21.125 -9.828 1 75.44 28 GLY B O 1
ATOM 4926 N N . ARG B 1 29 ? 30.094 23.109 -10.281 1 74.31 29 ARG B N 1
ATOM 4927 C CA . ARG B 1 29 ? 30.594 23.047 -11.656 1 74.31 29 ARG B CA 1
ATOM 4928 C C . ARG B 1 29 ? 32.125 23.078 -11.68 1 74.31 29 ARG B C 1
ATOM 4930 O O . ARG B 1 29 ? 32.75 22.391 -12.492 1 74.31 29 ARG B O 1
ATOM 4937 N N . ILE B 1 30 ? 32.625 23.859 -10.898 1 74.19 30 ILE B N 1
ATOM 4938 C CA . ILE B 1 30 ? 34.062 23.953 -10.797 1 74.19 30 ILE B CA 1
ATOM 4939 C C . ILE B 1 30 ? 34.656 22.609 -10.367 1 74.19 30 ILE B C 1
ATOM 4941 O O . ILE B 1 30 ? 35.656 22.141 -10.938 1 74.19 30 ILE B O 1
ATOM 4945 N N . ARG B 1 31 ? 34.062 22 -9.469 1 75.88 31 ARG B N 1
ATOM 4946 C CA . ARG B 1 31 ? 34.5 20.688 -9 1 75.88 31 ARG B CA 1
ATOM 4947 C C . ARG B 1 31 ? 34.406 19.656 -10.109 1 75.88 31 ARG B C 1
ATOM 4949 O O . ARG B 1 31 ? 35.281 18.766 -10.219 1 75.88 31 ARG B O 1
ATOM 4956 N N . ASP B 1 32 ? 33.406 19.75 -10.805 1 75.62 32 ASP B N 1
ATOM 4957 C CA . ASP B 1 32 ? 33.25 18.812 -11.914 1 75.62 32 ASP B CA 1
ATOM 4958 C C . ASP B 1 32 ? 34.344 18.984 -12.945 1 75.62 32 ASP B C 1
ATOM 4960 O O . ASP B 1 32 ? 34.844 18 -13.492 1 75.62 32 ASP B O 1
ATOM 4964 N N . VAL B 1 33 ? 34.656 20.156 -13.211 1 69.94 33 VAL B N 1
ATOM 4965 C CA . VAL B 1 33 ? 35.719 20.453 -14.164 1 69.94 33 VAL B CA 1
ATOM 4966 C C . VAL B 1 33 ? 37.031 19.922 -13.641 1 69.94 33 VAL B C 1
ATOM 4968 O O . VAL B 1 33 ? 37.781 19.266 -14.375 1 69.94 33 VAL B O 1
ATOM 4971 N N . PHE B 1 34 ? 37.219 20.172 -12.438 1 68.81 34 PHE B N 1
ATOM 4972 C CA . PHE B 1 34 ? 38.469 19.703 -11.828 1 68.81 34 PHE B CA 1
ATOM 4973 C C . PHE B 1 34 ? 38.5 18.172 -11.82 1 68.81 34 PHE B C 1
ATOM 4975 O O . PHE B 1 34 ? 39.562 17.578 -12.039 1 68.81 34 PHE B O 1
ATOM 4982 N N . TYR B 1 35 ? 37.406 17.641 -11.477 1 67.75 35 TYR B N 1
ATOM 4983 C CA . TYR B 1 35 ? 37.344 16.188 -11.477 1 67.75 35 TYR B CA 1
ATOM 4984 C C . TYR B 1 35 ? 37.594 15.633 -12.875 1 67.75 35 TYR B C 1
ATOM 4986 O O . TYR B 1 35 ? 38.312 14.641 -13.031 1 67.75 35 TYR B O 1
ATOM 4994 N N . PHE B 1 36 ? 36.969 16.188 -13.797 1 66.5 36 PHE B N 1
ATOM 4995 C CA . PHE B 1 36 ? 37.188 15.766 -15.18 1 66.5 36 PHE B CA 1
ATOM 4996 C C . PHE B 1 36 ? 38.625 15.922 -15.586 1 66.5 36 PHE B C 1
ATOM 4998 O O . PHE B 1 36 ? 39.188 15.07 -16.281 1 66.5 36 PHE B O 1
ATOM 5005 N N . LEU B 1 37 ? 39.156 16.922 -15.156 1 65.12 37 LEU B N 1
ATOM 5006 C CA . LEU B 1 37 ? 40.562 17.203 -15.508 1 65.12 37 LEU B CA 1
ATOM 5007 C C . LEU B 1 37 ? 41.5 16.234 -14.812 1 65.12 37 LEU B C 1
ATOM 5009 O O . LEU B 1 37 ? 42.5 15.836 -15.383 1 65.12 37 LEU B O 1
ATOM 5013 N N . LEU B 1 38 ? 41.125 15.883 -13.656 1 66.44 38 LEU B N 1
ATOM 5014 C CA . LEU B 1 38 ? 42 15.039 -12.867 1 66.44 38 LEU B CA 1
ATOM 5015 C C . LEU B 1 38 ? 41.75 13.562 -13.148 1 66.44 38 LEU B C 1
ATOM 5017 O O . LEU B 1 38 ? 42.625 12.719 -12.922 1 66.44 38 LEU B O 1
ATOM 5021 N N . ASN B 1 39 ? 40.469 13.32 -13.43 1 61.91 39 ASN B N 1
ATOM 5022 C CA . ASN B 1 39 ? 40.125 11.93 -13.711 1 61.91 39 ASN B CA 1
ATOM 5023 C C . ASN B 1 39 ? 39.5 11.773 -15.094 1 61.91 39 ASN B C 1
ATOM 5025 O O . ASN B 1 39 ? 38.312 11.391 -15.211 1 61.91 39 ASN B O 1
ATOM 5029 N N . PRO B 1 40 ? 40.125 12.109 -16.031 1 54.12 40 PRO B N 1
ATOM 5030 C CA . PRO B 1 40 ? 39.5 12.078 -17.359 1 54.12 40 PRO B CA 1
ATOM 5031 C C . PRO B 1 40 ? 38.875 10.734 -17.688 1 54.12 40 PRO B C 1
ATOM 5033 O O . PRO B 1 40 ? 37.875 10.68 -18.391 1 54.12 40 PRO B O 1
ATOM 5036 N N . GLY B 1 41 ? 39.344 9.648 -17.25 1 51.47 41 GLY B N 1
ATOM 5037 C CA . GLY B 1 41 ? 38.875 8.328 -17.656 1 51.47 41 GLY B CA 1
ATOM 5038 C C . GLY B 1 41 ? 37.812 7.758 -16.734 1 51.47 41 GLY B C 1
ATOM 5039 O O . GLY B 1 41 ? 37.188 6.75 -17.047 1 51.47 41 GLY B O 1
ATOM 5040 N N . LYS B 1 42 ? 37.75 8.211 -15.648 1 50.66 42 LYS B N 1
ATOM 5041 C CA . LYS B 1 42 ? 36.906 7.535 -14.648 1 50.66 42 LYS B CA 1
ATOM 5042 C C . LYS B 1 42 ? 35.469 7.953 -14.766 1 50.66 42 LYS B C 1
ATOM 5044 O O . LYS B 1 42 ? 34.656 7.629 -13.898 1 50.66 42 LYS B O 1
ATOM 5049 N N . LEU B 1 43 ? 35.125 8.68 -15.508 1 47 43 LEU B N 1
ATOM 5050 C CA . LEU B 1 43 ? 33.688 8.953 -15.57 1 47 43 LEU B CA 1
ATOM 5051 C C . LEU B 1 43 ? 32.906 7.672 -15.789 1 47 43 LEU B C 1
ATOM 5053 O O . LEU B 1 43 ? 33.25 6.863 -16.656 1 47 43 LEU B O 1
ATOM 5057 N N . LYS B 1 44 ? 32.25 7.238 -14.805 1 51.53 44 LYS B N 1
ATOM 5058 C CA . LYS B 1 44 ? 31.453 6.031 -14.664 1 51.53 44 LYS B CA 1
ATOM 5059 C C . LYS B 1 44 ? 30.906 5.57 -16.016 1 51.53 44 LYS B C 1
ATOM 5061 O O . LYS B 1 44 ? 30.297 6.359 -16.734 1 51.53 44 LYS B O 1
ATOM 5066 N N . LYS B 1 45 ? 31.469 4.473 -16.391 1 45.28 45 LYS B N 1
ATOM 5067 C CA . LYS B 1 45 ? 31.109 3.697 -17.562 1 45.28 45 LYS B CA 1
ATOM 5068 C C . LYS B 1 45 ? 29.594 3.467 -17.641 1 45.28 45 LYS B C 1
ATOM 5070 O O . LYS B 1 45 ? 29.031 2.787 -16.781 1 45.28 45 LYS B O 1
ATOM 5075 N N . GLN B 1 46 ? 28.812 4.438 -18 1 47.31 46 GLN B N 1
ATOM 5076 C CA . GLN B 1 46 ? 27.484 4.062 -18.453 1 47.31 46 GLN B CA 1
ATOM 5077 C C . GLN B 1 46 ? 27.516 2.762 -19.25 1 47.31 46 GLN B C 1
ATOM 5079 O O . GLN B 1 46 ? 28.484 2.492 -19.969 1 47.31 46 GLN B O 1
ATOM 5084 N N . ASN B 1 47 ? 26.969 1.723 -18.719 1 48.09 47 ASN B N 1
ATOM 5085 C CA . ASN B 1 47 ? 26.875 0.556 -19.594 1 48.09 47 ASN B CA 1
ATOM 5086 C C . ASN B 1 47 ? 26.766 0.958 -21.062 1 48.09 47 ASN B C 1
ATOM 5088 O O . ASN B 1 47 ? 25.828 1.665 -21.438 1 48.09 47 ASN B O 1
ATOM 5092 N N . GLU B 1 48 ? 27.781 0.848 -21.766 1 56.78 48 GLU B N 1
ATOM 5093 C CA . GLU B 1 48 ? 27.797 1.198 -23.188 1 56.78 48 GLU B CA 1
ATOM 5094 C C . GLU B 1 48 ? 26.578 0.623 -23.906 1 56.78 48 GLU B C 1
ATOM 5096 O O . GLU B 1 48 ? 26.266 -0.563 -23.766 1 56.78 48 GLU B O 1
ATOM 5101 N N . GLY B 1 49 ? 25.688 1.421 -24.406 1 57.69 49 GLY B N 1
ATOM 5102 C CA . GLY B 1 49 ? 24.562 1.048 -25.266 1 57.69 49 GLY B CA 1
ATOM 5103 C C . GLY B 1 49 ? 23.234 1.114 -24.547 1 57.69 49 GLY B C 1
ATOM 5104 O O . GLY B 1 49 ? 22.172 1.036 -25.172 1 57.69 49 GLY B O 1
ATOM 5105 N N . TYR B 1 50 ? 23.344 1.215 -23.172 1 64.38 50 TYR B N 1
ATOM 5106 C CA . TYR B 1 50 ? 22.062 1.32 -22.453 1 64.38 50 TYR B CA 1
ATOM 5107 C C . TYR B 1 50 ? 21.719 2.777 -22.188 1 64.38 50 TYR B C 1
ATOM 5109 O O . TYR B 1 50 ? 22.609 3.613 -22 1 64.38 50 TYR B O 1
ATOM 5117 N N . ALA B 1 51 ? 20.5 3.047 -22.328 1 67.94 51 ALA B N 1
ATOM 5118 C CA . ALA B 1 51 ? 20.047 4.363 -21.891 1 67.94 51 ALA B CA 1
ATOM 5119 C C . ALA B 1 51 ? 20.266 4.531 -20.391 1 67.94 51 ALA B C 1
ATOM 5121 O O . ALA B 1 51 ? 20.062 3.59 -19.609 1 67.94 51 ALA B O 1
ATOM 5122 N N . PRO B 1 52 ? 20.797 5.695 -20 1 63.44 52 PRO B N 1
ATOM 5123 C CA . PRO B 1 52 ? 21.031 5.898 -18.578 1 63.44 52 PRO B CA 1
ATOM 5124 C C . PRO B 1 52 ? 19.734 5.852 -17.75 1 63.44 52 PRO B C 1
ATOM 5126 O O . PRO B 1 52 ? 18.703 6.344 -18.203 1 63.44 52 PRO B O 1
ATOM 5129 N N . ILE B 1 53 ? 19.859 5.238 -16.766 1 57.22 53 ILE B N 1
ATOM 5130 C CA . ILE B 1 53 ? 18.703 5.172 -15.859 1 57.22 53 ILE B CA 1
ATOM 5131 C C . ILE B 1 53 ? 18.406 6.562 -15.305 1 57.22 53 ILE B C 1
ATOM 5133 O O . ILE B 1 53 ? 17.25 6.922 -15.109 1 57.22 53 ILE B O 1
ATOM 5137 N N . ARG B 1 54 ? 19.562 7.441 -15.211 1 63.75 54 ARG B N 1
ATOM 5138 C CA . ARG B 1 54 ? 19.422 8.758 -14.609 1 63.75 54 ARG B CA 1
ATOM 5139 C C . ARG B 1 54 ? 19.562 9.859 -15.648 1 63.75 54 ARG B C 1
ATOM 5141 O O . ARG B 1 54 ? 20.391 9.75 -16.562 1 63.75 54 ARG B O 1
ATOM 5148 N N . ASP B 1 55 ? 18.75 10.906 -15.461 1 63.28 55 ASP B N 1
ATOM 5149 C CA . ASP B 1 55 ? 18.969 12.109 -16.25 1 63.28 55 ASP B CA 1
ATOM 5150 C C . ASP B 1 55 ? 20.266 12.805 -15.836 1 63.28 55 ASP B C 1
ATOM 5152 O O . ASP B 1 55 ? 20.531 12.984 -14.648 1 63.28 55 ASP B O 1
ATOM 5156 N N . PRO B 1 56 ? 21.078 13.125 -16.75 1 58.91 56 PRO B N 1
ATOM 5157 C CA . PRO B 1 56 ? 22.375 13.734 -16.438 1 58.91 56 PRO B CA 1
ATOM 5158 C C . PRO B 1 56 ? 22.234 14.992 -15.578 1 58.91 56 PRO B C 1
ATOM 5160 O O . PRO B 1 56 ? 23.078 15.234 -14.703 1 58.91 56 PRO B O 1
ATOM 5163 N N . THR B 1 57 ? 21.266 15.859 -15.836 1 61.78 57 THR B N 1
ATOM 5164 C CA . THR B 1 57 ? 21.078 17.062 -15.031 1 61.78 57 THR B CA 1
ATOM 5165 C C . THR B 1 57 ? 20.75 16.688 -13.586 1 61.78 57 THR B C 1
ATOM 5167 O O . THR B 1 57 ? 21.203 17.359 -12.648 1 61.78 57 THR B O 1
ATOM 5170 N N . GLU B 1 58 ? 20.125 15.766 -13.539 1 64.31 58 GLU B N 1
ATOM 5171 C CA . GLU B 1 58 ? 19.781 15.281 -12.211 1 64.31 58 GLU B CA 1
ATOM 5172 C C . GLU B 1 58 ? 21 14.734 -11.492 1 64.31 58 GLU B C 1
ATOM 5174 O O . GLU B 1 58 ? 21.109 14.836 -10.266 1 64.31 58 GLU B O 1
ATOM 5179 N N . ASP B 1 59 ? 21.828 14.406 -12.344 1 67.56 59 ASP B N 1
ATOM 5180 C CA . ASP B 1 59 ? 23.047 13.844 -11.781 1 67.56 59 ASP B CA 1
ATOM 5181 C C . ASP B 1 59 ? 23.891 14.922 -11.109 1 67.56 59 ASP B C 1
ATOM 5183 O O . ASP B 1 59 ? 24.453 14.703 -10.039 1 67.56 59 ASP B O 1
ATOM 5187 N N . PHE B 1 60 ? 23.984 16.125 -11.672 1 70.5 60 PHE B N 1
ATOM 5188 C CA . PHE B 1 60 ? 24.719 17.234 -11.07 1 70.5 60 PHE B CA 1
ATOM 5189 C C . PHE B 1 60 ? 24.125 17.625 -9.727 1 70.5 60 PHE B C 1
ATOM 5191 O O . PHE B 1 60 ? 24.844 17.781 -8.742 1 70.5 60 PHE B O 1
ATOM 5198 N N . TYR B 1 61 ? 22.844 17.812 -9.68 1 72.19 61 TYR B N 1
ATOM 5199 C CA . TYR B 1 61 ? 22.156 18.203 -8.453 1 72.19 61 TYR B CA 1
ATOM 5200 C C . TYR B 1 61 ? 22.375 17.172 -7.352 1 72.19 61 TYR B C 1
ATOM 5202 O O . TYR B 1 61 ? 22.609 17.531 -6.199 1 72.19 61 TYR B O 1
ATOM 5210 N N . MET B 1 62 ? 22.391 16.016 -7.77 1 71.56 62 MET B N 1
ATOM 5211 C CA . MET B 1 62 ? 22.531 14.938 -6.797 1 71.56 62 MET B CA 1
ATOM 5212 C C . MET B 1 62 ? 23.938 14.891 -6.234 1 71.56 62 MET B C 1
ATOM 5214 O O . MET B 1 62 ? 24.125 14.688 -5.035 1 71.56 62 MET B O 1
ATOM 5218 N N . ARG B 1 63 ? 24.828 15.117 -7.098 1 73.19 63 ARG B N 1
ATOM 5219 C CA . ARG B 1 63 ? 26.219 14.945 -6.695 1 73.19 63 ARG B CA 1
ATOM 5220 C C . ARG B 1 63 ? 26.734 16.172 -5.945 1 73.19 63 ARG B C 1
ATOM 5222 O O . ARG B 1 63 ? 27.484 16.047 -4.973 1 73.19 63 ARG B O 1
ATOM 5229 N N . ARG B 1 64 ? 26.172 17.281 -6.363 1 74.75 64 ARG B N 1
ATOM 5230 C CA . ARG B 1 64 ? 26.859 18.469 -5.891 1 74.75 64 ARG B CA 1
ATOM 5231 C C . ARG B 1 64 ? 25.984 19.266 -4.941 1 74.75 64 ARG B C 1
ATOM 5233 O O . ARG B 1 64 ? 26.469 20.141 -4.215 1 74.75 64 ARG B O 1
ATOM 5240 N N . MET B 1 65 ? 24.797 18.969 -4.895 1 78.94 65 MET B N 1
ATOM 5241 C CA . MET B 1 65 ? 23.906 19.719 -4.004 1 78.94 65 MET B CA 1
ATOM 5242 C C . MET B 1 65 ? 23.266 18.781 -2.971 1 78.94 65 MET B C 1
ATOM 5244 O O . MET B 1 65 ? 23.688 18.766 -1.811 1 78.94 65 MET B O 1
ATOM 5248 N N . TYR B 1 66 ? 22.516 17.906 -3.416 1 76.62 66 TYR B N 1
ATOM 5249 C CA . TYR B 1 66 ? 21.781 17.016 -2.521 1 76.62 66 TYR B CA 1
ATOM 5250 C C . TYR B 1 66 ? 22.734 16.094 -1.764 1 76.62 66 TYR B C 1
ATOM 5252 O O . TYR B 1 66 ? 22.531 15.812 -0.584 1 76.62 66 TYR B O 1
ATOM 5260 N N . GLY B 1 67 ? 23.688 15.656 -2.408 1 76.5 67 GLY B N 1
ATOM 5261 C CA . GLY B 1 67 ? 24.641 14.734 -1.796 1 76.5 67 GLY B CA 1
ATOM 5262 C C . GLY B 1 67 ? 25.344 15.32 -0.585 1 76.5 67 GLY B C 1
ATOM 5263 O O . GLY B 1 67 ? 25.703 14.594 0.335 1 76.5 67 GLY B O 1
ATOM 5264 N N . ARG B 1 68 ? 25.406 16.609 -0.515 1 79.12 68 ARG B N 1
ATOM 5265 C CA . ARG B 1 68 ? 26.094 17.266 0.579 1 79.12 68 ARG B CA 1
ATOM 5266 C C . ARG B 1 68 ? 25.203 17.391 1.809 1 79.12 68 ARG B C 1
ATOM 5268 O O . ARG B 1 68 ? 25.703 17.516 2.932 1 79.12 68 ARG B O 1
ATOM 5275 N N . ILE B 1 69 ? 23.969 17.344 1.54 1 85.5 69 ILE B N 1
ATOM 5276 C CA . ILE B 1 69 ? 23.094 17.578 2.674 1 85.5 69 ILE B CA 1
ATOM 5277 C C . ILE B 1 69 ? 22.188 16.359 2.9 1 85.5 69 ILE B C 1
ATOM 5279 O O . ILE B 1 69 ? 21.25 16.422 3.684 1 85.5 69 ILE B O 1
ATOM 5283 N N . VAL B 1 70 ? 22.484 15.227 2.324 1 83.19 70 VAL B N 1
ATOM 5284 C CA . VAL B 1 70 ? 21.641 14.039 2.336 1 83.19 70 VAL B CA 1
ATOM 5285 C C . VAL B 1 70 ? 21.578 13.469 3.75 1 83.19 70 VAL B C 1
ATOM 5287 O O . VAL B 1 70 ? 20.625 12.766 4.098 1 83.19 70 VAL B O 1
ATOM 5290 N N . ASP B 1 71 ? 22.5 13.828 4.578 1 87.44 71 ASP B N 1
ATOM 5291 C CA . ASP B 1 71 ? 22.547 13.32 5.949 1 87.44 71 ASP B CA 1
ATOM 5292 C C . ASP B 1 71 ? 21.375 13.859 6.77 1 87.44 71 ASP B C 1
ATOM 5294 O O . ASP B 1 71 ? 21.062 13.336 7.844 1 87.44 71 ASP B O 1
ATOM 5298 N N . CYS B 1 72 ? 20.719 14.883 6.277 1 90.31 72 CYS B N 1
ATOM 5299 C CA . CYS B 1 72 ? 19.609 15.5 7.004 1 90.31 72 CYS B CA 1
ATOM 5300 C C . CYS B 1 72 ? 18.328 14.711 6.82 1 90.31 72 CYS B C 1
ATOM 5302 O O . CYS B 1 72 ? 17.328 14.977 7.488 1 90.31 72 CYS B O 1
ATOM 5304 N N . TRP B 1 73 ? 18.391 13.703 5.984 1 87.88 73 TRP B N 1
ATOM 5305 C CA . TRP B 1 73 ? 17.219 12.883 5.719 1 87.88 73 TRP B CA 1
ATOM 5306 C C . TRP B 1 73 ? 17.5 11.414 6.023 1 87.88 73 TRP B C 1
ATOM 5308 O O . TRP B 1 73 ? 18.656 11.023 6.207 1 87.88 73 TRP B O 1
ATOM 5318 N N . ASN B 1 74 ? 16.469 10.617 6.078 1 86.5 74 ASN B N 1
ATOM 5319 C CA . ASN B 1 74 ? 16.547 9.164 6.191 1 86.5 74 ASN B CA 1
ATOM 5320 C C . ASN B 1 74 ? 17.297 8.742 7.445 1 86.5 74 ASN B C 1
ATOM 5322 O O . ASN B 1 74 ? 18.125 7.824 7.395 1 86.5 74 ASN B O 1
ATOM 5326 N N . ARG B 1 75 ? 17.141 9.414 8.477 1 91.56 75 ARG B N 1
ATOM 5327 C CA . ARG B 1 75 ? 17.75 9.008 9.734 1 91.56 75 ARG B CA 1
ATOM 5328 C C . ARG B 1 75 ? 16.984 7.852 10.375 1 91.56 75 ARG B C 1
ATOM 5330 O O . ARG B 1 75 ? 15.828 8.016 10.773 1 91.56 75 ARG B O 1
ATOM 5337 N N . PRO B 1 76 ? 17.641 6.762 10.539 1 93 76 PRO B N 1
ATOM 5338 C CA . PRO B 1 76 ? 16.922 5.648 11.18 1 93 76 PRO B CA 1
ATOM 5339 C C . PRO B 1 76 ? 16.797 5.824 12.688 1 93 76 PRO B C 1
ATOM 5341 O O . PRO B 1 76 ? 17.625 6.48 13.312 1 93 76 PRO B O 1
ATOM 5344 N N . ILE B 1 77 ? 15.773 5.254 13.195 1 95.31 77 ILE B N 1
ATOM 5345 C CA . ILE B 1 77 ? 15.578 5.227 14.641 1 95.31 77 ILE B CA 1
ATOM 5346 C C . ILE B 1 77 ? 15.633 3.787 15.141 1 95.31 77 ILE B C 1
ATOM 5348 O O . ILE B 1 77 ? 15.445 2.846 14.367 1 95.31 77 ILE B O 1
ATOM 5352 N N . CYS B 1 78 ? 15.875 3.564 16.422 1 94.75 78 CYS B N 1
ATOM 5353 C CA . CYS B 1 78 ? 15.938 2.217 16.969 1 94.75 78 CYS B CA 1
ATOM 5354 C C . CYS B 1 78 ? 15.109 2.109 18.25 1 94.75 78 CYS B C 1
ATOM 5356 O O . CYS B 1 78 ? 15.477 1.387 19.172 1 94.75 78 CYS B O 1
ATOM 5358 N N . SER B 1 79 ? 14.109 2.871 18.328 1 95.25 79 SER B N 1
ATOM 5359 C CA . SER B 1 79 ? 13.086 2.822 19.359 1 95.25 79 SER B CA 1
ATOM 5360 C C . SER B 1 79 ? 11.695 3.092 18.781 1 95.25 79 SER B C 1
ATOM 5362 O O . SER B 1 79 ? 11.562 3.426 17.609 1 95.25 79 SER B O 1
ATOM 5364 N N . ALA B 1 80 ? 10.664 2.863 19.625 1 95.81 80 ALA B N 1
ATOM 5365 C CA . ALA B 1 80 ? 9.328 3.279 19.219 1 95.81 80 ALA B CA 1
ATOM 5366 C C . ALA B 1 80 ? 9.234 4.797 19.094 1 95.81 80 ALA B C 1
ATOM 5368 O O . ALA B 1 80 ? 10 5.527 19.734 1 95.81 80 ALA B O 1
ATOM 5369 N N . PRO B 1 81 ? 8.352 5.277 18.188 1 95.81 81 PRO B N 1
ATOM 5370 C CA . PRO B 1 81 ? 8.234 6.723 17.969 1 95.81 81 PRO B CA 1
ATOM 5371 C C . PRO B 1 81 ? 7.391 7.414 19.031 1 95.81 81 PRO B C 1
ATOM 5373 O O . PRO B 1 81 ? 6.379 8.039 18.703 1 95.81 81 PRO B O 1
ATOM 5376 N N . ASP B 1 82 ? 7.836 7.371 20.25 1 95.44 82 ASP B N 1
ATOM 5377 C CA . ASP B 1 82 ? 7.148 7.988 21.375 1 95.44 82 ASP B CA 1
ATOM 5378 C C . ASP B 1 82 ? 7.602 9.43 21.578 1 95.44 82 ASP B C 1
ATOM 5380 O O . ASP B 1 82 ? 8.141 10.055 20.656 1 95.44 82 ASP B O 1
ATOM 5384 N N . ALA B 1 83 ? 7.277 10.047 22.75 1 97.56 83 ALA B N 1
ATOM 5385 C CA . ALA B 1 83 ? 7.684 11.414 23.047 1 97.56 83 ALA B CA 1
ATOM 5386 C C . ALA B 1 83 ? 9.188 11.594 22.844 1 97.56 83 ALA B C 1
ATOM 5388 O O . ALA B 1 83 ? 9.641 12.672 22.438 1 97.56 83 ALA B O 1
ATOM 5389 N N . TRP B 1 84 ? 9.844 10.562 23.125 1 97.62 84 TRP B N 1
ATOM 5390 C CA . TRP B 1 84 ? 11.281 10.516 22.875 1 97.62 84 TRP B CA 1
ATOM 5391 C C . TRP B 1 84 ? 11.641 9.336 21.984 1 97.62 84 TRP B C 1
ATOM 5393 O O . TRP B 1 84 ? 10.969 8.305 22 1 97.62 84 TRP B O 1
ATOM 5403 N N . VAL B 1 85 ? 12.656 9.539 21.172 1 96.62 85 VAL B N 1
ATOM 5404 C CA . VAL B 1 85 ? 13.062 8.508 20.219 1 96.62 85 VAL B CA 1
ATOM 5405 C C . VAL B 1 85 ? 14.586 8.383 20.219 1 96.62 85 VAL B C 1
ATOM 5407 O O . VAL B 1 85 ? 15.297 9.344 20.531 1 96.62 85 VAL B O 1
ATOM 5410 N N . ASP B 1 86 ? 15.055 7.215 19.922 1 97.12 86 ASP B N 1
ATOM 5411 C CA . ASP B 1 86 ? 16.484 6.973 19.75 1 97.12 86 ASP B CA 1
ATOM 5412 C C . ASP B 1 86 ? 16.891 7.027 18.281 1 97.12 86 ASP B C 1
ATOM 5414 O O . ASP B 1 86 ? 16.625 6.094 17.531 1 97.12 86 ASP B O 1
ATOM 5418 N N . VAL B 1 87 ? 17.609 8.078 17.906 1 96.75 87 VAL B N 1
ATOM 5419 C CA . VAL B 1 87 ? 18.062 8.25 16.531 1 96.75 87 VAL B CA 1
ATOM 5420 C C . VAL B 1 87 ? 19.422 7.594 16.359 1 96.75 87 VAL B C 1
ATOM 5422 O O . VAL B 1 87 ? 20.359 7.871 17.109 1 96.75 87 VAL B O 1
ATOM 5425 N N . MET B 1 88 ? 19.516 6.789 15.367 1 95 88 MET B N 1
ATOM 5426 C CA . MET B 1 88 ? 20.781 6.098 15.133 1 95 88 MET B CA 1
ATOM 5427 C C . MET B 1 88 ? 21.844 7.062 14.609 1 95 88 MET B C 1
ATOM 5429 O O . MET B 1 88 ? 21.547 7.906 13.758 1 95 88 MET B O 1
ATOM 5433 N N . GLU B 1 89 ? 23.031 6.891 15.117 1 94.12 89 GLU B N 1
ATOM 5434 C CA . GLU B 1 89 ? 24.141 7.723 14.664 1 94.12 89 GLU B CA 1
ATOM 5435 C C . GLU B 1 89 ? 24.75 7.176 13.375 1 94.12 89 GLU B C 1
ATOM 5437 O O . GLU B 1 89 ? 24.828 5.961 13.188 1 94.12 89 GLU B O 1
ATOM 5442 N N . ARG B 1 90 ? 25.078 8.133 12.562 1 91.31 90 ARG B N 1
ATOM 5443 C CA . ARG B 1 90 ? 25.672 7.789 11.281 1 91.31 90 ARG B CA 1
ATOM 5444 C C . ARG B 1 90 ? 26.844 8.711 10.953 1 91.31 90 ARG B C 1
ATOM 5446 O O . ARG B 1 90 ? 26.953 9.805 11.516 1 91.31 90 ARG B O 1
ATOM 5453 N N . THR B 1 91 ? 27.734 8.195 10.109 1 87.69 91 THR B N 1
ATOM 5454 C CA . THR B 1 91 ? 28.859 8.984 9.625 1 87.69 91 THR B CA 1
ATOM 5455 C C . THR B 1 91 ? 29.109 8.727 8.141 1 87.69 91 THR B C 1
ATOM 5457 O O . THR B 1 91 ? 28.703 7.691 7.609 1 87.69 91 THR B O 1
ATOM 5460 N N . ARG B 1 92 ? 29.562 9.742 7.488 1 83.25 92 ARG B N 1
ATOM 5461 C CA . ARG B 1 92 ? 29.906 9.57 6.086 1 83.25 92 ARG B CA 1
ATOM 5462 C C . ARG B 1 92 ? 31.156 8.703 5.938 1 83.25 92 ARG B C 1
ATOM 5464 O O . ARG B 1 92 ? 32.156 8.914 6.637 1 83.25 92 ARG B O 1
ATOM 5471 N N . ALA B 1 93 ? 30.922 7.797 5.062 1 77.19 93 ALA B N 1
ATOM 5472 C CA . ALA B 1 93 ? 32.062 6.949 4.77 1 77.19 93 ALA B CA 1
ATOM 5473 C C . ALA B 1 93 ? 33.125 7.727 3.992 1 77.19 93 ALA B C 1
ATOM 5475 O O . ALA B 1 93 ? 32.844 8.758 3.383 1 77.19 93 ALA B O 1
ATOM 5476 N N . GLU B 1 94 ? 34.281 7.395 4.18 1 64.25 94 GLU B N 1
ATOM 5477 C CA . GLU B 1 94 ? 35.375 8.047 3.443 1 64.25 94 GLU B CA 1
ATOM 5478 C C . GLU B 1 94 ? 35.219 7.844 1.939 1 64.25 94 GLU B C 1
ATOM 5480 O O . GLU B 1 94 ? 34.969 6.73 1.478 1 64.25 94 GLU B O 1
ATOM 5485 N N . ASP B 1 95 ? 34.719 8.906 1.343 1 58 95 ASP B N 1
ATOM 5486 C CA . ASP B 1 95 ? 34.656 8.82 -0.112 1 58 95 ASP B CA 1
ATOM 5487 C C . ASP B 1 95 ? 36.031 8.617 -0.73 1 58 95 ASP B C 1
ATOM 5489 O O . ASP B 1 95 ? 36.844 9.531 -0.732 1 58 95 ASP B O 1
ATOM 5493 N N . THR B 1 96 ? 36.375 7.43 -1.038 1 49.97 96 THR B N 1
ATOM 5494 C CA . THR B 1 96 ? 37.688 7.176 -1.564 1 49.97 96 THR B CA 1
ATOM 5495 C C . THR B 1 96 ? 37.781 7.57 -3.037 1 49.97 96 THR B C 1
ATOM 5497 O O . THR B 1 96 ? 38.875 7.699 -3.588 1 49.97 96 THR B O 1
ATOM 5500 N N . THR B 1 97 ? 36.656 7.668 -3.566 1 50.84 97 THR B N 1
ATOM 5501 C CA . THR B 1 97 ? 36.781 7.824 -5.012 1 50.84 97 THR B CA 1
ATOM 5502 C C . THR B 1 97 ? 36.625 9.289 -5.41 1 50.84 97 THR B C 1
ATOM 5504 O O . THR B 1 97 ? 37 9.672 -6.523 1 50.84 97 THR B O 1
ATOM 5507 N N . GLY B 1 98 ? 36.406 10.219 -4.457 1 50.12 98 GLY B N 1
ATOM 5508 C CA . GLY B 1 98 ? 36.25 11.641 -4.719 1 50.12 98 GLY B CA 1
ATOM 5509 C C . GLY B 1 98 ? 35.062 11.953 -5.605 1 50.12 98 GLY B C 1
ATOM 5510 O O . GLY B 1 98 ? 34.781 13.125 -5.875 1 50.12 98 GLY B O 1
ATOM 5511 N N . VAL B 1 99 ? 34.438 11.039 -6.348 1 49.38 99 VAL B N 1
ATOM 5512 C CA . VAL B 1 99 ? 33.438 11.289 -7.352 1 49.38 99 VAL B CA 1
ATOM 5513 C C . VAL B 1 99 ? 32.031 11.258 -6.699 1 49.38 99 VAL B C 1
ATOM 5515 O O . VAL B 1 99 ? 31.156 12.031 -7.074 1 49.38 99 VAL B O 1
ATOM 5518 N N . GLU B 1 100 ? 31.922 10.328 -5.809 1 55.44 100 GLU B N 1
ATOM 5519 C CA . GLU B 1 100 ? 30.562 10.094 -5.336 1 55.44 100 GLU B CA 1
ATOM 5520 C C . GLU B 1 100 ? 30.406 10.477 -3.865 1 55.44 100 GLU B C 1
ATOM 5522 O O . GLU B 1 100 ? 31.406 10.539 -3.133 1 55.44 100 GLU B O 1
ATOM 5527 N N . VAL B 1 101 ? 29.312 11.273 -3.662 1 59.44 101 VAL B N 1
ATOM 5528 C CA . VAL B 1 101 ? 29.031 11.547 -2.26 1 59.44 101 VAL B CA 1
ATOM 5529 C C . VAL B 1 101 ? 29.094 10.25 -1.454 1 59.44 101 VAL B C 1
ATOM 5531 O O . VAL B 1 101 ? 28.453 9.258 -1.818 1 59.44 101 VAL B O 1
ATOM 5534 N N . ALA B 1 102 ? 30.078 10.297 -0.56 1 62.34 102 ALA B N 1
ATOM 5535 C CA . ALA B 1 102 ? 30.312 9.148 0.316 1 62.34 102 ALA B CA 1
ATOM 5536 C C . ALA B 1 102 ? 29.016 8.633 0.909 1 62.34 102 ALA B C 1
ATOM 5538 O O . ALA B 1 102 ? 28.094 9.414 1.194 1 62.34 102 ALA B O 1
ATOM 5539 N N . SER B 1 103 ? 28.984 7.383 0.952 1 75.25 103 SER B N 1
ATOM 5540 C CA . SER B 1 103 ? 27.828 6.711 1.552 1 75.25 103 SER B CA 1
ATOM 5541 C C . SER B 1 103 ? 27.75 6.984 3.049 1 75.25 103 SER B C 1
ATOM 5543 O O . SER B 1 103 ? 28.781 7.199 3.703 1 75.25 103 SER B O 1
ATOM 5545 N N . ILE B 1 104 ? 26.609 7.18 3.576 1 84 104 ILE B N 1
ATOM 5546 C CA . ILE B 1 104 ? 26.359 7.348 5.004 1 84 104 ILE B CA 1
ATOM 5547 C C . ILE B 1 104 ? 26.188 5.98 5.66 1 84 104 ILE B C 1
ATOM 5549 O O . ILE B 1 104 ? 25.391 5.16 5.195 1 84 104 ILE B O 1
ATOM 5553 N N . VAL B 1 105 ? 27 5.715 6.691 1 84.81 105 VAL B N 1
ATOM 5554 C CA . VAL B 1 105 ? 26.984 4.402 7.328 1 84.81 105 VAL B CA 1
ATOM 5555 C C . VAL B 1 105 ? 26.688 4.551 8.82 1 84.81 105 VAL B C 1
ATOM 5557 O O . VAL B 1 105 ? 27.125 5.52 9.445 1 84.81 105 VAL B O 1
ATOM 5560 N N . PRO B 1 106 ? 26.062 3.555 9.398 1 87.12 106 PRO B N 1
ATOM 5561 C CA . PRO B 1 106 ? 25.812 3.594 10.836 1 87.12 106 PRO B CA 1
ATOM 5562 C C . PRO B 1 106 ? 27.078 3.414 11.664 1 87.12 106 PRO B C 1
ATOM 5564 O O . PRO B 1 106 ? 27.969 2.643 11.281 1 87.12 106 PRO B O 1
ATOM 5567 N N . THR B 1 107 ? 27.141 4.027 12.758 1 89.62 107 THR B N 1
ATOM 5568 C CA . THR B 1 107 ? 28.297 3.928 13.633 1 89.62 107 THR B CA 1
ATOM 5569 C C . THR B 1 107 ? 28.031 2.953 14.773 1 89.62 107 THR B C 1
ATOM 5571 O O . THR B 1 107 ? 28.953 2.59 15.516 1 89.62 107 THR B O 1
ATOM 5574 N N . GLY B 1 108 ? 26.797 2.57 14.891 1 88.88 108 GLY B N 1
ATOM 5575 C CA . GLY B 1 108 ? 26.438 1.665 15.969 1 88.88 108 GLY B CA 1
ATOM 5576 C C . GLY B 1 108 ? 25.859 2.377 17.172 1 88.88 108 GLY B C 1
ATOM 5577 O O . GLY B 1 108 ? 25.203 1.754 18.016 1 88.88 108 GLY B O 1
ATOM 5578 N N . GLY B 1 109 ? 26 3.666 17.312 1 92.81 109 GLY B N 1
ATOM 5579 C CA . GLY B 1 109 ? 25.453 4.438 18.422 1 92.81 109 GLY B CA 1
ATOM 5580 C C . GLY B 1 109 ? 24.094 5.02 18.125 1 92.81 109 GLY B C 1
ATOM 5581 O O . GLY B 1 109 ? 23.578 4.883 17.016 1 92.81 109 GLY B O 1
ATOM 5582 N N . SER B 1 110 ? 23.484 5.523 19.25 1 95.75 110 SER B N 1
ATOM 5583 C CA . SER B 1 110 ? 22.203 6.219 19.109 1 95.75 110 SER B CA 1
ATOM 5584 C C . SER B 1 110 ? 22.141 7.441 20.016 1 95.75 110 SER B C 1
ATOM 5586 O O . SER B 1 110 ? 22.906 7.559 20.969 1 95.75 110 SER B O 1
ATOM 5588 N N . ARG B 1 111 ? 21.344 8.336 19.656 1 96.44 111 ARG B N 1
ATOM 5589 C CA . ARG B 1 111 ? 21.109 9.555 20.438 1 96.44 111 ARG B CA 1
ATOM 5590 C C . ARG B 1 111 ? 19.641 9.664 20.844 1 96.44 111 ARG B C 1
ATOM 5592 O O . ARG B 1 111 ? 18.75 9.57 20 1 96.44 111 ARG B O 1
ATOM 5599 N N . ARG B 1 112 ? 19.469 9.828 22.141 1 97.81 112 ARG B N 1
ATOM 5600 C CA . ARG B 1 112 ? 18.109 10.047 22.625 1 97.81 112 ARG B CA 1
ATOM 5601 C C . ARG B 1 112 ? 17.656 11.477 22.328 1 97.81 112 ARG B C 1
ATOM 5603 O O . ARG B 1 112 ? 18.297 12.438 22.75 1 97.81 112 ARG B O 1
ATOM 5610 N N . CYS B 1 113 ? 16.547 11.586 21.578 1 98.25 113 CYS B N 1
ATOM 5611 C CA . CYS B 1 113 ? 16.062 12.898 21.156 1 98.25 113 CYS B CA 1
ATOM 5612 C C . CYS B 1 113 ? 14.586 13.055 21.5 1 98.25 113 CYS B C 1
ATOM 5614 O O . CYS B 1 113 ? 13.828 12.086 21.516 1 98.25 113 CYS B O 1
ATOM 5616 N N . LEU B 1 114 ? 14.195 14.305 21.859 1 98.56 114 LEU B N 1
ATOM 5617 C CA . LEU B 1 114 ? 12.766 14.594 21.891 1 98.56 114 LEU B CA 1
ATOM 5618 C C . LEU B 1 114 ? 12.172 14.523 20.484 1 98.56 114 LEU B C 1
ATOM 5620 O O . LEU B 1 114 ? 12.695 15.133 19.547 1 98.56 114 LEU B O 1
ATOM 5624 N N . ASN B 1 115 ? 11.086 13.789 20.359 1 97.69 115 ASN B N 1
ATOM 5625 C CA . ASN B 1 115 ? 10.539 13.445 19.047 1 97.69 115 ASN B CA 1
ATOM 5626 C C . ASN B 1 115 ? 9.539 14.492 18.562 1 97.69 115 ASN B C 1
ATOM 5628 O O . ASN B 1 115 ? 8.414 14.547 19.047 1 97.69 115 ASN B O 1
ATOM 5632 N N . LEU B 1 116 ? 9.914 15.281 17.609 1 97.62 116 LEU B N 1
ATOM 5633 C CA . LEU B 1 116 ? 9.023 16.219 16.938 1 97.62 116 LEU B CA 1
ATOM 5634 C C . LEU B 1 116 ? 8.883 15.875 15.461 1 97.62 116 LEU B C 1
ATOM 5636 O O . LEU B 1 116 ? 8.5 16.719 14.648 1 97.62 116 LEU B O 1
ATOM 5640 N N . SER B 1 117 ? 9.234 14.68 15.125 1 95.19 117 SER B N 1
ATOM 5641 C CA . SER B 1 117 ? 9.336 14.305 13.719 1 95.19 117 SER B CA 1
ATOM 5642 C C . SER B 1 117 ? 8.219 13.352 13.312 1 95.19 117 SER B C 1
ATOM 5644 O O . SER B 1 117 ? 7.906 13.219 12.133 1 95.19 117 SER B O 1
ATOM 5646 N N . SER B 1 118 ? 7.559 12.68 14.219 1 94.38 118 SER B N 1
ATOM 5647 C CA . SER B 1 118 ? 6.629 11.594 13.914 1 94.38 118 SER B CA 1
ATOM 5648 C C . SER B 1 118 ? 5.188 12.094 13.906 1 94.38 118 SER B C 1
ATOM 5650 O O . SER B 1 118 ? 4.844 13.039 14.609 1 94.38 118 SER B O 1
ATOM 5652 N N . TYR B 1 119 ? 4.34 11.328 13.125 1 96.81 119 TYR B N 1
ATOM 5653 C CA . TYR B 1 119 ? 2.914 11.625 13.055 1 96.81 119 TYR B CA 1
ATOM 5654 C C . TYR B 1 119 ? 2.146 10.875 14.133 1 96.81 119 TYR B C 1
ATOM 5656 O O . TYR B 1 119 ? 0.938 10.664 14.016 1 96.81 119 TYR B O 1
ATOM 5664 N N . ASN B 1 120 ? 2.848 10.414 15.156 1 97.31 120 ASN B N 1
ATOM 5665 C CA . ASN B 1 120 ? 2.199 9.711 16.25 1 97.31 120 ASN B CA 1
ATOM 5666 C C . ASN B 1 120 ? 1.41 10.672 17.141 1 97.31 120 ASN B C 1
ATOM 5668 O O . ASN B 1 120 ? 1.697 10.797 18.344 1 97.31 120 ASN B O 1
ATOM 5672 N N . TYR B 1 121 ? 0.342 11.195 16.672 1 98.38 121 TYR B N 1
ATOM 5673 C CA . TYR B 1 121 ? -0.368 12.32 17.266 1 98.38 121 TYR B CA 1
ATOM 5674 C C . TYR B 1 121 ? -0.926 11.945 18.641 1 98.38 121 TYR B C 1
ATOM 5676 O O . TYR B 1 121 ? -0.87 12.734 19.578 1 98.38 121 TYR B O 1
ATOM 5684 N N . LEU B 1 122 ? -1.443 10.734 18.75 1 98.38 122 LEU B N 1
ATOM 5685 C CA . LEU B 1 122 ? -2.139 10.391 19.984 1 98.38 122 LEU B CA 1
ATOM 5686 C C . LEU B 1 122 ? -1.278 9.492 20.875 1 98.38 122 LEU B C 1
ATOM 5688 O O . LEU B 1 122 ? -1.717 9.055 21.938 1 98.38 122 LEU B O 1
ATOM 5692 N N . GLY B 1 123 ? -0.13 9.141 20.391 1 97.38 123 GLY B N 1
ATOM 5693 C CA . GLY B 1 123 ? 0.821 8.391 21.188 1 97.38 123 GLY B CA 1
ATOM 5694 C C . GLY B 1 123 ? 0.548 6.898 21.203 1 97.38 123 GLY B C 1
ATOM 5695 O O . GLY B 1 123 ? 1.086 6.172 22.047 1 97.38 123 GLY B O 1
ATOM 5696 N N . PHE B 1 124 ? -0.183 6.395 20.281 1 97.62 124 PHE B N 1
ATOM 5697 C CA . PHE B 1 124 ? -0.59 4.996 20.312 1 97.62 124 PHE B CA 1
ATOM 5698 C C . PHE B 1 124 ? 0.488 4.105 19.703 1 97.62 124 PHE B C 1
ATOM 5700 O O . PHE B 1 124 ? 0.444 2.883 19.844 1 97.62 124 PHE B O 1
ATOM 5707 N N . ALA B 1 125 ? 1.454 4.641 19.062 1 94.62 125 ALA B N 1
ATOM 5708 C CA . ALA B 1 125 ? 2.414 3.832 18.312 1 94.62 125 ALA B CA 1
ATOM 5709 C C . ALA B 1 125 ? 3.418 3.17 19.25 1 94.62 125 ALA B C 1
ATOM 5711 O O . ALA B 1 125 ? 4.094 2.211 18.875 1 94.62 125 ALA B O 1
ATOM 5712 N N . ALA B 1 126 ? 3.578 3.719 20.422 1 92.44 126 ALA B N 1
ATOM 5713 C CA . ALA B 1 126 ? 4.406 3.086 21.453 1 92.44 126 ALA B CA 1
ATOM 5714 C C . ALA B 1 126 ? 3.59 2.094 22.281 1 92.44 126 ALA B C 1
ATOM 5716 O O . ALA B 1 126 ? 2.369 2.008 22.125 1 92.44 126 ALA B O 1
ATOM 5717 N N . SER B 1 127 ? 4.316 1.339 23.094 1 92.81 127 SER B N 1
ATOM 5718 C CA . SER B 1 127 ? 3.645 0.331 23.906 1 92.81 127 SER B CA 1
ATOM 5719 C C . SER B 1 127 ? 2.506 0.943 24.719 1 92.81 127 SER B C 1
ATOM 5721 O O . SER B 1 127 ? 2.688 1.966 25.375 1 92.81 127 SER B O 1
ATOM 5723 N N . ASP B 1 128 ? 1.367 0.435 24.531 1 95.19 128 ASP B N 1
ATOM 5724 C CA . ASP B 1 128 ? 0.152 0.85 25.234 1 95.19 128 ASP B CA 1
ATOM 5725 C C . ASP B 1 128 ? -0.452 -0.309 26.016 1 95.19 128 ASP B C 1
ATOM 5727 O O . ASP B 1 128 ? -0.623 -1.408 25.484 1 95.19 128 ASP B O 1
ATOM 5731 N N . PRO B 1 129 ? -0.763 -0.082 27.297 1 95.31 129 PRO B N 1
ATOM 5732 C CA . PRO B 1 129 ? -1.207 -1.183 28.156 1 95.31 129 PRO B CA 1
ATOM 5733 C C . PRO B 1 129 ? -2.49 -1.842 27.656 1 95.31 129 PRO B C 1
ATOM 5735 O O . PRO B 1 129 ? -2.734 -3.018 27.938 1 95.31 129 PRO B O 1
ATOM 5738 N N . TYR B 1 130 ? -3.324 -1.158 26.953 1 97.56 130 TYR B N 1
ATOM 5739 C CA . TYR B 1 130 ? -4.57 -1.711 26.422 1 97.56 130 TYR B CA 1
ATOM 5740 C C . TYR B 1 130 ? -4.367 -2.287 25.031 1 97.56 130 TYR B C 1
ATOM 5742 O O . TYR B 1 130 ? -4.879 -3.365 24.719 1 97.56 130 TYR B O 1
ATOM 5750 N N . CYS B 1 131 ? -3.645 -1.647 24.156 1 97.88 131 CYS B N 1
ATOM 5751 C CA . CYS B 1 131 ? -3.553 -1.987 22.734 1 97.88 131 CYS B CA 1
ATOM 5752 C C . CYS B 1 131 ? -2.533 -3.098 22.5 1 97.88 131 CYS B C 1
ATOM 5754 O O . CYS B 1 131 ? -2.82 -4.074 21.812 1 97.88 131 CYS B O 1
ATOM 5756 N N . THR B 1 132 ? -1.337 -3.014 23.094 1 96.75 132 THR B N 1
ATOM 5757 C CA . THR B 1 132 ? -0.197 -3.85 22.734 1 96.75 132 THR B CA 1
ATOM 5758 C C . THR B 1 132 ? -0.475 -5.312 23.062 1 96.75 132 THR B C 1
ATOM 5760 O O . THR B 1 132 ? -0.223 -6.199 22.234 1 96.75 132 THR B O 1
ATOM 5763 N N . PRO B 1 133 ? -0.998 -5.652 24.281 1 96.94 133 PRO B N 1
ATOM 5764 C CA . PRO B 1 133 ? -1.292 -7.062 24.562 1 96.94 133 PRO B CA 1
ATOM 5765 C C . PRO B 1 133 ? -2.32 -7.652 23.594 1 96.94 133 PRO B C 1
ATOM 5767 O O . PRO B 1 133 ? -2.227 -8.828 23.234 1 96.94 133 PRO B O 1
ATOM 5770 N N . ARG B 1 134 ? -3.232 -6.898 23.172 1 97.88 134 ARG B N 1
ATOM 5771 C CA . ARG B 1 134 ? -4.266 -7.363 22.25 1 97.88 134 ARG B CA 1
ATOM 5772 C C . ARG B 1 134 ? -3.691 -7.605 20.859 1 97.88 134 ARG B C 1
ATOM 5774 O O . ARG B 1 134 ? -4.117 -8.523 20.156 1 97.88 134 ARG B O 1
ATOM 5781 N N . VAL B 1 135 ? -2.768 -6.754 20.469 1 97.94 135 VAL B N 1
ATOM 5782 C CA . VAL B 1 135 ? -2.057 -6.953 19.203 1 97.94 135 VAL B CA 1
ATOM 5783 C C . VAL B 1 135 ? -1.302 -8.281 19.234 1 97.94 135 VAL B C 1
ATOM 5785 O O . VAL B 1 135 ? -1.379 -9.07 18.297 1 97.94 135 VAL B O 1
ATOM 5788 N N . GLN B 1 136 ? -0.582 -8.5 20.297 1 95.44 136 GLN B N 1
ATOM 5789 C CA . GLN B 1 136 ? 0.214 -9.719 20.438 1 95.44 136 GLN B CA 1
ATOM 5790 C C . GLN B 1 136 ? -0.671 -10.961 20.438 1 95.44 136 GLN B C 1
ATOM 5792 O O . GLN B 1 136 ? -0.35 -11.953 19.781 1 95.44 136 GLN B O 1
ATOM 5797 N N . ASP B 1 137 ? -1.796 -10.898 21.141 1 96.44 137 ASP B N 1
ATOM 5798 C CA . ASP B 1 137 ? -2.742 -12.008 21.172 1 96.44 137 ASP B CA 1
ATOM 5799 C C . ASP B 1 137 ? -3.293 -12.297 19.781 1 96.44 137 ASP B C 1
ATOM 5801 O O . ASP B 1 137 ? -3.461 -13.453 19.391 1 96.44 137 ASP B O 1
ATOM 5805 N N . THR B 1 138 ? -3.578 -11.281 19.078 1 96.81 138 THR B N 1
ATOM 5806 C CA . THR B 1 138 ? -4.137 -11.43 17.734 1 96.81 138 THR B CA 1
ATOM 5807 C C . THR B 1 138 ? -3.125 -12.078 16.797 1 96.81 138 THR B C 1
ATOM 5809 O O . THR B 1 138 ? -3.488 -12.914 15.961 1 96.81 138 THR B O 1
ATOM 5812 N N . ILE B 1 139 ? -1.874 -11.664 16.891 1 95.81 139 ILE B N 1
ATOM 5813 C CA . ILE B 1 139 ? -0.825 -12.258 16.078 1 95.81 139 ILE B CA 1
ATOM 5814 C C . ILE B 1 139 ? -0.715 -13.75 16.375 1 95.81 139 ILE B C 1
ATOM 5816 O O . ILE B 1 139 ? -0.52 -14.562 15.461 1 95.81 139 ILE B O 1
ATOM 5820 N N . GLN B 1 140 ? -0.89 -14.086 17.594 1 93.75 140 GLN B N 1
ATOM 5821 C CA . GLN B 1 140 ? -0.834 -15.484 17.984 1 93.75 140 GLN B CA 1
ATOM 5822 C C . GLN B 1 140 ? -2.016 -16.266 17.422 1 93.75 140 GLN B C 1
ATOM 5824 O O . GLN B 1 140 ? -1.865 -17.422 17.016 1 93.75 140 GLN B O 1
ATOM 5829 N N . GLN B 1 141 ? -3.137 -15.641 17.359 1 94.69 141 GLN B N 1
ATOM 5830 C CA . GLN B 1 141 ? -4.367 -16.312 16.969 1 94.69 141 GLN B CA 1
ATOM 5831 C C . GLN B 1 141 ? -4.516 -16.344 15.445 1 94.69 141 GLN B C 1
ATOM 5833 O O . GLN B 1 141 ? -4.914 -17.359 14.867 1 94.69 141 GLN B O 1
ATOM 5838 N N . LEU B 1 142 ? -4.215 -15.25 14.781 1 96.06 142 LEU B N 1
ATOM 5839 C CA . LEU B 1 142 ? -4.555 -15.102 13.375 1 96.06 142 LEU B CA 1
ATOM 5840 C C . LEU B 1 142 ? -3.301 -15.094 12.508 1 96.06 142 LEU B C 1
ATOM 5842 O O . LEU B 1 142 ? -3.391 -15.133 11.281 1 96.06 142 LEU B O 1
ATOM 5846 N N . GLY B 1 143 ? -2.113 -15.094 13.109 1 94.38 143 GLY B N 1
ATOM 5847 C CA . GLY B 1 143 ? -0.877 -15 12.352 1 94.38 143 GLY B CA 1
ATOM 5848 C C . GLY B 1 143 ? -0.467 -13.57 12.055 1 94.38 143 GLY B C 1
ATOM 5849 O O . GLY B 1 143 ? -1.21 -12.625 12.352 1 94.38 143 GLY B O 1
ATOM 5850 N N . VAL B 1 144 ? 0.721 -13.414 11.516 1 95.44 144 VAL B N 1
ATOM 5851 C CA . VAL B 1 144 ? 1.255 -12.102 11.18 1 95.44 144 VAL B CA 1
ATOM 5852 C C . VAL B 1 144 ? 0.569 -11.57 9.922 1 95.44 144 VAL B C 1
ATOM 5854 O O . VAL B 1 144 ? 0.379 -10.359 9.781 1 95.44 144 VAL B O 1
ATOM 5857 N N . SER B 1 145 ? 0.24 -12.477 9.031 1 95.19 145 SER B N 1
ATOM 5858 C CA . SER B 1 145 ? -0.377 -12.156 7.746 1 95.19 145 SER B CA 1
ATOM 5859 C C . SER B 1 145 ? -1.368 -13.234 7.324 1 95.19 145 SER B C 1
ATOM 5861 O O . SER B 1 145 ? -1.232 -14.398 7.715 1 95.19 145 SER B O 1
ATOM 5863 N N . SER B 1 146 ? -2.328 -12.828 6.508 1 92.69 146 SER B N 1
ATOM 5864 C CA . SER B 1 146 ? -3.27 -13.805 5.969 1 92.69 146 SER B CA 1
ATOM 5865 C C . SER B 1 146 ? -2.754 -14.406 4.664 1 92.69 146 SER B C 1
ATOM 5867 O O . SER B 1 146 ? -3.277 -15.422 4.191 1 92.69 146 SER B O 1
ATOM 5869 N N . CYS B 1 147 ? -1.822 -13.797 4.066 1 92.94 147 CYS B N 1
ATOM 5870 C CA . CYS B 1 147 ? -1.184 -14.25 2.834 1 92.94 147 CYS B CA 1
ATOM 5871 C C . CYS B 1 147 ? -2.205 -14.398 1.714 1 92.94 147 CYS B C 1
ATOM 5873 O O . CYS B 1 147 ? -2.195 -15.398 0.993 1 92.94 147 CYS B O 1
ATOM 5875 N N . SER B 1 148 ? -3.072 -13.531 1.596 1 94.06 148 SER B N 1
ATOM 5876 C CA . SER B 1 148 ? -4.105 -13.508 0.565 1 94.06 148 SER B CA 1
ATOM 5877 C C . SER B 1 148 ? -4.766 -12.133 0.475 1 94.06 148 SER B C 1
ATOM 5879 O O . SER B 1 148 ? -4.648 -11.32 1.394 1 94.06 148 SER B O 1
ATOM 5881 N N . SER B 1 149 ? -5.312 -11.906 -0.645 1 92.94 149 SER B N 1
ATOM 5882 C CA . SER B 1 149 ? -6.109 -10.688 -0.776 1 92.94 149 SER B CA 1
ATOM 5883 C C . SER B 1 149 ? -7.418 -10.805 -0.001 1 92.94 149 SER B C 1
ATOM 5885 O O . SER B 1 149 ? -7.848 -11.906 0.347 1 92.94 149 SER B O 1
ATOM 5887 N N . ARG B 1 150 ? -8.055 -9.695 0.197 1 92.94 150 ARG B N 1
ATOM 5888 C CA . ARG B 1 150 ? -9.297 -9.625 0.957 1 92.94 150 ARG B CA 1
ATOM 5889 C C . ARG B 1 150 ? -10.383 -10.469 0.301 1 92.94 150 ARG B C 1
ATOM 5891 O O . ARG B 1 150 ? -11.203 -11.086 0.99 1 92.94 150 ARG B O 1
ATOM 5898 N N . VAL B 1 151 ? -10.508 -10.578 -0.975 1 88.88 151 VAL B N 1
ATOM 5899 C CA . VAL B 1 151 ? -11.609 -11.188 -1.709 1 88.88 151 VAL B CA 1
ATOM 5900 C C . VAL B 1 151 ? -11.469 -12.711 -1.686 1 88.88 151 VAL B C 1
ATOM 5902 O O . VAL B 1 151 ? -12.461 -13.438 -1.765 1 88.88 151 VAL B O 1
ATOM 5905 N N . HIS B 1 152 ? -10.367 -13.18 -1.524 1 87.88 152 HIS B N 1
ATOM 5906 C CA . HIS B 1 152 ? -10.148 -14.617 -1.504 1 87.88 152 HIS B CA 1
ATOM 5907 C C . HIS B 1 152 ? -10.109 -15.148 -0.074 1 87.88 152 HIS B C 1
ATOM 5909 O O . HIS B 1 152 ? -11.125 -15.156 0.618 1 87.88 152 HIS B O 1
ATOM 5915 N N . GLY B 1 153 ? -9.055 -15.32 0.506 1 86.56 153 GLY B N 1
ATOM 5916 C CA . GLY B 1 153 ? -8.922 -15.859 1.852 1 86.56 153 GLY B CA 1
ATOM 5917 C C . GLY B 1 153 ? -8.188 -14.93 2.797 1 86.56 153 GLY B C 1
ATOM 5918 O O . GLY B 1 153 ? -7.648 -15.367 3.814 1 86.56 153 GLY B O 1
ATOM 5919 N N . GLY B 1 154 ? -8.32 -13.672 2.475 1 92.62 154 GLY B N 1
ATOM 5920 C CA . GLY B 1 154 ? -7.488 -12.766 3.244 1 92.62 154 GLY B CA 1
ATOM 5921 C C . GLY B 1 154 ? -8.266 -11.969 4.273 1 92.62 154 GLY B C 1
ATOM 5922 O O . GLY B 1 154 ? -7.68 -11.289 5.121 1 92.62 154 GLY B O 1
ATOM 5923 N N . THR B 1 155 ? -9.594 -12.008 4.215 1 94.25 155 THR B N 1
ATOM 5924 C CA . THR B 1 155 ? -10.406 -11.312 5.207 1 94.25 155 THR B CA 1
ATOM 5925 C C . THR B 1 155 ? -10.5 -12.125 6.496 1 94.25 155 THR B C 1
ATOM 5927 O O . THR B 1 155 ? -10.875 -13.297 6.473 1 94.25 155 THR B O 1
ATOM 5930 N N . THR B 1 156 ? -10.125 -11.562 7.602 1 95 156 THR B N 1
ATOM 5931 C CA . THR B 1 156 ? -10.266 -12.188 8.914 1 95 156 THR B CA 1
ATOM 5932 C C . THR B 1 156 ? -11.375 -11.516 9.719 1 95 156 THR B C 1
ATOM 5934 O O . THR B 1 156 ? -11.875 -10.461 9.336 1 95 156 THR B O 1
ATOM 5937 N N . SER B 1 157 ? -11.711 -12.102 10.805 1 93.19 157 SER B N 1
ATOM 5938 C CA . SER B 1 157 ? -12.688 -11.523 11.719 1 93.19 157 SER B CA 1
ATOM 5939 C C . SER B 1 157 ? -12.227 -10.164 12.234 1 93.19 157 SER B C 1
ATOM 5941 O O . SER B 1 157 ? -13.047 -9.266 12.453 1 93.19 157 SER B O 1
ATOM 5943 N N . ALA B 1 158 ? -10.945 -10.016 12.367 1 96.5 158 ALA B N 1
ATOM 5944 C CA . ALA B 1 158 ? -10.414 -8.734 12.828 1 96.5 158 ALA B CA 1
ATOM 5945 C C . ALA B 1 158 ? -10.727 -7.621 11.836 1 96.5 158 ALA B C 1
ATOM 5947 O O . ALA B 1 158 ? -11.039 -6.496 12.234 1 96.5 158 ALA B O 1
ATOM 5948 N N . HIS B 1 159 ? -10.656 -7.918 10.539 1 97.06 159 HIS B N 1
ATOM 5949 C CA . HIS B 1 159 ? -10.938 -6.93 9.508 1 97.06 159 HIS B CA 1
ATOM 5950 C C . HIS B 1 159 ? -12.391 -6.48 9.562 1 97.06 159 HIS B C 1
ATOM 5952 O O . HIS B 1 159 ? -12.68 -5.285 9.469 1 97.06 159 HIS B O 1
ATOM 5958 N N . THR B 1 160 ? -13.273 -7.398 9.695 1 93.94 160 THR B N 1
ATOM 5959 C CA . THR B 1 160 ? -14.695 -7.09 9.734 1 93.94 160 THR B CA 1
ATOM 5960 C C . THR B 1 160 ? -15.039 -6.246 10.961 1 93.94 160 THR B C 1
ATOM 5962 O O . THR B 1 160 ? -15.805 -5.289 10.859 1 93.94 160 THR B O 1
ATOM 5965 N N . GLU B 1 161 ? -14.461 -6.617 12.047 1 96.12 161 GLU B N 1
ATOM 5966 C CA . GLU B 1 161 ? -14.664 -5.855 13.273 1 96.12 161 GLU B CA 1
ATOM 5967 C C . GLU B 1 161 ? -14.18 -4.418 13.117 1 96.12 161 GLU B C 1
ATOM 5969 O O . GLU B 1 161 ? -14.867 -3.477 13.531 1 96.12 161 GLU B O 1
ATOM 5974 N N . LEU B 1 162 ? -13.062 -4.254 12.539 1 98.44 162 LEU B N 1
ATOM 5975 C CA . LEU B 1 162 ? -12.492 -2.924 12.367 1 98.44 162 LEU B CA 1
ATOM 5976 C C . LEU B 1 162 ? -13.367 -2.07 11.461 1 98.44 162 LEU B C 1
ATOM 5978 O O . LEU B 1 162 ? -13.602 -0.893 11.75 1 98.44 162 LEU B O 1
ATOM 5982 N N . GLU B 1 163 ? -13.789 -2.637 10.336 1 98 163 GLU B N 1
ATOM 5983 C CA . GLU B 1 163 ? -14.602 -1.883 9.383 1 98 163 GLU B CA 1
ATOM 5984 C C . GLU B 1 163 ? -15.898 -1.404 10.023 1 98 163 GLU B C 1
ATOM 5986 O O . GLU B 1 163 ? -16.328 -0.27 9.805 1 98 163 GLU B O 1
ATOM 5991 N N . GLU B 1 164 ? -16.469 -2.207 10.875 1 97.31 164 GLU B N 1
ATOM 5992 C CA . GLU B 1 164 ? -17.688 -1.815 11.594 1 97.31 164 GLU B CA 1
ATOM 5993 C C . GLU B 1 164 ? -17.391 -0.69 12.586 1 97.31 164 GLU B C 1
ATOM 5995 O O . GLU B 1 164 ? -18.172 0.262 12.695 1 97.31 164 GLU B O 1
ATOM 6000 N N . LEU B 1 165 ? -16.328 -0.81 13.258 1 98.5 165 LEU B N 1
ATOM 6001 C CA . LEU B 1 165 ? -15.984 0.172 14.281 1 98.5 165 LEU B CA 1
ATOM 6002 C C . LEU B 1 165 ? -15.633 1.515 13.648 1 98.5 165 LEU B C 1
ATOM 6004 O O . LEU B 1 165 ? -15.969 2.568 14.195 1 98.5 165 LEU B O 1
ATOM 6008 N N . VAL B 1 166 ? -14.93 1.503 12.508 1 98.75 166 VAL B N 1
ATOM 6009 C CA . VAL B 1 166 ? -14.586 2.729 11.797 1 98.75 166 VAL B CA 1
ATOM 6010 C C . VAL B 1 166 ? -15.859 3.453 11.367 1 98.75 166 VAL B C 1
ATOM 6012 O O . VAL B 1 166 ? -15.977 4.668 11.531 1 98.75 166 VAL B O 1
ATOM 6015 N N . ALA B 1 167 ? -16.781 2.717 10.812 1 98.62 167 ALA B N 1
ATOM 6016 C CA . ALA B 1 167 ? -18.047 3.314 10.391 1 98.62 167 ALA B CA 1
ATOM 6017 C C . ALA B 1 167 ? -18.781 3.945 11.57 1 98.62 167 ALA B C 1
ATOM 6019 O O . ALA B 1 167 ? -19.312 5.059 11.461 1 98.62 167 ALA B O 1
ATOM 6020 N N . ARG B 1 168 ? -18.75 3.244 12.656 1 98.38 168 ARG B N 1
ATOM 6021 C CA . ARG B 1 168 ? -19.391 3.746 13.867 1 98.38 168 ARG B CA 1
ATOM 6022 C C . ARG B 1 168 ? -18.688 5.008 14.367 1 98.38 168 ARG B C 1
ATOM 6024 O O . ARG B 1 168 ? -19.359 5.969 14.773 1 98.38 168 ARG B O 1
ATOM 6031 N N . PHE B 1 169 ? -17.484 5.043 14.438 1 98.56 169 PHE B N 1
ATOM 6032 C CA . PHE B 1 169 ? -16.703 6.176 14.922 1 98.56 169 PHE B CA 1
ATOM 6033 C C . PHE B 1 169 ? -16.969 7.418 14.078 1 98.56 169 PHE B C 1
ATOM 6035 O O . PHE B 1 169 ? -17.062 8.523 14.609 1 98.56 169 PHE B O 1
ATOM 6042 N N . LEU B 1 170 ? -17.078 7.199 12.703 1 98.44 170 LEU B N 1
ATOM 6043 C CA . LEU B 1 170 ? -17.25 8.305 11.766 1 98.44 170 LEU B CA 1
ATOM 6044 C C . LEU B 1 170 ? -18.719 8.711 11.672 1 98.44 170 LEU B C 1
ATOM 6046 O O . LEU B 1 170 ? -19.047 9.797 11.164 1 98.44 170 LEU B O 1
ATOM 6050 N N . GLY B 1 171 ? -19.609 7.859 12.125 1 97.69 171 GLY B N 1
ATOM 6051 C CA . GLY B 1 171 ? -21.031 8.133 12.016 1 97.69 171 GLY B CA 1
ATOM 6052 C C . GLY B 1 171 ? -21.562 7.957 10.602 1 97.69 171 GLY B C 1
ATOM 6053 O O . GLY B 1 171 ? -22.375 8.75 10.141 1 97.69 171 GLY B O 1
ATOM 6054 N N . VAL B 1 172 ? -21.047 6.973 9.883 1 98.06 172 VAL B N 1
ATOM 6055 C CA . VAL B 1 172 ? -21.5 6.699 8.523 1 98.06 172 VAL B CA 1
ATOM 6056 C C . VAL B 1 172 ? -21.922 5.238 8.406 1 98.06 172 VAL B C 1
ATOM 6058 O O . VAL B 1 172 ? -21.859 4.488 9.383 1 98.06 172 VAL B O 1
ATOM 6061 N N . GLU B 1 173 ? -22.344 4.77 7.199 1 97.06 173 GLU B N 1
ATOM 6062 C CA . GLU B 1 173 ? -23.016 3.484 7.047 1 97.06 173 GLU B CA 1
ATOM 6063 C C . GLU B 1 173 ? -22.016 2.338 6.984 1 97.06 173 GLU B C 1
ATOM 6065 O O . GLU B 1 173 ? -22.25 1.258 7.523 1 97.06 173 GLU B O 1
ATOM 6070 N N . ALA B 1 174 ? -20.891 2.51 6.305 1 97.38 174 ALA B N 1
ATOM 6071 C CA . ALA B 1 174 ? -19.969 1.409 6.059 1 97.38 174 ALA B CA 1
ATOM 6072 C C . ALA B 1 174 ? -18.547 1.927 5.84 1 97.38 174 ALA B C 1
ATOM 6074 O O . ALA B 1 174 ? -18.344 3.113 5.574 1 97.38 174 ALA B O 1
ATOM 6075 N N . ALA B 1 175 ? -17.609 1.075 6.004 1 98.56 175 ALA B N 1
ATOM 6076 C CA . ALA B 1 175 ? -16.203 1.378 5.77 1 98.56 175 ALA B CA 1
ATOM 6077 C C . ALA B 1 175 ? -15.477 0.179 5.164 1 98.56 175 ALA B C 1
ATOM 6079 O O . ALA B 1 175 ? -15.898 -0.965 5.344 1 98.56 175 ALA B O 1
ATOM 6080 N N . LEU B 1 176 ? -14.438 0.428 4.414 1 97.75 176 LEU B N 1
ATOM 6081 C CA . LEU B 1 176 ? -13.531 -0.535 3.805 1 97.75 176 LEU B CA 1
ATOM 6082 C C . LEU B 1 176 ? -12.078 -0.202 4.145 1 97.75 176 LEU B C 1
ATOM 6084 O O . LEU B 1 176 ? -11.688 0.965 4.121 1 97.75 176 LEU B O 1
ATOM 6088 N N . THR B 1 177 ? -11.328 -1.219 4.52 1 97.69 177 THR B N 1
ATOM 6089 C CA . THR B 1 177 ? -9.961 -0.954 4.941 1 97.69 177 THR B CA 1
ATOM 6090 C C . THR B 1 177 ? -8.961 -1.506 3.928 1 97.69 177 THR B C 1
ATOM 6092 O O . THR B 1 177 ? -9.242 -2.498 3.25 1 97.69 177 THR B O 1
ATOM 6095 N N . TYR B 1 178 ? -7.828 -0.812 3.762 1 96.62 178 TYR B N 1
ATOM 6096 C CA . TYR B 1 178 ? -6.711 -1.193 2.904 1 96.62 178 TYR B CA 1
ATOM 6097 C C . TYR B 1 178 ? -5.422 -1.311 3.711 1 96.62 178 TYR B C 1
ATOM 6099 O O . TYR B 1 178 ? -5.312 -0.756 4.809 1 96.62 178 TYR B O 1
ATOM 6107 N N . GLY B 1 179 ? -4.426 -1.963 3.172 1 95.19 179 GLY B N 1
ATOM 6108 C CA . GLY B 1 179 ? -3.209 -2.258 3.91 1 95.19 179 GLY B CA 1
ATOM 6109 C C . GLY B 1 179 ? -2.195 -1.131 3.867 1 95.19 179 GLY B C 1
ATOM 6110 O O . GLY B 1 179 ? -1.163 -1.188 4.539 1 95.19 179 GLY B O 1
ATOM 6111 N N . MET B 1 180 ? -2.455 -0.133 3.076 1 93.38 180 MET B N 1
ATOM 6112 C CA . MET B 1 180 ? -1.512 0.975 2.938 1 93.38 180 MET B CA 1
ATOM 6113 C C . MET B 1 180 ? -2.25 2.299 2.779 1 93.38 180 MET B C 1
ATOM 6115 O O . MET B 1 180 ? -3.162 2.414 1.959 1 93.38 180 MET B O 1
ATOM 6119 N N . GLY B 1 181 ? -1.752 3.311 3.533 1 91.94 181 GLY B N 1
ATOM 6120 C CA . GLY B 1 181 ? -2.379 4.621 3.465 1 91.94 181 GLY B CA 1
ATOM 6121 C C . GLY B 1 181 ? -2.246 5.273 2.104 1 91.94 181 GLY B C 1
ATOM 6122 O O . GLY B 1 181 ? -3.246 5.652 1.491 1 91.94 181 GLY B O 1
ATOM 6123 N N . PHE B 1 182 ? -1.091 5.332 1.564 1 88.81 182 PHE B N 1
ATOM 6124 C CA . PHE B 1 182 ? -0.838 5.922 0.257 1 88.81 182 PHE B CA 1
ATOM 6125 C C . PHE B 1 182 ? -1.706 5.27 -0.812 1 88.81 182 PHE B C 1
ATOM 6127 O O . PHE B 1 182 ? -2.309 5.957 -1.638 1 88.81 182 PHE B O 1
ATOM 6134 N N . ALA B 1 183 ? -1.806 4.008 -0.734 1 92.69 183 ALA B N 1
ATOM 6135 C CA . ALA B 1 183 ? -2.527 3.232 -1.739 1 92.69 183 ALA B CA 1
ATOM 6136 C C . ALA B 1 183 ? -4.035 3.432 -1.608 1 92.69 183 ALA B C 1
ATOM 6138 O O . ALA B 1 183 ? -4.789 3.156 -2.545 1 92.69 183 ALA B O 1
ATOM 6139 N N . THR B 1 184 ? -4.461 3.879 -0.465 1 96.44 184 THR B N 1
ATOM 6140 C CA . THR B 1 184 ? -5.887 4.129 -0.291 1 96.44 184 THR B CA 1
ATOM 6141 C C . THR B 1 184 ? -6.383 5.172 -1.288 1 96.44 184 THR B C 1
ATOM 6143 O O . THR B 1 184 ? -7.359 4.941 -2.002 1 96.44 184 THR B O 1
ATOM 6146 N N . ASN B 1 185 ? -5.688 6.281 -1.422 1 97.19 185 ASN B N 1
ATOM 6147 C CA . ASN B 1 185 ? -6.047 7.305 -2.398 1 97.19 185 ASN B CA 1
ATOM 6148 C C . ASN B 1 185 ? -5.793 6.828 -3.826 1 97.19 185 ASN B C 1
ATOM 6150 O O . ASN B 1 185 ? -6.668 6.938 -4.688 1 97.19 185 ASN B O 1
ATOM 6154 N N . SER B 1 186 ? -4.613 6.277 -4.047 1 94.12 186 SER B N 1
ATOM 6155 C CA . SER B 1 186 ? -4.172 6.004 -5.41 1 94.12 186 SER B CA 1
ATOM 6156 C C . SER B 1 186 ? -4.98 4.875 -6.035 1 94.12 186 SER B C 1
ATOM 6158 O O . SER B 1 186 ? -5.051 4.762 -7.262 1 94.12 186 SER B O 1
ATOM 6160 N N . SER B 1 187 ? -5.621 4.023 -5.203 1 94.44 187 SER B N 1
ATOM 6161 C CA . SER B 1 187 ? -6.414 2.93 -5.75 1 94.44 187 SER B CA 1
ATOM 6162 C C . SER B 1 187 ? -7.898 3.283 -5.773 1 94.44 187 SER B C 1
ATOM 6164 O O . SER B 1 187 ? -8.648 2.789 -6.617 1 94.44 187 SER B O 1
ATOM 6166 N N . THR B 1 188 ? -8.352 4.129 -4.887 1 97.25 188 THR B N 1
ATOM 6167 C CA . THR B 1 188 ? -9.773 4.441 -4.758 1 97.25 188 THR B CA 1
ATOM 6168 C C . THR B 1 188 ? -10.211 5.43 -5.836 1 97.25 188 THR B C 1
ATOM 6170 O O . THR B 1 188 ? -11.266 5.258 -6.445 1 97.25 188 THR B O 1
ATOM 6173 N N . ILE B 1 189 ? -9.453 6.434 -6.102 1 97.38 189 ILE B N 1
ATOM 6174 C CA . ILE B 1 189 ? -9.852 7.516 -6.996 1 97.38 189 ILE B CA 1
ATOM 6175 C C . ILE B 1 189 ? -10.07 6.965 -8.406 1 97.38 189 ILE B C 1
ATOM 6177 O O . ILE B 1 189 ? -11.125 7.195 -9.008 1 97.38 189 ILE B O 1
ATOM 6181 N N . PRO B 1 190 ? -9.164 6.098 -8.93 1 94.44 190 PRO B N 1
ATOM 6182 C CA . PRO B 1 190 ? -9.383 5.574 -10.273 1 94.44 190 PRO B CA 1
ATOM 6183 C C . PRO B 1 190 ? -10.562 4.598 -10.344 1 94.44 190 PRO B C 1
ATOM 6185 O O . PRO B 1 190 ? -11.078 4.324 -11.43 1 94.44 190 PRO B O 1
ATOM 6188 N N . ALA B 1 191 ? -10.906 4.039 -9.227 1 94.31 191 ALA B N 1
ATOM 6189 C CA . ALA B 1 191 ? -12.062 3.154 -9.203 1 94.31 191 ALA B CA 1
ATOM 6190 C C . ALA B 1 191 ? -13.367 3.953 -9.273 1 94.31 191 ALA B C 1
ATOM 6192 O O . ALA B 1 191 ? -14.406 3.424 -9.664 1 94.31 191 ALA B O 1
ATOM 6193 N N . LEU B 1 192 ? -13.328 5.246 -8.953 1 96 192 LEU B N 1
ATOM 6194 C CA . LEU B 1 192 ? -14.539 6.055 -8.828 1 96 192 LEU B CA 1
ATOM 6195 C C . LEU B 1 192 ? -14.742 6.918 -10.07 1 96 192 LEU B C 1
ATOM 6197 O O . LEU B 1 192 ? -15.883 7.227 -10.438 1 96 192 LEU B O 1
ATOM 6201 N N . VAL B 1 193 ? -13.641 7.375 -10.648 1 95.19 193 VAL B N 1
ATOM 6202 C CA . VAL B 1 193 ? -13.742 8.297 -11.773 1 95.19 193 VAL B CA 1
ATOM 6203 C C . VAL B 1 193 ? -12.844 7.824 -12.914 1 95.19 193 VAL B C 1
ATOM 6205 O O . VAL B 1 193 ? -11.906 7.055 -12.703 1 95.19 193 VAL B O 1
ATOM 6208 N N . GLY B 1 194 ? -13.148 8.289 -14.102 1 93.69 194 GLY B N 1
ATOM 6209 C CA . GLY B 1 194 ? -12.414 7.941 -15.312 1 93.69 194 GLY B CA 1
ATOM 6210 C C . GLY B 1 194 ? -12.586 8.953 -16.422 1 93.69 194 GLY B C 1
ATOM 6211 O O . GLY B 1 194 ? -12.938 10.109 -16.172 1 93.69 194 GLY B O 1
ATOM 6212 N N . LYS B 1 195 ? -12.297 8.516 -17.641 1 92.31 195 LYS B N 1
ATOM 6213 C CA . LYS B 1 195 ? -12.453 9.383 -18.812 1 92.31 195 LYS B CA 1
ATOM 6214 C C . LYS B 1 195 ? -13.867 9.969 -18.859 1 92.31 195 LYS B C 1
ATOM 6216 O O . LYS B 1 195 ? -14.852 9.25 -18.688 1 92.31 195 LYS B O 1
ATOM 6221 N N . GLY B 1 196 ? -13.891 11.234 -19.109 1 95.44 196 GLY B N 1
ATOM 6222 C CA . GLY B 1 196 ? -15.172 11.922 -19.188 1 95.44 196 GLY B CA 1
ATOM 6223 C C . GLY B 1 196 ? -15.602 12.539 -17.875 1 95.44 196 GLY B C 1
ATOM 6224 O O . GLY B 1 196 ? -16.578 13.305 -17.828 1 95.44 196 GLY B O 1
ATOM 6225 N N . CYS B 1 197 ? -14.883 12.227 -16.828 1 96.81 197 CYS B N 1
ATOM 6226 C CA . CYS B 1 197 ? -15.148 12.812 -15.523 1 96.81 197 CYS B CA 1
ATOM 6227 C C . CYS B 1 197 ? -14.242 14.008 -15.266 1 96.81 197 CYS B C 1
ATOM 6229 O O . CYS B 1 197 ? -13.266 14.219 -15.992 1 96.81 197 CYS B O 1
ATOM 6231 N N . LEU B 1 198 ? -14.68 14.867 -14.266 1 97.88 198 LEU B N 1
ATOM 6232 C CA . LEU B 1 198 ? -13.914 16.047 -13.875 1 97.88 198 LEU B CA 1
ATOM 6233 C C . LEU B 1 198 ? -13.555 15.992 -12.398 1 97.88 198 LEU B C 1
ATOM 6235 O O . LEU B 1 198 ? -14.414 15.734 -11.547 1 97.88 198 LEU B O 1
ATOM 6239 N N . ILE B 1 199 ? -12.297 16.156 -12.141 1 98.38 199 ILE B N 1
ATOM 6240 C CA . ILE B 1 199 ? -11.82 16.281 -10.766 1 98.38 199 ILE B CA 1
ATOM 6241 C C . ILE B 1 199 ? -11.398 17.734 -10.508 1 98.38 199 ILE B C 1
ATOM 6243 O O . ILE B 1 199 ? -10.617 18.297 -11.266 1 98.38 199 ILE B O 1
ATOM 6247 N N . LEU B 1 200 ? -11.961 18.375 -9.555 1 98.56 200 LEU B N 1
ATOM 6248 C CA . LEU B 1 200 ? -11.461 19.641 -9.023 1 98.56 200 LEU B CA 1
ATOM 6249 C C . LEU B 1 200 ? -10.633 19.406 -7.762 1 98.56 200 LEU B C 1
ATOM 6251 O O . LEU B 1 200 ? -11.172 19.047 -6.715 1 98.56 200 LEU B O 1
ATOM 6255 N N . SER B 1 201 ? -9.367 19.625 -7.863 1 98.38 201 SER B N 1
ATOM 6256 C CA . SER B 1 201 ? -8.414 19.297 -6.805 1 98.38 201 SER B CA 1
ATOM 6257 C C . SER B 1 201 ? -7.855 20.562 -6.156 1 98.38 201 SER B C 1
ATOM 6259 O O . SER B 1 201 ? -7.473 21.516 -6.852 1 98.38 201 SER B O 1
ATOM 6261 N N . ASP B 1 202 ? -7.828 20.594 -4.828 1 97.69 202 ASP B N 1
ATOM 6262 C CA . ASP B 1 202 ? -7.094 21.656 -4.148 1 97.69 202 ASP B CA 1
ATOM 6263 C C . ASP B 1 202 ? -5.629 21.656 -4.566 1 97.69 202 ASP B C 1
ATOM 6265 O O . ASP B 1 202 ? -5.027 20.609 -4.77 1 97.69 202 ASP B O 1
ATOM 6269 N N . ALA B 1 203 ? -5.043 22.797 -4.562 1 94.38 203 ALA B N 1
ATOM 6270 C CA . ALA B 1 203 ? -3.689 22.984 -5.086 1 94.38 203 ALA B CA 1
ATOM 6271 C C . ALA B 1 203 ? -2.662 22.266 -4.215 1 94.38 203 ALA B C 1
ATOM 6273 O O . ALA B 1 203 ? -1.574 21.922 -4.684 1 94.38 203 ALA B O 1
ATOM 6274 N N . LEU B 1 204 ? -2.994 21.984 -2.988 1 93.62 204 LEU B N 1
ATOM 6275 C CA . LEU B 1 204 ? -1.992 21.438 -2.08 1 93.62 204 LEU B CA 1
ATOM 6276 C C . LEU B 1 204 ? -2.311 20 -1.723 1 93.62 204 LEU B C 1
ATOM 6278 O O . LEU B 1 204 ? -1.781 19.453 -0.746 1 93.62 204 LEU B O 1
ATOM 6282 N N . ASN B 1 205 ? -3.125 19.359 -2.512 1 96 205 ASN B N 1
ATOM 6283 C CA . ASN B 1 205 ? -3.463 17.953 -2.266 1 96 205 ASN B CA 1
ATOM 6284 C C . ASN B 1 205 ? -2.227 17.062 -2.316 1 96 205 ASN B C 1
ATOM 6286 O O . ASN B 1 205 ? -1.331 17.281 -3.133 1 96 205 ASN B O 1
ATOM 6290 N N . HIS B 1 206 ? -2.211 16.125 -1.471 1 94.38 206 HIS B N 1
ATOM 6291 C CA . HIS B 1 206 ? -1.106 15.188 -1.26 1 94.38 206 HIS B CA 1
ATOM 6292 C C . HIS B 1 206 ? -0.782 14.422 -2.535 1 94.38 206 HIS B C 1
ATOM 6294 O O . HIS B 1 206 ? -1.662 14.195 -3.369 1 94.38 206 HIS B O 1
ATOM 6300 N N . SER B 1 207 ? 0.416 13.953 -2.666 1 91.19 207 SER B N 1
ATOM 6301 C CA . SER B 1 207 ? 0.94 13.234 -3.826 1 91.19 207 SER B CA 1
ATOM 6302 C C . SER B 1 207 ? 0.141 11.969 -4.098 1 91.19 207 SER B C 1
ATOM 6304 O O . SER B 1 207 ? -0.012 11.555 -5.25 1 91.19 207 SER B O 1
ATOM 6306 N N . SER B 1 208 ? -0.328 11.297 -3.084 1 94.25 208 SER B N 1
ATOM 6307 C CA . SER B 1 208 ? -1.115 10.086 -3.285 1 94.25 208 SER B CA 1
ATOM 6308 C C . SER B 1 208 ? -2.404 10.383 -4.043 1 94.25 208 SER B C 1
ATOM 6310 O O . SER B 1 208 ? -2.889 9.547 -4.809 1 94.25 208 SER B O 1
ATOM 6312 N N . ILE B 1 209 ? -3.002 11.539 -3.803 1 96.88 209 ILE B N 1
ATOM 6313 C CA . ILE B 1 209 ? -4.188 11.969 -4.531 1 96.88 209 ILE B CA 1
ATOM 6314 C C . ILE B 1 209 ? -3.822 12.273 -5.984 1 96.88 209 ILE B C 1
ATOM 6316 O O . ILE B 1 209 ? -4.543 11.883 -6.906 1 96.88 209 ILE B O 1
ATOM 6320 N N . VAL B 1 210 ? -2.717 12.914 -6.156 1 93.19 210 VAL B N 1
ATOM 6321 C CA . VAL B 1 210 ? -2.24 13.242 -7.496 1 93.19 210 VAL B CA 1
ATOM 6322 C C . VAL B 1 210 ? -2.006 11.961 -8.289 1 93.19 210 VAL B C 1
ATOM 6324 O O . VAL B 1 210 ? -2.412 11.859 -9.453 1 93.19 210 VAL B O 1
ATOM 6327 N N . ALA B 1 211 ? -1.395 11 -7.625 1 90.38 211 ALA B N 1
ATOM 6328 C CA . ALA B 1 211 ? -1.133 9.719 -8.273 1 90.38 211 ALA B CA 1
ATOM 6329 C C . ALA B 1 211 ? -2.434 9.039 -8.695 1 90.38 211 ALA B C 1
ATOM 6331 O O . ALA B 1 211 ? -2.543 8.523 -9.805 1 90.38 211 ALA B O 1
ATOM 6332 N N . GLY B 1 212 ? -3.381 8.953 -7.793 1 93.62 212 GLY B N 1
ATOM 6333 C CA . GLY B 1 212 ? -4.668 8.367 -8.117 1 93.62 212 GLY B CA 1
ATOM 6334 C C . GLY B 1 212 ? -5.391 9.094 -9.242 1 93.62 212 GLY B C 1
ATOM 6335 O O . GLY B 1 212 ? -6.008 8.461 -10.102 1 93.62 212 GLY B O 1
ATOM 6336 N N . THR B 1 213 ? -5.316 10.406 -9.219 1 93.5 213 THR B N 1
ATOM 6337 C CA . THR B 1 213 ? -5.949 11.234 -10.242 1 93.5 213 THR B CA 1
ATOM 6338 C C . THR B 1 213 ? -5.336 10.961 -11.609 1 93.5 213 THR B C 1
ATOM 6340 O O . THR B 1 213 ? -6.055 10.805 -12.602 1 93.5 213 THR B O 1
ATOM 6343 N N . ARG B 1 214 ? -4.062 10.844 -11.664 1 87.94 214 ARG B N 1
ATOM 6344 C CA . ARG B 1 214 ? -3.365 10.578 -12.914 1 87.94 214 ARG B CA 1
ATOM 6345 C C . ARG B 1 214 ? -3.736 9.195 -13.461 1 87.94 214 ARG B C 1
ATOM 6347 O O . ARG B 1 214 ? -3.91 9.031 -14.672 1 87.94 214 ARG B O 1
ATOM 6354 N N . GLN B 1 215 ? -3.838 8.336 -12.609 1 88.44 215 GLN B N 1
ATOM 6355 C CA . GLN B 1 215 ? -4.16 6.965 -13 1 88.44 215 GLN B CA 1
ATOM 6356 C C . GLN B 1 215 ? -5.586 6.863 -13.523 1 88.44 215 GLN B C 1
ATOM 6358 O O . GLN B 1 215 ? -5.883 6.012 -14.367 1 88.44 215 GLN B O 1
ATOM 6363 N N . SER B 1 216 ? -6.465 7.684 -13.109 1 91.88 216 SER B N 1
ATOM 6364 C CA . SER B 1 216 ? -7.887 7.59 -13.422 1 91.88 216 SER B CA 1
ATOM 6365 C C . SER B 1 216 ? -8.156 7.977 -14.867 1 91.88 216 SER B C 1
ATOM 6367 O O . SER B 1 216 ? -9.133 7.512 -15.469 1 91.88 216 SER B O 1
ATOM 6369 N N . GLY B 1 217 ? -7.375 8.906 -15.422 1 89.12 217 GLY B N 1
ATOM 6370 C CA . GLY B 1 217 ? -7.625 9.43 -16.75 1 89.12 217 GLY B CA 1
ATOM 6371 C C . GLY B 1 217 ? -8.648 10.547 -16.766 1 89.12 217 GLY B C 1
ATOM 6372 O O . GLY B 1 217 ? -8.922 11.125 -17.828 1 89.12 217 GLY B O 1
ATOM 6373 N N . ALA B 1 218 ? -9.18 10.891 -15.672 1 94.75 218 ALA B N 1
ATOM 6374 C CA . ALA B 1 218 ? -10.125 12.008 -15.586 1 94.75 218 ALA B CA 1
ATOM 6375 C C . ALA B 1 218 ? -9.43 13.336 -15.852 1 94.75 218 ALA B C 1
ATOM 6377 O O . ALA B 1 218 ? -8.211 13.445 -15.695 1 94.75 218 ALA B O 1
ATOM 6378 N N . LYS B 1 219 ? -10.258 14.297 -16.297 1 95.75 219 LYS B N 1
ATOM 6379 C CA . LYS B 1 219 ? -9.727 15.648 -16.406 1 95.75 219 LYS B CA 1
ATOM 6380 C C . LYS B 1 219 ? -9.586 16.297 -15.023 1 95.75 219 LYS B C 1
ATOM 6382 O O . LYS B 1 219 ? -10.453 16.141 -14.164 1 95.75 219 LYS B O 1
ATOM 6387 N N . VAL B 1 220 ? -8.492 17 -14.875 1 97.12 220 VAL B N 1
ATOM 6388 C CA . VAL B 1 220 ? -8.234 17.609 -13.578 1 97.12 220 VAL B CA 1
ATOM 6389 C C . VAL B 1 220 ? -8.109 19.125 -13.719 1 97.12 220 VAL B C 1
ATOM 6391 O O . VAL B 1 220 ? -7.469 19.609 -14.656 1 97.12 220 VAL B O 1
ATOM 6394 N N . LYS B 1 221 ? -8.758 19.844 -12.906 1 97.12 221 LYS B N 1
ATOM 6395 C CA . LYS B 1 221 ? -8.57 21.281 -12.711 1 97.12 221 LYS B CA 1
ATOM 6396 C C . LYS B 1 221 ? -8.203 21.594 -11.258 1 97.12 221 LYS B C 1
ATOM 6398 O O . LYS B 1 221 ? -8.766 21 -10.336 1 97.12 221 LYS B O 1
ATOM 6403 N N . VAL B 1 222 ? -7.293 22.484 -11.094 1 97.19 222 VAL B N 1
ATOM 6404 C CA . VAL B 1 222 ? -6.785 22.797 -9.766 1 97.19 222 VAL B CA 1
ATOM 6405 C C . VAL B 1 222 ? -7.305 24.172 -9.336 1 97.19 222 VAL B C 1
ATOM 6407 O O . VAL B 1 222 ? -7.203 25.141 -10.078 1 97.19 222 VAL B O 1
ATOM 6410 N N . PHE B 1 223 ? -7.883 24.234 -8.227 1 96.62 223 PHE B N 1
ATOM 6411 C CA . PHE B 1 223 ? -8.273 25.531 -7.68 1 96.62 223 PHE B CA 1
ATOM 6412 C C . PHE B 1 223 ? -7.312 25.953 -6.574 1 96.62 223 PHE B C 1
ATOM 6414 O O . PHE B 1 223 ? -6.59 25.141 -6.016 1 96.62 223 PHE B O 1
ATOM 6421 N N . ARG B 1 224 ? -7.34 27.234 -6.285 1 95.19 224 ARG B N 1
ATOM 6422 C CA . ARG B 1 224 ? -6.43 27.797 -5.297 1 95.19 224 ARG B CA 1
ATOM 6423 C C . ARG B 1 224 ? -6.695 27.219 -3.912 1 95.19 224 ARG B C 1
ATOM 6425 O O . ARG B 1 224 ? -7.848 26.953 -3.555 1 95.19 224 ARG B O 1
ATOM 6432 N N . HIS B 1 225 ? -5.625 27.047 -3.15 1 94.62 225 HIS B N 1
ATOM 6433 C CA . HIS B 1 225 ? -5.684 26.391 -1.853 1 94.62 225 HIS B CA 1
ATOM 6434 C C . HIS B 1 225 ? -6.668 27.078 -0.919 1 94.62 225 HIS B C 1
ATOM 6436 O O . HIS B 1 225 ? -6.562 28.297 -0.696 1 94.62 225 HIS B O 1
ATOM 6442 N N . ASN B 1 226 ? -7.605 26.266 -0.38 1 95.69 226 ASN B N 1
ATOM 6443 C CA . ASN B 1 226 ? -8.57 26.719 0.622 1 95.69 226 ASN B CA 1
ATOM 6444 C C . ASN B 1 226 ? -9.344 27.938 0.155 1 95.69 226 ASN B C 1
ATOM 6446 O O . ASN B 1 226 ? -9.578 28.859 0.938 1 95.69 226 ASN B O 1
ATOM 6450 N N . ASP B 1 227 ? -9.664 27.984 -1.145 1 96.38 227 ASP B N 1
ATOM 6451 C CA . ASP B 1 227 ? -10.359 29.109 -1.762 1 96.38 227 ASP B CA 1
ATOM 6452 C C . ASP B 1 227 ? -11.711 28.672 -2.326 1 96.38 227 ASP B C 1
ATOM 6454 O O . ASP B 1 227 ? -11.836 28.406 -3.521 1 96.38 227 ASP B O 1
ATOM 6458 N N . ALA B 1 228 ? -12.695 28.75 -1.525 1 97.56 228 ALA B N 1
ATOM 6459 C CA . ALA B 1 228 ? -14.023 28.297 -1.908 1 97.56 228 ALA B CA 1
ATOM 6460 C C . ALA B 1 228 ? -14.594 29.156 -3.037 1 97.56 228 ALA B C 1
ATOM 6462 O O . ALA B 1 228 ? -15.219 28.641 -3.963 1 97.56 228 ALA B O 1
ATOM 6463 N N . PRO B 1 229 ? -14.391 30.484 -3.021 1 97.38 229 PRO B N 1
ATOM 6464 C CA . PRO B 1 229 ? -14.875 31.297 -4.145 1 97.38 229 PRO B CA 1
ATOM 6465 C C . PRO B 1 229 ? -14.25 30.875 -5.477 1 97.38 229 PRO B C 1
ATOM 6467 O O . PRO B 1 229 ? -14.938 30.859 -6.504 1 97.38 229 PRO B O 1
ATOM 6470 N N . HIS B 1 230 ? -12.984 30.609 -5.438 1 97.75 230 HIS B N 1
ATOM 6471 C CA . HIS B 1 230 ? -12.352 30.156 -6.668 1 97.75 230 HIS B CA 1
ATOM 6472 C C . HIS B 1 230 ? -12.93 28.828 -7.121 1 97.75 230 HIS B C 1
ATOM 6474 O O . HIS B 1 230 ? -13.117 28.594 -8.32 1 97.75 230 HIS B O 1
ATOM 6480 N N . LEU B 1 231 ? -13.109 27.906 -6.191 1 98.38 231 LEU B N 1
ATOM 6481 C CA . LEU B 1 231 ? -13.75 26.641 -6.508 1 98.38 231 LEU B CA 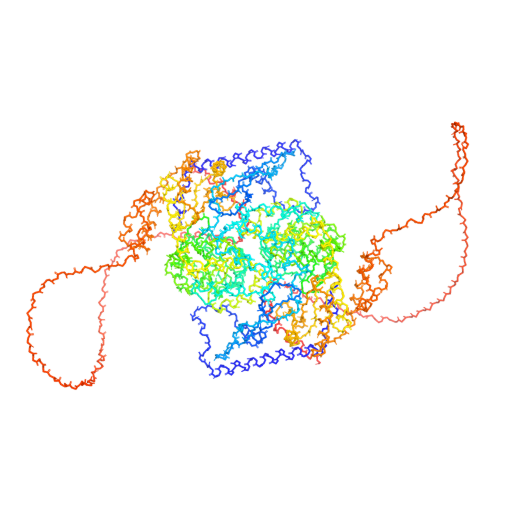1
ATOM 6482 C C . LEU B 1 231 ? -15.109 26.859 -7.172 1 98.38 231 LEU B C 1
ATOM 6484 O O . LEU B 1 231 ? -15.438 26.203 -8.164 1 98.38 231 LEU B O 1
ATOM 6488 N N . ASP B 1 232 ? -15.867 27.75 -6.617 1 98.5 232 ASP B N 1
ATOM 6489 C CA . ASP B 1 232 ? -17.188 28.094 -7.16 1 98.5 232 ASP B CA 1
ATOM 6490 C C . ASP B 1 232 ? -17.078 28.562 -8.609 1 98.5 232 ASP B C 1
ATOM 6492 O O . ASP B 1 232 ? -17.812 28.094 -9.477 1 98.5 232 ASP B O 1
ATOM 6496 N N . ALA B 1 233 ? -16.188 29.469 -8.852 1 98.19 233 ALA B N 1
ATOM 6497 C CA . ALA B 1 233 ? -15.992 30.016 -10.188 1 98.19 233 ALA B CA 1
ATOM 6498 C C . ALA B 1 233 ? -15.555 28.938 -11.172 1 98.19 233 ALA B C 1
ATOM 6500 O O . ALA B 1 233 ? -16.031 28.891 -12.312 1 98.19 233 ALA B O 1
ATOM 6501 N N . LEU B 1 234 ? -14.648 28.125 -10.711 1 97.69 234 LEU B N 1
ATOM 6502 C CA . LEU B 1 234 ? -14.094 27.094 -11.57 1 97.69 234 LEU B CA 1
ATOM 6503 C C . LEU B 1 234 ? -15.156 26.047 -11.914 1 97.69 234 LEU B C 1
ATOM 6505 O O . LEU B 1 234 ? -15.188 25.547 -13.039 1 97.69 234 LEU B O 1
ATOM 6509 N N . LEU B 1 235 ? -15.945 25.672 -10.969 1 97.94 235 LEU B N 1
ATOM 6510 C CA . LEU B 1 235 ? -17.031 24.734 -11.203 1 97.94 235 LEU B CA 1
ATOM 6511 C C . LEU B 1 235 ? -18.031 25.297 -12.211 1 97.94 235 LEU B C 1
ATOM 6513 O O . LEU B 1 235 ? -18.438 24.594 -13.141 1 97.94 235 LEU B O 1
ATOM 6517 N N . ARG B 1 236 ? -18.406 26.516 -12.008 1 97.44 236 ARG B N 1
ATOM 6518 C CA . ARG B 1 236 ? -19.344 27.172 -12.914 1 97.44 236 ARG B CA 1
ATOM 6519 C C . ARG B 1 236 ? -18.812 27.188 -14.344 1 97.44 236 ARG B C 1
ATOM 6521 O O . ARG B 1 236 ? -19.531 26.828 -15.273 1 97.44 236 ARG B O 1
ATOM 6528 N N . GLN B 1 237 ? -17.625 27.547 -14.453 1 97.25 237 GLN B N 1
ATOM 6529 C CA . GLN B 1 237 ? -16.984 27.625 -15.773 1 97.25 237 GLN B CA 1
ATOM 6530 C C . GLN B 1 237 ? -16.891 26.234 -16.406 1 97.25 237 GLN B C 1
ATOM 6532 O O . GLN B 1 237 ? -17.172 26.062 -17.578 1 97.25 237 GLN B O 1
ATOM 6537 N N . SER B 1 238 ? -16.453 25.219 -15.633 1 97.06 238 SER B N 1
ATOM 6538 C CA . SER B 1 238 ? -16.219 23.875 -16.141 1 97.06 238 SER B CA 1
ATOM 6539 C C . SER B 1 238 ? -17.531 23.203 -16.562 1 97.06 238 SER B C 1
ATOM 6541 O O . SER B 1 238 ? -17.547 22.438 -17.531 1 97.06 238 SER B O 1
ATOM 6543 N N . ILE B 1 239 ? -18.562 23.453 -15.844 1 96.31 239 ILE B N 1
ATOM 6544 C CA . ILE B 1 239 ? -19.859 22.891 -16.188 1 96.31 239 ILE B CA 1
ATOM 6545 C C . ILE B 1 239 ? -20.375 23.531 -17.469 1 96.31 239 ILE B C 1
ATOM 6547 O O . ILE B 1 239 ? -20.922 22.859 -18.344 1 96.31 239 ILE B O 1
ATOM 6551 N N . ALA B 1 240 ? -20.203 24.828 -17.578 1 95.5 240 ALA B N 1
ATOM 6552 C CA . ALA B 1 240 ? -20.641 25.547 -18.766 1 95.5 240 ALA B CA 1
ATOM 6553 C C . ALA B 1 240 ? -19.906 25.078 -20 1 95.5 240 ALA B C 1
ATOM 6555 O O . ALA B 1 240 ? -20.484 24.953 -21.078 1 95.5 240 ALA B O 1
ATOM 6556 N N . GLU B 1 241 ? -18.672 24.859 -19.906 1 95.44 241 GLU B N 1
ATOM 6557 C CA . GLU B 1 241 ? -17.828 24.469 -21.031 1 95.44 241 GLU B CA 1
ATOM 6558 C C . GLU B 1 241 ? -18.031 23 -21.391 1 95.44 241 GLU B C 1
ATOM 6560 O O . GLU B 1 241 ? -17.984 22.641 -22.578 1 95.44 241 GLU B O 1
ATOM 6565 N N . GLY B 1 242 ? -18.172 22.172 -20.344 1 95.06 242 GLY B N 1
ATOM 6566 C CA . GLY B 1 242 ? -18.297 20.75 -20.562 1 95.06 242 GLY B CA 1
ATOM 6567 C C . GLY B 1 242 ? -16.969 20.062 -20.812 1 95.06 242 GLY B C 1
ATOM 6568 O O . GLY B 1 242 ? -15.914 20.609 -20.5 1 95.06 242 GLY B O 1
ATOM 6569 N N . GLN B 1 243 ? -17.062 18.797 -21.297 1 95 243 GLN B N 1
ATOM 6570 C CA . GLN B 1 243 ? -15.867 18.016 -21.594 1 95 243 GLN B CA 1
ATOM 6571 C C . GLN B 1 243 ? -15.055 18.672 -22.719 1 95 243 GLN B C 1
ATOM 6573 O O . GLN B 1 243 ? -15.617 19.281 -23.625 1 95 243 GLN B O 1
ATOM 6578 N N . PRO B 1 244 ? -13.805 18.422 -22.672 1 90.88 244 PRO B N 1
ATOM 6579 C CA . PRO B 1 244 ? -12.969 19.016 -23.719 1 90.88 244 PRO B CA 1
ATOM 6580 C C . PRO B 1 244 ? -13.297 18.484 -25.109 1 90.88 244 PRO B C 1
ATOM 6582 O O . PRO B 1 244 ? -13.57 17.297 -25.266 1 90.88 244 PRO B O 1
ATOM 6585 N N . ARG B 1 245 ? -13.297 19.234 -26.094 1 88.31 245 ARG B N 1
ATOM 6586 C CA . ARG B 1 245 ? -13.484 18.922 -27.5 1 88.31 245 ARG B CA 1
ATOM 6587 C C . ARG B 1 245 ? -14.945 18.609 -27.812 1 88.31 245 ARG B C 1
ATOM 6589 O O . ARG B 1 245 ? -15.578 19.281 -28.625 1 88.31 245 ARG B O 1
ATOM 6596 N N . SER B 1 246 ? -15.617 17.672 -27.047 1 90.62 246 SER B N 1
ATOM 6597 C CA . SER B 1 246 ? -16.984 17.25 -27.344 1 90.62 246 SER B CA 1
ATOM 6598 C C . SER B 1 246 ? -18 18.219 -26.734 1 90.62 246 SER B C 1
ATOM 6600 O O . SER B 1 246 ? -19.141 18.281 -27.188 1 90.62 246 SER B O 1
ATOM 6602 N N . HIS B 1 247 ? -17.641 18.875 -25.609 1 93.12 247 HIS B N 1
ATOM 6603 C CA . HIS B 1 247 ? -18.469 19.812 -24.875 1 93.12 247 HIS B CA 1
ATOM 6604 C C . HIS B 1 247 ? -19.703 19.125 -24.297 1 93.12 247 HIS B C 1
ATOM 6606 O O . HIS B 1 247 ? -20.672 19.797 -23.922 1 93.12 247 HIS B O 1
ATOM 6612 N N . ARG B 1 248 ? -19.594 17.844 -24.297 1 93.69 248 ARG B N 1
ATOM 6613 C CA . ARG B 1 248 ? -20.641 17.078 -23.625 1 93.69 248 ARG B CA 1
ATOM 6614 C C . ARG B 1 248 ? -20.594 17.281 -22.109 1 93.69 248 ARG B C 1
ATOM 6616 O O . ARG B 1 248 ? -19.547 17.641 -21.562 1 93.69 248 ARG B O 1
ATOM 6623 N N . PRO B 1 249 ? -21.719 17.078 -21.5 1 94.44 249 PRO B N 1
ATOM 6624 C CA . PRO B 1 249 ? -21.688 17.188 -20.031 1 94.44 249 PRO B CA 1
ATOM 6625 C C . PRO B 1 249 ? -20.766 16.172 -19.375 1 94.44 249 PRO B C 1
ATOM 6627 O O . PRO B 1 249 ? -20.609 15.062 -19.891 1 94.44 249 PRO B O 1
ATOM 6630 N N . TRP B 1 250 ? -20.234 16.594 -18.25 1 95.88 250 TRP B N 1
ATOM 6631 C CA . TRP B 1 250 ? -19.391 15.672 -17.5 1 95.88 250 TRP B CA 1
ATOM 6632 C C . TRP B 1 250 ? -20.203 14.477 -17 1 95.88 250 TRP B C 1
ATOM 6634 O O . TRP B 1 250 ? -21.359 14.633 -16.578 1 95.88 250 TRP B O 1
ATOM 6644 N N . LYS B 1 251 ? -19.562 13.305 -16.984 1 93.38 251 LYS B N 1
ATOM 6645 C CA . LYS B 1 251 ? -20.203 12.117 -16.438 1 93.38 251 LYS B CA 1
ATOM 6646 C C . LYS B 1 251 ? -20.328 12.227 -14.914 1 93.38 251 LYS B C 1
ATOM 6648 O O . LYS B 1 251 ? -21.344 11.836 -14.336 1 93.38 251 LYS B O 1
ATOM 6653 N N . LYS B 1 252 ? -19.219 12.648 -14.289 1 95.31 252 LYS B N 1
ATOM 6654 C CA . LYS B 1 252 ? -19.125 12.883 -12.852 1 95.31 252 LYS B CA 1
ATOM 6655 C C . LYS B 1 252 ? -18.156 14.031 -12.547 1 95.31 252 LYS B C 1
ATOM 6657 O O . LYS B 1 252 ? -17.188 14.242 -13.266 1 95.31 252 LYS B O 1
ATOM 6662 N N . ILE B 1 253 ? -18.562 14.797 -11.523 1 97.69 253 ILE B N 1
ATOM 6663 C CA . ILE B 1 253 ? -17.672 15.828 -11.008 1 97.69 253 ILE B CA 1
ATOM 6664 C C . ILE B 1 253 ? -17.359 15.555 -9.547 1 97.69 253 ILE B C 1
ATOM 6666 O O . ILE B 1 253 ? -18.266 15.359 -8.727 1 97.69 253 ILE B O 1
ATOM 6670 N N . MET B 1 254 ? -16.047 15.508 -9.219 1 98.25 254 MET B N 1
ATOM 6671 C CA . MET B 1 254 ? -15.617 15.227 -7.852 1 98.25 254 MET B CA 1
ATOM 6672 C C . MET B 1 254 ? -14.656 16.297 -7.348 1 98.25 254 MET B C 1
ATOM 6674 O O . MET B 1 254 ? -13.672 16.609 -8.016 1 98.25 254 MET B O 1
ATOM 6678 N N . VAL B 1 255 ? -14.977 16.859 -6.199 1 98.69 255 VAL B N 1
ATOM 6679 C CA . VAL B 1 255 ? -14.094 17.797 -5.504 1 98.69 255 VAL B CA 1
ATOM 6680 C C . VAL B 1 255 ? -13.266 17.031 -4.461 1 98.69 255 VAL B C 1
ATOM 6682 O O . VAL B 1 255 ? -13.828 16.344 -3.609 1 98.69 255 VAL B O 1
ATOM 6685 N N . ILE B 1 256 ? -11.906 17.156 -4.527 1 98.75 256 ILE B N 1
ATOM 6686 C CA . ILE B 1 256 ? -11.039 16.422 -3.607 1 98.75 256 ILE B CA 1
ATOM 6687 C C . ILE B 1 256 ? -10.266 17.406 -2.73 1 98.75 256 ILE B C 1
ATOM 6689 O O . ILE B 1 256 ? -9.586 18.297 -3.24 1 98.75 256 ILE B O 1
ATOM 6693 N N . VAL B 1 257 ? -10.375 17.266 -1.438 1 98.62 257 VAL B N 1
ATOM 6694 C CA . VAL B 1 257 ? -9.695 18.125 -0.473 1 98.62 257 VAL B CA 1
ATOM 6695 C C . VAL B 1 257 ? -9.125 17.281 0.661 1 98.62 257 VAL B C 1
ATOM 6697 O O . VAL B 1 257 ? -9.461 16.094 0.792 1 98.62 257 VAL B O 1
ATOM 6700 N N . GLU B 1 258 ? -8.195 17.844 1.448 1 98.31 258 GLU B N 1
ATOM 6701 C CA . GLU B 1 258 ? -7.656 17.234 2.652 1 98.31 258 GLU B CA 1
ATOM 6702 C C . GLU B 1 258 ? -8.164 17.922 3.91 1 98.31 258 GLU B C 1
ATOM 6704 O O . GLU B 1 258 ? -8.414 19.125 3.9 1 98.31 258 GLU B O 1
ATOM 6709 N N . GLY B 1 259 ? -8.32 17.156 4.953 1 98.31 259 GLY B N 1
ATOM 6710 C CA . GLY B 1 259 ? -8.703 17.75 6.219 1 98.31 259 GLY B CA 1
ATOM 6711 C C . GLY B 1 259 ? -7.648 18.688 6.773 1 98.31 259 GLY B C 1
ATOM 6712 O O . GLY B 1 259 ? -7.941 19.844 7.117 1 98.31 259 GLY B O 1
ATOM 6713 N N . VAL B 1 260 ? -6.469 18.188 6.922 1 97.94 260 VAL B N 1
ATOM 6714 C CA . VAL B 1 260 ? -5.285 18.969 7.266 1 97.94 260 VAL B CA 1
ATOM 6715 C C . VAL B 1 260 ? -4.188 18.719 6.234 1 97.94 260 VAL B C 1
ATOM 6717 O O . VAL B 1 260 ? -3.844 17.562 5.945 1 97.94 260 VAL B O 1
ATOM 6720 N N . TYR B 1 261 ? -3.703 19.766 5.66 1 96.06 261 TYR B N 1
ATOM 6721 C CA . TYR B 1 261 ? -2.631 19.656 4.676 1 96.06 261 TYR B CA 1
ATOM 6722 C C . TYR B 1 261 ? -1.28 19.484 5.359 1 96.06 261 TYR B C 1
ATOM 6724 O O . TYR B 1 261 ? -0.877 20.312 6.176 1 96.06 261 TYR B O 1
ATOM 6732 N N . SER B 1 262 ? -0.529 18.453 5.043 1 91.88 262 SER B N 1
ATOM 6733 C CA . SER B 1 262 ? 0.598 17.938 5.809 1 91.88 262 SER B CA 1
ATOM 6734 C C . SER B 1 262 ? 1.779 18.891 5.785 1 91.88 262 SER B C 1
ATOM 6736 O O . SER B 1 262 ? 2.627 18.875 6.68 1 91.88 262 SER B O 1
ATOM 6738 N N . MET B 1 263 ? 1.903 19.703 4.754 1 90.81 263 MET B N 1
ATOM 6739 C CA . MET B 1 263 ? 3.074 20.562 4.633 1 90.81 263 MET B CA 1
ATOM 6740 C C . MET B 1 263 ? 2.777 21.969 5.172 1 90.81 263 MET B C 1
ATOM 6742 O O . MET B 1 263 ? 3.699 22.719 5.48 1 90.81 263 MET B O 1
ATOM 6746 N N . GLU B 1 264 ? 1.524 22.266 5.336 1 92.25 264 GLU B N 1
ATOM 6747 C CA . GLU B 1 264 ? 1.132 23.609 5.793 1 92.25 264 GLU B CA 1
ATOM 6748 C C . GLU B 1 264 ? 0.512 23.547 7.184 1 92.25 264 GLU B C 1
ATOM 6750 O O . GLU B 1 264 ? 0.506 24.547 7.906 1 92.25 264 GLU B O 1
ATOM 6755 N N . GLY B 1 265 ? -0.01 22.375 7.539 1 95.94 265 GLY B N 1
ATOM 6756 C CA . GLY B 1 265 ? -0.665 22.25 8.828 1 95.94 265 GLY B CA 1
ATOM 6757 C C . GLY B 1 265 ? -2.016 22.938 8.891 1 95.94 265 GLY B C 1
ATOM 6758 O O . GLY B 1 265 ? -2.59 23.094 9.969 1 95.94 265 GLY B O 1
ATOM 6759 N N . GLU B 1 266 ? -2.555 23.266 7.781 1 95.69 266 GLU B N 1
ATOM 6760 C CA . GLU B 1 266 ? -3.793 24.031 7.711 1 95.69 266 GLU B CA 1
ATOM 6761 C C . GLU B 1 266 ? -4.996 23.125 7.492 1 95.69 266 GLU B C 1
ATOM 6763 O O . GLU B 1 266 ? -4.941 22.203 6.676 1 95.69 266 GLU B O 1
ATOM 6768 N N . ALA B 1 267 ? -6.008 23.422 8.258 1 96.69 267 ALA B N 1
ATOM 6769 C CA . ALA B 1 267 ? -7.27 22.719 8.055 1 96.69 267 ALA B CA 1
ATOM 6770 C C . ALA B 1 267 ? -8.031 23.281 6.863 1 96.69 267 ALA B C 1
ATOM 6772 O O . ALA B 1 267 ? -8.047 24.5 6.645 1 96.69 267 ALA B O 1
ATOM 6773 N N . CYS B 1 268 ? -8.672 22.422 6.172 1 95.88 268 CYS B N 1
ATOM 6774 C CA . CYS B 1 268 ? -9.492 22.812 5.031 1 95.88 268 CYS B CA 1
ATOM 6775 C C . CYS B 1 268 ? -10.734 23.562 5.492 1 95.88 268 CYS B C 1
ATOM 6777 O O . CYS B 1 268 ? -11.32 23.219 6.523 1 95.88 268 CYS B O 1
ATOM 6779 N N . CYS B 1 269 ? -11.125 24.641 4.723 1 95.56 269 CYS B N 1
ATOM 6780 C CA . CYS B 1 269 ? -12.406 25.281 4.98 1 95.56 269 CYS B CA 1
ATOM 6781 C C . CYS B 1 269 ? -13.562 24.422 4.492 1 95.56 269 CYS B C 1
ATOM 6783 O O . CYS B 1 269 ? -14.273 24.797 3.559 1 95.56 269 CYS B O 1
ATOM 6785 N N . LEU B 1 270 ? -13.758 23.344 5.199 1 98.06 270 LEU B N 1
ATOM 6786 C CA . LEU B 1 270 ? -14.609 22.25 4.746 1 98.06 270 LEU B CA 1
ATOM 6787 C C . LEU B 1 270 ? -16.047 22.703 4.594 1 98.06 270 LEU B C 1
ATOM 6789 O O . LEU B 1 270 ? -16.734 22.297 3.65 1 98.06 270 LEU B O 1
ATOM 6793 N N . LYS B 1 271 ? -16.562 23.516 5.512 1 97 271 LYS B N 1
ATOM 6794 C CA . LYS B 1 271 ? -17.953 23.969 5.473 1 97 271 LYS B CA 1
ATOM 6795 C C . LYS B 1 271 ? -18.25 24.703 4.168 1 97 271 LYS B C 1
ATOM 6797 O O . LYS B 1 271 ? -19.25 24.406 3.502 1 97 271 LYS B O 1
ATOM 6802 N N . GLU B 1 272 ? -17.406 25.656 3.82 1 97.5 272 GLU B N 1
ATOM 6803 C CA . GLU B 1 272 ? -17.578 26.438 2.602 1 97.5 272 GLU B CA 1
ATOM 6804 C C . GLU B 1 272 ? -17.453 25.562 1.359 1 97.5 272 GLU B C 1
ATOM 6806 O O . GLU B 1 272 ? -18.188 25.719 0.39 1 97.5 272 GLU B O 1
ATOM 6811 N N . ILE B 1 273 ? -16.5 24.609 1.392 1 98.31 273 ILE B N 1
ATOM 6812 C CA . ILE B 1 273 ? -16.25 23.734 0.256 1 98.31 273 ILE B CA 1
ATOM 6813 C C . ILE B 1 273 ? -17.484 22.844 0.023 1 98.31 273 ILE B C 1
ATOM 6815 O O . ILE B 1 273 ? -17.906 22.656 -1.118 1 98.31 273 ILE B O 1
ATOM 6819 N N . VAL B 1 274 ? -18 22.266 1.081 1 98.25 274 VAL B N 1
ATOM 6820 C CA . VAL B 1 274 ? -19.156 21.391 0.996 1 98.25 274 VAL B CA 1
ATOM 6821 C C . VAL B 1 274 ? -20.344 22.172 0.444 1 98.25 274 VAL B C 1
ATOM 6823 O O . VAL B 1 274 ? -21.109 21.641 -0.375 1 98.25 274 VAL B O 1
ATOM 6826 N N . GLU B 1 275 ? -20.547 23.422 0.869 1 97.94 275 GLU B N 1
ATOM 6827 C CA . GLU B 1 275 ? -21.641 24.266 0.385 1 97.94 275 GLU B CA 1
ATOM 6828 C C . GLU B 1 275 ? -21.531 24.484 -1.123 1 97.94 275 GLU B C 1
ATOM 6830 O O . GLU B 1 275 ? -22.531 24.375 -1.837 1 97.94 275 GLU B O 1
ATOM 6835 N N . VAL B 1 276 ? -20.359 24.766 -1.549 1 98.25 276 VAL B N 1
ATOM 6836 C CA . VAL B 1 276 ? -20.141 25 -2.975 1 98.25 276 VAL B CA 1
ATOM 6837 C C . VAL B 1 276 ? -20.406 23.719 -3.752 1 98.25 276 VAL B C 1
ATOM 6839 O O . VAL B 1 276 ? -21.062 23.734 -4.793 1 98.25 276 VAL B O 1
ATOM 6842 N N . ALA B 1 277 ? -19.859 22.562 -3.332 1 97.62 277 ALA B N 1
ATOM 6843 C CA . ALA B 1 277 ? -20.031 21.281 -4.02 1 97.62 277 ALA B CA 1
ATOM 6844 C C . ALA B 1 277 ? -21.5 20.906 -4.133 1 97.62 277 ALA B C 1
ATOM 6846 O O . ALA B 1 277 ? -21.953 20.422 -5.176 1 97.62 277 ALA B O 1
ATOM 6847 N N . LYS B 1 278 ? -22.266 21.109 -3.08 1 96.31 278 LYS B N 1
ATOM 6848 C CA . LYS B 1 278 ? -23.688 20.797 -3.064 1 96.31 278 LYS B CA 1
ATOM 6849 C C . LYS B 1 278 ? -24.453 21.672 -4.066 1 96.31 278 LYS B C 1
ATOM 6851 O O . LYS B 1 278 ? -25.375 21.188 -4.73 1 96.31 278 LYS B O 1
ATOM 6856 N N . LYS B 1 279 ? -24.078 22.953 -4.035 1 96.25 279 LYS B N 1
ATOM 6857 C CA . LYS B 1 279 ? -24.703 23.906 -4.957 1 96.25 279 LYS B CA 1
ATOM 6858 C C . LYS B 1 279 ? -24.672 23.375 -6.387 1 96.25 279 LYS B C 1
ATOM 6860 O O . LYS B 1 279 ? -25.641 23.547 -7.133 1 96.25 279 LYS B O 1
ATOM 6865 N N . TYR B 1 280 ? -23.656 22.688 -6.789 1 96.19 280 TYR B N 1
ATOM 6866 C CA . TYR B 1 280 ? -23.484 22.234 -8.164 1 96.19 280 TYR B CA 1
ATOM 6867 C C . TYR B 1 280 ? -23.672 20.734 -8.273 1 96.19 280 TYR B C 1
ATOM 6869 O O . TYR B 1 280 ? -23.422 20.141 -9.328 1 96.19 280 TYR B O 1
ATOM 6877 N N . LYS B 1 281 ? -24.016 20.047 -7.191 1 94.5 281 LYS B N 1
ATOM 6878 C CA . LYS B 1 281 ? -24.25 18.609 -7.133 1 94.5 281 LYS B CA 1
ATOM 6879 C C . LYS B 1 281 ? -23 17.828 -7.5 1 94.5 281 LYS B C 1
ATOM 6881 O O . LYS B 1 281 ? -23.062 16.859 -8.266 1 94.5 281 LYS B O 1
ATOM 6886 N N . ALA B 1 282 ? -21.891 18.344 -7.121 1 97.06 282 ALA B N 1
ATOM 6887 C CA . ALA B 1 282 ? -20.609 17.641 -7.258 1 97.06 282 ALA B CA 1
ATOM 6888 C C . ALA B 1 282 ? -20.344 16.75 -6.055 1 97.06 282 ALA B C 1
ATOM 6890 O O . ALA B 1 282 ? -20.75 17.047 -4.938 1 97.06 282 ALA B O 1
ATOM 6891 N N . TYR B 1 283 ? -19.672 15.609 -6.262 1 97.56 283 TYR B N 1
ATOM 6892 C CA . TYR B 1 283 ? -19.281 14.727 -5.168 1 97.56 283 TYR B CA 1
ATOM 6893 C C . TYR B 1 283 ? -18.109 15.305 -4.391 1 97.56 283 TYR B C 1
ATOM 6895 O O . TYR B 1 283 ? -17.297 16.047 -4.949 1 97.56 283 TYR B O 1
ATOM 6903 N N . ILE B 1 284 ? -18.047 14.93 -3.131 1 98.12 284 ILE B N 1
ATOM 6904 C CA . ILE B 1 284 ? -16.953 15.391 -2.287 1 98.12 284 ILE B CA 1
ATOM 6905 C C . ILE B 1 284 ? -16.125 14.203 -1.802 1 98.12 284 ILE B C 1
ATOM 6907 O O . ILE B 1 284 ? -16.672 13.242 -1.252 1 98.12 284 ILE B O 1
ATOM 6911 N N . TYR B 1 285 ? -14.836 14.25 -2.053 1 98.69 285 TYR B N 1
ATOM 6912 C CA . TYR B 1 285 ? -13.82 13.328 -1.552 1 98.69 285 TYR B CA 1
ATOM 6913 C C . TYR B 1 285 ? -12.938 14 -0.511 1 98.69 285 TYR B C 1
ATOM 6915 O O . TYR B 1 285 ? -12.188 14.922 -0.832 1 98.69 285 TYR B O 1
ATOM 6923 N N . LEU B 1 286 ? -13.023 13.57 0.726 1 98.81 286 LEU B N 1
ATOM 6924 C CA . LEU B 1 286 ? -12.281 14.18 1.827 1 98.81 286 LEU B CA 1
ATOM 6925 C C . LEU B 1 286 ? -11.203 13.234 2.352 1 98.81 286 LEU B C 1
ATOM 6927 O O . LEU B 1 286 ? -11.516 12.148 2.855 1 98.81 286 LEU B O 1
ATOM 6931 N N . ASP B 1 287 ? -9.953 13.625 2.23 1 98.69 287 ASP B N 1
ATOM 6932 C CA . ASP B 1 287 ? -8.82 12.906 2.807 1 98.69 287 ASP B CA 1
ATOM 6933 C C . ASP B 1 287 ? -8.523 13.391 4.227 1 98.69 287 ASP B C 1
ATOM 6935 O O . ASP B 1 287 ? -7.988 14.484 4.418 1 98.69 287 ASP B O 1
ATOM 6939 N N . GLU B 1 288 ? -8.75 12.547 5.168 1 98.25 288 GLU B N 1
ATOM 6940 C CA . GLU B 1 288 ? -8.57 12.93 6.566 1 98.25 288 GLU B CA 1
ATOM 6941 C C . GLU B 1 288 ? -7.34 12.242 7.164 1 98.25 288 GLU B C 1
ATOM 6943 O O . GLU B 1 288 ? -7.336 11.891 8.344 1 98.25 288 GLU B O 1
ATOM 6948 N N . ALA B 1 289 ? -6.32 12.023 6.41 1 98.06 289 ALA B N 1
ATOM 6949 C CA . ALA B 1 289 ? -5.137 11.305 6.883 1 98.06 289 ALA B CA 1
ATOM 6950 C C . ALA B 1 289 ? -4.547 11.977 8.117 1 98.06 289 ALA B C 1
ATOM 6952 O O . ALA B 1 289 ? -4.152 11.297 9.07 1 98.06 289 ALA B O 1
ATOM 6953 N N . HIS B 1 290 ? -4.473 13.32 8.109 1 98.06 290 HIS B N 1
ATOM 6954 C CA . HIS B 1 290 ? -3.846 14.047 9.211 1 98.06 290 HIS B CA 1
ATOM 6955 C C . HIS B 1 290 ? -4.887 14.531 10.219 1 98.06 290 HIS B C 1
ATOM 6957 O O . HIS B 1 290 ? -4.559 14.812 11.367 1 98.06 290 HIS B O 1
ATOM 6963 N N . SER B 1 291 ? -6.137 14.617 9.812 1 98.44 291 SER B N 1
ATOM 6964 C CA . SER B 1 291 ? -7.137 15.266 10.656 1 98.44 291 SER B CA 1
ATOM 6965 C C . SER B 1 291 ? -7.863 14.25 11.523 1 98.44 291 SER B C 1
ATOM 6967 O O . SER B 1 291 ? -8.297 14.57 12.633 1 98.44 291 SER B O 1
ATOM 6969 N N . ILE B 1 292 ? -8.016 12.992 11.055 1 98.5 292 ILE B N 1
ATOM 6970 C CA . ILE B 1 292 ? -8.727 11.984 11.836 1 98.5 292 ILE B CA 1
ATOM 6971 C C . ILE B 1 292 ? -7.93 11.664 13.102 1 98.5 292 ILE B C 1
ATOM 6973 O O . ILE B 1 292 ? -6.699 11.57 13.062 1 98.5 292 ILE B O 1
ATOM 6977 N N . GLY B 1 293 ? -8.578 11.641 14.227 1 98.06 293 GLY B N 1
ATOM 6978 C CA . GLY B 1 293 ? -7.941 11.453 15.516 1 98.06 293 GLY B CA 1
ATOM 6979 C C . GLY B 1 293 ? -7.379 12.742 16.094 1 98.06 293 GLY B C 1
ATOM 6980 O O . GLY B 1 293 ? -7.199 12.859 17.312 1 98.06 293 GLY B O 1
ATOM 6981 N N . ALA B 1 294 ? -7.137 13.758 15.234 1 97.81 294 ALA B N 1
ATOM 6982 C CA . ALA B 1 294 ? -6.387 14.938 15.672 1 97.81 294 ALA B CA 1
ATOM 6983 C C . ALA B 1 294 ? -7.305 16.141 15.82 1 97.81 294 ALA B C 1
ATOM 6985 O O . ALA B 1 294 ? -7.059 17.016 16.656 1 97.81 294 ALA B O 1
ATOM 6986 N N . LEU B 1 295 ? -8.289 16.281 14.977 1 97.69 295 LEU B N 1
ATOM 6987 C CA . LEU B 1 295 ? -9.18 17.438 15.023 1 97.69 295 LEU B CA 1
ATOM 6988 C C . LEU B 1 295 ? -10.555 17.047 15.562 1 97.69 295 LEU B C 1
ATOM 6990 O O . LEU B 1 295 ? -10.953 15.883 15.453 1 97.69 295 LEU B O 1
ATOM 6994 N N . GLY B 1 296 ? -11.25 18.016 16.062 1 96.06 296 GLY B N 1
ATOM 6995 C CA . GLY B 1 296 ? -12.562 17.781 16.641 1 96.06 296 GLY B CA 1
ATOM 6996 C C . GLY B 1 296 ? -12.523 17.5 18.125 1 96.06 296 GLY B C 1
ATOM 6997 O O . GLY B 1 296 ? -11.531 16.984 18.641 1 96.06 296 GLY B O 1
ATOM 6998 N N . ARG B 1 297 ? -13.602 17.719 18.781 1 93.19 297 ARG B N 1
ATOM 6999 C CA . ARG B 1 297 ? -13.656 17.578 20.219 1 93.19 297 ARG B CA 1
ATOM 7000 C C . ARG B 1 297 ? -13.352 16.156 20.656 1 93.19 297 ARG B C 1
ATOM 7002 O O . ARG B 1 297 ? -12.711 15.922 21.688 1 93.19 297 ARG B O 1
ATOM 7009 N N . THR B 1 298 ? -13.789 15.227 19.859 1 95.88 298 THR B N 1
ATOM 7010 C CA . THR B 1 298 ? -13.594 13.828 20.203 1 95.88 298 THR B CA 1
ATOM 7011 C C . THR B 1 298 ? -12.68 13.141 19.188 1 95.88 298 THR B C 1
ATOM 7013 O O . THR B 1 298 ? -12.648 11.914 19.094 1 95.88 298 THR B O 1
ATOM 7016 N N . GLY B 1 299 ? -11.984 13.93 18.406 1 97.62 299 GLY B N 1
ATOM 7017 C CA . GLY B 1 299 ? -10.984 13.398 17.5 1 97.62 299 GLY B CA 1
ATOM 7018 C C . GLY B 1 299 ? -11.57 12.82 16.219 1 97.62 299 GLY B C 1
ATOM 7019 O O . GLY B 1 299 ? -10.938 12.008 15.555 1 97.62 299 GLY B O 1
ATOM 7020 N N . ARG B 1 300 ? -12.758 13.195 15.844 1 97.69 300 ARG B N 1
ATOM 7021 C CA . ARG B 1 300 ? -13.445 12.562 14.719 1 97.69 300 ARG B CA 1
ATOM 7022 C C . ARG B 1 300 ? -13.141 13.289 13.414 1 97.69 300 ARG B C 1
ATOM 7024 O O . ARG B 1 300 ? -13.773 13.031 12.391 1 97.69 300 ARG B O 1
ATOM 7031 N N . GLY B 1 301 ? -12.234 14.25 13.414 1 97.56 301 GLY B N 1
ATOM 7032 C CA . GLY B 1 301 ? -11.711 14.805 12.172 1 97.56 301 GLY B CA 1
ATOM 7033 C C . GLY B 1 301 ? -12.305 16.156 11.828 1 97.56 301 GLY B C 1
ATOM 7034 O O . GLY B 1 301 ? -12.781 16.875 12.703 1 97.56 301 GLY B O 1
ATOM 7035 N N . CYS B 1 302 ? -12.164 16.5 10.609 1 97.06 302 CYS B N 1
ATOM 7036 C CA . CYS B 1 302 ? -12.492 17.828 10.094 1 97.06 302 CYS B CA 1
ATOM 7037 C C . CYS B 1 302 ? -14 18.047 10.109 1 97.06 302 CYS B C 1
ATOM 7039 O O . CYS B 1 302 ? -14.461 19.172 10.305 1 97.06 302 CYS B O 1
ATOM 7041 N N . CYS B 1 303 ? -14.773 16.984 9.875 1 97.44 303 CYS B N 1
ATOM 7042 C CA . CYS B 1 303 ? -16.234 17.125 9.922 1 97.44 303 CYS B CA 1
ATOM 7043 C C . CYS B 1 303 ? -16.688 17.625 11.289 1 97.44 303 CYS B C 1
ATOM 7045 O O . CYS B 1 303 ? -17.438 18.594 11.383 1 97.44 303 CYS B O 1
ATOM 7047 N N . GLU B 1 304 ? -16.172 17 12.305 1 96.62 304 GLU B N 1
ATOM 7048 C CA . GLU B 1 304 ? -16.516 17.438 13.656 1 96.62 304 GLU B CA 1
ATOM 7049 C C . GLU B 1 304 ? -15.953 18.828 13.953 1 96.62 304 GLU B C 1
ATOM 7051 O O . GLU B 1 304 ? -16.625 19.641 14.586 1 96.62 304 GLU B O 1
ATOM 7056 N N . HIS B 1 305 ? -14.773 19.062 13.5 1 96.75 305 HIS B N 1
ATOM 7057 C CA . HIS B 1 305 ? -14.078 20.328 13.742 1 96.75 305 HIS B CA 1
ATOM 7058 C C . HIS B 1 305 ? -14.867 21.5 13.203 1 96.75 305 HIS B C 1
ATOM 7060 O O . HIS B 1 305 ? -14.914 22.562 13.828 1 96.75 305 HIS B O 1
ATOM 7066 N N . TRP B 1 306 ? -15.508 21.312 12.031 1 96.62 306 TRP B N 1
ATOM 7067 C CA . TRP B 1 306 ? -16.188 22.422 11.367 1 96.62 306 TRP B CA 1
ATOM 7068 C C . TRP B 1 306 ? -17.703 22.312 11.539 1 96.62 306 TRP B C 1
ATOM 7070 O O . TRP B 1 306 ? -18.453 23.141 11.039 1 96.62 306 TRP B O 1
ATOM 7080 N N . GLY B 1 307 ? -18.156 21.266 12.203 1 95.75 307 GLY B N 1
ATOM 7081 C CA . GLY B 1 307 ? -19.578 21.047 12.375 1 95.75 307 GLY B CA 1
ATOM 7082 C C . GLY B 1 307 ? -20.281 20.641 11.094 1 95.75 307 GLY B C 1
ATOM 7083 O O . GLY B 1 307 ? -21.422 21.047 10.844 1 95.75 307 GLY B O 1
ATOM 7084 N N . VAL B 1 308 ? -19.594 19.953 10.266 1 97.69 308 VAL B N 1
ATOM 7085 C CA . VAL B 1 308 ? -20.156 19.438 9.023 1 97.69 308 VAL B CA 1
ATOM 7086 C C . VAL B 1 308 ? -20.656 18 9.25 1 97.69 308 VAL B C 1
ATOM 7088 O O . VAL B 1 308 ? -19.984 17.203 9.891 1 97.69 308 VAL B O 1
ATOM 7091 N N . ASP B 1 309 ? -21.875 17.703 8.758 1 97.69 309 ASP B N 1
ATOM 7092 C CA . ASP B 1 309 ? -22.406 16.359 8.844 1 97.69 309 ASP B CA 1
ATOM 7093 C C . ASP B 1 309 ? -21.578 15.391 7.992 1 97.69 309 ASP B C 1
ATOM 7095 O O . ASP B 1 309 ? -21.438 15.578 6.781 1 97.69 309 ASP B O 1
ATOM 7099 N N . PRO B 1 310 ? -21.062 14.312 8.648 1 97.75 310 PRO B N 1
ATOM 7100 C CA . PRO B 1 310 ? -20.266 13.359 7.875 1 97.75 310 PRO B CA 1
ATOM 7101 C C . PRO B 1 310 ? -21.031 12.773 6.695 1 97.75 310 PRO B C 1
ATOM 7103 O O . PRO B 1 310 ? -20.422 12.359 5.699 1 97.75 310 PRO B O 1
ATOM 7106 N N . ASN B 1 311 ? -22.297 12.734 6.746 1 96.81 311 ASN B N 1
ATOM 7107 C CA . ASN B 1 311 ? -23.109 12.188 5.664 1 96.81 311 ASN B CA 1
ATOM 7108 C C . ASN B 1 311 ? -23.203 13.148 4.48 1 96.81 311 ASN B C 1
ATOM 7110 O O . ASN B 1 311 ? -23.688 12.781 3.412 1 96.81 311 ASN B O 1
ATOM 7114 N N . ASP B 1 312 ? -22.703 14.344 4.688 1 96.81 312 ASP B N 1
ATOM 7115 C CA . ASP B 1 312 ? -22.594 15.289 3.576 1 96.81 312 ASP B CA 1
ATOM 7116 C C . ASP B 1 312 ? -21.344 15.031 2.752 1 96.81 312 ASP B C 1
ATOM 7118 O O . ASP B 1 312 ? -21.156 15.617 1.684 1 96.81 312 ASP B O 1
ATOM 7122 N N . ILE B 1 313 ? -20.5 14.172 3.197 1 98.19 313 ILE B N 1
ATOM 7123 C CA . ILE B 1 313 ? -19.281 13.773 2.486 1 98.19 313 ILE B CA 1
ATOM 7124 C C . ILE B 1 313 ? -19.516 12.453 1.765 1 98.19 313 ILE B C 1
ATOM 7126 O O . ILE B 1 313 ? -19.938 11.469 2.383 1 98.19 313 ILE B O 1
ATOM 7130 N N . ASP B 1 314 ? -19.25 12.391 0.518 1 97.25 314 ASP B N 1
ATOM 7131 C CA . ASP B 1 314 ? -19.531 11.195 -0.267 1 97.25 314 ASP B CA 1
ATOM 7132 C C . ASP B 1 314 ? -18.5 10.102 -0.005 1 97.25 314 ASP B C 1
ATOM 7134 O O . ASP B 1 314 ? -18.859 8.922 0.069 1 97.25 314 ASP B O 1
ATOM 7138 N N . ILE B 1 315 ? -17.234 10.539 0.018 1 98.19 315 ILE B N 1
ATOM 7139 C CA . ILE B 1 315 ? -16.156 9.609 0.293 1 98.19 315 ILE B CA 1
ATOM 7140 C C . ILE B 1 315 ? -15.273 10.156 1.416 1 98.19 315 ILE B C 1
ATOM 7142 O O . ILE B 1 315 ? -14.609 11.18 1.249 1 98.19 315 ILE B O 1
ATOM 7146 N N . MET B 1 316 ? -15.312 9.477 2.488 1 98.5 316 MET B N 1
ATOM 7147 C CA . MET B 1 316 ? -14.398 9.789 3.584 1 98.5 316 MET B CA 1
ATOM 7148 C C . MET B 1 316 ? -13.195 8.859 3.57 1 98.5 316 MET B C 1
ATOM 7150 O O . MET B 1 316 ? -13.328 7.652 3.781 1 98.5 316 MET B O 1
ATOM 7154 N N . MET B 1 317 ? -12.086 9.438 3.268 1 98.69 317 MET B N 1
ATOM 7155 C CA . MET B 1 317 ? -10.836 8.688 3.285 1 98.69 317 MET B CA 1
ATOM 7156 C C . MET B 1 317 ? -10.008 9.039 4.516 1 98.69 317 MET B C 1
ATOM 7158 O O . MET B 1 317 ? -9.953 10.195 4.926 1 98.69 317 MET B O 1
ATOM 7162 N N . GLY B 1 318 ? -9.359 8.102 5.113 1 98.31 318 GLY B N 1
ATOM 7163 C CA . GLY B 1 318 ? -8.422 8.336 6.195 1 98.31 318 GLY B CA 1
ATOM 7164 C C . GLY B 1 318 ? -7.336 7.273 6.285 1 98.31 318 GLY B C 1
ATOM 7165 O O . GLY B 1 318 ? -7.324 6.324 5.5 1 98.31 318 GLY B O 1
ATOM 7166 N N . THR B 1 319 ? -6.344 7.527 7.137 1 97.75 319 THR B N 1
ATOM 7167 C CA . THR B 1 319 ? -5.27 6.562 7.34 1 97.75 319 THR B CA 1
ATOM 7168 C C . THR B 1 319 ? -5.164 6.176 8.812 1 97.75 319 THR B C 1
ATOM 7170 O O . THR B 1 319 ? -5.637 6.902 9.688 1 97.75 319 THR B O 1
ATOM 7173 N N . PHE B 1 320 ? -4.562 5.043 9.062 1 98.44 320 PHE B N 1
ATOM 7174 C CA . PHE B 1 320 ? -4.324 4.543 10.414 1 98.44 320 PHE B CA 1
ATOM 7175 C C . PHE B 1 320 ? -2.873 4.766 10.828 1 98.44 320 PHE B C 1
ATOM 7177 O O . PHE B 1 320 ? -2.484 4.441 11.953 1 98.44 320 PHE B O 1
ATOM 7184 N N . THR B 1 321 ? -2.115 5.434 10.016 1 97.25 321 THR B N 1
ATOM 7185 C CA . THR B 1 321 ? -0.66 5.469 10.117 1 97.25 321 THR B CA 1
ATOM 7186 C C . THR B 1 321 ? -0.205 6.617 11.016 1 97.25 321 THR B C 1
ATOM 7188 O O . THR B 1 321 ? 0.983 6.742 11.312 1 97.25 321 THR B O 1
ATOM 7191 N N . LYS B 1 322 ? -1.117 7.496 11.375 1 97.38 322 LYS B N 1
ATOM 7192 C CA . LYS B 1 322 ? -0.755 8.703 12.109 1 97.38 322 LYS B CA 1
ATOM 7193 C C . LYS B 1 322 ? -1.37 8.695 13.508 1 97.38 322 LYS B C 1
ATOM 7195 O O . LYS B 1 322 ? -0.822 8.094 14.43 1 97.38 322 LYS B O 1
ATOM 7200 N N . SER B 1 323 ? -2.572 9.047 13.703 1 98.12 323 SER B N 1
ATOM 7201 C CA . SER B 1 323 ? -3.236 9.164 15 1 98.12 323 SER B CA 1
ATOM 7202 C C . SER B 1 323 ? -3.387 7.805 15.672 1 98.12 323 SER B C 1
ATOM 7204 O O . SER B 1 323 ? -3.387 7.707 16.891 1 98.12 323 SER B O 1
ATOM 7206 N N . PHE B 1 324 ? -3.434 6.715 14.898 1 98.25 324 PHE B N 1
ATOM 7207 C CA . PHE B 1 324 ? -3.842 5.434 15.469 1 98.25 324 PHE B CA 1
ATOM 7208 C C . PHE B 1 324 ? -2.639 4.516 15.664 1 98.25 324 PHE B C 1
ATOM 7210 O O . PHE B 1 324 ? -2.777 3.4 16.156 1 98.25 324 PHE B O 1
ATOM 7217 N N . GLY B 1 325 ? -1.521 4.953 15.258 1 97.62 325 GLY B N 1
ATOM 7218 C CA . GLY B 1 325 ? -0.285 4.238 15.523 1 97.62 325 GLY B CA 1
ATOM 7219 C C . GLY B 1 325 ? -0.197 2.904 14.805 1 97.62 325 GLY B C 1
ATOM 7220 O O . GLY B 1 325 ? 0.291 1.921 15.367 1 97.62 325 GLY B O 1
ATOM 7221 N N . SER B 1 326 ? -0.671 2.844 13.656 1 97.75 326 SER B N 1
ATOM 7222 C CA . SER B 1 326 ? -0.703 1.587 12.914 1 97.75 326 SER B CA 1
ATOM 7223 C C . SER B 1 326 ? -0.391 1.806 11.438 1 97.75 326 SER B C 1
ATOM 7225 O O . SER B 1 326 ? 0.343 2.73 11.086 1 97.75 326 SER B O 1
ATOM 7227 N N . CYS B 1 327 ? -0.832 0.87 10.602 1 95.81 327 CYS B N 1
ATOM 7228 C CA . CYS B 1 327 ? -0.656 0.931 9.156 1 95.81 327 CYS B CA 1
ATOM 7229 C C . CYS B 1 327 ? -1.995 0.813 8.438 1 95.81 327 CYS B C 1
ATOM 7231 O O . CYS B 1 327 ? -2.992 0.405 9.031 1 95.81 327 CYS B O 1
ATOM 7233 N N . GLY B 1 328 ? -1.996 1.28 7.152 1 97.12 328 GLY B N 1
ATOM 7234 C CA . GLY B 1 328 ? -3.199 1.125 6.352 1 97.12 328 GLY B CA 1
ATOM 7235 C C . GLY B 1 328 ? -4.074 2.365 6.34 1 97.12 328 GLY B C 1
ATOM 7236 O O . GLY B 1 328 ? -3.652 3.432 6.789 1 97.12 328 GLY B O 1
ATOM 7237 N N . GLY B 1 329 ? -5.207 2.227 5.711 1 98.06 329 GLY B N 1
ATOM 7238 C CA . GLY B 1 329 ? -6.195 3.289 5.598 1 98.06 329 GLY B CA 1
ATOM 7239 C C . GLY B 1 329 ? -7.605 2.775 5.375 1 98.06 329 GLY B C 1
ATOM 7240 O O . GLY B 1 329 ? -7.848 1.567 5.43 1 98.06 329 GLY B O 1
ATOM 7241 N N . TYR B 1 330 ? -8.547 3.699 5.309 1 98.62 330 TYR B N 1
ATOM 7242 C CA . TYR B 1 330 ? -9.945 3.324 5.113 1 98.62 330 TYR B CA 1
ATOM 7243 C C . TYR B 1 330 ? -10.625 4.254 4.117 1 98.62 330 TYR B C 1
ATOM 7245 O O . TYR B 1 330 ? -10.141 5.363 3.863 1 98.62 330 TYR B O 1
ATOM 7253 N N . VAL B 1 331 ? -11.641 3.773 3.52 1 98.62 331 VAL B N 1
ATOM 7254 C CA . VAL B 1 331 ? -12.664 4.559 2.83 1 98.62 331 VAL B CA 1
ATOM 7255 C C . VAL B 1 331 ? -14.031 4.281 3.447 1 98.62 331 VAL B C 1
ATOM 7257 O O . VAL B 1 331 ? -14.375 3.129 3.717 1 98.62 331 VAL B O 1
ATOM 7260 N N . ALA B 1 332 ? -14.773 5.316 3.709 1 98.69 332 ALA B N 1
ATOM 7261 C CA . ALA B 1 332 ? -16.047 5.176 4.41 1 98.69 332 ALA B CA 1
ATOM 7262 C C . ALA B 1 332 ? -17.109 6.109 3.822 1 98.69 332 ALA B C 1
ATOM 7264 O O . ALA B 1 332 ? -16.766 7.098 3.162 1 98.69 332 ALA B O 1
ATOM 7265 N N . GLY B 1 333 ? -18.359 5.812 4.051 1 97.94 333 GLY B N 1
ATOM 7266 C CA . GLY B 1 333 ? -19.5 6.57 3.561 1 97.94 333 GLY B CA 1
ATOM 7267 C C . GLY B 1 333 ? -20.766 5.738 3.453 1 97.94 333 GLY B C 1
ATOM 7268 O O . GLY B 1 333 ? -21.078 4.941 4.348 1 97.94 333 GLY B O 1
ATOM 7269 N N . LYS B 1 334 ? -21.484 6.023 2.434 1 95.81 334 LYS B N 1
ATOM 7270 C CA . LYS B 1 334 ? -22.688 5.246 2.18 1 95.81 334 LYS B CA 1
ATOM 7271 C C . LYS B 1 334 ? -22.359 3.793 1.86 1 95.81 334 LYS B C 1
ATOM 7273 O O . LYS B 1 334 ? -21.359 3.512 1.203 1 95.81 334 LYS B O 1
ATOM 7278 N N . ARG B 1 335 ? -23.234 2.904 2.266 1 93.19 335 ARG B N 1
ATOM 7279 C CA . ARG B 1 335 ? -23.031 1.473 2.068 1 93.19 335 ARG B CA 1
ATOM 7280 C C . ARG B 1 335 ? -22.906 1.137 0.585 1 93.19 335 ARG B C 1
ATOM 7282 O O . ARG B 1 335 ? -22.047 0.333 0.196 1 93.19 335 ARG B O 1
ATOM 7289 N N . GLU B 1 336 ? -23.703 1.737 -0.199 1 88.31 336 GLU B N 1
ATOM 7290 C CA . GLU B 1 336 ? -23.688 1.476 -1.636 1 88.31 336 GLU B CA 1
ATOM 7291 C C . GLU B 1 336 ? -22.328 1.803 -2.246 1 88.31 336 GLU B C 1
ATOM 7293 O O . GLU B 1 336 ? -21.828 1.063 -3.098 1 88.31 336 GLU B O 1
ATOM 7298 N N . THR B 1 337 ? -21.734 2.9 -1.838 1 92.94 337 THR B N 1
ATOM 7299 C CA . THR B 1 337 ? -20.438 3.328 -2.348 1 92.94 337 THR B CA 1
ATOM 7300 C C . THR B 1 337 ? -19.344 2.381 -1.882 1 92.94 337 THR B C 1
ATOM 7302 O O . THR B 1 337 ? -18.469 2.01 -2.664 1 92.94 337 THR B O 1
ATOM 7305 N N . VAL B 1 338 ? -19.406 1.967 -0.66 1 94.88 338 VAL B N 1
ATOM 7306 C CA . VAL B 1 338 ? -18.391 1.079 -0.09 1 94.88 338 VAL B CA 1
ATOM 7307 C C . VAL B 1 338 ? -18.469 -0.289 -0.765 1 94.88 338 VAL B C 1
ATOM 7309 O O . VAL B 1 338 ? -17.438 -0.894 -1.073 1 94.88 338 VAL B O 1
ATOM 7312 N N . GLU B 1 339 ? -19.641 -0.779 -1.049 1 88.88 339 GLU B N 1
ATOM 7313 C CA . GLU B 1 339 ? -19.812 -2.057 -1.735 1 88.88 339 GLU B CA 1
ATOM 7314 C C . GLU B 1 339 ? -19.297 -1.983 -3.172 1 88.88 339 GLU B C 1
ATOM 7316 O O . GLU B 1 339 ? -18.75 -2.955 -3.691 1 88.88 339 GLU B O 1
ATOM 7321 N N . TYR B 1 340 ? -19.547 -0.843 -3.764 1 89.88 340 TYR B N 1
ATOM 7322 C CA . TYR B 1 340 ? -19 -0.638 -5.102 1 89.88 340 TYR B CA 1
ATOM 7323 C C . TYR B 1 340 ? -17.484 -0.753 -5.094 1 89.88 340 TYR B C 1
ATOM 7325 O O . TYR B 1 340 ? -16.906 -1.408 -5.961 1 89.88 340 TYR B O 1
ATOM 7333 N N . LEU B 1 341 ? -16.859 -0.109 -4.129 1 93.75 341 LEU B N 1
ATOM 7334 C CA . LEU B 1 341 ? -15.398 -0.118 -4.031 1 93.75 341 LEU B CA 1
ATOM 7335 C C . LEU B 1 341 ? -14.883 -1.519 -3.717 1 93.75 341 LEU B C 1
ATOM 7337 O O . LEU B 1 341 ? -13.805 -1.903 -4.168 1 93.75 341 LEU B O 1
ATOM 7341 N N . ARG B 1 342 ? -15.609 -2.281 -2.965 1 90.81 342 ARG B N 1
ATOM 7342 C CA . ARG B 1 342 ? -15.25 -3.66 -2.648 1 90.81 342 ARG B CA 1
ATOM 7343 C C . ARG B 1 342 ? -15.133 -4.5 -3.916 1 90.81 342 ARG B C 1
ATOM 7345 O O . ARG B 1 342 ? -14.367 -5.461 -3.963 1 90.81 342 ARG B O 1
ATOM 7352 N N . ARG B 1 343 ? -15.805 -4.109 -4.914 1 87.06 343 ARG B N 1
ATOM 7353 C CA . ARG B 1 343 ? -15.859 -4.91 -6.133 1 87.06 343 ARG B CA 1
ATOM 7354 C C . ARG B 1 343 ? -14.891 -4.371 -7.184 1 87.06 343 ARG B C 1
ATOM 7356 O O . ARG B 1 343 ? -14.562 -5.07 -8.148 1 87.06 343 ARG B O 1
ATOM 7363 N N . HIS B 1 344 ? -14.406 -3.125 -6.918 1 89.81 344 HIS B N 1
ATOM 7364 C CA . HIS B 1 344 ? -13.719 -2.512 -8.047 1 89.81 344 HIS B CA 1
ATOM 7365 C C . HIS B 1 344 ? -12.32 -2.037 -7.648 1 89.81 344 HIS B C 1
ATOM 7367 O O . HIS B 1 344 ? -11.453 -1.87 -8.508 1 89.81 344 HIS B O 1
ATOM 7373 N N . SER B 1 345 ? -12.141 -1.782 -6.434 1 93.12 345 SER B N 1
ATOM 7374 C CA . SER B 1 345 ? -10.859 -1.229 -6.012 1 93.12 345 SER B CA 1
ATOM 7375 C C . SER B 1 345 ? -9.75 -2.279 -6.074 1 93.12 345 SER B C 1
ATOM 7377 O O . SER B 1 345 ? -9.859 -3.34 -5.453 1 93.12 345 SER B O 1
ATOM 7379 N N . PRO B 1 346 ? -8.664 -2.004 -6.75 1 92 346 PRO B N 1
ATOM 7380 C CA . PRO B 1 346 ? -7.578 -2.979 -6.836 1 92 346 PRO B CA 1
ATOM 7381 C C . PRO B 1 346 ? -6.934 -3.266 -5.48 1 92 346 PRO B C 1
ATOM 7383 O O . PRO B 1 346 ? -6.414 -4.363 -5.262 1 92 346 PRO B O 1
ATOM 7386 N N . ALA B 1 347 ? -6.984 -2.27 -4.605 1 93.56 347 ALA B N 1
ATOM 7387 C CA . ALA B 1 347 ? -6.387 -2.455 -3.285 1 93.56 347 ALA B CA 1
ATOM 7388 C C . ALA B 1 347 ? -7.148 -3.502 -2.48 1 93.56 347 ALA B C 1
ATOM 7390 O O . ALA B 1 347 ? -6.594 -4.113 -1.563 1 93.56 347 ALA B O 1
ATOM 7391 N N . HIS B 1 348 ? -8.391 -3.705 -2.791 1 93.56 348 HIS B N 1
ATOM 7392 C CA . HIS B 1 348 ? -9.188 -4.738 -2.141 1 93.56 348 HIS B CA 1
ATOM 7393 C C . HIS B 1 348 ? -9.102 -6.059 -2.896 1 93.56 348 HIS B C 1
ATOM 7395 O O . HIS B 1 348 ? -9.008 -7.125 -2.285 1 93.56 348 HIS B O 1
ATOM 7401 N N . LEU B 1 349 ? -9.055 -6.027 -4.176 1 91 349 LEU B N 1
ATOM 7402 C CA . LEU B 1 349 ? -9.188 -7.199 -5.035 1 91 349 LEU B CA 1
ATOM 7403 C C . LEU B 1 349 ? -7.867 -7.957 -5.129 1 91 349 LEU B C 1
ATOM 7405 O O . LEU B 1 349 ? -7.855 -9.188 -5.168 1 91 349 LEU B O 1
ATOM 7409 N N . TYR B 1 350 ? -6.758 -7.168 -5.117 1 89.94 350 TYR B N 1
ATOM 7410 C CA . TYR B 1 350 ? -5.527 -7.828 -5.535 1 89.94 350 TYR B CA 1
ATOM 7411 C C . TYR B 1 350 ? -4.449 -7.695 -4.465 1 89.94 350 TYR B C 1
ATOM 7413 O O . TYR B 1 350 ? -3.514 -8.5 -4.414 1 89.94 350 TYR B O 1
ATOM 7421 N N . ALA B 1 351 ? -4.566 -6.688 -3.648 1 91.88 351 ALA B N 1
ATOM 7422 C CA . ALA B 1 351 ? -3.531 -6.469 -2.639 1 91.88 351 ALA B CA 1
ATOM 7423 C C . ALA B 1 351 ? -3.742 -7.383 -1.433 1 91.88 351 ALA B C 1
ATOM 7425 O O . ALA B 1 351 ? -4.879 -7.703 -1.081 1 91.88 351 ALA B O 1
ATOM 7426 N N . CYS B 1 352 ? -2.605 -7.719 -0.866 1 92.06 352 CYS B N 1
ATOM 7427 C CA . CYS B 1 352 ? -2.672 -8.469 0.381 1 92.06 352 CYS B CA 1
ATOM 7428 C C . CYS B 1 352 ? -3.408 -7.68 1.457 1 92.06 352 CYS B C 1
ATOM 7430 O O . CYS B 1 352 ? -3.264 -6.461 1.544 1 92.06 352 CYS B O 1
ATOM 7432 N N . SER B 1 353 ? -4.137 -8.453 2.273 1 94.75 353 SER B N 1
ATOM 7433 C CA . SER B 1 353 ? -4.91 -7.84 3.348 1 94.75 353 SER B CA 1
ATOM 7434 C C . SER B 1 353 ? -3.996 -7.184 4.379 1 94.75 353 SER B C 1
ATOM 7436 O O . SER B 1 353 ? -2.842 -7.582 4.535 1 94.75 353 SER B O 1
ATOM 7438 N N . MET B 1 354 ? -4.535 -6.152 5.039 1 96.69 354 MET B N 1
ATOM 7439 C CA . MET B 1 354 ? -3.846 -5.516 6.16 1 96.69 354 MET B CA 1
ATOM 7440 C C . MET B 1 354 ? -3.459 -6.543 7.215 1 96.69 354 MET B C 1
ATOM 7442 O O . MET B 1 354 ? -4.238 -7.449 7.52 1 96.69 354 MET B O 1
ATOM 7446 N N . ALA B 1 355 ? -2.236 -6.473 7.773 1 97.06 355 ALA B N 1
ATOM 7447 C CA . ALA B 1 355 ? -1.764 -7.422 8.781 1 97.06 355 ALA B CA 1
ATOM 7448 C C . ALA B 1 355 ? -2.688 -7.441 9.992 1 97.06 355 ALA B C 1
ATOM 7450 O O . ALA B 1 355 ? -3.014 -6.391 10.547 1 97.06 355 ALA B O 1
ATOM 7451 N N . PRO B 1 356 ? -3.057 -8.648 10.484 1 97.06 356 PRO B N 1
ATOM 7452 C CA . PRO B 1 356 ? -4.031 -8.75 11.578 1 97.06 356 PRO B CA 1
ATOM 7453 C C . PRO B 1 356 ? -3.596 -7.996 12.828 1 97.06 356 PRO B C 1
ATOM 7455 O O . PRO B 1 356 ? -4.426 -7.375 13.5 1 97.06 356 PRO B O 1
ATOM 7458 N N . GLY B 1 357 ? -2.334 -8.086 13.211 1 97.06 357 GLY B N 1
ATOM 7459 C CA . GLY B 1 357 ? -1.852 -7.324 14.352 1 97.06 357 GLY B CA 1
ATOM 7460 C C . GLY B 1 357 ? -2.061 -5.828 14.211 1 97.06 357 GLY B C 1
ATOM 7461 O O . GLY B 1 357 ? -2.467 -5.156 15.164 1 97.06 357 GLY B O 1
ATOM 7462 N N . CYS B 1 358 ? -1.779 -5.281 13.023 1 98 358 CYS B N 1
ATOM 7463 C CA . CYS B 1 358 ? -1.987 -3.867 12.75 1 98 358 CYS B CA 1
ATOM 7464 C C . CYS B 1 358 ? -3.467 -3.508 12.82 1 98 358 CYS B C 1
ATOM 7466 O O . CYS B 1 358 ? -3.826 -2.432 13.297 1 98 358 CYS B O 1
ATOM 7468 N N . VAL B 1 359 ? -4.312 -4.449 12.305 1 98.5 359 VAL B N 1
ATOM 7469 C CA . VAL B 1 359 ? -5.758 -4.254 12.352 1 98.5 359 VAL B CA 1
ATOM 7470 C C . VAL B 1 359 ? -6.207 -4.109 13.805 1 98.5 359 VAL B C 1
ATOM 7472 O O . VAL B 1 359 ? -6.973 -3.203 14.141 1 98.5 359 VAL B O 1
ATOM 7475 N N . LYS B 1 360 ? -5.707 -4.957 14.625 1 98.38 360 LYS B N 1
ATOM 7476 C CA . LYS B 1 360 ? -6.133 -4.953 16.016 1 98.38 360 LYS B CA 1
ATOM 7477 C C . LYS B 1 360 ? -5.621 -3.713 16.75 1 98.38 360 LYS B C 1
ATOM 7479 O O . LYS B 1 360 ? -6.297 -3.188 17.641 1 98.38 360 LYS B O 1
ATOM 7484 N N . GLN B 1 361 ? -4.438 -3.225 16.391 1 98.56 361 GLN B N 1
ATOM 7485 C CA . GLN B 1 361 ? -3.943 -1.968 16.953 1 98.56 361 GLN B CA 1
ATOM 7486 C C . GLN B 1 361 ? -4.945 -0.837 16.734 1 98.56 361 GLN B C 1
ATOM 7488 O O . GLN B 1 361 ? -5.234 -0.074 17.656 1 98.56 361 GLN B O 1
ATOM 7493 N N . VAL B 1 362 ? -5.488 -0.736 15.547 1 98.75 362 VAL B N 1
ATOM 7494 C CA . VAL B 1 362 ? -6.43 0.328 15.211 1 98.75 362 VAL B CA 1
ATOM 7495 C C . VAL B 1 362 ? -7.727 0.132 15.992 1 98.75 362 VAL B C 1
ATOM 7497 O O . VAL B 1 362 ? -8.273 1.086 16.547 1 98.75 362 VAL B O 1
ATOM 7500 N N . THR B 1 363 ? -8.188 -1.138 15.992 1 98.75 363 THR B N 1
ATOM 7501 C CA . THR B 1 363 ? -9.414 -1.445 16.719 1 98.75 363 THR B CA 1
ATOM 7502 C C . THR B 1 363 ? -9.297 -1.045 18.188 1 98.75 363 THR B C 1
ATOM 7504 O O . THR B 1 363 ? -10.203 -0.408 18.734 1 98.75 363 THR B O 1
ATOM 7507 N N . SER B 1 364 ? -8.203 -1.401 18.766 1 98.75 364 SER B N 1
ATOM 7508 C CA . SER B 1 364 ? -7.984 -1.103 20.188 1 98.75 364 SER B CA 1
ATOM 7509 C C . SER B 1 364 ? -7.863 0.399 20.422 1 98.75 364 SER B C 1
ATOM 7511 O O . SER B 1 364 ? -8.406 0.926 21.391 1 98.75 364 SER B O 1
ATOM 7513 N N . ALA B 1 365 ? -7.125 1.086 19.562 1 98.69 365 ALA B N 1
ATOM 7514 C CA . ALA B 1 365 ? -6.996 2.535 19.688 1 98.69 365 ALA B CA 1
ATOM 7515 C C . ALA B 1 365 ? -8.359 3.219 19.578 1 98.69 365 ALA B C 1
ATOM 7517 O O . ALA B 1 365 ? -8.648 4.141 20.344 1 98.69 365 ALA B O 1
ATOM 7518 N N . LEU B 1 366 ? -9.164 2.76 18.641 1 98.75 366 LEU B N 1
ATOM 7519 C CA . LEU B 1 366 ? -10.5 3.316 18.469 1 98.75 366 LEU B CA 1
ATOM 7520 C C . LEU B 1 366 ? -11.359 3.051 19.703 1 98.75 366 LEU B C 1
ATOM 7522 O O . LEU B 1 366 ? -12.148 3.908 20.109 1 98.75 366 LEU B O 1
ATOM 7526 N N . GLU B 1 367 ? -11.242 1.857 20.281 1 98.69 367 GLU B N 1
ATOM 7527 C CA . GLU B 1 367 ? -11.977 1.531 21.5 1 98.69 367 GLU B CA 1
ATOM 7528 C C . GLU B 1 367 ? -11.617 2.486 22.625 1 98.69 367 GLU B C 1
ATOM 7530 O O . GLU B 1 367 ? -12.5 2.957 23.359 1 98.69 367 GLU B O 1
ATOM 7535 N N . VAL B 1 368 ? -10.336 2.779 22.75 1 98.38 368 VAL B N 1
ATOM 7536 C CA . VAL B 1 368 ? -9.875 3.711 23.766 1 98.38 368 VAL B CA 1
ATOM 7537 C C . VAL B 1 368 ? -10.422 5.105 23.484 1 98.38 368 VAL B C 1
ATOM 7539 O O . VAL B 1 368 ? -10.906 5.789 24.391 1 98.38 368 VAL B O 1
ATOM 7542 N N . MET B 1 369 ? -10.391 5.531 22.266 1 98.19 369 MET B N 1
ATOM 7543 C CA . MET B 1 369 ? -10.859 6.859 21.875 1 98.19 369 MET B CA 1
ATOM 7544 C C . MET B 1 369 ? -12.352 7.02 22.156 1 98.19 369 MET B C 1
ATOM 7546 O O . MET B 1 369 ? -12.797 8.102 22.547 1 98.19 369 MET B O 1
ATOM 7550 N N . MET B 1 370 ? -13.055 5.91 21.984 1 97.94 370 MET B N 1
ATOM 7551 C CA . MET B 1 370 ? -14.508 5.957 22.125 1 97.94 370 MET B CA 1
ATOM 7552 C C . MET B 1 370 ? -14.922 5.676 23.562 1 97.94 370 MET B C 1
ATOM 7554 O O . MET B 1 370 ? -16.109 5.727 23.891 1 97.94 370 MET B O 1
ATOM 7558 N N . GLY B 1 371 ? -14.008 5.336 24.422 1 97.75 371 GLY B N 1
ATOM 7559 C CA . GLY B 1 371 ? -14.289 5.039 25.828 1 97.75 371 GLY B CA 1
ATOM 7560 C C . GLY B 1 371 ? -14.844 3.641 26.031 1 97.75 371 GLY B C 1
ATOM 7561 O O . GLY B 1 371 ? -15.359 3.328 27.109 1 97.75 371 GLY B O 1
ATOM 7562 N N . LEU B 1 372 ? -14.727 2.787 25.031 1 97.75 372 LEU B N 1
ATOM 7563 C CA . LEU B 1 372 ? -15.266 1.435 25.125 1 97.75 372 LEU B CA 1
ATOM 7564 C C . LEU B 1 372 ? -14.406 0.564 26.031 1 97.75 372 LEU B C 1
ATOM 7566 O O . LEU B 1 372 ? -14.844 -0.503 26.469 1 97.75 372 LEU B O 1
ATOM 7570 N N . ASP B 1 373 ? -13.219 1.017 26.297 1 96.88 373 ASP B N 1
ATOM 7571 C CA . ASP B 1 373 ? -12.344 0.302 27.219 1 96.88 373 ASP B CA 1
ATOM 7572 C C . ASP B 1 373 ? -12.68 0.642 28.672 1 96.88 373 ASP B C 1
ATOM 7574 O O . ASP B 1 373 ? -12.031 0.147 29.594 1 96.88 373 ASP B O 1
ATOM 7578 N N . GLY B 1 374 ? -13.633 1.549 28.906 1 96.94 374 GLY B N 1
ATOM 7579 C CA . GLY B 1 374 ? -14.094 1.899 30.234 1 96.94 374 GLY B CA 1
ATOM 7580 C C . GLY B 1 374 ? -13.344 3.068 30.844 1 96.94 374 GLY B C 1
ATOM 7581 O O . GLY B 1 374 ? -13.539 3.402 32.031 1 96.94 374 GLY B O 1
ATOM 7582 N N . SER B 1 375 ? -12.516 3.707 30.047 1 97.12 375 SER B N 1
ATOM 7583 C CA . SER B 1 375 ? -11.727 4.824 30.562 1 97.12 375 SER B CA 1
ATOM 7584 C C . SER B 1 375 ? -12.016 6.105 29.781 1 97.12 375 SER B C 1
ATOM 7586 O O . SER B 1 375 ? -12.844 6.109 28.875 1 97.12 375 SER B O 1
ATOM 7588 N N . ASP B 1 376 ? -11.375 7.227 30.266 1 96.69 376 ASP B N 1
ATOM 7589 C CA . ASP B 1 376 ? -11.484 8.5 29.562 1 96.69 376 ASP B CA 1
ATOM 7590 C C . ASP B 1 376 ? -10.164 8.883 28.906 1 96.69 376 ASP B C 1
ATOM 7592 O O . ASP B 1 376 ? -9.922 10.055 28.609 1 96.69 376 ASP B O 1
ATOM 7596 N N . ARG B 1 377 ? -9.312 7.859 28.719 1 97 377 ARG B N 1
ATOM 7597 C CA . ARG B 1 377 ? -7.98 8.102 28.172 1 97 377 ARG B CA 1
ATOM 7598 C C . ARG B 1 377 ? -8.062 8.695 26.766 1 97 377 ARG B C 1
ATOM 7600 O O . ARG B 1 377 ? -7.254 9.555 26.406 1 97 377 ARG B O 1
ATOM 7607 N N . GLY B 1 378 ? -8.992 8.18 26.016 1 97 378 GLY B N 1
ATOM 7608 C CA . GLY B 1 378 ? -9.148 8.695 24.656 1 97 378 GLY B CA 1
ATOM 7609 C C . GLY B 1 378 ? -9.453 10.18 24.625 1 97 378 GLY B C 1
ATOM 7610 O O . GLY B 1 378 ? -8.812 10.93 23.875 1 97 378 GLY B O 1
ATOM 7611 N N . ALA B 1 379 ? -10.375 10.625 25.406 1 96.25 379 ALA B N 1
ATOM 7612 C CA . ALA B 1 379 ? -10.742 12.039 25.484 1 96.25 379 ALA B CA 1
ATOM 7613 C C . ALA B 1 379 ? -9.57 12.875 25.984 1 96.25 379 ALA B C 1
ATOM 7615 O O . ALA B 1 379 ? -9.336 13.984 25.5 1 96.25 379 ALA B O 1
ATOM 7616 N N . LYS B 1 380 ? -8.867 12.367 26.938 1 96.75 380 LYS B N 1
ATOM 7617 C CA . LYS B 1 380 ? -7.719 13.078 27.5 1 96.75 380 LYS B CA 1
ATOM 7618 C C . LYS B 1 380 ? -6.605 13.227 26.469 1 96.75 380 LYS B C 1
ATOM 7620 O O . LYS B 1 380 ? -5.934 14.258 26.422 1 96.75 380 LYS B O 1
ATOM 7625 N N . LYS B 1 381 ? -6.379 12.172 25.688 1 97.69 381 LYS B N 1
ATOM 7626 C CA . LYS B 1 381 ? -5.352 12.234 24.656 1 97.69 381 LYS B CA 1
ATOM 7627 C C . LYS B 1 381 ? -5.668 13.32 23.641 1 97.69 381 LYS B C 1
ATOM 7629 O O . LYS B 1 381 ? -4.781 14.07 23.219 1 97.69 381 LYS B O 1
ATOM 7634 N N . VAL B 1 382 ? -6.91 13.414 23.188 1 97.81 382 VAL B N 1
ATOM 7635 C CA . VAL B 1 382 ? -7.305 14.422 22.203 1 97.81 382 VAL B CA 1
ATOM 7636 C C . VAL B 1 382 ? -7.148 15.82 22.812 1 97.81 382 VAL B C 1
ATOM 7638 O O . VAL B 1 382 ? -6.613 16.719 22.156 1 97.81 382 VAL B O 1
ATOM 7641 N N . ALA B 1 383 ? -7.578 16.016 24.031 1 96.31 383 ALA B N 1
ATOM 7642 C CA . ALA B 1 383 ? -7.473 17.297 24.703 1 96.31 383 ALA B CA 1
ATOM 7643 C C . ALA B 1 383 ? -6.012 17.719 24.875 1 96.31 383 ALA B C 1
ATOM 7645 O O . ALA B 1 383 ? -5.66 18.875 24.656 1 96.31 383 ALA B O 1
ATOM 7646 N N . GLN B 1 384 ? -5.227 16.766 25.281 1 97.06 384 GLN B N 1
ATOM 7647 C CA . GLN B 1 384 ? -3.807 17.062 25.469 1 97.06 384 GLN B CA 1
ATOM 7648 C C . GLN B 1 384 ? -3.137 17.422 24.141 1 97.06 384 GLN B C 1
ATOM 7650 O O . GLN B 1 384 ? -2.266 18.281 24.109 1 97.06 384 GLN B O 1
ATOM 7655 N N . LEU B 1 385 ? -3.48 16.719 23.109 1 98.19 385 LEU B N 1
ATOM 7656 C CA . LEU B 1 385 ? -2.936 17.031 21.781 1 98.19 385 LEU B CA 1
ATOM 7657 C C . LEU B 1 385 ? -3.236 18.484 21.406 1 98.19 385 LEU B C 1
ATOM 7659 O O . LEU B 1 385 ? -2.35 19.188 20.922 1 98.19 385 LEU B O 1
ATOM 7663 N N . HIS B 1 386 ? -4.473 18.922 21.609 1 97.38 386 HIS B N 1
ATOM 7664 C CA . HIS B 1 386 ? -4.867 20.297 21.297 1 97.38 386 HIS B CA 1
ATOM 7665 C C . HIS B 1 386 ? -4.105 21.297 22.156 1 97.38 386 HIS B C 1
ATOM 7667 O O . HIS B 1 386 ? -3.594 22.297 21.641 1 97.38 386 HIS B O 1
ATOM 7673 N N . ASP B 1 387 ? -4.066 20.969 23.375 1 96.81 387 ASP B N 1
ATOM 7674 C CA . ASP B 1 387 ? -3.375 21.859 24.297 1 96.81 387 ASP B CA 1
ATOM 7675 C C . ASP B 1 387 ? -1.899 22 23.938 1 96.81 387 ASP B C 1
ATOM 7677 O O . ASP B 1 387 ? -1.369 23.109 23.875 1 96.81 387 ASP B O 1
ATOM 7681 N N . ASN B 1 388 ? -1.284 20.844 23.703 1 97.94 388 ASN B N 1
ATOM 7682 C CA . ASN B 1 388 ? 0.123 20.844 23.328 1 97.94 388 ASN B CA 1
ATOM 7683 C C . ASN B 1 388 ? 0.355 21.625 22.031 1 97.94 388 ASN B C 1
ATOM 7685 O O . ASN B 1 388 ? 1.278 22.438 21.953 1 97.94 388 ASN B O 1
ATOM 7689 N N . ALA B 1 389 ? -0.453 21.344 21.031 1 98 389 ALA B N 1
ATOM 7690 C CA . ALA B 1 389 ? -0.299 21.984 19.719 1 98 389 ALA B CA 1
ATOM 7691 C C . ALA B 1 389 ? -0.471 23.5 19.828 1 98 389 ALA B C 1
ATOM 7693 O O . ALA B 1 389 ? 0.339 24.266 19.281 1 98 389 ALA B O 1
ATOM 7694 N N . ASN B 1 390 ? -1.463 23.938 20.5 1 97.5 390 ASN B N 1
ATOM 7695 C CA . ASN B 1 390 ? -1.763 25.359 20.625 1 97.5 390 ASN B CA 1
ATOM 7696 C C . ASN B 1 390 ? -0.725 26.078 21.469 1 97.5 390 ASN B C 1
ATOM 7698 O O . ASN B 1 390 ? -0.344 27.219 21.172 1 97.5 390 ASN B O 1
ATOM 7702 N N . TYR B 1 391 ? -0.302 25.438 22.5 1 97.38 391 TYR B N 1
ATOM 7703 C CA . TYR B 1 391 ? 0.728 26 23.359 1 97.38 391 TYR B CA 1
ATOM 7704 C C . TYR B 1 391 ? 2.025 26.234 22.594 1 97.38 391 TYR B C 1
ATOM 7706 O O . TYR B 1 391 ? 2.58 27.328 22.609 1 97.38 391 TYR B O 1
ATOM 7714 N N . VAL B 1 392 ? 2.475 25.188 21.922 1 98.31 392 VAL B N 1
ATOM 7715 C CA . VAL B 1 392 ? 3.742 25.266 21.203 1 98.31 392 VAL B CA 1
ATOM 7716 C C . VAL B 1 392 ? 3.641 26.297 20.094 1 98.31 392 VAL B C 1
ATOM 7718 O O . VAL B 1 392 ? 4.555 27.109 19.891 1 98.31 392 VAL B O 1
ATOM 7721 N N . ARG B 1 393 ? 2.568 26.266 19.328 1 97.88 393 ARG B N 1
ATOM 7722 C CA . ARG B 1 393 ? 2.373 27.219 18.25 1 97.88 393 ARG B CA 1
ATOM 7723 C C . ARG B 1 393 ? 2.449 28.656 18.781 1 97.88 393 ARG B C 1
ATOM 7725 O O . ARG B 1 393 ? 3.131 29.5 18.188 1 97.88 393 ARG B O 1
ATOM 7732 N N . SER B 1 394 ? 1.745 28.969 19.875 1 97.81 394 SER B N 1
ATOM 7733 C CA . SER B 1 394 ? 1.719 30.312 20.438 1 97.81 394 SER B CA 1
ATOM 7734 C C . SER B 1 394 ? 3.105 30.734 20.906 1 97.81 394 SER B C 1
ATOM 7736 O O . SER B 1 394 ? 3.516 31.875 20.672 1 97.81 394 SER B O 1
ATOM 7738 N N . ARG B 1 395 ? 3.809 29.859 21.531 1 98.12 395 ARG B N 1
ATOM 7739 C CA . ARG B 1 395 ? 5.141 30.172 22.031 1 98.12 395 ARG B CA 1
ATOM 7740 C C . ARG B 1 395 ? 6.109 30.453 20.891 1 98.12 395 ARG B C 1
ATOM 7742 O O . ARG B 1 395 ? 6.922 31.375 20.969 1 98.12 395 ARG B O 1
ATOM 7749 N N . LEU B 1 396 ? 6.035 29.641 19.828 1 98.25 396 LEU B N 1
ATOM 7750 C CA . LEU B 1 396 ? 6.914 29.844 18.688 1 98.25 396 LEU B CA 1
ATOM 7751 C C . LEU B 1 396 ? 6.625 31.172 18 1 98.25 396 LEU B C 1
ATOM 7753 O O . LEU B 1 396 ? 7.551 31.875 17.578 1 98.25 396 LEU B O 1
ATOM 7757 N N . LEU B 1 397 ? 5.387 31.516 17.859 1 97.19 397 LEU B N 1
ATOM 7758 C CA . LEU B 1 397 ? 5 32.781 17.281 1 97.19 397 LEU B CA 1
ATOM 7759 C C . LEU B 1 397 ? 5.5 33.938 18.141 1 97.19 397 LEU B C 1
ATOM 7761 O O . LEU B 1 397 ? 5.996 34.938 17.609 1 97.19 397 LEU B O 1
ATOM 7765 N N . GLU B 1 398 ? 5.387 33.812 19.391 1 96.88 398 GLU B N 1
ATOM 7766 C CA . GLU B 1 398 ? 5.848 34.844 20.312 1 96.88 398 GLU B CA 1
ATOM 7767 C C . GLU B 1 398 ? 7.363 35.031 20.25 1 96.88 398 GLU B C 1
ATOM 7769 O O . GLU B 1 398 ? 7.891 36.094 20.484 1 96.88 398 GLU B O 1
ATOM 7774 N N . MET B 1 399 ? 8.008 33.938 19.906 1 96.56 399 MET B N 1
ATOM 7775 C CA . MET B 1 399 ? 9.461 34 19.75 1 96.56 399 MET B CA 1
ATOM 7776 C C . MET B 1 399 ? 9.852 34.75 18.5 1 96.56 399 MET B C 1
ATOM 7778 O O . MET B 1 399 ? 11.016 35.125 18.328 1 96.56 399 MET B O 1
ATOM 7782 N N . GLY B 1 400 ? 8.859 35 17.656 1 95.81 400 GLY B N 1
ATOM 7783 C CA . GLY B 1 400 ? 9.117 35.781 16.453 1 95.81 400 GLY B CA 1
ATOM 7784 C C . GLY B 1 400 ? 9.32 34.906 15.227 1 95.81 400 GLY B C 1
ATOM 7785 O O . GLY B 1 400 ? 9.68 35.406 14.164 1 95.81 400 GLY B O 1
ATOM 7786 N N . MET B 1 401 ? 9.086 33.656 15.312 1 96.38 401 MET B N 1
ATOM 7787 C CA . MET B 1 401 ? 9.234 32.781 14.164 1 96.38 401 MET B CA 1
ATOM 7788 C C . MET B 1 401 ? 7.973 32.781 13.312 1 96.38 401 MET B C 1
ATOM 7790 O O . MET B 1 401 ? 6.883 33.062 13.812 1 96.38 401 MET B O 1
ATOM 7794 N N . ASP B 1 402 ? 8.141 32.531 12 1 95.31 402 ASP B N 1
ATOM 7795 C CA . ASP B 1 402 ? 7.004 32.344 11.109 1 95.31 402 ASP B CA 1
ATOM 7796 C C . ASP B 1 402 ? 6.547 30.875 11.141 1 95.31 402 ASP B C 1
ATOM 7798 O O . ASP B 1 402 ? 7.219 30 10.594 1 95.31 402 ASP B O 1
ATOM 7802 N N . VAL B 1 403 ? 5.441 30.688 11.789 1 96.25 403 VAL B N 1
ATOM 7803 C CA . VAL B 1 403 ? 4.895 29.344 11.961 1 96.25 403 VAL B CA 1
ATOM 7804 C C . VAL B 1 403 ? 3.527 29.25 11.281 1 96.25 403 VAL B C 1
ATOM 7806 O O . VAL B 1 403 ? 2.658 30.094 11.516 1 96.25 403 VAL B O 1
ATOM 7809 N N . LEU B 1 404 ? 3.377 28.188 10.453 1 94.38 404 LEU B N 1
ATOM 7810 C CA . LEU B 1 404 ? 2.107 27.984 9.766 1 94.38 404 LEU B CA 1
ATOM 7811 C C . LEU B 1 404 ? 1.239 26.969 10.516 1 94.38 404 LEU B C 1
ATOM 7813 O O . LEU B 1 404 ? 1.688 26.359 11.484 1 94.38 404 LEU B O 1
ATOM 7817 N N . GLY B 1 405 ? -0.023 26.922 10.008 1 94.44 405 GLY B N 1
ATOM 7818 C CA . GLY B 1 405 ? -0.926 25.891 10.523 1 94.44 405 GLY B CA 1
ATOM 7819 C C . GLY B 1 405 ? -2.146 26.469 11.211 1 94.44 405 GLY B C 1
ATOM 7820 O O . GLY B 1 405 ? -2.117 27.609 11.688 1 94.44 405 GLY B O 1
ATOM 7821 N N . SER B 1 406 ? -3.168 25.688 11.32 1 96.06 406 SER B N 1
ATOM 7822 C CA . SER B 1 406 ? -4.402 26.047 12 1 96.06 406 SER B CA 1
ATOM 7823 C C . SER B 1 406 ? -4.344 25.672 13.484 1 96.06 406 SER B C 1
ATOM 7825 O O . SER B 1 406 ? -3.537 24.828 13.883 1 96.06 406 SER B O 1
ATOM 7827 N N . TRP B 1 407 ? -5.148 26.422 14.25 1 96 407 TRP B N 1
ATOM 7828 C CA . TRP B 1 407 ? -5.273 26.062 15.656 1 96 407 TRP B CA 1
ATOM 7829 C C . TRP B 1 407 ? -5.832 24.656 15.82 1 96 407 TRP B C 1
ATOM 7831 O O . TRP B 1 407 ? -6.719 24.25 15.07 1 96 407 TRP B O 1
ATOM 7841 N N . ASP B 1 408 ? -5.285 23.875 16.75 1 96.81 408 ASP B N 1
ATOM 7842 C CA . ASP B 1 408 ? -5.566 22.469 17.062 1 96.81 408 ASP B CA 1
ATOM 7843 C C . ASP B 1 408 ? -4.789 21.531 16.141 1 96.81 408 ASP B C 1
ATOM 7845 O O . ASP B 1 408 ? -4.691 20.344 16.406 1 96.81 408 ASP B O 1
ATOM 7849 N N . SER B 1 409 ? -4.277 21.969 15 1 97.69 409 SER B N 1
ATOM 7850 C CA . SER B 1 409 ? -3.502 21.109 14.109 1 97.69 409 SER B CA 1
ATOM 7851 C C . SER B 1 409 ? -2.172 20.719 14.75 1 97.69 409 SER B C 1
ATOM 7853 O O . SER B 1 409 ? -1.434 21.578 15.234 1 97.69 409 SER B O 1
ATOM 7855 N N . PRO B 1 410 ? -1.835 19.484 14.75 1 98 410 PRO B N 1
ATOM 7856 C CA . PRO B 1 410 ? -0.563 19.047 15.344 1 98 410 PRO B CA 1
ATOM 7857 C C . PRO B 1 410 ? 0.621 19.25 14.398 1 98 410 PRO B C 1
ATOM 7859 O O . PRO B 1 410 ? 1.77 19.031 14.789 1 98 410 PRO B O 1
ATOM 7862 N N . VAL B 1 411 ? 0.416 19.625 13.188 1 97.5 411 VAL B N 1
ATOM 7863 C CA . VAL B 1 411 ? 1.459 19.859 12.195 1 97.5 411 VAL B CA 1
ATOM 7864 C C . VAL B 1 411 ? 1.824 21.344 12.18 1 97.5 411 VAL B C 1
ATOM 7866 O O . VAL B 1 411 ? 0.957 22.203 12 1 97.5 411 VAL B O 1
ATOM 7869 N N . MET B 1 412 ? 3.131 21.609 12.344 1 96.56 412 MET B N 1
ATOM 7870 C CA . MET B 1 412 ? 3.551 23 12.508 1 96.56 412 MET B CA 1
ATOM 7871 C C . MET B 1 412 ? 4.836 23.281 11.734 1 96.56 412 MET B C 1
ATOM 7873 O O . MET B 1 412 ? 5.93 23.203 12.297 1 96.56 412 MET B O 1
ATOM 7877 N N . PRO B 1 413 ? 4.711 23.797 10.539 1 96.38 413 PRO B N 1
ATOM 7878 C CA . PRO B 1 413 ? 5.906 24.172 9.789 1 96.38 413 PRO B CA 1
ATOM 7879 C C . PRO B 1 413 ? 6.547 25.453 10.312 1 96.38 413 PRO B C 1
ATOM 7881 O O . PRO B 1 413 ? 5.863 26.469 10.492 1 96.38 413 PRO B O 1
ATOM 7884 N N . ILE B 1 414 ? 7.805 25.438 10.594 1 96.75 414 ILE B N 1
ATOM 7885 C CA . ILE B 1 414 ? 8.625 26.609 10.891 1 96.75 414 ILE B CA 1
ATOM 7886 C C . ILE B 1 414 ? 9.367 27.062 9.625 1 96.75 414 ILE B C 1
ATOM 7888 O O . ILE B 1 414 ? 10.25 26.359 9.133 1 96.75 414 ILE B O 1
ATOM 7892 N N . MET B 1 415 ? 9.086 28.234 9.172 1 94.62 415 MET B N 1
ATOM 7893 C CA . MET B 1 415 ? 9.633 28.703 7.902 1 94.62 415 MET B CA 1
ATOM 7894 C C . MET B 1 415 ? 11.094 29.094 8.055 1 94.62 415 MET B C 1
ATOM 7896 O O . MET B 1 415 ? 11.453 29.797 9.008 1 94.62 415 MET B O 1
ATOM 7900 N N . THR B 1 416 ? 11.922 28.656 7.105 1 93.69 416 THR B N 1
ATOM 7901 C CA . THR B 1 416 ? 13.336 29 7.117 1 93.69 416 THR B CA 1
ATOM 7902 C C . THR B 1 416 ? 13.688 29.891 5.918 1 93.69 416 THR B C 1
ATOM 7904 O O . THR B 1 416 ? 14.672 30.625 5.949 1 93.69 416 THR B O 1
ATOM 7907 N N . TYR B 1 417 ? 13.039 29.812 4.789 1 89.31 417 TYR B N 1
ATOM 7908 C CA . TYR B 1 417 ? 13.117 30.609 3.57 1 89.31 417 TYR B CA 1
ATOM 7909 C C . TYR B 1 417 ? 14.477 30.453 2.902 1 89.31 417 TYR B C 1
ATOM 7911 O O . TYR B 1 417 ? 14.797 31.172 1.951 1 89.31 417 TYR B O 1
ATOM 7919 N N . ASN B 1 418 ? 15.312 29.641 3.418 1 88.44 418 ASN B N 1
ATOM 7920 C CA . ASN B 1 418 ? 16.672 29.453 2.949 1 88.44 418 ASN B CA 1
ATOM 7921 C C . ASN B 1 418 ? 17.156 28.031 3.203 1 88.44 418 ASN B C 1
ATOM 7923 O O . ASN B 1 418 ? 17.125 27.547 4.34 1 88.44 418 ASN B O 1
ATOM 7927 N N . ALA B 1 419 ? 17.719 27.453 2.152 1 87.44 419 ALA B N 1
ATOM 7928 C CA . ALA B 1 419 ? 18.141 26.047 2.25 1 87.44 419 ALA B CA 1
ATOM 7929 C C . ALA B 1 419 ? 19.281 25.891 3.262 1 87.44 419 ALA B C 1
ATOM 7931 O O . ALA B 1 419 ? 19.359 24.859 3.945 1 87.44 419 ALA B O 1
ATOM 7932 N N . ALA B 1 420 ? 20.172 26.797 3.326 1 88.94 420 ALA B N 1
ATOM 7933 C CA . ALA B 1 420 ? 21.281 26.719 4.27 1 88.94 420 ALA B CA 1
ATOM 7934 C C . ALA B 1 420 ? 20.781 26.75 5.711 1 88.94 420 ALA B C 1
ATOM 7936 O O . ALA B 1 420 ? 21.312 26.047 6.574 1 88.94 420 ALA B O 1
ATOM 7937 N N . LYS B 1 421 ? 19.828 27.656 5.969 1 92.12 421 LYS B N 1
ATOM 7938 C CA . LYS B 1 421 ? 19.25 27.734 7.309 1 92.12 421 LYS B CA 1
ATOM 7939 C C . LYS B 1 421 ? 18.531 26.438 7.68 1 92.12 421 LYS B C 1
ATOM 7941 O O . LYS B 1 421 ? 18.609 25.984 8.828 1 92.12 421 LYS B O 1
ATOM 7946 N N . MET B 1 422 ? 17.844 25.938 6.695 1 92.69 422 MET B N 1
ATOM 7947 C CA . MET B 1 422 ? 17.109 24.703 6.91 1 92.69 422 MET B CA 1
ATOM 7948 C C . MET B 1 422 ? 18.047 23.578 7.328 1 92.69 422 MET B C 1
ATOM 7950 O O . MET B 1 422 ? 17.766 22.828 8.266 1 92.69 422 MET B O 1
ATOM 7954 N N . VAL B 1 423 ? 19.172 23.469 6.66 1 92.5 423 VAL B N 1
ATOM 7955 C CA . VAL B 1 423 ? 20.172 22.438 6.934 1 92.5 423 VAL B CA 1
ATOM 7956 C C . VAL B 1 423 ? 20.797 22.672 8.305 1 92.5 423 VAL B C 1
ATOM 7958 O O . VAL B 1 423 ? 21 21.734 9.078 1 92.5 423 VAL B O 1
ATOM 7961 N N . ALA B 1 424 ? 21.141 23.859 8.562 1 94.62 424 ALA B N 1
ATOM 7962 C CA . ALA B 1 424 ? 21.719 24.219 9.852 1 94.62 424 ALA B CA 1
ATOM 7963 C C . ALA B 1 424 ? 20.766 23.891 11 1 94.62 424 ALA B C 1
ATOM 7965 O O . ALA B 1 424 ? 21.172 23.359 12.031 1 94.62 424 ALA B O 1
ATOM 7966 N N . LEU B 1 425 ? 19.562 24.25 10.758 1 95.94 425 LEU B N 1
ATOM 7967 C CA . LEU B 1 425 ? 18.531 23.969 11.758 1 95.94 425 LEU B CA 1
ATOM 7968 C C . LEU B 1 425 ? 18.469 22.484 12.062 1 95.94 425 LEU B C 1
ATOM 7970 O O . LEU B 1 425 ? 18.406 22.078 13.227 1 95.94 425 LEU B O 1
ATOM 7974 N N . SER B 1 426 ? 18.469 21.688 11.047 1 95.12 426 SER B N 1
ATOM 7975 C CA . SER B 1 426 ? 18.391 20.234 11.188 1 95.12 426 SER B CA 1
ATOM 7976 C C . SER B 1 426 ? 19.562 19.688 11.984 1 95.12 426 SER B C 1
ATOM 7978 O O . SER B 1 426 ? 19.391 18.906 12.922 1 95.12 426 SER B O 1
ATOM 7980 N N . ARG B 1 427 ? 20.75 20.109 11.68 1 95.38 427 ARG B N 1
ATOM 7981 C CA . ARG B 1 427 ? 21.969 19.578 12.289 1 95.38 427 ARG B CA 1
ATOM 7982 C C . ARG B 1 427 ? 22.109 20.062 13.727 1 95.38 427 ARG B C 1
ATOM 7984 O O . ARG B 1 427 ? 22.422 19.281 14.625 1 95.38 427 ARG B O 1
ATOM 7991 N N . ILE B 1 428 ? 21.859 21.312 13.984 1 97.06 428 ILE B N 1
ATOM 7992 C CA . ILE B 1 428 ? 22.016 21.891 15.312 1 97.06 428 ILE B CA 1
ATOM 7993 C C . ILE B 1 428 ? 20.984 21.312 16.266 1 97.06 428 ILE B C 1
ATOM 7995 O O . ILE B 1 428 ? 21.281 21 17.422 1 97.06 428 ILE B O 1
ATOM 7999 N N . CYS B 1 429 ? 19.766 21.188 15.766 1 97.44 429 CYS B N 1
ATOM 8000 C CA . CYS B 1 429 ? 18.734 20.625 16.609 1 97.44 429 CYS B CA 1
ATOM 8001 C C . CYS B 1 429 ? 19.031 19.172 16.969 1 97.44 429 CYS B C 1
ATOM 8003 O O . CYS B 1 429 ? 18.812 18.75 18.109 1 97.44 429 CYS B O 1
ATOM 8005 N N . LEU B 1 430 ? 19.5 18.406 16.016 1 96.25 430 LEU B N 1
ATOM 8006 C CA . LEU B 1 430 ? 19.875 17.031 16.312 1 96.25 430 LEU B CA 1
ATOM 8007 C C . LEU B 1 430 ? 20.984 16.969 17.359 1 96.25 430 LEU B C 1
ATOM 8009 O O . LEU B 1 430 ? 20.953 16.156 18.281 1 96.25 430 LEU B O 1
ATOM 8013 N N . GLU B 1 431 ? 21.953 17.812 17.188 1 96.31 431 GLU B N 1
ATOM 8014 C CA . GLU B 1 431 ? 23.047 17.891 18.156 1 96.31 431 GLU B CA 1
ATOM 8015 C C . GLU B 1 431 ? 22.547 18.219 19.547 1 96.31 431 GLU B C 1
ATOM 8017 O O . GLU B 1 431 ? 23.141 17.797 20.547 1 96.31 431 GLU B O 1
ATOM 8022 N N . ARG B 1 432 ? 21.469 18.891 19.562 1 97.31 432 ARG B N 1
ATOM 8023 C CA . ARG B 1 432 ? 20.875 19.281 20.844 1 97.31 432 ARG B CA 1
ATOM 8024 C C . ARG B 1 432 ? 19.75 18.344 21.25 1 97.31 432 ARG B C 1
ATOM 8026 O O . ARG B 1 432 ? 18.906 18.688 22.078 1 97.31 432 ARG B O 1
ATOM 8033 N N . SER B 1 433 ? 19.578 17.234 20.547 1 97.75 433 SER B N 1
ATOM 8034 C CA . SER B 1 433 ? 18.703 16.109 20.906 1 97.75 433 SER B CA 1
ATOM 8035 C C . SER B 1 433 ? 17.234 16.438 20.594 1 97.75 433 SER B C 1
ATOM 8037 O O . SER B 1 433 ? 16.344 16.094 21.375 1 97.75 433 SER B O 1
ATOM 8039 N N . LEU B 1 434 ? 17.062 17.203 19.625 1 97.81 434 LEU B N 1
ATOM 8040 C CA . LEU B 1 434 ? 15.75 17.422 19.047 1 97.81 434 LEU B CA 1
ATOM 8041 C C . LEU B 1 434 ? 15.648 16.781 17.672 1 97.81 434 LEU B C 1
ATOM 8043 O O . LEU B 1 434 ? 16.453 17.078 16.781 1 97.81 434 LEU B O 1
ATOM 8047 N N . ALA B 1 435 ? 14.711 15.852 17.547 1 96.44 435 ALA B N 1
ATOM 8048 C CA . ALA B 1 435 ? 14.492 15.219 16.25 1 96.44 435 ALA B CA 1
ATOM 8049 C C . ALA B 1 435 ? 13.359 15.906 15.484 1 96.44 435 ALA B C 1
ATOM 8051 O O . ALA B 1 435 ? 12.219 15.953 15.961 1 96.44 435 ALA B O 1
ATOM 8052 N N . MET B 1 436 ? 13.68 16.484 14.383 1 94.88 436 MET B N 1
ATOM 8053 C CA . MET B 1 436 ? 12.68 17.141 13.539 1 94.88 436 MET B CA 1
ATOM 8054 C C . MET B 1 436 ? 12.914 16.812 12.07 1 94.88 436 MET B C 1
ATOM 8056 O O . MET B 1 436 ? 13.938 16.219 11.711 1 94.88 436 MET B O 1
ATOM 8060 N N . VAL B 1 437 ? 11.938 17.234 11.242 1 94.38 437 VAL B N 1
ATOM 8061 C CA . VAL B 1 437 ? 12.023 16.969 9.812 1 94.38 437 VAL B CA 1
ATOM 8062 C C . VAL B 1 437 ? 12.156 18.297 9.055 1 94.38 437 VAL B C 1
ATOM 8064 O O . VAL B 1 437 ? 11.539 19.297 9.422 1 94.38 437 VAL B O 1
ATOM 8067 N N . ILE B 1 438 ? 13.008 18.25 8.047 1 93.56 438 ILE B N 1
ATOM 8068 C CA . ILE B 1 438 ? 13.117 19.422 7.18 1 93.56 438 ILE B CA 1
ATOM 8069 C C . ILE B 1 438 ? 12.547 19.094 5.801 1 93.56 438 ILE B C 1
ATOM 8071 O O . ILE B 1 438 ? 12.562 17.938 5.367 1 93.56 438 ILE B O 1
ATOM 8075 N N . VAL B 1 439 ? 12.031 20.078 5.211 1 89.88 439 VAL B N 1
ATOM 8076 C CA . VAL B 1 439 ? 11.406 19.922 3.904 1 89.88 439 VAL B CA 1
ATOM 8077 C C . VAL B 1 439 ? 11.898 21.016 2.961 1 89.88 439 VAL B C 1
ATOM 8079 O O . VAL B 1 439 ? 11.789 22.203 3.268 1 89.88 439 VAL B O 1
ATOM 8082 N N . GLY B 1 440 ? 12.461 20.625 1.885 1 84 440 GLY B N 1
ATOM 8083 C CA . GLY B 1 440 ? 12.945 21.531 0.854 1 84 440 GLY B CA 1
ATOM 8084 C C . GLY B 1 440 ? 12.523 21.109 -0.544 1 84 440 GLY B C 1
ATOM 8085 O O . GLY B 1 440 ? 11.617 20.297 -0.712 1 84 440 GLY B O 1
ATOM 8086 N N . PHE B 1 441 ? 13.172 21.797 -1.46 1 74.88 441 PHE B N 1
ATOM 8087 C CA . PHE B 1 441 ? 12.906 21.453 -2.854 1 74.88 441 PHE B CA 1
ATOM 8088 C C . PHE B 1 441 ? 13.242 19.984 -3.121 1 74.88 441 PHE B C 1
ATOM 8090 O O . PHE B 1 441 ? 14.258 19.484 -2.648 1 74.88 441 PHE B O 1
ATOM 8097 N N . PRO B 1 442 ? 12.273 19.266 -3.822 1 68.19 442 PRO B N 1
ATOM 8098 C CA . PRO B 1 442 ? 11.156 19.734 -4.648 1 68.19 442 PRO B CA 1
ATOM 8099 C C . PRO B 1 442 ? 9.82 19.672 -3.924 1 68.19 442 PRO B C 1
ATOM 8101 O O . PRO B 1 442 ? 8.789 20.047 -4.484 1 68.19 442 PRO B O 1
ATOM 8104 N N . ALA B 1 443 ? 9.805 19.25 -2.754 1 70.88 443 ALA B N 1
ATOM 8105 C CA . ALA B 1 443 ? 8.539 19.156 -2.037 1 70.88 443 ALA B CA 1
ATOM 8106 C C . ALA B 1 443 ? 7.934 20.547 -1.826 1 70.88 443 ALA B C 1
ATOM 8108 O O . ALA B 1 443 ? 6.711 20.703 -1.771 1 70.88 443 ALA B O 1
ATOM 8109 N N . THR B 1 444 ? 8.781 21.516 -1.676 1 73.88 444 THR B N 1
ATOM 8110 C CA . THR B 1 444 ? 8.383 22.922 -1.589 1 73.88 444 THR B CA 1
ATOM 8111 C C . THR B 1 444 ? 9.211 23.781 -2.531 1 73.88 444 THR B C 1
ATOM 8113 O O . THR B 1 444 ? 10.305 23.375 -2.951 1 73.88 444 THR B O 1
ATOM 8116 N N . PRO B 1 445 ? 8.641 24.891 -2.762 1 76.69 445 PRO B N 1
ATOM 8117 C CA . PRO B 1 445 ? 9.461 25.797 -3.564 1 76.69 445 PRO B CA 1
ATOM 8118 C C . PRO B 1 445 ? 10.773 26.172 -2.873 1 76.69 445 PRO B C 1
ATOM 8120 O O . PRO B 1 445 ? 10.844 26.203 -1.643 1 76.69 445 PRO B O 1
ATOM 8123 N N . VAL B 1 446 ? 11.734 26.562 -3.609 1 78.56 446 VAL B N 1
ATOM 8124 C CA . VAL B 1 446 ? 13.102 26.797 -3.172 1 78.56 446 VAL B CA 1
ATOM 8125 C C . VAL B 1 446 ? 13.125 27.891 -2.107 1 78.56 446 VAL B C 1
ATOM 8127 O O . VAL B 1 446 ? 13.945 27.859 -1.185 1 78.56 446 VAL B O 1
ATOM 8130 N N . LEU B 1 447 ? 12.195 28.797 -2.223 1 83.75 447 LEU B N 1
ATOM 8131 C CA . LEU B 1 447 ? 12.227 29.938 -1.317 1 83.75 447 LEU B CA 1
ATOM 8132 C C . LEU B 1 447 ? 11.289 29.734 -0.138 1 83.75 447 LEU B C 1
ATOM 8134 O O . LEU B 1 447 ? 11.148 30.609 0.719 1 83.75 447 LEU B O 1
ATOM 8138 N N . LEU B 1 448 ? 10.672 28.609 -0.073 1 88.25 448 LEU B N 1
ATOM 8139 C CA . LEU B 1 448 ? 9.734 28.344 1.016 1 88.25 448 LEU B CA 1
ATOM 8140 C C . LEU B 1 448 ? 10.141 27.094 1.79 1 88.25 448 LEU B C 1
ATOM 8142 O O . LEU B 1 448 ? 9.297 26.25 2.08 1 88.25 448 LEU B O 1
ATOM 8146 N N . THR B 1 449 ? 11.469 27.016 1.995 1 91.31 449 THR B N 1
ATOM 8147 C CA . THR B 1 449 ? 11.969 25.906 2.793 1 91.31 449 THR B CA 1
ATOM 8148 C C . THR B 1 449 ? 11.469 26 4.23 1 91.31 449 THR B C 1
ATOM 8150 O O . THR B 1 449 ? 11.148 27.094 4.715 1 91.31 449 THR B O 1
ATOM 8153 N N . ARG B 1 450 ? 11.344 24.859 4.895 1 94.12 450 ARG B N 1
ATOM 8154 C CA . ARG B 1 450 ? 10.766 24.859 6.23 1 94.12 450 ARG B CA 1
ATOM 8155 C C . ARG B 1 450 ? 11.195 23.609 7.012 1 94.12 450 ARG B C 1
ATOM 8157 O O . ARG B 1 450 ? 11.711 22.656 6.434 1 94.12 450 ARG B O 1
ATOM 8164 N N . ALA B 1 451 ? 11.086 23.766 8.273 1 95.62 451 ALA B N 1
ATOM 8165 C CA . ALA B 1 451 ? 11.117 22.609 9.18 1 95.62 451 ALA B CA 1
ATOM 8166 C C . ALA B 1 451 ? 9.727 22.281 9.695 1 95.62 451 ALA B C 1
ATOM 8168 O O . ALA B 1 451 ? 9.008 23.156 10.172 1 95.62 451 ALA B O 1
ATOM 8169 N N . ARG B 1 452 ? 9.312 21.078 9.477 1 95.06 452 ARG B N 1
ATOM 8170 C CA . ARG B 1 452 ? 7.984 20.672 9.914 1 95.06 452 ARG B CA 1
ATOM 8171 C C . ARG B 1 452 ? 8.055 19.891 11.227 1 95.06 452 ARG B C 1
ATOM 8173 O O . ARG B 1 452 ? 8.586 18.781 11.266 1 95.06 452 ARG B O 1
ATOM 8180 N N . ILE B 1 453 ? 7.52 20.484 12.258 1 96.62 453 ILE B N 1
ATOM 8181 C CA . ILE B 1 453 ? 7.457 19.75 13.523 1 96.62 453 ILE B CA 1
ATOM 8182 C C . ILE B 1 453 ? 6.039 19.234 13.75 1 96.62 453 ILE B C 1
ATOM 8184 O O . ILE B 1 453 ? 5.07 19.844 13.289 1 96.62 453 ILE B O 1
ATOM 8188 N N . CYS B 1 454 ? 5.965 18.125 14.383 1 97.25 454 CYS B N 1
ATOM 8189 C CA . CYS B 1 454 ? 4.691 17.5 14.727 1 97.25 454 CYS B CA 1
ATOM 8190 C C . CYS B 1 454 ? 4.578 17.281 16.234 1 97.25 454 CYS B C 1
ATOM 8192 O O . CYS B 1 454 ? 5.523 16.812 16.859 1 97.25 454 CYS B O 1
ATOM 8194 N N . ILE B 1 455 ? 3.461 17.672 16.719 1 97.94 455 ILE B N 1
ATOM 8195 C CA . ILE B 1 455 ? 3.195 17.578 18.156 1 97.94 455 ILE B CA 1
ATOM 8196 C C . ILE B 1 455 ? 2.398 16.312 18.453 1 97.94 455 ILE B C 1
ATOM 8198 O O . ILE B 1 455 ? 1.618 15.852 17.625 1 97.94 455 ILE B O 1
ATOM 8202 N N . SER B 1 456 ? 2.641 15.742 19.641 1 98.12 456 SER B N 1
ATOM 8203 C CA . SER B 1 456 ? 1.961 14.523 20.062 1 98.12 456 SER B CA 1
ATOM 8204 C C . SER B 1 456 ? 1.313 14.695 21.422 1 98.12 456 SER B C 1
ATOM 8206 O O . SER B 1 456 ? 1.767 15.508 22.234 1 98.12 456 SER B O 1
ATOM 8208 N N . ALA B 1 457 ? 0.265 13.93 21.641 1 98.31 457 ALA B N 1
ATOM 8209 C CA . ALA B 1 457 ? -0.338 13.844 22.969 1 98.31 457 ALA B CA 1
ATOM 8210 C C . ALA B 1 457 ? 0.625 13.211 23.984 1 98.31 457 ALA B C 1
ATOM 8212 O O . ALA B 1 457 ? 0.456 13.359 25.188 1 98.31 457 ALA B O 1
ATOM 8213 N N . ALA B 1 458 ? 1.627 12.539 23.516 1 97.62 458 ALA B N 1
ATOM 8214 C CA . ALA B 1 458 ? 2.584 11.844 24.375 1 97.62 458 ALA B CA 1
ATOM 8215 C C . ALA B 1 458 ? 3.557 12.828 25.016 1 97.62 458 ALA B C 1
ATOM 8217 O O . ALA B 1 458 ? 4.238 12.492 25.984 1 97.62 458 ALA B O 1
ATOM 8218 N N . HIS B 1 459 ? 3.66 14.047 24.484 1 98.31 459 HIS B N 1
ATOM 8219 C CA . HIS B 1 459 ? 4.562 15.047 25.047 1 98.31 459 HIS B CA 1
ATOM 8220 C C . HIS B 1 459 ? 4.027 15.594 26.359 1 98.31 459 HIS B C 1
ATOM 8222 O O . HIS B 1 459 ? 2.838 15.898 26.469 1 98.31 459 HIS B O 1
ATOM 8228 N N . THR B 1 460 ? 4.875 15.703 27.312 1 97.88 460 THR B N 1
ATOM 8229 C CA . THR B 1 460 ? 4.531 16.422 28.531 1 97.88 460 THR B CA 1
ATOM 8230 C C . THR B 1 460 ? 4.828 17.906 28.375 1 97.88 460 THR B C 1
ATOM 8232 O O . THR B 1 460 ? 5.551 18.312 27.453 1 97.88 460 THR B O 1
ATOM 8235 N N . ARG B 1 461 ? 4.207 18.719 29.25 1 96.81 461 ARG B N 1
ATOM 8236 C CA . ARG B 1 461 ? 4.488 20.141 29.219 1 96.81 461 ARG B CA 1
ATOM 8237 C C . ARG B 1 461 ? 5.969 20.422 29.453 1 96.81 461 ARG B C 1
ATOM 8239 O O . ARG B 1 461 ? 6.543 21.312 28.828 1 96.81 461 ARG B O 1
ATOM 8246 N N . GLU B 1 462 ? 6.57 19.625 30.281 1 98.06 462 GLU B N 1
ATOM 8247 C CA . GLU B 1 462 ? 8 19.75 30.547 1 98.06 462 GLU B CA 1
ATOM 8248 C C . GLU B 1 462 ? 8.828 19.453 29.297 1 98.06 462 GLU B C 1
ATOM 8250 O O . GLU B 1 462 ? 9.805 20.156 29.031 1 98.06 462 GLU B O 1
ATOM 8255 N N . ASP B 1 463 ? 8.445 18.406 28.609 1 98.25 463 ASP B N 1
ATOM 8256 C CA . ASP B 1 463 ? 9.094 18.094 27.344 1 98.25 463 ASP B CA 1
ATOM 8257 C C . ASP B 1 463 ? 9.062 19.297 26.391 1 98.25 463 ASP B C 1
ATOM 8259 O O . ASP B 1 463 ? 10.078 19.656 25.797 1 98.25 463 ASP B O 1
ATOM 8263 N N . LEU B 1 464 ? 7.918 19.875 26.297 1 98.44 464 LEU B N 1
ATOM 8264 C CA . LEU B 1 464 ? 7.703 20.938 25.328 1 98.44 464 LEU B CA 1
ATOM 8265 C C . LEU B 1 464 ? 8.406 22.219 25.75 1 98.44 464 LEU B C 1
ATOM 8267 O O . LEU B 1 464 ? 8.93 22.969 24.922 1 98.44 464 LEU B O 1
ATOM 8271 N N . ASP B 1 465 ? 8.391 22.484 27.062 1 98.19 465 ASP B N 1
ATOM 8272 C CA . ASP B 1 465 ? 9.133 23.641 27.547 1 98.19 465 ASP B CA 1
ATOM 8273 C C . ASP B 1 465 ? 10.625 23.5 27.234 1 98.19 465 ASP B C 1
ATOM 8275 O O . ASP B 1 465 ? 11.266 24.484 26.844 1 98.19 465 ASP B O 1
ATOM 8279 N N . TRP B 1 466 ? 11.086 22.344 27.422 1 98.38 466 TRP B N 1
ATOM 8280 C CA . TRP B 1 466 ? 12.492 22.078 27.109 1 98.38 466 TRP B CA 1
ATOM 8281 C C . TRP B 1 466 ? 12.758 22.281 25.609 1 98.38 466 TRP B C 1
ATOM 8283 O O . TRP B 1 466 ? 13.734 22.938 25.234 1 98.38 466 TRP B O 1
ATOM 8293 N N . ALA B 1 467 ? 11.953 21.734 24.797 1 98.44 467 ALA B N 1
ATOM 8294 C CA . ALA B 1 467 ? 12.102 21.875 23.344 1 98.44 467 ALA B CA 1
ATOM 8295 C C . ALA B 1 467 ? 12.062 23.344 22.938 1 98.44 467 ALA B C 1
ATOM 8297 O O . ALA B 1 467 ? 12.844 23.781 22.078 1 98.44 467 ALA B O 1
ATOM 8298 N N . LEU B 1 468 ? 11.156 24.062 23.516 1 98.38 468 LEU B N 1
ATOM 8299 C CA . LEU B 1 468 ? 10.992 25.484 23.188 1 98.38 468 LEU B CA 1
ATOM 8300 C C . LEU B 1 468 ? 12.227 26.281 23.609 1 98.38 468 LEU B C 1
ATOM 8302 O O . LEU B 1 468 ? 12.602 27.25 22.938 1 98.38 468 LEU B O 1
ATOM 8306 N N . SER B 1 469 ? 12.789 25.891 24.688 1 98.19 469 SER B N 1
ATOM 8307 C CA . SER B 1 469 ? 14.016 26.547 25.109 1 98.19 469 SER B CA 1
ATOM 8308 C C . SER B 1 469 ? 15.148 26.328 24.109 1 98.19 469 SER B C 1
ATOM 8310 O O . SER B 1 469 ? 15.898 27.234 23.797 1 98.19 469 SER B O 1
ATOM 8312 N N . VAL B 1 470 ? 15.25 25.109 23.672 1 97.94 470 VAL B N 1
ATOM 8313 C CA . VAL B 1 470 ? 16.266 24.781 22.672 1 97.94 470 VAL B CA 1
ATOM 8314 C C . VAL B 1 470 ? 15.984 25.547 21.375 1 97.94 470 VAL B C 1
ATOM 8316 O O . VAL B 1 470 ? 16.891 26.125 20.781 1 97.94 470 VAL B O 1
ATOM 8319 N N . LEU B 1 471 ? 14.781 25.594 20.953 1 97.94 471 LEU B N 1
ATOM 8320 C CA . LEU B 1 471 ? 14.406 26.266 19.719 1 97.94 471 LEU B CA 1
ATOM 8321 C C . LEU B 1 471 ? 14.617 27.766 19.812 1 97.94 471 LEU B C 1
ATOM 8323 O O . LEU B 1 471 ? 14.961 28.422 18.812 1 97.94 471 LEU B O 1
ATOM 8327 N N . ASP B 1 472 ? 14.398 28.281 20.984 1 97.69 472 ASP B N 1
ATOM 8328 C CA . ASP B 1 472 ? 14.633 29.703 21.203 1 97.69 472 ASP B CA 1
ATOM 8329 C C . ASP B 1 472 ? 16.094 30.062 20.938 1 97.69 472 ASP B C 1
ATOM 8331 O O . ASP B 1 472 ? 16.391 31.062 20.281 1 97.69 472 ASP B O 1
ATOM 8335 N N . GLU B 1 473 ? 16.984 29.266 21.406 1 97.31 473 GLU B N 1
ATOM 8336 C CA . GLU B 1 473 ? 18.406 29.469 21.188 1 97.31 473 GLU B CA 1
ATOM 8337 C C . GLU B 1 473 ? 18.781 29.297 19.719 1 97.31 473 GLU B C 1
ATOM 8339 O O . GLU B 1 473 ? 19.531 30.094 19.172 1 97.31 473 GLU B O 1
ATOM 8344 N N . VAL B 1 474 ? 18.234 28.281 19.188 1 96.94 474 VAL B N 1
ATOM 8345 C CA . VAL B 1 474 ? 18.562 27.953 17.797 1 96.94 474 VAL B CA 1
ATOM 8346 C C . VAL B 1 474 ? 18 29.031 16.859 1 96.94 474 VAL B C 1
ATOM 8348 O O . VAL B 1 474 ? 18.594 29.328 15.82 1 96.94 474 VAL B O 1
ATOM 8351 N N . ALA B 1 475 ? 16.875 29.594 17.203 1 96.62 475 ALA B N 1
ATOM 8352 C CA . 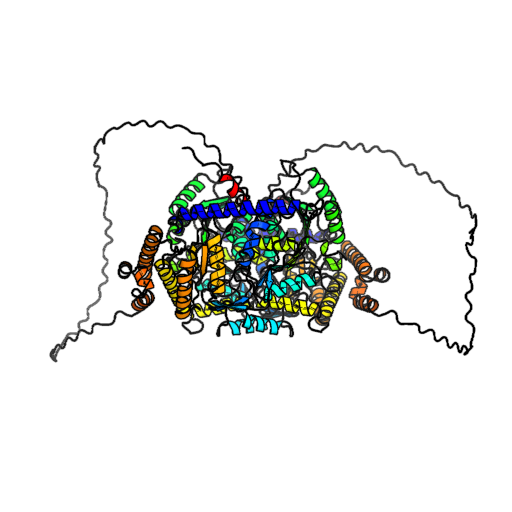ALA B 1 475 ? 16.281 30.672 16.406 1 96.62 475 ALA B CA 1
ATOM 8353 C C . ALA B 1 475 ? 17.25 31.844 16.266 1 96.62 475 ALA B C 1
ATOM 8355 O O . ALA B 1 475 ? 17.297 32.469 15.211 1 96.62 475 ALA B O 1
ATOM 8356 N N . ASP B 1 476 ? 17.969 32.125 17.25 1 95.44 476 ASP B N 1
ATOM 8357 C CA . ASP B 1 476 ? 18.984 33.188 17.203 1 95.44 476 ASP B CA 1
ATOM 8358 C C . ASP B 1 476 ? 20.172 32.781 16.344 1 95.44 476 ASP B C 1
ATOM 8360 O O . ASP B 1 476 ? 20.641 33.562 15.523 1 95.44 476 ASP B O 1
ATOM 8364 N N . LEU B 1 477 ? 20.609 31.578 16.531 1 94.5 477 LEU B N 1
ATOM 8365 C CA . LEU B 1 477 ? 21.766 31.078 15.82 1 94.5 477 LEU B CA 1
ATOM 8366 C C . LEU B 1 477 ? 21.516 31.016 14.32 1 94.5 477 LEU B C 1
ATOM 8368 O O . LEU B 1 477 ? 22.406 31.297 13.523 1 94.5 477 LEU B O 1
ATOM 8372 N N . CYS B 1 478 ? 20.266 30.688 13.984 1 94 478 CYS B N 1
ATOM 8373 C CA . CYS B 1 478 ? 19.938 30.484 12.578 1 94 478 CYS B CA 1
ATOM 8374 C C . CYS B 1 478 ? 19.188 31.688 12.023 1 94 478 CYS B C 1
ATOM 8376 O O . CYS B 1 478 ? 18.75 31.656 10.867 1 94 478 CYS B O 1
ATOM 8378 N N . LEU B 1 479 ? 18.984 32.75 12.797 1 92.31 479 LEU B N 1
ATOM 8379 C CA . LEU B 1 479 ? 18.312 33.969 12.367 1 92.31 479 LEU B CA 1
ATOM 8380 C C . LEU B 1 479 ? 16.906 33.688 11.844 1 92.31 479 LEU B C 1
ATOM 8382 O O . LEU B 1 479 ? 16.578 34.062 10.719 1 92.31 479 LEU B O 1
ATOM 8386 N N . LEU B 1 480 ? 16.141 33.031 12.672 1 94.56 480 LEU B N 1
ATOM 8387 C CA . LEU B 1 480 ? 14.812 32.594 12.25 1 94.56 480 LEU B CA 1
ATOM 8388 C C . LEU B 1 480 ? 13.742 33.562 12.781 1 94.56 480 LEU B C 1
ATOM 8390 O O . LEU B 1 480 ? 12.547 33.344 12.555 1 94.56 480 LEU B O 1
ATOM 8394 N N . ARG B 1 481 ? 14.164 34.594 13.461 1 95.19 481 ARG B N 1
ATOM 8395 C CA . ARG B 1 481 ? 13.188 35.562 14 1 95.19 481 ARG B CA 1
ATOM 8396 C C . ARG B 1 481 ? 12.805 36.594 12.961 1 95.19 481 ARG B C 1
ATOM 8398 O O . ARG B 1 481 ? 13.328 37.719 12.977 1 95.19 481 ARG B O 1
ATOM 8405 N N . TYR B 1 482 ? 11.844 36.281 12.203 1 90.81 482 TYR B N 1
ATOM 8406 C CA . TYR B 1 482 ? 11.43 37.156 11.117 1 90.81 482 TYR B CA 1
ATOM 8407 C C . TYR B 1 482 ? 10.414 38.188 11.602 1 90.81 482 TYR B C 1
ATOM 8409 O O . TYR B 1 482 ? 10.398 39.312 11.133 1 90.81 482 TYR B O 1
ATOM 8417 N N . ARG B 1 483 ? 9.57 37.812 12.453 1 89.5 483 ARG B N 1
ATOM 8418 C CA . ARG B 1 483 ? 8.562 38.688 13.047 1 89.5 483 ARG B CA 1
ATOM 8419 C C . ARG B 1 483 ? 7.652 39.281 11.984 1 89.5 483 ARG B C 1
ATOM 8421 O O . ARG B 1 483 ? 7.465 40.5 11.93 1 89.5 483 ARG B O 1
ATOM 8428 N N . THR B 1 484 ? 7.168 38.375 11.18 1 91 484 THR B N 1
ATOM 8429 C CA . THR B 1 484 ? 6.246 38.812 10.133 1 91 484 THR B CA 1
ATOM 8430 C C . THR B 1 484 ? 4.91 39.25 10.734 1 91 484 THR B C 1
ATOM 8432 O O . THR B 1 484 ? 4.098 38.406 11.109 1 91 484 THR B O 1
ATOM 8435 N N . GLN B 1 485 ? 4.613 40.469 10.664 1 91.81 485 GLN B N 1
ATOM 8436 C CA . GLN B 1 485 ? 3.449 41.031 11.352 1 91.81 485 GLN B CA 1
ATOM 8437 C C . GLN B 1 485 ? 2.152 40.594 10.688 1 91.81 485 GLN B C 1
ATOM 8439 O O . GLN B 1 485 ? 1.164 40.312 11.367 1 91.81 485 GLN B O 1
ATOM 8444 N N . ALA B 1 486 ? 2.15 40.562 9.406 1 90.75 486 ALA B N 1
ATOM 8445 C CA . ALA B 1 486 ? 0.949 40.156 8.688 1 90.75 486 ALA B CA 1
ATOM 8446 C C . ALA B 1 486 ? 0.541 38.719 9.055 1 90.75 486 ALA B C 1
ATOM 8448 O O . ALA B 1 486 ? -0.647 38.438 9.211 1 90.75 486 ALA B O 1
ATOM 8449 N N . LEU B 1 487 ? 1.54 37.875 9.156 1 92.81 487 LEU B N 1
ATOM 8450 C CA . LEU B 1 487 ? 1.266 36.5 9.539 1 92.81 487 LEU B CA 1
ATOM 8451 C C . LEU B 1 487 ? 0.738 36.438 10.961 1 92.81 487 LEU B C 1
ATOM 8453 O O . LEU B 1 487 ? -0.256 35.75 11.227 1 92.81 487 LEU B O 1
ATOM 8457 N N . TYR B 1 488 ? 1.382 37.094 11.836 1 94.19 488 TYR B N 1
ATOM 8458 C CA . TYR B 1 488 ? 1 37.094 13.242 1 94.19 488 TYR B CA 1
ATOM 8459 C C . TYR B 1 488 ? -0.44 37.562 13.414 1 94.19 488 TYR B C 1
ATOM 8461 O O . TYR B 1 488 ? -1.222 36.938 14.133 1 94.19 488 TYR B O 1
ATOM 8469 N N . THR B 1 489 ? -0.778 38.625 12.734 1 93.88 489 THR B N 1
ATOM 8470 C CA . THR B 1 489 ? -2.117 39.188 12.82 1 93.88 489 THR B CA 1
ATOM 8471 C C . THR B 1 489 ? -3.156 38.219 12.273 1 93.88 489 THR B C 1
ATOM 8473 O O . THR B 1 489 ? -4.238 38.062 12.852 1 93.88 489 THR B O 1
ATOM 8476 N N . ASN B 1 490 ? -2.816 37.656 11.234 1 92.81 490 ASN B N 1
ATOM 8477 C CA . ASN B 1 490 ? -3.742 36.688 10.625 1 92.81 490 ASN B CA 1
ATOM 8478 C C . ASN B 1 490 ? -3.957 35.469 11.516 1 92.81 490 ASN B C 1
ATOM 8480 O O . ASN B 1 490 ? -5.082 35 11.648 1 92.81 490 ASN B O 1
ATOM 8484 N N . VAL B 1 491 ? -2.869 34.969 12.07 1 94.5 491 VAL B N 1
ATOM 8485 C CA . VAL B 1 491 ? -2.947 33.781 12.914 1 94.5 491 VAL B CA 1
ATOM 8486 C C . VAL B 1 491 ? -3.736 34.125 14.18 1 94.5 491 VAL B C 1
ATOM 8488 O O . VAL B 1 491 ? -4.473 33.281 14.695 1 94.5 491 VAL B O 1
ATOM 8491 N N . GLU B 1 492 ? -3.572 35.312 14.672 1 95.31 492 GLU B N 1
ATOM 8492 C CA . GLU B 1 492 ? -4.332 35.719 15.852 1 95.31 492 GLU B CA 1
ATOM 8493 C C . GLU B 1 492 ? -5.816 35.875 15.523 1 95.31 492 GLU B C 1
ATOM 8495 O O . GLU B 1 492 ? -6.676 35.531 16.344 1 95.31 492 GLU B O 1
ATOM 8500 N N . ALA B 1 493 ? -6.07 36.469 14.352 1 94.19 493 ALA B N 1
ATOM 8501 C CA . ALA B 1 493 ? -7.461 36.531 13.914 1 94.19 493 ALA B CA 1
ATOM 8502 C C . ALA B 1 493 ? -8.094 35.156 13.812 1 94.19 493 ALA B C 1
ATOM 8504 O O . ALA B 1 493 ? -9.258 34.969 14.18 1 94.19 493 ALA B O 1
ATOM 8505 N N . ASP B 1 494 ? -7.344 34.25 13.305 1 94.19 494 ASP B N 1
ATOM 8506 C CA . ASP B 1 494 ? -7.809 32.875 13.195 1 94.19 494 ASP B CA 1
ATOM 8507 C C . ASP B 1 494 ? -8.07 32.25 14.578 1 94.19 494 ASP B C 1
ATOM 8509 O O . ASP B 1 494 ? -8.969 31.438 14.742 1 94.19 494 ASP B O 1
ATOM 8513 N N . LEU B 1 495 ? -7.219 32.625 15.555 1 95.81 495 LEU B N 1
ATOM 8514 C CA . LEU B 1 495 ? -7.414 32.156 16.922 1 95.81 495 LEU B CA 1
ATOM 8515 C C . LEU B 1 495 ? -8.758 32.625 17.469 1 95.81 495 LEU B C 1
ATOM 8517 O O . LEU B 1 495 ? -9.484 31.828 18.094 1 95.81 495 LEU B O 1
ATOM 8521 N N . LYS B 1 496 ? -9.07 33.844 17.25 1 95 496 LYS B N 1
ATOM 8522 C CA . LYS B 1 496 ? -10.336 34.406 17.719 1 95 496 LYS B CA 1
ATOM 8523 C C . LYS B 1 496 ? -11.516 33.688 17.062 1 95 496 LYS B C 1
ATOM 8525 O O . LYS B 1 496 ? -12.508 33.375 17.734 1 95 496 LYS B O 1
ATOM 8530 N N . ASP B 1 497 ? -11.391 33.469 15.797 1 93.81 497 ASP B N 1
ATOM 8531 C CA . ASP B 1 497 ? -12.438 32.75 15.094 1 93.81 497 ASP B CA 1
ATOM 8532 C C . ASP B 1 497 ? -12.594 31.328 15.648 1 93.81 497 ASP B C 1
ATOM 8534 O O . ASP B 1 497 ? -13.719 30.844 15.82 1 93.81 497 ASP B O 1
ATOM 8538 N N . HIS B 1 498 ? -11.492 30.703 15.859 1 94.5 498 HIS B N 1
ATOM 8539 C CA . HIS B 1 498 ? -11.477 29.359 16.406 1 94.5 498 HIS B CA 1
ATOM 8540 C C . HIS B 1 498 ? -12.148 29.312 17.781 1 94.5 498 HIS B C 1
ATOM 8542 O O . HIS B 1 498 ? -12.984 28.438 18.031 1 94.5 498 HIS B O 1
ATOM 8548 N N . VAL B 1 499 ? -11.82 30.219 18.641 1 94.38 499 VAL B N 1
ATOM 8549 C CA . VAL B 1 499 ? -12.367 30.281 20 1 94.38 499 VAL B CA 1
ATOM 8550 C C . VAL B 1 499 ? -13.859 30.609 19.938 1 94.38 499 VAL B C 1
ATOM 8552 O O . VAL B 1 499 ? -14.656 30.062 20.688 1 94.38 499 VAL B O 1
ATOM 8555 N N . ALA B 1 500 ? -14.242 31.5 19.078 1 93.88 500 ALA B N 1
ATOM 8556 C CA . ALA B 1 500 ? -15.648 31.844 18.922 1 93.88 500 ALA B CA 1
ATOM 8557 C C . ALA B 1 500 ? -16.484 30.625 18.516 1 93.88 500 ALA B C 1
ATOM 8559 O O . ALA B 1 500 ? -17.594 30.438 19.016 1 93.88 500 ALA B O 1
ATOM 8560 N N . ARG B 1 501 ? -15.945 29.844 17.688 1 90.75 501 ARG B N 1
ATOM 8561 C CA . ARG B 1 501 ? -16.672 28.703 17.141 1 90.75 501 ARG B CA 1
ATOM 8562 C C . ARG B 1 501 ? -16.766 27.578 18.172 1 90.75 501 ARG B C 1
ATOM 8564 O O . ARG B 1 501 ? -17.812 26.922 18.281 1 90.75 501 ARG B O 1
ATOM 8571 N N . HIS B 1 502 ? -15.734 27.359 18.859 1 90.62 502 HIS B N 1
ATOM 8572 C CA . HIS B 1 502 ? -15.68 26.156 19.688 1 90.62 502 HIS B CA 1
ATOM 8573 C C . HIS B 1 502 ? -15.984 26.469 21.141 1 90.62 502 HIS B C 1
ATOM 8575 O O . HIS B 1 502 ? -16.406 25.594 21.906 1 90.62 502 HIS B O 1
ATOM 8581 N N . PHE B 1 503 ? -15.805 27.75 21.547 1 88.56 503 PHE B N 1
ATOM 8582 C CA . PHE B 1 503 ? -15.93 28.078 22.969 1 88.56 503 PHE B CA 1
ATOM 8583 C C . PHE B 1 503 ? -16.875 29.25 23.172 1 88.56 503 PHE B C 1
ATOM 8585 O O . PHE B 1 503 ? -17.203 29.594 24.312 1 88.56 503 PHE B O 1
ATOM 8592 N N . GLY B 1 504 ? -17.281 29.906 22.172 1 87 504 GLY B N 1
ATOM 8593 C CA . GLY B 1 504 ? -18.25 30.984 22.281 1 87 504 GLY B CA 1
ATOM 8594 C C . GLY B 1 504 ? -17.656 32.344 22.016 1 87 504 GLY B C 1
ATOM 8595 O O . GLY B 1 504 ? -16.453 32.562 22.234 1 87 504 GLY B O 1
ATOM 8596 N N . PRO B 1 505 ? -18.422 33.312 21.578 1 88.75 505 PRO B N 1
ATOM 8597 C CA . PRO B 1 505 ? -17.938 34.656 21.172 1 88.75 505 PRO B CA 1
ATOM 8598 C C . PRO B 1 505 ? -17.391 35.469 22.344 1 88.75 505 PRO B C 1
ATOM 8600 O O . PRO B 1 505 ? -16.484 36.281 22.156 1 88.75 505 PRO B O 1
ATOM 8603 N N . ALA B 1 506 ? -17.875 35.281 23.531 1 86.88 506 ALA B N 1
ATOM 8604 C CA . ALA B 1 506 ? -17.422 36.062 24.688 1 86.88 506 ALA B CA 1
ATOM 8605 C C . ALA B 1 506 ? -15.953 35.781 25 1 86.88 506 ALA B C 1
ATOM 8607 O O . ALA B 1 506 ? -15.188 36.688 25.297 1 86.88 506 ALA B O 1
ATOM 8608 N N . LEU B 1 507 ? -15.578 34.625 24.859 1 89.88 507 LEU B N 1
ATOM 8609 C CA . LEU B 1 507 ? -14.203 34.219 25.125 1 89.88 507 LEU B CA 1
ATOM 8610 C C . LEU B 1 507 ? -13.281 34.594 23.984 1 89.88 507 LEU B C 1
ATOM 8612 O O . LEU B 1 507 ? -12.078 34.781 24.172 1 89.88 507 LEU B O 1
ATOM 8616 N N . ALA B 1 508 ? -13.828 34.75 22.812 1 91.69 508 ALA B N 1
ATOM 8617 C CA . ALA B 1 508 ? -13.055 35.062 21.609 1 91.69 508 ALA B CA 1
ATOM 8618 C C . ALA B 1 508 ? -12.367 36.406 21.719 1 91.69 508 ALA B C 1
ATOM 8620 O O . ALA B 1 508 ? -11.258 36.594 21.219 1 91.69 508 ALA B O 1
ATOM 8621 N N . ALA B 1 509 ? -12.984 37.312 22.344 1 89 509 ALA B N 1
ATOM 8622 C CA . ALA B 1 509 ? -12.445 38.688 22.453 1 89 509 ALA B CA 1
ATOM 8623 C C . ALA B 1 509 ? -11.188 38.688 23.328 1 89 509 ALA B C 1
ATOM 8625 O O . ALA B 1 509 ? -10.289 39.5 23.109 1 89 509 ALA B O 1
ATOM 8626 N N . GLU B 1 510 ? -11.062 37.781 24.188 1 90.25 510 GLU B N 1
ATOM 8627 C CA . GLU B 1 510 ? -9.938 37.719 25.109 1 90.25 510 GLU B CA 1
ATOM 8628 C C . GLU B 1 510 ? -8.797 36.875 24.562 1 90.25 510 GLU B C 1
ATOM 8630 O O . GLU B 1 510 ? -7.668 36.938 25.062 1 90.25 510 GLU B O 1
ATOM 8635 N N . ALA B 1 511 ? -9.109 36.219 23.547 1 93.69 511 ALA B N 1
ATOM 8636 C CA . ALA B 1 511 ? -8.133 35.25 23.047 1 93.69 511 ALA B CA 1
ATOM 8637 C C . ALA B 1 511 ? -7.02 35.969 22.281 1 93.69 511 ALA B C 1
ATOM 8639 O O . ALA B 1 511 ? -7.285 36.656 21.297 1 93.69 511 ALA B O 1
ATOM 8640 N N . THR B 1 512 ? -5.793 35.812 22.719 1 95.62 512 THR B N 1
ATOM 8641 C CA . THR B 1 512 ? -4.613 36.344 22.031 1 95.62 512 THR B CA 1
ATOM 8642 C C . THR B 1 512 ? -3.494 35.312 22.016 1 95.62 512 THR B C 1
ATOM 8644 O O . THR B 1 512 ? -3.467 34.406 22.875 1 95.62 512 THR B O 1
ATOM 8647 N N . ILE B 1 513 ? -2.646 35.406 21.031 1 96.94 513 ILE B N 1
ATOM 8648 C CA . ILE B 1 513 ? -1.498 34.531 20.969 1 96.94 513 ILE B CA 1
ATOM 8649 C C . ILE B 1 513 ? -0.64 34.688 22.219 1 96.94 513 ILE B C 1
ATOM 8651 O O . ILE B 1 513 ? -0.222 33.688 22.828 1 96.94 513 ILE B O 1
ATOM 8655 N N . ALA B 1 514 ? -0.4 35.906 22.594 1 96.38 514 ALA B N 1
ATOM 8656 C CA . ALA B 1 514 ? 0.397 36.188 23.781 1 96.38 514 ALA B CA 1
ATOM 8657 C C . ALA B 1 514 ? -0.239 35.594 25.031 1 96.38 514 ALA B C 1
ATOM 8659 O O . ALA B 1 514 ? 0.462 35.094 25.906 1 96.38 514 ALA B O 1
ATOM 8660 N N . GLY B 1 515 ? -1.52 35.75 25.141 1 95.12 515 GLY B N 1
ATOM 8661 C CA . GLY B 1 515 ? -2.232 35.188 26.266 1 95.12 515 GLY B CA 1
ATOM 8662 C C . GLY B 1 515 ? -2.131 33.688 26.344 1 95.12 515 GLY B C 1
ATOM 8663 O O . GLY B 1 515 ? -1.998 33.125 27.438 1 95.12 515 GLY B O 1
ATOM 8664 N N . LEU B 1 516 ? -2.275 33.062 25.234 1 94.94 516 LEU B N 1
ATOM 8665 C CA . LEU B 1 516 ? -2.15 31.609 25.172 1 94.94 516 LEU B CA 1
ATOM 8666 C C . LEU B 1 516 ? -0.736 31.172 25.547 1 94.94 516 LEU B C 1
ATOM 8668 O O . LEU B 1 516 ? -0.556 30.203 26.281 1 94.94 516 LEU B O 1
ATOM 8672 N N . ALA B 1 517 ? 0.281 31.828 25.047 1 95.81 517 ALA B N 1
ATOM 8673 C CA . ALA B 1 517 ? 1.686 31.516 25.297 1 95.81 517 ALA B CA 1
ATOM 8674 C C . ALA B 1 517 ? 2.037 31.672 26.766 1 95.81 517 ALA B C 1
ATOM 8676 O O . ALA B 1 517 ? 2.82 30.891 27.312 1 95.81 517 ALA B O 1
ATOM 8677 N N . ALA B 1 518 ? 1.456 32.656 27.375 1 93.81 518 ALA B N 1
ATOM 8678 C CA . ALA B 1 518 ? 1.775 32.969 28.75 1 93.81 518 ALA B CA 1
ATOM 8679 C C . ALA B 1 518 ? 0.926 32.156 29.719 1 93.81 518 ALA B C 1
ATOM 8681 O O . ALA B 1 518 ? 1.244 32.062 30.906 1 93.81 518 ALA B O 1
ATOM 8682 N N . GLY B 1 519 ? -0.094 31.625 29.219 1 90.69 519 GLY B N 1
ATOM 8683 C CA . GLY B 1 519 ? -0.977 30.844 30.062 1 90.69 519 GLY B CA 1
ATOM 8684 C C . GLY B 1 519 ? -2.119 31.656 30.641 1 90.69 519 GLY B C 1
ATOM 8685 O O . GLY B 1 519 ? -2.971 31.109 31.359 1 90.69 519 GLY B O 1
ATOM 8686 N N . SER B 1 520 ? -2.207 32.906 30.328 1 89.31 520 SER B N 1
ATOM 8687 C CA . SER B 1 520 ? -3.285 33.781 30.844 1 89.31 520 SER B CA 1
ATOM 8688 C C . SER B 1 520 ? -4.605 33.438 30.141 1 89.31 520 SER B C 1
ATOM 8690 O O . SER B 1 520 ? -5.68 33.688 30.703 1 89.31 520 SER B O 1
ATOM 8692 N N . PHE B 1 521 ? -4.496 32.969 28.953 1 89.56 521 PHE B N 1
ATOM 8693 C CA . PHE B 1 521 ? -5.641 32.406 28.25 1 89.56 521 PHE B CA 1
ATOM 8694 C C . PHE B 1 521 ? -5.496 30.906 28.094 1 89.56 521 PHE B C 1
ATOM 8696 O O . PHE B 1 521 ? -4.477 30.438 27.578 1 89.56 521 PHE B O 1
ATOM 8703 N N . ASP B 1 522 ? -6.516 30.25 28.641 1 86.38 522 ASP B N 1
ATOM 8704 C CA . ASP B 1 522 ? -6.445 28.781 28.625 1 86.38 522 ASP B CA 1
ATOM 8705 C C . ASP B 1 522 ? -7.707 28.188 28 1 86.38 522 ASP B C 1
ATOM 8707 O O . ASP B 1 522 ? -8.781 28.25 28.609 1 86.38 522 ASP B O 1
ATOM 8711 N N . MET B 1 523 ? -7.492 27.578 26.938 1 83.81 523 MET B N 1
ATOM 8712 C CA . MET B 1 523 ? -8.633 27 26.234 1 83.81 523 MET B CA 1
ATOM 8713 C C . MET B 1 523 ? -9.172 25.781 26.969 1 83.81 523 MET B C 1
ATOM 8715 O O . MET B 1 523 ? -10.352 25.453 26.859 1 83.81 523 MET B O 1
ATOM 8719 N N . THR B 1 524 ? -8.305 25.062 27.688 1 77.81 524 THR B N 1
ATOM 8720 C CA . THR B 1 524 ? -8.734 23.891 28.453 1 77.81 524 THR B CA 1
ATOM 8721 C C . THR B 1 524 ? -9.711 24.297 29.547 1 77.81 524 THR B C 1
ATOM 8723 O O . THR B 1 524 ? -10.719 23.625 29.781 1 77.81 524 THR B O 1
ATOM 8726 N N . ARG B 1 525 ? -9.352 25.312 30.188 1 73.38 525 ARG B N 1
ATOM 8727 C CA . ARG B 1 525 ? -10.227 25.828 31.234 1 73.38 525 ARG B CA 1
ATOM 8728 C C . ARG B 1 525 ? -11.555 26.312 30.656 1 73.38 525 ARG B C 1
ATOM 8730 O O . ARG B 1 525 ? -12.609 26.125 31.266 1 73.38 525 ARG B O 1
ATOM 8737 N N . ALA B 1 526 ? -11.406 26.906 29.531 1 75.12 526 ALA B N 1
ATOM 8738 C CA . ALA B 1 526 ? -12.617 27.375 28.859 1 75.12 526 ALA B CA 1
ATOM 8739 C C . ALA B 1 526 ? -13.531 26.203 28.516 1 75.12 526 ALA B C 1
ATOM 8741 O O . ALA B 1 526 ? -14.75 26.297 28.641 1 75.12 526 ALA B O 1
ATOM 8742 N N . ARG B 1 527 ? -12.953 25.141 28.156 1 74.5 527 ARG B N 1
ATOM 8743 C CA . ARG B 1 527 ? -13.711 23.938 27.812 1 74.5 527 ARG B CA 1
ATOM 8744 C C . ARG B 1 527 ? -14.391 23.344 29.047 1 74.5 527 ARG B C 1
ATOM 8746 O O . ARG B 1 527 ? -15.531 22.875 28.953 1 74.5 527 ARG B O 1
ATOM 8753 N N . ALA B 1 528 ? -13.656 23.266 30.125 1 71.06 528 ALA B N 1
ATOM 8754 C CA . ALA B 1 528 ? -14.195 22.734 31.375 1 71.06 528 ALA B CA 1
ATOM 8755 C C . ALA B 1 528 ? -15.383 23.578 31.859 1 71.06 528 ALA B C 1
ATOM 8757 O O . ALA B 1 528 ? -16.344 23.031 32.406 1 71.06 528 ALA B O 1
ATOM 8758 N N . ALA B 1 529 ? -15.312 24.828 31.656 1 65.5 529 ALA B N 1
ATOM 8759 C CA . ALA B 1 529 ? -16.375 25.75 32.062 1 65.5 529 ALA B CA 1
ATOM 8760 C C . ALA B 1 529 ? -17.656 25.516 31.281 1 65.5 529 ALA B C 1
ATOM 8762 O O . ALA B 1 529 ? -18.75 25.719 31.781 1 65.5 529 ALA B O 1
ATOM 8763 N N . LEU B 1 530 ? -17.375 25.094 30.109 1 66.56 530 LEU B N 1
ATOM 8764 C CA . LEU B 1 530 ? -18.531 24.828 29.266 1 66.56 530 LEU B CA 1
ATOM 8765 C C . LEU B 1 530 ? -19.219 23.531 29.688 1 66.56 530 LEU B C 1
ATOM 8767 O O . LEU B 1 530 ? -20.422 23.375 29.484 1 66.56 530 LEU B O 1
ATOM 8771 N N . ARG B 1 531 ? -18.422 22.656 30.25 1 58.44 531 ARG B N 1
ATOM 8772 C CA . ARG B 1 531 ? -19 21.391 30.688 1 58.44 531 ARG B CA 1
ATOM 8773 C C . ARG B 1 531 ? -19.641 21.547 32.062 1 58.44 531 ARG B C 1
ATOM 8775 O O . ARG B 1 531 ? -20.453 20.703 32.469 1 58.44 531 ARG B O 1
ATOM 8782 N N . ALA B 1 532 ? -19.234 22.578 33.062 1 48.28 532 ALA B N 1
ATOM 8783 C CA . ALA B 1 532 ? -19.828 22.703 34.375 1 48.28 532 ALA B CA 1
ATOM 8784 C C . ALA B 1 532 ? -21.312 23.062 34.312 1 48.28 532 ALA B C 1
ATOM 8786 O O . ALA B 1 532 ? -21.703 23.938 33.531 1 48.28 532 ALA B O 1
ATOM 8787 N N . PRO B 1 533 ? -22.188 22.344 34.969 1 42.16 533 PRO B N 1
ATOM 8788 C CA . PRO B 1 533 ? -23.625 22.625 35 1 42.16 533 PRO B CA 1
ATOM 8789 C C . PRO B 1 533 ? -23.938 24.016 35.562 1 42.16 533 PRO B C 1
ATOM 8791 O O . PRO B 1 533 ? -23.172 24.547 36.344 1 42.16 533 PRO B O 1
ATOM 8794 N N . ALA B 1 534 ? -24.859 24.953 35.156 1 39.88 534 ALA B N 1
ATOM 8795 C CA . ALA B 1 534 ? -25.484 26.141 35.688 1 39.88 534 ALA B CA 1
ATOM 8796 C C . ALA B 1 534 ? -26.016 25.875 37.094 1 39.88 534 ALA B C 1
ATOM 8798 O O . ALA B 1 534 ? -26.953 25.094 37.281 1 39.88 534 ALA B O 1
ATOM 8799 N N . GLY B 1 535 ? -25.469 25.766 38.25 1 31.42 535 GLY B N 1
ATOM 8800 C CA . GLY B 1 535 ? -26 25.641 39.594 1 31.42 535 GLY B CA 1
ATOM 8801 C C . GLY B 1 535 ? -27.062 26.672 39.906 1 31.42 535 GLY B C 1
ATOM 8802 O O . GLY B 1 535 ? -27.062 27.766 39.344 1 31.42 535 GLY B O 1
ATOM 8803 N N . ALA B 1 536 ? -28.281 26.266 40.781 1 32.47 536 ALA B N 1
ATOM 8804 C CA . ALA B 1 536 ? -29.484 26.766 41.438 1 32.47 536 ALA B CA 1
ATOM 8805 C C . ALA B 1 536 ? -29.172 27.891 42.406 1 32.47 536 ALA B C 1
ATOM 8807 O O . ALA B 1 536 ? -28.391 27.688 43.344 1 32.47 536 ALA B O 1
ATOM 8808 N N . LYS B 1 537 ? -29.312 29.109 42.188 1 26.19 537 LYS B N 1
ATOM 8809 C CA . LYS B 1 537 ? -29.531 30.172 43.188 1 26.19 537 LYS B CA 1
ATOM 8810 C C . LYS B 1 537 ? -30.781 29.891 44.031 1 26.19 537 LYS B C 1
ATOM 8812 O O . LYS B 1 537 ? -31.891 29.891 43.531 1 26.19 537 LYS B O 1
ATOM 8817 N N . LYS B 1 538 ? -30.781 28.938 45.094 1 28.67 538 LYS B N 1
ATOM 8818 C CA . LYS B 1 538 ? -31.734 28.812 46.188 1 28.67 538 LYS B CA 1
ATOM 8819 C C . LYS B 1 538 ? -32.031 30.172 46.781 1 28.67 538 LYS B C 1
ATOM 8821 O O . LYS B 1 538 ? -31.141 30.844 47.312 1 28.67 538 LYS B O 1
ATOM 8826 N N . GLN B 1 539 ? -33.281 30.828 46.281 1 19.28 539 GLN B N 1
ATOM 8827 C CA . GLN B 1 539 ? -33.906 31.984 46.938 1 19.28 539 GLN B CA 1
ATOM 8828 C C . GLN B 1 539 ? -34.406 31.641 48.344 1 19.28 539 GLN B C 1
ATOM 8830 O O . GLN B 1 539 ? -35.156 30.688 48.531 1 19.28 539 GLN B O 1
ATOM 8835 N N . GLY B 1 540 ? -33.875 31.922 49.406 1 22.14 540 GLY B N 1
ATOM 8836 C CA . GLY B 1 540 ? -34.125 31.812 50.812 1 22.14 540 GLY B CA 1
ATOM 8837 C C . GLY B 1 540 ? -35.344 32.594 51.281 1 22.14 540 GLY B C 1
ATOM 8838 O O . GLY B 1 540 ? -35.219 33.562 52.031 1 22.14 540 GLY B O 1
ATOM 8839 N N . SER B 1 541 ? -36.625 32.469 50.406 1 18.83 541 SER B N 1
ATOM 8840 C CA . SER B 1 541 ? -37.688 33.281 51 1 18.83 541 SER B CA 1
ATOM 8841 C C . SER B 1 541 ? -38.219 32.625 52.281 1 18.83 541 SER B C 1
ATOM 8843 O O . SER B 1 541 ? -38.469 31.406 52.281 1 18.83 541 SER B O 1
ATOM 8845 N N . THR B 1 542 ? -38.031 33.062 53.438 1 20.5 542 THR B N 1
ATOM 8846 C CA . THR B 1 542 ? -38.375 32.844 54.812 1 20.5 542 THR B CA 1
ATOM 8847 C C . THR B 1 542 ? -39.875 33.062 55.062 1 20.5 542 THR B C 1
ATOM 8849 O O . THR B 1 542 ? -40.344 33 56.188 1 20.5 542 THR B O 1
ATOM 8852 N N . GLY B 1 543 ? -40.75 33.125 53.906 1 17 543 GLY B N 1
ATOM 8853 C CA . GLY B 1 543 ? -41.938 33.688 54.469 1 17 543 GLY B CA 1
ATOM 8854 C C . GLY B 1 543 ? -42.688 32.75 55.406 1 17 543 GLY B C 1
ATOM 8855 O O . GLY B 1 543 ? -42.5 31.531 55.344 1 17 543 GLY B O 1
ATOM 8856 N N . GLY B 1 544 ? -43.469 33.188 56.438 1 18.83 544 GLY B N 1
ATOM 8857 C CA . GLY B 1 544 ? -44.156 32.969 57.688 1 18.83 544 GLY B CA 1
ATOM 8858 C C . GLY B 1 544 ? -45.5 32.25 57.531 1 18.83 544 GLY B C 1
ATOM 8859 O O . GLY B 1 544 ? -46.156 31.938 58.531 1 18.83 544 GLY B O 1
ATOM 8860 N N . ALA B 1 545 ? -46 32.156 56.156 1 16.98 545 ALA B N 1
ATOM 8861 C CA . ALA B 1 545 ? -47.438 32.25 56.406 1 16.98 545 ALA B CA 1
ATOM 8862 C C . ALA B 1 545 ? -47.969 30.969 57.094 1 16.98 545 ALA B C 1
ATOM 8864 O O . ALA B 1 545 ? -47.344 29.906 57 1 16.98 545 ALA B O 1
ATOM 8865 N N . LYS B 1 546 ? -49.25 31.125 57.5 1 19.33 546 LYS B N 1
ATOM 8866 C CA . LYS B 1 546 ? -50.281 30.812 58.438 1 19.33 546 LYS B CA 1
ATOM 8867 C C . LYS B 1 546 ? -51.031 29.547 58.062 1 19.33 546 LYS B C 1
ATOM 8869 O O . LYS B 1 546 ? -51.094 29.188 56.875 1 19.33 546 LYS B O 1
ATOM 8874 N N . ASP B 1 547 ? -51.531 28.75 58.844 1 18.41 547 ASP B N 1
ATOM 8875 C CA . ASP B 1 547 ? -52 27.406 59.125 1 18.41 547 ASP B CA 1
ATOM 8876 C C . ASP B 1 547 ? -53.312 27.125 58.406 1 18.41 547 ASP B C 1
ATOM 8878 O O . ASP B 1 547 ? -53.875 26.031 58.5 1 18.41 547 ASP B O 1
ATOM 8882 N N . ASN B 1 548 ? -53.781 28.203 57.5 1 16.22 548 ASN B N 1
ATOM 8883 C CA . ASN B 1 548 ? -55.219 28.094 57.781 1 16.22 548 ASN B CA 1
ATOM 8884 C C . ASN B 1 548 ? -55.812 26.844 57.156 1 16.22 548 ASN B C 1
ATOM 8886 O O . ASN B 1 548 ? -55.219 26.25 56.25 1 16.22 548 ASN B O 1
ATOM 8890 N N . GLY B 1 549 ? -57.094 26.812 57.094 1 17.39 549 GLY B N 1
ATOM 8891 C CA . GLY B 1 549 ? -58.281 26 57.406 1 17.39 549 GLY B CA 1
ATOM 8892 C C . GLY B 1 549 ? -58.75 25.203 56.219 1 17.39 549 GLY B C 1
ATOM 8893 O O . GLY B 1 549 ? -58.719 23.969 56.25 1 17.39 549 GLY B O 1
ATOM 8894 N N . GLU B 1 550 ? -59.562 25.766 55.312 1 16.48 550 GLU B N 1
ATOM 8895 C CA . GLU B 1 550 ? -60.906 25.172 55.25 1 16.48 550 GLU B CA 1
ATOM 8896 C C . GLU B 1 550 ? -61.031 24.234 54.062 1 16.48 550 GLU B C 1
ATOM 8898 O O . GLU B 1 550 ? -60.312 23.219 53.969 1 16.48 550 GLU B O 1
ATOM 8903 N N . GLN B 1 551 ? -61.812 24.594 53 1 16.41 551 GLN B N 1
ATOM 8904 C CA . GLN B 1 551 ? -63.125 24.031 52.75 1 16.41 551 GLN B CA 1
ATOM 8905 C C . GLN B 1 551 ? -63.188 23.328 51.406 1 16.41 551 GLN B C 1
ATOM 8907 O O . GLN B 1 551 ? -64 22.453 51.188 1 16.41 551 GLN B O 1
ATOM 8912 N N . VAL B 1 552 ? -62.156 23.578 50.375 1 16.05 552 VAL B N 1
ATOM 8913 C CA . VAL B 1 552 ? -62.906 23.828 49.156 1 16.05 552 VAL B CA 1
ATOM 8914 C C . VAL B 1 552 ? -63.406 22.5 48.562 1 16.05 552 VAL B C 1
ATOM 8916 O O . VAL B 1 552 ? -62.812 21.453 48.781 1 16.05 552 VAL B O 1
ATOM 8919 N N . GLN B 1 553 ? -64.312 22.812 47.438 1 16.2 553 GLN B N 1
ATOM 8920 C CA . GLN B 1 553 ? -65.562 22.328 46.812 1 16.2 553 GLN B CA 1
ATOM 8921 C C . GLN B 1 553 ? -65.25 21.5 45.562 1 16.2 553 GLN B C 1
ATOM 8923 O O . GLN B 1 553 ? -64.312 21.797 44.812 1 16.2 553 GLN B O 1
ATOM 8928 N N . HIS B 1 554 ? -65.875 20.406 45.219 1 16.62 554 HIS B N 1
ATOM 8929 C CA . HIS B 1 554 ? -65.812 19.109 44.531 1 16.62 554 HIS B CA 1
ATOM 8930 C C . HIS B 1 554 ? -66.062 19.266 43.031 1 16.62 554 HIS B C 1
ATOM 8932 O O . HIS B 1 554 ? -65.938 18.281 42.281 1 16.62 554 HIS B O 1
ATOM 8938 N N . GLU B 1 555 ? -66.25 20.547 42.344 1 16.11 555 GLU B N 1
ATOM 8939 C CA . GLU B 1 555 ? -67.25 20.219 41.375 1 16.11 555 GLU B CA 1
ATOM 8940 C C . GLU B 1 555 ? -66.688 19.672 40.062 1 16.11 555 GLU B C 1
ATOM 8942 O O . GLU B 1 555 ? -65.5 19.953 39.75 1 16.11 555 GLU B O 1
ATOM 8947 N N . GLN B 1 556 ? -67.5 18.969 39.125 1 16.67 556 GLN B N 1
ATOM 8948 C CA . GLN B 1 556 ? -67.562 17.812 38.25 1 16.67 556 GLN B CA 1
ATOM 8949 C C . GLN B 1 556 ? -67.25 18.188 36.812 1 16.67 556 GLN B C 1
ATOM 8951 O O . GLN B 1 556 ? -66.688 17.375 36.062 1 16.67 556 GLN B O 1
ATOM 8956 N N . GLN B 1 557 ? -67.25 19.516 36.281 1 15.88 557 GLN B N 1
ATOM 8957 C CA . GLN B 1 557 ? -68.062 19.438 35.062 1 15.88 557 GLN B CA 1
ATOM 8958 C C . GLN B 1 557 ? -67.188 19.109 33.844 1 15.88 557 GLN B C 1
ATOM 8960 O O . GLN B 1 557 ? -66 19.406 33.812 1 15.88 557 GLN B O 1
ATOM 8965 N N . PRO B 1 558 ? -67.812 18.734 32.562 1 18.42 558 PRO B N 1
ATOM 8966 C CA . PRO B 1 558 ? -67.688 17.844 31.391 1 18.42 558 PRO B CA 1
ATOM 8967 C C . PRO B 1 558 ? -67.062 18.531 30.188 1 18.42 558 PRO B C 1
ATOM 8969 O O . PRO B 1 558 ? -67.312 19.703 29.922 1 18.42 558 PRO B O 1
ATOM 8972 N N . ALA B 1 559 ? -65.875 18.172 29.766 1 17.08 559 ALA B N 1
ATOM 8973 C CA . ALA B 1 559 ? -64.938 18.766 28.828 1 17.08 559 ALA B CA 1
ATOM 8974 C C . ALA B 1 559 ? -65.438 18.688 27.406 1 17.08 559 ALA B C 1
ATOM 8976 O O . ALA B 1 559 ? -65.625 17.594 26.859 1 17.08 559 ALA B O 1
ATOM 8977 N N . ALA B 1 560 ? -66.062 19.812 27 1 14.72 560 ALA B N 1
ATOM 8978 C CA . ALA B 1 560 ? -66.688 20 25.719 1 14.72 560 ALA B CA 1
ATOM 8979 C C . ALA B 1 560 ? -65.75 20.062 24.562 1 14.72 560 ALA B C 1
ATOM 8981 O O . ALA B 1 560 ? -64.625 20.547 24.734 1 14.72 560 ALA B O 1
ATOM 8982 N N . LYS B 1 561 ? -66.062 19.516 23.281 1 16.86 561 LYS B N 1
ATOM 8983 C CA . LYS B 1 561 ? -65.688 18.938 22.016 1 16.86 561 LYS B CA 1
ATOM 8984 C C . LYS B 1 561 ? -65.375 20.016 20.984 1 16.86 561 LYS B C 1
ATOM 8986 O O . LYS B 1 561 ? -65 19.703 19.844 1 16.86 561 LYS B O 1
ATOM 8991 N N . ARG B 1 562 ? -65.375 21.5 21.234 1 14.62 562 ARG B N 1
ATOM 8992 C CA . ARG B 1 562 ? -65.938 22.141 20.031 1 14.62 562 ARG B CA 1
ATOM 8993 C C . ARG B 1 562 ? -64.875 22.266 18.953 1 14.62 562 ARG B C 1
ATOM 8995 O O . ARG B 1 562 ? -63.656 22.281 19.234 1 14.62 562 ARG B O 1
ATOM 9002 N N . THR B 1 563 ? -65.25 22.625 17.578 1 15.66 563 THR B N 1
ATOM 9003 C CA . THR B 1 563 ? -65.312 22.422 16.125 1 15.66 563 THR B CA 1
ATOM 9004 C C . THR B 1 563 ? -64.5 23.531 15.422 1 15.66 563 THR B C 1
ATOM 9006 O O . THR B 1 563 ? -64.375 23.516 14.195 1 15.66 563 THR B O 1
ATOM 9009 N N . ARG B 1 564 ? -63.375 24.297 16.031 1 14.7 564 ARG B N 1
ATOM 9010 C CA . ARG B 1 564 ? -63.375 25.594 15.352 1 14.7 564 ARG B CA 1
ATOM 9011 C C . ARG B 1 564 ? -62.812 25.469 13.938 1 14.7 564 ARG B C 1
ATOM 9013 O O . ARG B 1 564 ? -61.938 24.641 13.688 1 14.7 564 ARG B O 1
ATOM 9020 N N . THR B 1 565 ? -63.312 26.438 12.984 1 15.25 565 THR B N 1
ATOM 9021 C CA . THR B 1 565 ? -63.594 26.859 11.609 1 15.25 565 THR B CA 1
ATOM 9022 C C . THR B 1 565 ? -62.344 27.453 10.969 1 15.25 565 THR B C 1
ATOM 9024 O O . THR B 1 565 ? -61.656 28.266 11.586 1 15.25 565 THR B O 1
ATOM 9027 N N . VAL B 1 566 ? -61.781 26.828 9.844 1 16.48 566 VAL B N 1
ATOM 9028 C CA . VAL B 1 566 ? -60.688 26.766 8.914 1 16.48 566 VAL B CA 1
ATOM 9029 C C . VAL B 1 566 ? -60.656 28.016 8.047 1 16.48 566 VAL B C 1
ATOM 9031 O O . VAL B 1 566 ? -61.469 28.188 7.164 1 16.48 566 VAL B O 1
ATOM 9034 N N . ALA B 1 567 ? -60.312 29.25 8.562 1 15.14 567 ALA B N 1
ATOM 9035 C CA . ALA B 1 567 ? -60.5 30.484 7.801 1 15.14 567 ALA B CA 1
ATOM 9036 C C . ALA B 1 567 ? -59.531 30.562 6.641 1 15.14 567 ALA B C 1
ATOM 9038 O O . ALA B 1 567 ? -58.312 30.297 6.812 1 15.14 567 ALA B O 1
ATOM 9039 N N . VAL B 1 568 ? -59.938 30.781 5.277 1 15.64 568 VAL B N 1
ATOM 9040 C CA . VAL B 1 568 ? -59.594 30.688 3.861 1 15.64 568 VAL B CA 1
ATOM 9041 C C . VAL B 1 568 ? -58.812 31.922 3.438 1 15.64 568 VAL B C 1
ATOM 9043 O O . VAL B 1 568 ? -57.969 31.859 2.533 1 15.64 568 VAL B O 1
ATOM 9046 N N . GLY B 1 569 ? -58.812 33.156 4.105 1 14.23 569 GLY B N 1
ATOM 9047 C CA . GLY B 1 569 ? -59.094 34.219 3.168 1 14.23 569 GLY B CA 1
ATOM 9048 C C . GLY B 1 569 ? -57.938 34.562 2.26 1 14.23 569 GLY B C 1
ATOM 9049 O O . GLY B 1 569 ? -56.812 34.125 2.523 1 14.23 569 GLY B O 1
ATOM 9050 N N . GLU B 1 570 ? -58.031 35.75 1.393 1 15.11 570 GLU B N 1
ATOM 9051 C CA . GLU B 1 570 ? -58.031 36.312 0.055 1 15.11 570 GLU B CA 1
ATOM 9052 C C . GLU B 1 570 ? -56.656 36.906 -0.294 1 15.11 570 GLU B C 1
ATOM 9054 O O . GLU B 1 570 ? -55.844 37.125 0.588 1 15.11 570 GLU B O 1
ATOM 9059 N N . VAL B 1 571 ? -56.625 37.875 -1.285 1 15.27 571 VAL B N 1
ATOM 9060 C CA . VAL B 1 571 ? -56.281 38.188 -2.676 1 15.27 571 VAL B CA 1
ATOM 9061 C C . VAL B 1 571 ? -55.062 39.062 -2.734 1 15.27 571 VAL B C 1
ATOM 9063 O O . VAL B 1 571 ? -54.625 39.594 -1.712 1 15.27 571 VAL B O 1
ATOM 9066 N N . ALA B 1 572 ? -55.031 40.188 -3.5 1 15.12 572 ALA B N 1
ATOM 9067 C CA . ALA B 1 572 ? -54.562 40.625 -4.812 1 15.12 572 ALA B CA 1
ATOM 9068 C C . ALA B 1 572 ? -53.5 41.719 -4.684 1 15.12 572 ALA B C 1
ATOM 9070 O O . ALA B 1 572 ? -52.469 41.688 -5.371 1 15.12 572 ALA B O 1
ATOM 9071 N N . ALA B 1 573 ? -53.625 42.812 -3.949 1 13.84 573 ALA B N 1
ATOM 9072 C CA . ALA B 1 573 ? -53.594 44 -4.801 1 13.84 573 ALA B CA 1
ATOM 9073 C C . ALA B 1 573 ? -52.156 44.562 -4.938 1 13.84 573 ALA B C 1
ATOM 9075 O O . ALA B 1 573 ? -51.938 45.531 -5.66 1 13.84 573 ALA B O 1
ATOM 9076 N N . LYS B 1 574 ? -51.031 44.062 -4.438 1 15.68 574 LYS B N 1
ATOM 9077 C CA . LYS B 1 574 ? -50.219 45.25 -4.102 1 15.68 574 LYS B CA 1
ATOM 9078 C C . LYS B 1 574 ? -49.594 45.875 -5.348 1 15.68 574 LYS B C 1
ATOM 9080 O O . LYS B 1 574 ? -49.031 45.156 -6.195 1 15.68 574 LYS B O 1
ATOM 9085 N N . THR B 1 575 ? -49.781 47.094 -5.594 1 14.79 575 THR B N 1
ATOM 9086 C CA . THR B 1 575 ? -49.688 48.156 -6.57 1 14.79 575 THR B CA 1
ATOM 9087 C C . THR B 1 575 ? -48.25 48.406 -6.98 1 14.79 575 THR B C 1
ATOM 9089 O O . THR B 1 575 ? -47.312 48.125 -6.207 1 14.79 575 THR B O 1
ATOM 9092 N N . PRO B 1 576 ? -47.906 49.312 -8.062 1 15.63 576 PRO B N 1
ATOM 9093 C CA . PRO B 1 576 ? -47.188 49.531 -9.32 1 15.63 576 PRO B CA 1
ATOM 9094 C C . PRO B 1 576 ? -45.906 50.344 -9.117 1 15.63 576 PRO B C 1
ATOM 9096 O O . PRO B 1 576 ? -44.969 50.25 -9.914 1 15.63 576 PRO B O 1
ATOM 9099 N N . ALA B 1 577 ? -45.562 51.062 -7.957 1 16.31 577 ALA B N 1
ATOM 9100 C CA . ALA B 1 577 ? -45.219 52.406 -8.383 1 16.31 577 ALA B CA 1
ATOM 9101 C C . ALA B 1 577 ? -43.844 52.438 -9.055 1 16.31 577 ALA B C 1
ATOM 9103 O O . ALA B 1 577 ? -42.969 51.656 -8.695 1 16.31 577 ALA B O 1
ATOM 9104 N N . SER B 1 578 ? -43.469 53.219 -10.219 1 15.54 578 SER B N 1
ATOM 9105 C CA . SER B 1 578 ? -42.75 53.5 -11.461 1 15.54 578 SER B CA 1
ATOM 9106 C C . SER B 1 578 ? -41.344 53.969 -11.18 1 15.54 578 SER B C 1
ATOM 9108 O O . SER B 1 578 ? -40.375 53.406 -11.719 1 15.54 578 SER B O 1
ATOM 9110 N N . VAL B 1 579 ? -41 55.219 -10.648 1 15.57 579 VAL B N 1
ATOM 9111 C CA . VAL B 1 579 ? -40.531 56.219 -11.617 1 15.57 579 VAL B CA 1
ATOM 9112 C C . VAL B 1 579 ? -39 56.094 -11.797 1 15.57 579 VAL B C 1
ATOM 9114 O O . VAL B 1 579 ? -38.344 55.438 -10.992 1 15.57 579 VAL B O 1
ATOM 9117 N N . SER B 1 580 ? -38.156 57.344 -11.93 1 15.71 580 SER B N 1
ATOM 9118 C CA . SER B 1 580 ? -37.5 58.094 -13.008 1 15.71 580 SER B CA 1
ATOM 9119 C C . SER B 1 580 ? -35.969 58.031 -12.883 1 15.71 580 SER B C 1
ATOM 9121 O O . SER B 1 580 ? -35.281 57.875 -13.883 1 15.71 580 SER B O 1
ATOM 9123 N N . VAL B 1 581 ? -35.188 58.125 -11.633 1 16.08 581 VAL B N 1
ATOM 9124 C CA . VAL B 1 581 ? -34.281 59.25 -11.82 1 16.08 581 VAL B CA 1
ATOM 9125 C C . VAL B 1 581 ? -33.062 58.781 -12.578 1 16.08 581 VAL B C 1
ATOM 9127 O O . VAL B 1 581 ? -32.469 57.75 -12.281 1 16.08 581 VAL B O 1
ATOM 9130 N N . LYS B 1 582 ? -32.656 59.5 -13.648 1 15.71 582 LYS B N 1
ATOM 9131 C CA . LYS B 1 582 ? -31.797 59.594 -14.836 1 15.71 582 LYS B CA 1
ATOM 9132 C C . LYS B 1 582 ? -30.328 59.688 -14.453 1 15.71 582 LYS B C 1
ATOM 9134 O O . LYS B 1 582 ? -29.875 60.719 -13.945 1 15.71 582 LYS B O 1
ATOM 9139 N N . LEU B 1 583 ? -29.812 58.75 -13.719 1 15.32 583 LEU B N 1
ATOM 9140 C CA . LEU B 1 583 ? -28.438 59.031 -13.344 1 15.32 583 LEU B CA 1
ATOM 9141 C C . LEU B 1 583 ? -27.578 59.281 -14.578 1 15.32 583 LEU B C 1
ATOM 9143 O O . LEU B 1 583 ? -27.75 58.625 -15.602 1 15.32 583 LEU B O 1
ATOM 9147 N N . ASN B 1 584 ? -26.781 60.312 -14.57 1 16.88 584 ASN B N 1
ATOM 9148 C CA . ASN B 1 584 ? -25.938 61.062 -15.492 1 16.88 584 ASN B CA 1
ATOM 9149 C C . ASN B 1 584 ? -24.953 60.156 -16.219 1 16.88 584 ASN B C 1
ATOM 9151 O O . ASN B 1 584 ? -24.625 59.062 -15.734 1 16.88 584 ASN B O 1
ATOM 9155 N N . GLY B 1 585 ? -24.281 60.562 -17.344 1 16.16 585 GLY B N 1
ATOM 9156 C CA . GLY B 1 585 ? -23.859 60.281 -18.703 1 16.16 585 GLY B CA 1
ATOM 9157 C C . GLY B 1 585 ? -22.484 59.656 -18.781 1 16.16 585 GLY B C 1
ATOM 9158 O O . GLY B 1 585 ? -22.062 59.188 -19.844 1 16.16 585 GLY B O 1
ATOM 9159 N N . VAL B 1 586 ? -21.469 59.812 -17.766 1 18.77 586 VAL B N 1
ATOM 9160 C CA . VAL B 1 586 ? -20.234 60.094 -18.5 1 18.77 586 VAL B CA 1
ATOM 9161 C C . VAL B 1 586 ? -19.812 58.875 -19.297 1 18.77 586 VAL B C 1
ATOM 9163 O O . VAL B 1 586 ? -19.984 57.75 -18.844 1 18.77 586 VAL B O 1
ATOM 9166 N N . THR B 1 587 ? -19.375 58.969 -20.547 1 17.25 587 THR B N 1
ATOM 9167 C CA . THR B 1 587 ? -19.188 58.344 -21.844 1 17.25 587 THR B CA 1
ATOM 9168 C C . THR B 1 587 ? -17.938 57.469 -21.844 1 17.25 587 THR B C 1
ATOM 9170 O O . THR B 1 587 ? -17.734 56.688 -22.766 1 17.25 587 THR B O 1
ATOM 9173 N N . ALA B 1 588 ? -17 57.312 -20.844 1 19.38 588 ALA B N 1
ATOM 9174 C CA . ALA B 1 588 ? -15.656 57.25 -21.422 1 19.38 588 ALA B CA 1
ATOM 9175 C C . ALA B 1 588 ? -15.477 55.938 -22.188 1 19.38 588 ALA B C 1
ATOM 9177 O O . ALA B 1 588 ? -15.93 54.875 -21.734 1 19.38 588 ALA B O 1
ATOM 9178 N N . SER B 1 589 ? -15.266 55.938 -23.453 1 16.8 589 SER B N 1
ATOM 9179 C CA . SER B 1 589 ? -15.227 54.969 -24.531 1 16.8 589 SER B CA 1
ATOM 9180 C C . SER B 1 589 ? -14.016 54.031 -24.406 1 16.8 589 SER B C 1
ATOM 9182 O O . SER B 1 589 ? -13.797 53.156 -25.25 1 16.8 589 SER B O 1
ATOM 9184 N N . VAL B 1 590 ? -13.594 53.531 -23.344 1 17.75 590 VAL B N 1
ATOM 9185 C CA . VAL B 1 590 ? -12.266 52.938 -23.422 1 17.75 590 VAL B CA 1
ATOM 9186 C C . VAL B 1 590 ? -12.289 51.75 -24.375 1 17.75 590 VAL B C 1
ATOM 9188 O O . VAL B 1 590 ? -13.164 50.875 -24.281 1 17.75 590 VAL B O 1
ATOM 9191 N N . THR B 1 591 ? -11.672 51.812 -25.562 1 17.78 591 THR B N 1
ATOM 9192 C CA . THR B 1 591 ? -11.594 50.906 -26.703 1 17.78 591 THR B CA 1
ATOM 9193 C C . THR B 1 591 ? -10.945 49.594 -26.312 1 17.78 591 THR B C 1
ATOM 9195 O O . THR B 1 591 ? -9.977 49.562 -25.547 1 17.78 591 THR B O 1
ATOM 9198 N N . PRO B 1 592 ? -11.422 48.375 -26.828 1 17.16 592 PRO B N 1
ATOM 9199 C CA . PRO B 1 592 ? -11.305 46.938 -26.594 1 17.16 592 PRO B CA 1
ATOM 9200 C C . PRO B 1 592 ? -9.969 46.375 -27.062 1 17.16 592 PRO B C 1
ATOM 9202 O O . PRO B 1 592 ? -9.727 45.156 -26.922 1 17.16 592 PRO B O 1
ATOM 9205 N N . VAL B 1 593 ? -8.789 46.875 -26.828 1 18.83 593 VAL B N 1
ATOM 9206 C CA . VAL B 1 593 ? -7.82 46.25 -27.719 1 18.83 593 VAL B CA 1
ATOM 9207 C C . VAL B 1 593 ? -7.805 44.75 -27.516 1 18.83 593 VAL B C 1
ATOM 9209 O O . VAL B 1 593 ? -7.816 44.281 -26.375 1 18.83 593 VAL B O 1
ATOM 9212 N N . ALA B 1 594 ? -8.086 43.844 -28.484 1 17.3 594 ALA B N 1
ATOM 9213 C CA . ALA B 1 594 ? -8.352 42.406 -28.766 1 17.3 594 ALA B CA 1
ATOM 9214 C C . ALA B 1 594 ? -7.102 41.562 -28.531 1 17.3 594 ALA B C 1
ATOM 9216 O O . ALA B 1 594 ? -6.695 40.812 -29.391 1 17.3 594 ALA B O 1
ATOM 9217 N N . ASN B 1 595 ? -6.223 41.875 -27.609 1 18.14 595 ASN B N 1
ATOM 9218 C CA . ASN B 1 595 ? -4.977 41.156 -27.797 1 18.14 595 ASN B CA 1
ATOM 9219 C C . ASN B 1 595 ? -5.199 39.625 -27.734 1 18.14 595 ASN B C 1
ATOM 9221 O O . ASN B 1 595 ? -6.074 39.156 -27.016 1 18.14 595 ASN B O 1
ATOM 9225 N N . GLY B 1 596 ? -4.656 38.781 -28.672 1 17.69 596 GLY B N 1
ATOM 9226 C CA . GLY B 1 596 ? -4.688 37.438 -29.203 1 17.69 596 GLY B CA 1
ATOM 9227 C C . GLY B 1 596 ? -4.34 36.375 -28.172 1 17.69 596 GLY B C 1
ATOM 9228 O O . GLY B 1 596 ? -3.451 36.562 -27.344 1 17.69 596 GLY B O 1
ATOM 9229 N N . TYR B 1 597 ? -5.309 35.469 -27.812 1 17.56 597 TYR B N 1
ATOM 9230 C CA . TYR B 1 597 ? -5.418 34.344 -26.891 1 17.56 597 TYR B CA 1
ATOM 9231 C C . TYR B 1 597 ? -4.41 33.25 -27.234 1 17.56 597 TYR B C 1
ATOM 9233 O O . TYR B 1 597 ? -4.586 32.531 -28.203 1 17.56 597 TYR B O 1
ATOM 9241 N N . HIS B 1 598 ? -3.092 33.531 -27.219 1 18.33 598 HIS B N 1
ATOM 9242 C CA . HIS B 1 598 ? -2.314 32.344 -27.562 1 18.33 598 HIS B CA 1
ATOM 9243 C C . HIS B 1 598 ? -2.641 31.188 -26.641 1 18.33 598 HIS B C 1
ATOM 9245 O O . HIS B 1 598 ? -2.779 31.375 -25.422 1 18.33 598 HIS B O 1
ATOM 9251 N N . LYS B 1 599 ? -3.262 30.172 -27.109 1 18.55 599 LYS B N 1
ATOM 9252 C CA . LYS B 1 599 ? -3.768 28.906 -26.562 1 18.55 599 LYS B CA 1
ATOM 9253 C C . LYS B 1 599 ? -2.678 28.156 -25.797 1 18.55 599 LYS B C 1
ATOM 9255 O O . LYS B 1 599 ? -1.62 27.859 -26.344 1 18.55 599 LYS B O 1
ATOM 9260 N N . ALA B 1 600 ? -2.605 28.359 -24.469 1 19.02 600 ALA B N 1
ATOM 9261 C CA . ALA B 1 600 ? -1.729 27.656 -23.547 1 19.02 600 ALA B CA 1
ATOM 9262 C C . ALA B 1 600 ? -1.911 26.141 -23.656 1 19.02 600 ALA B C 1
ATOM 9264 O O . ALA B 1 600 ? -3.004 25.625 -23.422 1 19.02 600 ALA B O 1
ATOM 9265 N N . SER B 1 601 ? -1.368 25.562 -24.734 1 18.64 601 SER B N 1
ATOM 9266 C CA . SER B 1 601 ? -1.434 24.109 -24.891 1 18.64 601 SER B CA 1
ATOM 9267 C C . SER B 1 601 ? -1.003 23.406 -23.609 1 18.64 601 SER B C 1
ATOM 9269 O O . SER B 1 601 ? -0.003 23.781 -22.984 1 18.64 601 SER B O 1
ATOM 9271 N N . ALA B 1 602 ? -1.945 22.797 -22.953 1 19.56 602 ALA B N 1
ATOM 9272 C CA . ALA B 1 602 ? -2.031 22.062 -21.688 1 19.56 602 ALA B CA 1
ATOM 9273 C C . ALA B 1 602 ? -1.024 20.922 -21.641 1 19.56 602 ALA B C 1
ATOM 9275 O O . ALA B 1 602 ? -1.146 20.016 -20.812 1 19.56 602 ALA B O 1
ATOM 9276 N N . ASN B 1 603 ? -0.131 20.875 -22.719 1 20.69 603 ASN B N 1
ATOM 9277 C CA . ASN B 1 603 ? 0.585 19.609 -22.609 1 20.69 603 ASN B CA 1
ATOM 9278 C C . ASN B 1 603 ? 1.407 19.547 -21.312 1 20.69 603 ASN B C 1
ATOM 9280 O O . ASN B 1 603 ? 2.34 20.328 -21.141 1 20.69 603 ASN B O 1
ATOM 9284 N N . GLY B 1 604 ? 0.741 19.5 -20.25 1 21.05 604 GLY B N 1
ATOM 9285 C CA . GLY B 1 604 ? 1.266 19.484 -18.906 1 21.05 604 GLY B CA 1
ATOM 9286 C C . GLY B 1 604 ? 2.373 18.469 -18.703 1 21.05 604 GLY B C 1
ATOM 9287 O O . GLY B 1 604 ? 2.109 17.266 -18.547 1 21.05 604 GLY B O 1
ATOM 9288 N N . THR B 1 605 ? 3.365 18.578 -19.625 1 20.75 605 THR B N 1
ATOM 9289 C CA . THR B 1 605 ? 4.543 17.75 -19.375 1 20.75 605 THR B CA 1
ATOM 9290 C C . THR B 1 605 ? 5.051 17.922 -17.953 1 20.75 605 THR B C 1
ATOM 9292 O O . THR B 1 605 ? 5.113 19.047 -17.453 1 20.75 605 THR B O 1
ATOM 9295 N N . VAL B 1 606 ? 4.84 16.953 -17.172 1 22.11 606 VAL B N 1
ATOM 9296 C CA . VAL B 1 606 ? 5.273 16.656 -15.812 1 22.11 606 VAL B CA 1
ATOM 9297 C C . VAL B 1 606 ? 6.754 17 -15.648 1 22.11 606 VAL B C 1
ATOM 9299 O O . VAL B 1 606 ? 7.344 16.766 -14.594 1 22.11 606 VAL B O 1
ATOM 9302 N N . GLY B 1 607 ? 7.363 17.453 -16.797 1 22.88 607 GLY B N 1
ATOM 9303 C CA . GLY B 1 607 ? 8.758 17.844 -16.625 1 22.88 607 GLY B CA 1
ATOM 9304 C C . GLY B 1 607 ? 8.938 19.062 -15.75 1 22.88 607 GLY B C 1
ATOM 9305 O O . GLY B 1 607 ? 9.992 19.703 -15.781 1 22.88 607 GLY B O 1
ATOM 9306 N N . ALA B 1 608 ? 7.871 19.406 -15.094 1 23.25 608 ALA B N 1
ATOM 9307 C CA . ALA B 1 608 ? 7.902 20.781 -14.617 1 23.25 608 ALA B CA 1
ATOM 9308 C C . ALA B 1 608 ? 8.992 20.984 -13.57 1 23.25 608 ALA B C 1
ATOM 9310 O O . ALA B 1 608 ? 9.312 22.109 -13.195 1 23.25 608 ALA B O 1
ATOM 9311 N N . HIS B 1 609 ? 9.305 19.922 -12.93 1 22.02 609 HIS B N 1
ATOM 9312 C CA . HIS B 1 609 ? 10.125 20.297 -11.781 1 22.02 609 HIS B CA 1
ATOM 9313 C C . HIS B 1 609 ? 11.469 20.859 -12.227 1 22.02 609 HIS B C 1
ATOM 9315 O O . HIS B 1 609 ? 12.117 21.594 -11.484 1 22.02 609 HIS B O 1
ATOM 9321 N N . ALA B 1 610 ? 12.008 20.297 -13.336 1 22.58 610 ALA B N 1
ATOM 9322 C CA . ALA B 1 610 ? 13.336 20.75 -13.711 1 22.58 610 ALA B CA 1
ATOM 9323 C C . ALA B 1 610 ? 13.281 22.141 -14.336 1 22.58 610 ALA B C 1
ATOM 9325 O O . ALA B 1 610 ? 14.312 22.781 -14.539 1 22.58 610 ALA B O 1
ATOM 9326 N N . LYS B 1 611 ? 12.125 22.5 -14.867 1 25.69 611 LYS B N 1
ATOM 9327 C CA . LYS B 1 611 ? 12.211 23.688 -15.695 1 25.69 611 LYS B CA 1
ATOM 9328 C C . LYS B 1 611 ? 12.312 24.953 -14.844 1 25.69 611 LYS B C 1
ATOM 9330 O O . LYS B 1 611 ? 12.422 26.062 -15.375 1 25.69 611 LYS B O 1
ATOM 9335 N N . ALA B 1 612 ? 11.969 24.766 -13.633 1 22.84 612 ALA B N 1
ATOM 9336 C CA . ALA B 1 612 ? 11.859 26.031 -12.922 1 22.84 612 ALA B CA 1
ATOM 9337 C C . ALA B 1 612 ? 13.219 26.719 -12.812 1 22.84 612 ALA B C 1
ATOM 9339 O O . ALA B 1 612 ? 13.297 27.875 -12.414 1 22.84 612 ALA B O 1
ATOM 9340 N N . PHE B 1 613 ? 14.258 25.922 -12.961 1 23.34 613 PHE B N 1
ATOM 9341 C CA . PHE B 1 613 ? 15.5 26.656 -12.789 1 23.34 613 PHE B CA 1
ATOM 9342 C C . PHE B 1 613 ? 15.734 27.609 -13.953 1 23.34 613 PHE B C 1
ATOM 9344 O O . PHE B 1 613 ? 16.484 28.578 -13.828 1 23.34 613 PHE B O 1
ATOM 9351 N N . VAL B 1 614 ? 15.219 27.219 -15.172 1 23.7 614 VAL B N 1
ATOM 9352 C CA . VAL B 1 614 ? 15.734 28 -16.297 1 23.7 614 VAL B CA 1
ATOM 9353 C C . VAL B 1 614 ? 15.062 29.375 -16.328 1 23.7 614 VAL B C 1
ATOM 9355 O O . VAL B 1 614 ? 15.641 30.328 -16.844 1 23.7 614 VAL B O 1
ATOM 9358 N N . LYS B 1 615 ? 13.773 29.391 -16.047 1 24.22 615 LYS B N 1
ATOM 9359 C CA . LYS B 1 615 ? 13.156 30.625 -16.5 1 24.22 615 LYS B CA 1
ATOM 9360 C C . LYS B 1 615 ? 13.539 31.797 -15.586 1 24.22 615 LYS B C 1
ATOM 9362 O O . LYS B 1 615 ? 13.039 32.906 -15.742 1 24.22 615 LYS B O 1
ATOM 9367 N N . ALA B 1 616 ? 14.164 31.516 -14.516 1 22.69 616 ALA B N 1
ATOM 9368 C CA . ALA B 1 616 ? 14.469 32.719 -13.719 1 22.69 616 ALA B CA 1
ATOM 9369 C C . ALA B 1 616 ? 15.438 33.625 -14.445 1 22.69 616 ALA B C 1
ATOM 9371 O O . ALA B 1 616 ? 15.969 34.562 -13.852 1 22.69 616 ALA B O 1
ATOM 9372 N N . ARG B 1 617 ? 15.75 33.344 -15.75 1 21.89 617 ARG B N 1
ATOM 9373 C CA . ARG B 1 617 ? 16.719 34.312 -16.219 1 21.89 617 ARG B CA 1
ATOM 9374 C C . ARG B 1 617 ? 16.141 35.719 -16.156 1 21.89 617 ARG B C 1
ATOM 9376 O O . ARG B 1 617 ? 16.781 36.656 -15.648 1 21.89 617 ARG B O 1
ATOM 9383 N N . ALA B 1 618 ? 15.289 36.062 -17.203 1 22.34 618 ALA B N 1
ATOM 9384 C CA . ALA B 1 618 ? 15.445 37.312 -17.969 1 22.34 618 ALA B CA 1
ATOM 9385 C C . ALA B 1 618 ? 14.75 38.469 -17.281 1 22.34 618 ALA B C 1
ATOM 9387 O O . ALA B 1 618 ? 14.688 39.594 -17.828 1 22.34 618 ALA B O 1
ATOM 9388 N N . VAL B 1 619 ? 13.898 38.25 -16.297 1 20.69 619 VAL B N 1
ATOM 9389 C CA . VAL B 1 619 ? 13.211 39.531 -16.031 1 20.69 619 VAL B CA 1
ATOM 9390 C C . VAL B 1 619 ? 14.164 40.5 -15.336 1 20.69 619 VAL B C 1
ATOM 9392 O O . VAL B 1 619 ? 14.344 40.438 -14.117 1 20.69 619 VAL B O 1
ATOM 9395 N N . VAL B 1 620 ? 15.508 40.438 -15.758 1 18.33 620 VAL B N 1
ATOM 9396 C CA . VAL B 1 620 ? 16.359 41.438 -15.094 1 18.33 620 VAL B CA 1
ATOM 9397 C C . VAL B 1 620 ? 15.758 42.812 -15.281 1 18.33 620 VAL B C 1
ATOM 9399 O O . VAL B 1 620 ? 14.805 43 -16.031 1 18.33 620 VAL B O 1
ATOM 9402 N N . ALA B 1 621 ? 16.688 43.812 -15.719 1 18.77 621 ALA B N 1
ATOM 9403 C CA . ALA B 1 621 ? 17.062 45.219 -15.445 1 18.77 621 ALA B CA 1
ATOM 9404 C C . ALA B 1 621 ? 16.25 46.188 -16.297 1 18.77 621 ALA B C 1
ATOM 9406 O O . ALA B 1 621 ? 16.703 46.594 -17.359 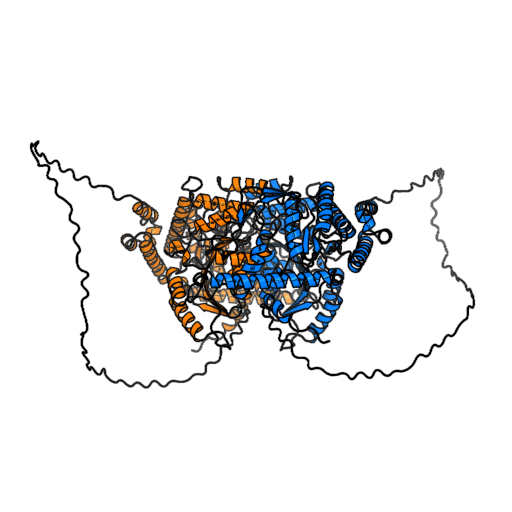1 18.77 621 ALA B O 1
ATOM 9407 N N . ALA B 1 622 ? 15.039 45.906 -16.828 1 19.25 622 ALA B N 1
ATOM 9408 C CA . ALA B 1 622 ? 14.703 47.094 -17.625 1 19.25 622 ALA B CA 1
ATOM 9409 C C . ALA B 1 622 ? 14.531 48.312 -16.75 1 19.25 622 ALA B C 1
ATOM 9411 O O . ALA B 1 622 ? 13.586 48.406 -15.961 1 19.25 622 ALA B O 1
ATOM 9412 N N . LYS B 1 623 ? 15.766 48.75 -16.016 1 17.59 623 LYS B N 1
ATOM 9413 C CA . LYS B 1 623 ? 15.859 50.188 -16.047 1 17.59 623 LYS B CA 1
ATOM 9414 C C . LYS B 1 623 ? 16.281 50.688 -17.422 1 17.59 623 LYS B C 1
ATOM 9416 O O . LYS B 1 623 ? 17.156 50.094 -18.062 1 17.59 623 LYS B O 1
#

Organism: Gonium pectorale (NCBI:txid33097)

Solvent-accessible surface area (backbone atoms only — not comparable to full-atom values): 66061 Å² total; per-residue (Å²): 110,49,68,66,76,48,56,69,67,50,69,69,44,48,52,49,34,52,46,51,52,48,48,46,50,50,51,34,51,50,49,48,50,51,44,43,71,72,40,68,78,64,63,74,75,62,61,86,83,44,58,68,87,63,60,68,70,56,47,52,46,42,51,51,48,48,42,76,54,47,81,75,42,51,44,33,24,74,37,20,48,35,44,48,28,30,38,46,37,66,42,70,40,81,46,82,75,76,73,54,57,41,56,74,39,74,71,81,48,67,42,73,16,44,43,22,44,36,40,24,28,48,39,48,10,22,82,35,92,73,30,46,61,51,17,53,52,37,26,65,52,33,5,53,10,40,16,21,20,31,41,49,48,18,27,34,55,61,54,56,52,34,26,52,50,52,10,58,69,60,62,43,71,22,36,44,72,33,38,31,39,44,50,41,39,35,31,43,46,35,58,70,42,27,74,60,19,38,36,41,32,38,62,69,58,53,66,38,50,53,51,3,46,59,53,20,55,32,45,76,46,71,31,58,51,61,33,48,70,51,42,46,53,49,50,53,51,46,62,73,53,27,36,82,95,74,46,41,74,59,61,41,46,36,38,40,45,42,26,30,32,85,82,45,12,33,60,45,59,54,59,58,43,51,52,49,31,56,75,71,50,34,44,38,37,40,37,21,45,62,12,35,47,51,26,30,88,77,15,61,5,49,35,55,56,63,69,40,62,54,78,76,37,58,35,40,31,37,37,26,29,19,34,33,11,14,58,8,15,36,41,30,20,49,48,70,61,42,55,52,43,62,76,54,16,52,51,36,57,66,15,53,38,52,35,47,26,39,43,39,27,38,44,38,42,50,31,34,47,71,32,71,73,75,47,63,60,25,49,49,30,37,50,39,24,30,50,48,21,43,37,52,52,24,41,44,45,72,66,19,35,49,67,43,45,35,90,38,36,39,32,37,23,37,52,46,30,16,63,68,42,38,52,50,49,51,54,54,35,45,75,69,31,34,38,64,35,69,48,38,69,85,84,30,56,68,59,56,13,22,33,43,32,26,42,32,28,52,50,46,72,66,54,50,53,50,52,49,53,54,47,54,55,47,31,63,77,56,66,36,59,67,56,54,60,65,37,53,51,50,54,37,53,50,46,22,52,52,34,28,71,76,68,33,62,78,57,15,77,69,48,40,47,66,31,38,45,70,56,79,37,50,68,67,59,53,50,52,60,68,67,54,77,86,79,82,82,82,78,82,80,71,80,73,85,76,85,77,82,83,80,85,81,84,85,80,89,90,79,84,76,84,76,86,67,87,87,80,91,79,86,90,80,90,75,88,90,80,88,74,87,74,87,84,75,86,77,78,70,81,78,82,79,80,78,79,81,77,77,78,71,74,76,72,62,83,61,54,76,70,50,61,70,62,69,70,61,71,88,61,75,85,120,112,50,71,66,75,49,57,68,69,51,69,68,44,48,52,49,34,52,46,49,53,48,49,47,51,50,51,36,50,50,48,48,50,50,44,42,70,73,40,67,79,64,63,74,76,62,62,85,82,44,60,68,90,64,59,68,72,56,45,52,46,42,51,49,48,47,42,76,55,48,80,78,42,51,45,33,24,72,36,20,46,36,44,48,27,31,37,47,36,66,42,70,40,81,46,81,75,77,75,53,57,42,55,75,40,73,70,81,47,67,41,73,17,45,44,22,44,36,41,23,29,49,40,48,10,22,82,36,92,74,30,45,62,52,17,52,52,38,26,65,52,34,5,53,10,39,15,20,20,31,41,49,49,17,27,34,57,60,54,56,53,35,25,53,49,52,10,58,69,59,62,43,70,23,37,45,71,32,38,32,40,45,50,41,40,36,30,44,45,37,58,72,41,27,73,60,19,37,36,42,32,38,63,69,58,54,67,39,49,53,51,4,46,59,54,20,55,32,47,76,45,72,31,58,49,60,31,48,69,51,42,46,52,50,50,54,50,45,62,72,54,28,36,82,96,75,45,41,74,57,61,41,48,36,37,41,47,41,26,31,32,85,80,44,12,33,58,45,58,54,59,56,42,52,51,49,31,55,74,71,49,32,43,38,36,38,37,21,45,62,13,36,47,51,26,31,86,75,16,61,5,48,37,55,56,63,70,41,62,54,78,75,36,57,34,39,30,37,37,26,29,19,34,34,12,15,60,9,15,38,40,30,21,49,47,69,59,42,54,49,41,60,74,54,15,52,52,37,56,66,16,54,38,53,35,47,28,39,43,38,27,37,43,38,44,50,31,33,46,71,32,72,72,76,47,62,58,25,50,49,29,36,50,40,24,31,50,47,22,42,37,51,51,23,42,44,42,72,66,18,34,49,63,43,44,35,88,40,35,39,33,38,22,38,52,48,29,16,62,68,43,37,51,48,49,53,54,54,34,44,76,68,30,33,38,62,35,69,48,40,67,85,84,29,56,67,59,56,12,23,34,42,34,26,43,32,27,53,49,47,72,66,56,49,52,52,51,48,52,53,47,54,55,47,31,63,77,56,66,35,60,66,55,54,61,64,38,54,51,50,54,36,52,49,47,22,52,50,33,28,73,78,70,32,62,79,56,14,76,68,49,41,48,66,31,38,45,71,56,80,37,51,68,67,59,52,51,51,58,68,67,53,77,87,80,82,84,81,79,82,79,74,79,78,84,75,86,78,78,86,80,90,84,86,84,82,86,84,88,81,84,86,80,88,84,85,85,79,84,92,87,78,75,88,81,80,91,79,88,78,88,77,79,84,72,90,68,86,69,83,78,74,82,77,81,79,80,76,75,79,73,73,78,71,61,81,60,53,78,71,49,63,70,62,68,69,62,74,85,60,75,86,118

Nearest PDB structures (foldseek):
  7yjo-assembly1_B  TM=9.718E-01  e=1.400E-60  Arabidopsis thaliana
  7yjm-assembly1_B  TM=9.688E-01  e=2.145E-60  Arabidopsis thaliana
  7k0k-assembly1_B  TM=9.588E-01  e=2.634E-59  Homo sapiens
  7yjk-assembly1_F  TM=9.709E-01  e=6.524E-59  Arabidopsis thaliana
  8iak-assembly1_B  TM=9.522E-01  e=7.499E-50  Saccharomyces cerevisiae

Radius of gyration: 36.33 Å; Cα contacts (8 Å, |Δi|>4): 2338; chains: 2; bounding box: 141×116×121 Å

Secondary structure (DSSP, 8-state):
--GGGG----HHHHHHHHHHHHHHHHHHHHHHHHHHHH-TT-S----TTSPPSS-HHHHHHIIIIIHHHGGGS---BSS-SSSEEEEEEEEE---SSSSS---EEEEEEEEEEEE-S---TTSTTS--TTHHHHHHHHHHHH-S---SBIIIII-BHHHHHHHHHHHHHHTSSEEEEES-HHHHHHHHHHHH--TT-EEEEETT--HHHHHHHHHH--EEEEEPTT-HHHHHHHHHHHHHH-STTT-PPPS-EEEEEESB-TTT-PBP-HHHHHHHHHHTT-EEEEE-TTTTTTSSTTS--HHHHHT--GGG-SEEEEESSSTTSSS-EEEEE-HHHHHHHHHH-HHHHTSBPPPHHHHHHHHHHHHHHHTTTSSSHHHHHHHHHHHHHHHHHHHHHHTT--B---TT-SEEEEE--SHHHHHHHHHHHHHTTEE-EEE-TTTS-GGG-EEEEE--TT--HHHHHHHHHHHHHHHHHTT-----HHHHHHHHHHHHHHHHHHH-HHHHTT--HHHHHHTSS-HHHHHHHHHS-------------------------------------------------------------------------STHHHHTTTTTSS-----/--GGGG----HHHHHHHHHHHHHHHHHHHHHHHHHHHH-TT-S----TTSPPSS-HHHHHHIIIIIHHHGGGS---BSS-SSSEEEEEEEEE---SSSSSPPPEEEEEEEEEEEE-S---TTSTTS--TTHHHHHHHHHHHH-S---SBIIIII-BHHHHHHHHHHHHHHTSSEEEEES-HHHHHHHHHHHH--TT-EEEEETT--HHHHHHHHHH--EEEEEPTT-HHHHHHHHHHHHHH-STTT-PPPS-EEEEEESB-TTT-PBP-HHHHHHHHHHTT-EEEEE-TTTTTTSSTTS--HHHHHT--GGG-SEEEEESSSTTSSS-EEEEE-HHHHHHHHHH-HHHHTSBPPPHHHHHHHHHHHHHHHTTTSSSHHHHHHHHHHHHHHHHHHHHHHTT--B---TT-SEEEEE--SHHHHHHHHHHHHHTTEE-EEE-TTTS-GGG-EEEEE--TT--HHHHHHHHHHHHHHHHHTT-----HHHHHHHHHHHHHHHHHHH-HHHHTT--HHHHHHTSS-HHHHHHHHHS-------------------------------------------------------------------------STHHHHTTTTTSS-----